Protein AF-A0A7X9TNQ5-F1 (afdb_monomer)

Nearest PDB structures (foldseek):
  6oyf-assembly1_A  TM=8.952E-01  e=0.000E+00  Eleftheria terrae
  8jbr-assembly1_A  TM=7.563E-01  e=2.853E-89  Microcystis aeruginosa PCC 7806
  7kw2-assembly2_B  TM=8.364E-01  e=2.623E-39  Thermobifida fusca YX
  8rz6-assembly1_A  TM=9.042E-01  e=2.900E-35  Streptomyces regensis
  8rz6-assembly1_B  TM=8.912E-01  e=1.792E-35  Streptomyces regensis

Structure (mmCIF, N/CA/C/O backbone):
data_AF-A0A7X9TNQ5-F1
#
_entry.id   AF-A0A7X9TNQ5-F1
#
loop_
_atom_site.group_PDB
_atom_site.id
_atom_site.type_symbol
_atom_site.label_atom_id
_atom_site.label_alt_id
_atom_site.label_comp_id
_atom_site.label_asym_id
_atom_site.label_entity_id
_atom_site.label_seq_id
_atom_site.pdbx_PDB_ins_code
_atom_site.Cartn_x
_atom_site.Cartn_y
_atom_site.Cartn_z
_atom_site.occupancy
_atom_site.B_iso_or_equiv
_atom_site.auth_seq_id
_atom_site.auth_comp_id
_atom_site.auth_asym_id
_atom_site.auth_atom_id
_atom_site.pdbx_PDB_model_num
ATOM 1 N N . MET A 1 1 ? -53.207 -3.540 32.607 1.00 63.31 1 MET A N 1
ATOM 2 C CA . MET A 1 1 ? -52.602 -4.318 33.709 1.00 63.31 1 MET A CA 1
ATOM 3 C C . MET A 1 1 ? -52.050 -3.318 34.712 1.00 63.31 1 MET A C 1
ATOM 5 O O . MET A 1 1 ? -51.418 -2.367 34.265 1.00 63.31 1 MET A O 1
ATOM 9 N N . ASN A 1 2 ? -52.374 -3.425 36.004 1.00 77.31 2 ASN A N 1
ATOM 10 C CA . ASN A 1 2 ? -51.786 -2.531 37.012 1.00 77.31 2 ASN A CA 1
ATOM 11 C C . ASN A 1 2 ? -50.327 -2.966 37.303 1.00 77.31 2 ASN A C 1
ATOM 13 O O . ASN A 1 2 ? -49.933 -4.077 36.949 1.00 77.31 2 ASN A O 1
ATOM 17 N N . ALA A 1 3 ? -49.517 -2.095 37.913 1.00 73.12 3 ALA A N 1
ATOM 18 C CA . ALA A 1 3 ? -48.092 -2.369 38.146 1.00 73.12 3 ALA A CA 1
ATOM 19 C C . ALA A 1 3 ? -47.848 -3.607 39.034 1.00 73.12 3 ALA A C 1
ATOM 21 O O . ALA A 1 3 ? -46.865 -4.326 38.853 1.00 73.12 3 ALA A O 1
ATOM 22 N N . GLU A 1 4 ? -48.764 -3.883 39.963 1.00 78.62 4 GLU A N 1
ATOM 23 C CA . GLU A 1 4 ? -48.658 -4.993 40.910 1.00 78.62 4 GLU A CA 1
ATOM 24 C C . GLU A 1 4 ? -48.891 -6.358 40.237 1.00 78.62 4 GLU A C 1
ATOM 26 O O . GLU A 1 4 ? -48.162 -7.319 40.494 1.00 78.62 4 GLU A O 1
ATOM 31 N N . ASP A 1 5 ? -49.860 -6.438 39.324 1.00 82.19 5 ASP A N 1
ATOM 32 C CA . ASP A 1 5 ? -50.153 -7.630 38.528 1.00 82.19 5 ASP A CA 1
ATOM 33 C C . ASP A 1 5 ? -49.030 -7.905 37.518 1.00 82.19 5 ASP A C 1
ATOM 35 O O . ASP A 1 5 ? -48.600 -9.053 37.372 1.00 82.19 5 ASP A O 1
ATOM 39 N N . SER A 1 6 ? -48.482 -6.856 36.889 1.00 84.19 6 SER A N 1
ATOM 40 C CA . SER A 1 6 ? -47.315 -6.972 36.004 1.00 84.19 6 SER A CA 1
ATOM 41 C C . SER A 1 6 ? -46.085 -7.503 36.750 1.00 84.19 6 SER A C 1
ATOM 43 O O . SER A 1 6 ? -45.391 -8.382 36.241 1.00 84.19 6 SER A O 1
ATOM 45 N N . LEU A 1 7 ? -45.835 -7.045 37.983 1.00 85.56 7 LEU A N 1
ATOM 46 C CA . LEU A 1 7 ? -44.722 -7.530 38.808 1.00 85.56 7 LEU A CA 1
ATOM 47 C C . LEU A 1 7 ? -44.906 -8.993 39.245 1.00 85.56 7 LEU A C 1
ATOM 49 O O . LEU A 1 7 ? -43.947 -9.769 39.227 1.00 85.56 7 LEU A O 1
ATOM 53 N N . LYS A 1 8 ? -46.132 -9.406 39.597 1.00 85.69 8 LYS A N 1
ATOM 54 C CA . LYS A 1 8 ? -46.452 -10.815 39.912 1.00 85.69 8 LYS A CA 1
ATOM 55 C C . LYS A 1 8 ? -46.191 -11.725 38.711 1.00 85.69 8 LYS A C 1
ATOM 57 O O . LYS A 1 8 ? -45.606 -12.800 38.863 1.00 85.69 8 LYS A O 1
ATOM 62 N N . LEU A 1 9 ? -46.585 -11.287 37.518 1.00 87.81 9 LEU A N 1
ATOM 63 C CA . LEU A 1 9 ? -46.339 -12.009 36.272 1.00 87.81 9 LEU A CA 1
ATOM 64 C C . LEU A 1 9 ? -44.850 -12.048 35.904 1.00 87.81 9 LEU A C 1
ATOM 66 O O . LEU A 1 9 ? -44.368 -13.112 35.524 1.00 87.81 9 LEU A O 1
ATOM 70 N N . ALA A 1 10 ? -44.108 -10.953 36.093 1.00 87.75 10 ALA A N 1
ATOM 71 C CA . ALA A 1 10 ? -42.660 -10.910 35.878 1.00 87.75 10 ALA A CA 1
ATOM 72 C C . ALA A 1 10 ? -41.911 -11.876 36.814 1.00 87.75 10 ALA A C 1
ATOM 74 O O . ALA A 1 10 ? -41.099 -12.678 36.354 1.00 87.75 10 ALA A O 1
ATOM 75 N N . ARG A 1 11 ? -42.246 -11.886 38.115 1.00 88.81 11 ARG A N 1
ATOM 76 C CA . ARG A 1 11 ? -41.699 -12.858 39.083 1.00 88.81 11 ARG A CA 1
ATOM 77 C C . ARG A 1 11 ? -41.975 -14.298 38.665 1.00 88.81 11 ARG A C 1
ATOM 79 O O . ARG A 1 11 ? -41.076 -15.137 38.698 1.00 88.81 11 ARG A O 1
ATOM 86 N N . ARG A 1 12 ? -43.210 -14.584 38.241 1.00 88.19 12 ARG A N 1
ATOM 87 C CA . ARG A 1 12 ? -43.589 -15.914 37.755 1.00 88.19 12 ARG A CA 1
ATOM 88 C C . ARG A 1 12 ? -42.801 -16.293 36.505 1.00 88.19 12 ARG A C 1
ATOM 90 O O . ARG A 1 12 ? -42.314 -17.414 36.452 1.00 88.19 12 ARG A O 1
ATOM 97 N N . PHE A 1 13 ? -42.665 -15.384 35.539 1.00 89.81 13 PHE A N 1
ATOM 98 C CA . PHE A 1 13 ? -41.909 -15.607 34.307 1.00 89.81 13 PHE A CA 1
ATOM 99 C C . PHE A 1 13 ? -40.465 -16.013 34.595 1.00 89.81 13 PHE A C 1
ATOM 101 O O . PHE A 1 13 ? -40.005 -17.014 34.049 1.00 89.81 13 PHE A O 1
ATOM 108 N N . ILE A 1 14 ? -39.783 -15.288 35.490 1.00 89.12 14 ILE A N 1
ATOM 109 C CA . ILE A 1 14 ? -38.410 -15.620 35.874 1.00 89.12 14 ILE A CA 1
ATOM 110 C C . ILE A 1 14 ? -38.352 -17.054 36.389 1.00 89.12 14 ILE A C 1
ATOM 112 O O . ILE A 1 14 ? -37.539 -17.811 35.883 1.00 89.12 14 ILE A O 1
ATOM 116 N N . GLY A 1 15 ? -39.239 -17.487 37.286 1.00 85.00 15 GLY A N 1
ATOM 117 C CA . GLY A 1 15 ? -39.228 -18.852 37.834 1.00 85.00 15 GLY A CA 1
ATOM 118 C C . GLY A 1 15 ? -39.598 -19.997 36.870 1.00 85.00 15 GLY A C 1
ATOM 119 O O . GLY A 1 15 ? -39.554 -21.156 37.281 1.00 85.00 15 GLY A O 1
ATOM 120 N N . LEU A 1 16 ? -39.990 -19.728 35.617 1.00 88.62 16 LEU A N 1
ATOM 121 C CA . LEU A 1 16 ? -40.408 -20.771 34.671 1.00 88.62 16 LEU A CA 1
ATOM 122 C C . LEU A 1 16 ? -39.218 -21.439 33.940 1.00 88.62 16 LEU A C 1
ATOM 124 O O . LEU A 1 16 ? -38.272 -20.761 33.529 1.00 88.62 16 LEU A O 1
ATOM 128 N N . PRO A 1 17 ? -39.299 -22.757 33.657 1.00 86.94 17 PRO A N 1
ATOM 129 C CA . PRO A 1 17 ? -38.430 -23.421 32.682 1.00 86.94 17 PRO A CA 1
ATOM 130 C C . PRO A 1 17 ? -38.523 -22.774 31.292 1.00 86.94 17 PRO A C 1
ATOM 132 O O . PRO A 1 17 ? -39.561 -22.206 30.943 1.00 86.94 17 PRO A O 1
ATOM 135 N N . LEU A 1 18 ? -37.469 -22.905 30.479 1.00 86.25 18 LEU A N 1
ATOM 136 C CA . LEU A 1 18 ? -37.334 -22.232 29.178 1.00 86.25 18 LEU A CA 1
ATOM 137 C C . LEU A 1 18 ? -38.539 -22.438 28.240 1.00 86.25 18 LEU A C 1
ATOM 139 O O . LEU A 1 18 ? -39.109 -21.465 27.753 1.00 86.25 18 LEU A O 1
ATOM 143 N N . GLU A 1 19 ? -38.984 -23.681 28.050 1.00 86.69 19 GLU A N 1
ATOM 144 C CA . GLU A 1 19 ? -40.134 -24.012 27.188 1.00 86.69 19 GLU A CA 1
ATOM 145 C C . GLU A 1 19 ? -41.420 -23.293 27.634 1.00 86.69 19 GLU A C 1
ATOM 147 O O . GLU A 1 19 ? -42.199 -22.789 26.824 1.00 86.69 19 GLU A O 1
ATOM 152 N N . LYS A 1 20 ? -41.632 -23.179 28.953 1.00 89.81 20 LYS A N 1
ATOM 153 C CA . LYS A 1 20 ? -42.789 -22.473 29.518 1.00 89.81 20 LYS A CA 1
ATOM 154 C C . LYS A 1 20 ? -42.641 -20.956 29.420 1.00 89.81 20 LYS A C 1
ATOM 156 O O . LYS A 1 20 ? -43.655 -20.281 29.260 1.00 89.81 20 LYS A O 1
ATOM 161 N N . ARG A 1 21 ? -41.416 -20.418 29.491 1.00 91.25 21 ARG A N 1
ATOM 162 C CA . ARG A 1 21 ? -41.136 -18.991 29.246 1.00 91.25 21 ARG A CA 1
ATOM 163 C C . ARG A 1 21 ? -41.504 -18.598 27.815 1.00 91.25 21 ARG A C 1
ATOM 165 O O . ARG A 1 21 ? -42.192 -17.600 27.628 1.00 91.25 21 ARG A O 1
ATOM 172 N N . GLN A 1 22 ? -41.128 -19.412 26.830 1.00 88.88 22 GLN A N 1
ATOM 173 C CA . GLN A 1 22 ? -41.470 -19.183 25.421 1.00 88.88 22 GLN A CA 1
ATOM 174 C C . GLN A 1 22 ? -42.989 -19.160 25.201 1.00 88.88 22 GLN A C 1
ATOM 176 O O . GLN A 1 22 ? -43.519 -18.207 24.631 1.00 88.88 22 GLN A O 1
ATOM 181 N N . LEU A 1 23 ? -43.710 -20.160 25.722 1.00 88.88 23 LEU A N 1
ATOM 182 C CA . LEU A 1 23 ? -45.177 -20.202 25.648 1.00 88.88 23 LEU A CA 1
ATOM 183 C C . LEU A 1 23 ? -45.832 -19.000 26.345 1.00 88.88 23 LEU A C 1
ATOM 185 O O . LEU A 1 23 ? -46.828 -18.468 25.855 1.00 88.88 23 LEU A O 1
ATOM 189 N N . PHE A 1 24 ? -45.270 -18.555 27.472 1.00 89.00 24 PHE A N 1
ATOM 190 C CA . PHE A 1 24 ? -45.748 -17.385 28.204 1.00 89.00 24 PHE A CA 1
ATOM 191 C C . PHE A 1 24 ? -45.604 -16.093 27.383 1.00 89.00 24 PHE A C 1
ATOM 193 O O . PHE A 1 24 ? -46.570 -15.339 27.272 1.00 89.00 24 PHE A O 1
ATOM 200 N N . LEU A 1 25 ? -44.446 -15.859 26.753 1.00 87.75 25 LEU A N 1
ATOM 201 C CA . LEU A 1 25 ? -44.244 -14.692 25.884 1.00 87.75 25 LEU A CA 1
ATOM 202 C C . LEU A 1 25 ? -45.137 -14.739 24.639 1.00 87.75 25 LEU A C 1
ATOM 204 O O . LEU A 1 25 ? -45.729 -13.724 24.279 1.00 87.75 25 LEU A O 1
ATOM 208 N N . GLN A 1 26 ? -45.313 -15.914 24.027 1.00 85.31 26 GLN A N 1
ATOM 209 C CA . GLN A 1 26 ? -46.231 -16.089 22.895 1.00 85.31 26 GLN A CA 1
ATOM 210 C C . GLN A 1 26 ? -47.687 -15.775 23.270 1.00 85.31 26 GLN A C 1
ATOM 212 O O . GLN A 1 26 ? -48.423 -15.210 22.460 1.00 85.31 26 GLN A O 1
ATOM 217 N N . ALA A 1 27 ? -48.119 -16.133 24.484 1.00 87.19 27 ALA A N 1
ATOM 218 C CA . ALA A 1 27 ? -49.454 -15.803 24.976 1.00 87.19 27 ALA A CA 1
ATOM 219 C C . ALA A 1 27 ? -49.630 -14.287 25.166 1.00 87.19 27 ALA A C 1
ATOM 221 O O . ALA A 1 27 ? -50.601 -13.728 24.663 1.00 87.19 27 ALA A O 1
ATOM 222 N N . LEU A 1 28 ? -48.662 -13.609 25.797 1.00 86.81 28 LEU A N 1
ATOM 223 C CA . LEU A 1 28 ? -48.686 -12.148 25.954 1.00 86.81 28 LEU A CA 1
ATOM 224 C C . LEU A 1 28 ? -48.698 -11.421 24.604 1.00 86.81 28 LEU A C 1
ATOM 226 O O . LEU A 1 28 ? -49.470 -10.483 24.414 1.00 86.81 28 LEU A O 1
ATOM 230 N N . GLN A 1 29 ? -47.903 -11.889 23.640 1.00 83.81 29 GLN A N 1
ATOM 231 C CA . GLN A 1 29 ? -47.853 -11.299 22.305 1.00 83.81 29 GLN A CA 1
ATOM 232 C C . GLN A 1 29 ? -49.195 -11.430 21.566 1.00 83.81 29 GLN A C 1
ATOM 234 O O . GLN A 1 29 ? -49.624 -10.477 20.915 1.00 83.81 29 GLN A O 1
ATOM 239 N N . LYS A 1 30 ? -49.900 -12.565 21.705 1.00 86.19 30 LYS A N 1
ATOM 240 C CA . LYS A 1 30 ? -51.263 -12.746 21.163 1.00 86.19 30 LYS A CA 1
ATOM 241 C C . LYS A 1 30 ? -52.279 -11.783 21.779 1.00 86.19 30 LYS A C 1
ATOM 243 O O . LYS A 1 30 ? -53.240 -11.415 21.112 1.00 86.19 30 LYS A O 1
ATOM 248 N N . GLU A 1 31 ? -52.059 -11.368 23.022 1.00 87.44 31 GLU A N 1
ATOM 249 C CA . GLU A 1 31 ? -52.882 -10.379 23.726 1.00 87.44 31 GLU A CA 1
ATOM 250 C C . GLU A 1 31 ? -52.425 -8.925 23.484 1.00 87.44 31 GLU A C 1
ATOM 252 O O . GLU A 1 31 ? -53.012 -7.996 24.036 1.00 87.44 31 GLU A O 1
ATOM 257 N N . GLY A 1 32 ? -51.397 -8.700 22.655 1.00 82.44 32 GLY A N 1
ATOM 258 C CA . GLY A 1 32 ? -50.849 -7.367 22.379 1.00 82.44 32 GLY A CA 1
ATOM 259 C C . GLY A 1 32 ? -50.075 -6.759 23.555 1.00 82.44 32 GLY A C 1
ATOM 260 O O . GLY A 1 32 ? -49.919 -5.540 23.629 1.00 82.44 32 GLY A O 1
ATOM 261 N N . VAL A 1 33 ? -49.610 -7.592 24.489 1.00 85.56 33 VAL A N 1
ATOM 262 C CA . VAL A 1 33 ? -48.883 -7.174 25.689 1.00 85.56 33 VAL A CA 1
ATOM 263 C C . VAL A 1 33 ? -47.377 -7.327 25.472 1.00 85.56 33 VAL A C 1
ATOM 265 O O . VAL A 1 33 ? -46.870 -8.421 25.235 1.00 85.56 33 VAL A O 1
ATOM 268 N N . ASP A 1 34 ? -46.652 -6.217 25.590 1.00 82.25 34 ASP A N 1
ATOM 269 C CA . ASP A 1 34 ? -45.200 -6.158 25.427 1.00 82.25 34 ASP A CA 1
ATOM 270 C C . ASP A 1 34 ? -44.482 -6.462 26.753 1.00 82.25 34 ASP A C 1
ATOM 272 O O . ASP A 1 34 ? -44.472 -5.640 27.676 1.00 82.25 34 ASP A O 1
ATOM 276 N N . PHE A 1 35 ? -43.875 -7.650 26.847 1.00 85.62 35 PHE A N 1
ATOM 277 C CA . PHE A 1 35 ? -43.129 -8.072 28.037 1.00 85.62 35 PHE A CA 1
ATOM 278 C C . PHE A 1 35 ? -41.921 -7.173 28.324 1.00 85.62 35 PHE A C 1
ATOM 280 O O . PHE A 1 35 ? -41.533 -7.031 29.482 1.00 85.62 35 PHE A O 1
ATOM 287 N N . SER A 1 36 ? -41.368 -6.489 27.315 1.00 80.00 36 SER A N 1
ATOM 288 C CA . SER A 1 36 ? -40.284 -5.535 27.545 1.00 80.00 36 SER A CA 1
ATOM 289 C C . SER A 1 36 ? -40.728 -4.367 28.434 1.00 80.00 36 SER A C 1
ATOM 291 O O . SER A 1 36 ? -39.890 -3.689 29.001 1.00 80.00 36 SER A O 1
ATOM 293 N N . ARG A 1 37 ? -42.023 -4.133 28.662 1.00 83.00 37 ARG A N 1
ATOM 294 C CA . ARG A 1 37 ? -42.498 -3.080 29.578 1.00 83.00 37 ARG A CA 1
ATOM 295 C C . ARG A 1 37 ? -42.742 -3.568 31.005 1.00 83.00 37 ARG A C 1
ATOM 297 O O . ARG A 1 37 ? -43.192 -2.791 31.843 1.00 83.00 37 ARG A O 1
ATOM 304 N N . PHE A 1 38 ? -42.500 -4.848 31.284 1.00 88.19 38 PHE A N 1
ATOM 305 C CA . PHE A 1 38 ? -42.693 -5.412 32.616 1.00 88.19 38 PHE A CA 1
ATOM 306 C C . PHE A 1 38 ? -41.537 -4.997 33.536 1.00 88.19 38 PHE A C 1
ATOM 308 O O . PHE A 1 38 ? -40.407 -4.856 33.060 1.00 88.19 38 PHE A O 1
ATOM 315 N N . PRO A 1 39 ? -41.804 -4.811 34.842 1.00 88.81 39 PRO A N 1
ATOM 316 C CA . PRO A 1 39 ? -40.772 -4.430 35.796 1.00 88.81 39 PRO A CA 1
ATOM 317 C C . PRO A 1 39 ? -39.794 -5.580 36.057 1.00 88.81 39 PRO A C 1
ATOM 319 O O . PRO A 1 39 ? -40.164 -6.758 35.984 1.00 88.81 39 PRO A O 1
ATOM 322 N N . ILE A 1 40 ? -38.557 -5.238 36.415 1.00 91.19 40 ILE A N 1
ATOM 323 C CA . ILE A 1 40 ? -37.531 -6.225 36.782 1.00 91.19 40 ILE A CA 1
ATOM 324 C C . ILE A 1 40 ? -37.828 -6.742 38.202 1.00 91.19 40 ILE A C 1
ATOM 326 O O . ILE A 1 40 ? -37.895 -5.949 39.142 1.00 91.19 40 ILE A O 1
ATOM 330 N N . PRO A 1 41 ? -38.026 -8.057 38.406 1.00 90.50 41 PRO A N 1
ATOM 331 C CA . PRO A 1 41 ? -38.331 -8.586 39.729 1.00 90.50 41 PRO A CA 1
ATOM 332 C C . PRO A 1 41 ? -37.075 -8.726 40.601 1.00 90.50 41 PRO A C 1
ATOM 334 O O . PRO A 1 41 ? -36.159 -9.467 40.262 1.00 90.50 41 PRO A O 1
ATOM 337 N N . ALA A 1 42 ? -37.076 -8.085 41.771 1.00 88.19 42 ALA A N 1
ATOM 338 C CA . ALA A 1 42 ? -36.002 -8.220 42.756 1.00 88.19 42 ALA A CA 1
ATOM 339 C C . ALA A 1 42 ? -36.054 -9.542 43.543 1.00 88.19 42 ALA A C 1
ATOM 341 O O . ALA A 1 42 ? -37.151 -10.030 43.852 1.00 88.19 42 ALA A O 1
ATOM 342 N N . GLY A 1 43 ? -34.878 -10.053 43.937 1.00 79.81 43 GLY A N 1
ATOM 343 C CA . GLY A 1 43 ? -34.732 -11.069 44.990 1.00 79.81 43 GLY A CA 1
ATOM 344 C C . GLY A 1 43 ? -35.338 -12.431 44.655 1.00 79.81 43 GLY A C 1
ATOM 345 O O . GLY A 1 43 ? -35.874 -13.110 45.529 1.00 79.81 43 GLY A O 1
ATOM 346 N N . VAL A 1 44 ? -35.330 -12.818 43.378 1.00 82.69 44 VAL A N 1
ATOM 347 C CA . VAL A 1 44 ? -35.795 -14.146 42.966 1.00 82.69 44 VAL A CA 1
ATOM 348 C C . VAL A 1 44 ? -34.689 -15.164 43.252 1.00 82.69 44 VAL A C 1
ATOM 350 O O . VAL A 1 44 ? -33.674 -15.188 42.562 1.00 82.69 44 VAL A O 1
ATOM 353 N N . GLU A 1 45 ? -34.891 -16.001 44.271 1.00 76.06 45 GLU A N 1
ATOM 354 C CA . GLU A 1 45 ? -33.953 -17.056 44.684 1.00 76.06 45 GLU A CA 1
ATOM 355 C C . GLU A 1 45 ? -33.943 -18.213 43.674 1.00 76.06 45 GLU A C 1
ATOM 357 O O . GLU A 1 45 ? -34.756 -19.138 43.731 1.00 76.06 45 GLU A O 1
ATOM 362 N N . VAL A 1 46 ? -33.033 -18.137 42.704 1.00 78.31 46 VAL A N 1
ATOM 363 C CA . VAL A 1 46 ? -32.772 -19.169 41.693 1.00 78.31 46 VAL A CA 1
ATOM 364 C C . VAL A 1 46 ? -31.266 -19.337 41.525 1.00 78.31 46 VAL A C 1
ATOM 366 O O . VAL A 1 46 ? -30.526 -18.363 41.635 1.00 78.31 46 VAL A O 1
ATOM 369 N N . GLU A 1 47 ? -30.822 -20.561 41.226 1.00 71.50 47 GLU A N 1
ATOM 370 C CA . GLU A 1 47 ? -29.394 -20.923 41.145 1.00 71.50 47 GLU A CA 1
ATOM 371 C C . GLU A 1 47 ? -28.593 -19.993 40.209 1.00 71.50 47 GLU A C 1
ATOM 373 O O . GLU A 1 47 ? -27.471 -19.607 40.521 1.00 71.50 47 GLU A O 1
ATOM 378 N N . ASP A 1 48 ? -29.209 -19.526 39.117 1.00 77.81 48 ASP A N 1
ATOM 379 C CA . ASP A 1 48 ? -28.560 -18.668 38.116 1.00 77.81 48 ASP A CA 1
ATOM 380 C C . ASP A 1 48 ? -28.508 -17.168 38.478 1.00 77.81 48 ASP A C 1
ATOM 382 O O . ASP A 1 48 ? -28.020 -16.382 37.667 1.00 77.81 48 ASP A O 1
ATOM 386 N N . ARG A 1 49 ? -29.016 -16.717 39.642 1.00 85.31 49 ARG A N 1
ATOM 387 C CA . ARG A 1 49 ? -29.005 -15.276 40.010 1.00 85.31 49 ARG A CA 1
ATOM 388 C C . ARG A 1 49 ? -27.586 -14.701 40.048 1.00 85.31 49 ARG A C 1
ATOM 390 O O . ARG A 1 49 ? -27.381 -13.528 39.756 1.00 85.31 49 ARG A O 1
ATOM 397 N N . GLN A 1 50 ? -26.612 -15.532 40.400 1.00 88.56 50 GLN A N 1
ATOM 398 C CA . GLN A 1 50 ? -25.201 -15.156 40.453 1.00 88.56 50 GLN A CA 1
ATOM 399 C C . GLN A 1 50 ? -24.529 -15.166 39.074 1.00 88.56 50 GLN A C 1
ATOM 401 O O . GLN A 1 50 ? -23.375 -14.770 38.962 1.00 88.56 50 GLN A O 1
ATOM 406 N N . ALA A 1 51 ? -25.199 -15.589 38.003 1.00 90.69 51 ALA A N 1
ATOM 407 C CA . ALA A 1 51 ? -24.570 -15.608 36.694 1.00 90.69 51 ALA A CA 1
ATOM 408 C C . ALA A 1 51 ? -24.300 -14.165 36.197 1.00 90.69 51 ALA A C 1
ATOM 410 O O . ALA A 1 51 ? -25.157 -13.289 36.348 1.00 90.69 51 ALA A O 1
ATOM 411 N N . PRO A 1 52 ? -23.129 -13.877 35.602 1.00 92.25 52 PRO A N 1
ATOM 412 C CA . PRO A 1 52 ? -22.836 -12.569 35.019 1.00 92.25 52 PRO A CA 1
ATOM 413 C C . PRO A 1 52 ? -23.778 -12.248 33.857 1.00 92.25 52 PRO A C 1
ATOM 415 O O . PRO A 1 52 ? -24.256 -13.150 33.153 1.00 92.25 52 PRO A O 1
ATOM 418 N N . SER A 1 53 ? -24.019 -10.954 33.632 1.00 91.38 53 SER A N 1
ATOM 419 C CA . SER A 1 53 ? -24.657 -10.492 32.397 1.00 91.38 53 SER A CA 1
ATOM 420 C C . SER A 1 53 ? -23.765 -10.822 31.193 1.00 91.38 53 SER A C 1
ATOM 422 O O . SER A 1 53 ? -22.550 -10.985 31.332 1.00 91.38 53 SER A O 1
ATOM 424 N N . TYR A 1 54 ? -24.330 -10.890 29.986 1.00 88.25 54 TYR A N 1
ATOM 425 C CA . TYR A 1 54 ? -23.528 -11.147 28.779 1.00 88.25 54 TYR A CA 1
ATOM 426 C C . TYR A 1 54 ? -22.456 -10.067 28.546 1.00 88.25 54 TYR A C 1
ATOM 428 O O . TYR A 1 54 ? -21.375 -10.353 28.035 1.00 88.25 54 TYR A O 1
ATOM 436 N N . ALA A 1 55 ? -22.730 -8.826 28.958 1.00 85.94 55 ALA A N 1
ATOM 437 C CA . ALA A 1 55 ? -21.772 -7.730 28.878 1.00 85.94 55 ALA A CA 1
ATOM 438 C C . ALA A 1 55 ? -20.597 -7.938 29.855 1.00 85.94 55 ALA A C 1
ATOM 440 O O . ALA A 1 55 ? -19.437 -7.779 29.473 1.00 85.94 55 ALA A O 1
ATOM 441 N N . GLN A 1 56 ? -20.872 -8.376 31.089 1.00 91.69 56 GLN A N 1
ATOM 442 C CA . GLN A 1 56 ? -19.824 -8.724 32.052 1.00 91.69 56 GLN A CA 1
ATOM 443 C C . GLN A 1 56 ? -19.005 -9.945 31.615 1.00 91.69 56 GLN A C 1
ATOM 445 O O . GLN A 1 56 ? -17.789 -9.937 31.777 1.00 91.69 56 GLN A O 1
ATOM 450 N N . GLN A 1 57 ? -19.636 -10.959 31.007 1.00 88.25 57 GLN A N 1
ATOM 451 C CA . GLN A 1 57 ? -18.924 -12.112 30.437 1.00 88.25 57 GLN A CA 1
ATOM 452 C C . GLN A 1 57 ? -17.895 -11.680 29.387 1.00 88.25 57 GLN A C 1
ATOM 454 O O . GLN A 1 57 ? -16.767 -12.161 29.398 1.00 88.25 57 GLN A O 1
ATOM 459 N N . ARG A 1 58 ? -18.246 -10.722 28.521 1.00 83.75 58 ARG A N 1
ATOM 460 C CA . ARG A 1 58 ? -17.302 -10.153 27.551 1.00 83.75 58 ARG A CA 1
ATOM 461 C C . ARG A 1 58 ? -16.126 -9.451 28.231 1.00 83.75 58 ARG A C 1
ATOM 463 O O . ARG A 1 58 ? -14.985 -9.668 27.837 1.00 83.75 58 ARG A O 1
ATOM 470 N N . MET A 1 59 ? -16.388 -8.613 29.236 1.00 88.50 59 MET A N 1
ATOM 471 C CA . MET A 1 59 ? -15.319 -7.928 29.980 1.00 88.50 59 MET A CA 1
ATOM 472 C C . MET A 1 59 ? -14.386 -8.921 30.678 1.00 88.50 59 MET A C 1
ATOM 474 O O . MET A 1 59 ? -13.178 -8.714 30.689 1.00 88.50 59 MET A O 1
ATOM 478 N N . TRP A 1 60 ? -14.935 -10.017 31.203 1.00 88.88 60 TRP A N 1
ATOM 479 C CA . TRP A 1 60 ? -14.152 -11.109 31.769 1.00 88.88 60 TRP A CA 1
ATOM 480 C C . TRP A 1 60 ? -13.241 -11.771 30.727 1.00 88.88 60 TRP A C 1
ATOM 482 O O . TRP A 1 60 ? -12.049 -11.919 30.974 1.00 88.88 60 TRP A O 1
ATOM 492 N N . VAL A 1 61 ? -13.761 -12.099 29.539 1.00 81.38 61 VAL A N 1
ATOM 493 C CA . VAL A 1 61 ? -12.951 -12.670 28.445 1.00 81.38 61 VAL A CA 1
ATOM 494 C C . VAL A 1 61 ? -11.834 -11.712 28.020 1.00 81.38 61 VAL A C 1
ATOM 496 O O . VAL A 1 61 ? -10.700 -12.139 27.835 1.00 81.38 61 VAL A O 1
ATOM 499 N N . LEU A 1 62 ? -12.126 -10.414 27.896 1.00 79.19 62 LEU A N 1
ATOM 500 C CA . LEU A 1 62 ? -11.120 -9.403 27.549 1.00 79.19 62 LEU A CA 1
ATOM 501 C C . LEU A 1 62 ? -10.038 -9.270 28.623 1.00 79.19 62 LEU A C 1
ATOM 503 O O . LEU A 1 62 ? -8.866 -9.139 28.283 1.00 79.19 62 LEU A O 1
ATOM 507 N N . TRP A 1 63 ? -10.415 -9.357 29.899 1.00 87.19 63 TRP A N 1
ATOM 508 C CA . TRP A 1 63 ? -9.461 -9.397 31.004 1.00 87.19 63 TRP A CA 1
ATOM 509 C C . TRP A 1 63 ? -8.607 -10.671 30.981 1.00 87.19 63 TRP A C 1
ATOM 511 O O . TRP A 1 63 ? -7.404 -10.580 31.168 1.00 87.19 63 TRP A O 1
ATOM 521 N N . GLN A 1 64 ? -9.169 -11.845 30.670 1.00 81.25 64 GLN A N 1
ATOM 522 C CA . GLN A 1 64 ? -8.390 -13.088 30.555 1.00 81.25 64 GLN A CA 1
ATOM 523 C C . GLN A 1 64 ? -7.357 -13.057 29.417 1.00 81.25 64 GLN A C 1
ATOM 525 O O . GLN A 1 64 ? -6.326 -13.720 29.514 1.00 81.25 64 GLN A O 1
ATOM 530 N N . LEU A 1 65 ? -7.625 -12.307 28.341 1.00 73.38 65 LEU A N 1
ATOM 531 C CA . LEU A 1 65 ? -6.682 -12.142 27.230 1.00 73.38 65 LEU A CA 1
ATOM 532 C C . LEU A 1 65 ? -5.452 -11.311 27.623 1.00 73.38 65 LEU A C 1
ATOM 534 O O . LEU A 1 65 ? -4.363 -11.584 27.123 1.00 73.38 65 LEU A O 1
ATOM 538 N N . ASP A 1 66 ? -5.622 -10.319 28.501 1.00 76.56 66 ASP A N 1
ATOM 539 C CA . ASP A 1 66 ? -4.532 -9.495 29.032 1.00 76.56 66 ASP A CA 1
ATOM 540 C C . ASP A 1 66 ? -4.854 -8.977 30.453 1.00 76.56 66 ASP A C 1
ATOM 542 O O . ASP A 1 66 ? -5.307 -7.836 30.618 1.00 76.56 66 ASP A O 1
ATOM 546 N N . PRO A 1 67 ? -4.609 -9.789 31.505 1.00 84.19 67 PRO A N 1
ATOM 547 C CA . PRO A 1 67 ? -4.929 -9.415 32.887 1.00 84.19 67 PRO A CA 1
ATOM 548 C C . PRO A 1 67 ? -4.112 -8.229 33.412 1.00 84.19 67 PRO A C 1
ATOM 550 O O . PRO A 1 67 ? -4.468 -7.625 34.424 1.00 84.19 67 PRO A O 1
ATOM 553 N N . ALA A 1 68 ? -3.001 -7.898 32.746 1.00 82.94 68 ALA A N 1
ATOM 554 C CA . ALA A 1 68 ? -2.139 -6.778 33.101 1.00 82.94 68 ALA A CA 1
ATOM 555 C C . ALA A 1 68 ? -2.606 -5.447 32.480 1.00 82.94 68 ALA A C 1
ATOM 557 O O . ALA A 1 68 ? -2.033 -4.396 32.779 1.00 82.94 68 ALA A O 1
ATOM 558 N N . SER A 1 69 ? -3.645 -5.471 31.640 1.00 82.56 69 SER A N 1
ATOM 559 C CA . SER A 1 69 ? -4.137 -4.296 30.930 1.00 82.56 69 SER A CA 1
ATOM 560 C C . SER A 1 69 ? -4.910 -3.328 31.827 1.00 82.56 69 SER A C 1
ATOM 562 O O . SER A 1 69 ? -5.849 -3.699 32.529 1.00 82.56 69 SER A O 1
ATOM 564 N N . GLY A 1 70 ? -4.589 -2.037 31.717 1.00 83.62 70 GLY A N 1
ATOM 565 C CA . GLY A 1 70 ? -5.406 -0.944 32.253 1.00 83.62 70 GLY A CA 1
ATOM 566 C C . GLY A 1 70 ? -6.478 -0.431 31.280 1.00 83.62 70 GLY A C 1
ATOM 567 O O . GLY A 1 70 ? -7.131 0.571 31.570 1.00 83.62 70 GLY A O 1
ATOM 568 N N . ALA A 1 71 ? -6.656 -1.060 30.109 1.00 82.25 71 ALA A N 1
ATOM 569 C CA . ALA A 1 71 ? -7.488 -0.527 29.024 1.00 82.25 71 ALA A CA 1
ATOM 570 C C . ALA A 1 71 ? -8.977 -0.377 29.387 1.00 82.25 71 ALA A C 1
ATOM 572 O O . ALA A 1 71 ? -9.652 0.489 28.833 1.00 82.25 71 ALA A O 1
ATOM 573 N N . TYR A 1 72 ? -9.481 -1.184 30.325 1.00 87.56 72 TYR A N 1
ATOM 574 C CA . TYR A 1 72 ? -10.873 -1.159 30.795 1.00 87.56 72 TYR A CA 1
ATOM 575 C C . TYR A 1 72 ? -11.011 -0.581 32.210 1.00 87.56 72 TYR A C 1
ATOM 577 O O . TYR A 1 72 ? -11.986 -0.845 32.915 1.00 87.56 72 TYR A O 1
ATOM 585 N N . ASN A 1 73 ? -10.053 0.240 32.632 1.00 90.62 73 ASN A N 1
ATOM 586 C CA . ASN A 1 73 ? -10.191 1.040 33.839 1.00 90.62 73 ASN A CA 1
ATOM 587 C C . ASN A 1 73 ? -10.975 2.323 33.531 1.00 90.62 73 ASN A C 1
ATOM 589 O O . ASN A 1 73 ? -10.750 2.979 32.516 1.00 90.62 73 ASN A O 1
ATOM 593 N N . LEU A 1 74 ? -11.869 2.699 34.443 1.00 88.62 74 LEU A N 1
ATOM 594 C CA . LEU A 1 74 ? -12.638 3.941 34.442 1.00 88.62 74 LEU A CA 1
ATOM 595 C C . LEU A 1 74 ? -12.068 4.885 35.512 1.00 88.62 74 LEU A C 1
ATOM 597 O O . LEU A 1 74 ? -12.534 4.862 36.656 1.00 88.62 74 LEU A O 1
ATOM 601 N N . PRO A 1 75 ? -11.025 5.667 35.187 1.00 88.06 75 PRO A N 1
ATOM 602 C CA . PRO A 1 75 ? -10.461 6.657 36.093 1.00 88.06 75 PRO A CA 1
ATOM 603 C C . PRO A 1 75 ? -11.322 7.926 36.153 1.00 88.06 75 PRO A C 1
ATOM 605 O O . PRO A 1 75 ? -11.845 8.407 35.148 1.00 88.06 75 PRO A O 1
ATOM 608 N N . GLY A 1 76 ? -11.397 8.515 37.338 1.00 86.00 76 GLY A N 1
ATOM 609 C CA . GLY A 1 76 ? -11.985 9.811 37.631 1.00 86.00 76 GLY A CA 1
ATOM 610 C C . GLY A 1 76 ? -11.132 10.548 38.659 1.00 86.00 76 GLY A C 1
ATOM 611 O O . GLY A 1 76 ? -10.532 9.939 39.543 1.00 86.00 76 GLY A O 1
ATOM 612 N N . ALA A 1 77 ? -11.063 11.869 38.540 1.00 87.75 77 ALA A N 1
ATOM 613 C CA . ALA A 1 77 ? -10.310 12.713 39.456 1.00 87.75 77 ALA A CA 1
ATOM 614 C C . ALA A 1 77 ? -11.142 13.940 39.834 1.00 87.75 77 ALA A C 1
ATOM 616 O O . ALA A 1 77 ? -11.663 14.643 38.966 1.00 87.75 77 ALA A O 1
ATOM 617 N N . VAL A 1 78 ? -11.267 14.197 41.135 1.00 88.62 78 VAL A N 1
ATOM 618 C CA . VAL A 1 78 ? -12.060 15.302 41.682 1.00 88.62 78 VAL A CA 1
ATOM 619 C C . VAL A 1 78 ? -11.192 16.118 42.628 1.00 88.62 78 VAL A C 1
ATOM 621 O O . VAL A 1 78 ? -10.658 15.600 43.604 1.00 88.62 78 VAL A O 1
ATOM 624 N N . ARG A 1 79 ? -11.039 17.410 42.353 1.00 90.81 79 ARG A N 1
ATOM 625 C CA . ARG A 1 79 ? -10.374 18.359 43.241 1.00 90.81 79 ARG A CA 1
ATOM 626 C C . ARG A 1 79 ? -11.358 18.823 44.303 1.00 90.81 79 ARG A C 1
ATOM 628 O O . ARG A 1 79 ? -12.459 19.256 43.978 1.00 90.81 79 ARG A O 1
ATOM 635 N N . LEU A 1 80 ? -10.932 18.742 45.556 1.00 92.19 80 LEU A N 1
ATOM 636 C CA . LEU A 1 80 ? -11.695 19.111 46.740 1.00 92.19 80 LEU A CA 1
ATOM 637 C C . LEU A 1 80 ? -11.077 20.372 47.350 1.00 92.19 80 LEU A C 1
ATOM 639 O O . LEU A 1 80 ? -9.901 20.355 47.732 1.00 92.19 80 LEU A O 1
ATOM 643 N N . LYS A 1 81 ? -11.849 21.456 47.453 1.00 92.06 81 LYS A N 1
ATOM 644 C CA . LYS A 1 81 ? -11.427 22.719 48.079 1.00 92.06 81 LYS A CA 1
ATOM 645 C C . LYS A 1 81 ? -12.310 23.043 49.279 1.00 92.06 81 LYS A C 1
ATOM 647 O O . LYS A 1 81 ? -13.524 23.122 49.150 1.00 92.06 81 LYS A O 1
ATOM 652 N N . GLY A 1 82 ? -11.700 23.231 50.445 1.00 91.38 82 GLY A N 1
ATOM 653 C CA . GLY A 1 82 ? -12.392 23.496 51.708 1.00 91.38 82 GLY A CA 1
ATOM 654 C C . GLY A 1 82 ? -11.944 22.570 52.840 1.00 91.38 82 GLY A C 1
ATOM 655 O O . GLY A 1 82 ? -10.964 21.830 52.722 1.00 91.38 82 GLY A O 1
ATOM 656 N N . ARG A 1 83 ? -12.647 22.631 53.976 1.00 90.69 83 ARG A N 1
ATOM 657 C CA . ARG A 1 83 ? -12.380 21.759 55.128 1.00 90.69 83 ARG A CA 1
ATOM 658 C C . ARG A 1 83 ? -12.917 20.355 54.835 1.00 90.69 83 ARG A C 1
ATOM 660 O O . ARG A 1 83 ? -14.124 20.164 54.776 1.00 90.69 83 ARG A O 1
ATOM 667 N N . LEU A 1 84 ? -12.012 19.393 54.680 1.00 92.81 84 LEU A N 1
ATOM 668 C CA . LEU A 1 84 ? -12.346 17.987 54.455 1.00 92.81 84 LEU A CA 1
ATOM 669 C C . LEU A 1 84 ? -12.395 17.222 55.786 1.00 92.81 84 LEU A C 1
ATOM 671 O O . LEU A 1 84 ? -11.429 17.264 56.551 1.00 92.81 84 LEU A O 1
ATOM 675 N N . ASP A 1 85 ? -13.490 16.510 56.044 1.00 93.12 85 ASP A N 1
ATOM 676 C CA . ASP A 1 85 ? -13.594 15.521 57.118 1.00 93.12 85 ASP A CA 1
ATOM 677 C C . ASP A 1 85 ? -13.262 14.129 56.558 1.00 93.12 85 ASP A C 1
ATOM 679 O O . ASP A 1 85 ? -13.994 13.571 55.738 1.00 93.12 85 ASP A O 1
ATOM 683 N N . LEU A 1 86 ? -12.120 13.576 56.974 1.00 91.94 86 LEU A N 1
ATOM 684 C CA . LEU A 1 86 ? -11.656 12.273 56.491 1.00 91.94 86 LEU A CA 1
ATOM 685 C C . LEU A 1 86 ? -12.558 11.125 56.959 1.00 91.94 86 LEU A C 1
ATOM 687 O O . LEU A 1 86 ? -12.799 10.202 56.186 1.00 91.94 86 LEU A O 1
ATOM 691 N N . GLY A 1 87 ? -13.093 11.202 58.181 1.00 92.56 87 GLY A N 1
ATOM 692 C CA . GLY A 1 87 ? -13.984 10.173 58.712 1.00 92.56 87 GLY A CA 1
ATOM 693 C C . GLY A 1 87 ? -15.304 10.134 57.946 1.00 92.56 87 GLY A C 1
ATOM 694 O O . GLY A 1 87 ? -15.776 9.057 57.588 1.00 92.56 87 GLY A O 1
ATOM 695 N N . ALA A 1 88 ? -15.856 11.305 57.612 1.00 93.06 88 ALA A N 1
ATOM 696 C CA . ALA A 1 88 ? -17.046 11.398 56.768 1.00 93.06 88 ALA A CA 1
ATOM 697 C C . ALA A 1 88 ? -16.793 10.869 55.345 1.00 93.06 88 ALA A C 1
ATOM 699 O O . ALA A 1 88 ? -17.650 10.185 54.788 1.00 93.06 88 ALA A O 1
ATOM 700 N N . LEU A 1 89 ? -15.614 11.133 54.765 1.00 93.75 89 LEU A N 1
ATOM 701 C CA . LEU A 1 89 ? -15.225 10.618 53.446 1.00 93.75 89 LEU A CA 1
ATOM 702 C C . LEU A 1 89 ? -15.129 9.086 53.426 1.00 93.75 89 LEU A C 1
ATOM 704 O O . LEU A 1 89 ? -15.694 8.450 52.535 1.00 93.75 89 LEU A O 1
ATOM 708 N N . GLU A 1 90 ? -14.458 8.485 54.409 1.00 93.69 90 GLU A N 1
ATOM 709 C CA . GLU A 1 90 ? -14.339 7.025 54.526 1.00 93.69 90 GLU A CA 1
ATOM 710 C C . GLU A 1 90 ? -15.709 6.363 54.749 1.00 93.69 90 GLU A C 1
ATOM 712 O O . GLU A 1 90 ? -16.052 5.390 54.072 1.00 93.69 90 GLU A O 1
ATOM 717 N N . GLN A 1 91 ? -16.539 6.923 55.637 1.00 93.31 91 GLN A N 1
ATOM 718 C CA . GLN A 1 91 ? -17.892 6.418 55.900 1.00 93.31 91 GLN A CA 1
ATOM 719 C C . GLN A 1 91 ? -18.833 6.589 54.701 1.00 93.31 91 GLN A C 1
ATOM 721 O O . GLN A 1 91 ? -19.703 5.739 54.471 1.00 93.31 91 GLN A O 1
ATOM 726 N N . ALA A 1 92 ? -18.652 7.643 53.898 1.00 94.12 92 ALA A N 1
ATOM 727 C CA . ALA A 1 92 ? -19.407 7.835 52.667 1.00 94.12 92 ALA A CA 1
ATOM 728 C C . ALA A 1 92 ? -19.132 6.709 51.665 1.00 94.12 92 ALA A C 1
ATOM 730 O O . ALA A 1 92 ? -20.075 6.091 51.169 1.00 94.12 92 ALA A O 1
ATOM 731 N N . PHE A 1 93 ? -17.863 6.360 51.435 1.00 94.50 93 PHE A N 1
ATOM 732 C CA . PHE A 1 93 ? -17.525 5.214 50.590 1.00 94.50 93 PHE A CA 1
ATOM 733 C C . PHE A 1 93 ? -18.001 3.882 51.171 1.00 94.50 93 PHE A C 1
ATOM 735 O O . PHE A 1 93 ? -18.539 3.062 50.428 1.00 94.50 93 PHE A O 1
ATOM 742 N N . ALA A 1 94 ? -17.876 3.674 52.485 1.00 92.69 94 ALA A N 1
ATOM 743 C CA . ALA A 1 94 ? -18.404 2.475 53.135 1.00 92.69 94 ALA A CA 1
ATOM 744 C C . ALA A 1 94 ? -19.922 2.326 52.911 1.00 92.69 94 ALA A C 1
ATOM 746 O O . ALA A 1 94 ? -20.406 1.231 52.626 1.00 92.69 94 ALA A O 1
ATOM 747 N N . SER A 1 95 ? -20.663 3.439 52.951 1.00 93.44 95 SER A N 1
ATOM 748 C CA . SER A 1 95 ? -22.107 3.467 52.677 1.00 93.44 95 SER A CA 1
ATOM 749 C C . SER A 1 95 ? -22.427 3.107 51.225 1.00 93.44 95 SER A C 1
ATOM 751 O O . SER A 1 95 ? -23.356 2.341 50.976 1.00 93.44 95 SER A O 1
ATOM 753 N N . LEU A 1 96 ? -21.640 3.606 50.266 1.00 93.94 96 LEU A N 1
ATOM 754 C CA . LEU A 1 96 ? -21.798 3.279 48.845 1.00 93.94 96 LEU A CA 1
ATOM 755 C C . LEU A 1 96 ? -21.522 1.799 48.559 1.00 93.94 96 LEU A C 1
ATOM 757 O O . LEU A 1 96 ? -22.317 1.151 47.879 1.00 93.94 96 LEU A O 1
ATOM 761 N N . VAL A 1 97 ? -20.432 1.252 49.107 1.00 93.75 97 VAL A N 1
ATOM 762 C CA . VAL A 1 97 ? -20.058 -0.163 48.939 1.00 93.75 97 VAL A CA 1
ATOM 763 C C . VAL A 1 97 ? -21.087 -1.091 49.593 1.00 93.75 97 VAL A C 1
ATOM 765 O O . VAL A 1 97 ? -21.390 -2.151 49.049 1.00 93.75 97 VAL A O 1
ATOM 768 N N . ALA A 1 98 ? -21.671 -0.695 50.728 1.00 91.69 98 ALA A N 1
ATOM 769 C CA . ALA A 1 98 ? -22.758 -1.444 51.358 1.00 91.69 98 ALA A CA 1
ATOM 770 C C . ALA A 1 98 ? -24.060 -1.399 50.536 1.00 91.69 98 ALA A C 1
ATOM 772 O O . ALA A 1 98 ? -24.776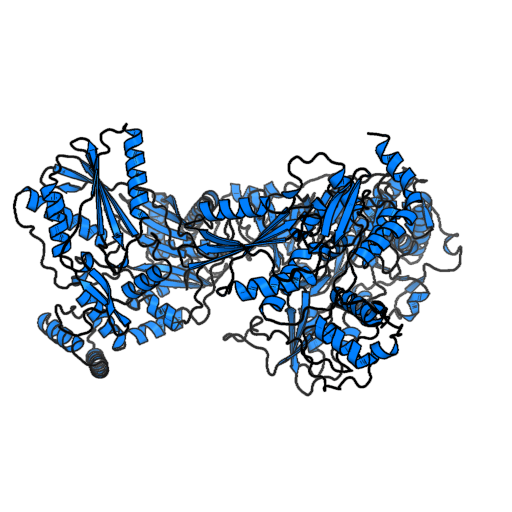 -2.397 50.453 1.00 91.69 98 ALA A O 1
ATOM 773 N N . ARG A 1 99 ? -24.362 -0.251 49.918 1.00 92.81 99 ARG A N 1
ATOM 774 C CA . ARG A 1 99 ? -25.596 -0.005 49.159 1.00 92.81 99 ARG A CA 1
ATOM 775 C C . ARG A 1 99 ? -25.623 -0.694 47.790 1.00 92.81 99 ARG A C 1
ATOM 777 O O . ARG A 1 99 ? -26.661 -1.247 47.419 1.00 92.81 99 ARG A O 1
ATOM 784 N N . HIS A 1 100 ? -24.518 -0.658 47.044 1.00 93.88 100 HIS A N 1
ATOM 785 C CA . HIS A 1 100 ? -24.424 -1.213 45.687 1.00 93.88 100 HIS A CA 1
ATOM 786 C C . HIS A 1 100 ? -23.642 -2.525 45.684 1.00 93.88 100 HIS A C 1
ATOM 788 O O . HIS A 1 100 ? -22.418 -2.520 45.813 1.00 93.88 100 HIS A O 1
ATOM 794 N N . GLU A 1 101 ? -24.326 -3.653 45.460 1.00 93.19 101 GLU A N 1
ATOM 795 C CA . GLU A 1 101 ? -23.689 -4.983 45.458 1.00 93.19 101 GLU A CA 1
ATOM 796 C C . GLU A 1 101 ? -22.526 -5.084 44.456 1.00 93.19 101 GLU A C 1
ATOM 798 O O . GLU A 1 101 ? -21.515 -5.728 44.741 1.00 93.19 101 GLU A O 1
ATOM 803 N N . THR A 1 102 ? -22.624 -4.399 43.310 1.00 94.12 102 THR A N 1
ATOM 804 C CA . THR A 1 102 ? -21.597 -4.426 42.253 1.00 94.12 102 THR A CA 1
ATOM 805 C C . THR A 1 102 ? -20.225 -3.935 42.734 1.00 94.12 102 THR A C 1
ATOM 807 O O . THR A 1 102 ? -19.202 -4.463 42.309 1.00 94.12 102 THR A O 1
ATOM 810 N N . LEU A 1 103 ? -20.169 -2.978 43.672 1.00 94.25 103 LEU A N 1
ATOM 811 C CA . LEU A 1 103 ? -18.904 -2.395 44.148 1.00 94.25 103 LEU A CA 1
ATOM 812 C C . LEU A 1 103 ? -18.091 -3.362 45.021 1.00 94.25 103 LEU A C 1
ATOM 814 O O . LEU A 1 103 ? -16.891 -3.168 45.205 1.00 94.25 103 LEU A O 1
ATOM 818 N N . ARG A 1 104 ? -18.741 -4.411 45.534 1.00 92.88 104 ARG A N 1
ATOM 819 C CA . ARG A 1 104 ? -18.139 -5.503 46.314 1.00 92.88 104 ARG A CA 1
ATOM 820 C C . ARG A 1 104 ? -18.213 -6.852 45.591 1.00 92.88 104 ARG A C 1
ATOM 822 O O . ARG A 1 104 ? -18.029 -7.889 46.220 1.00 92.88 104 ARG A O 1
ATOM 829 N N . THR A 1 105 ? -18.522 -6.852 44.294 1.00 94.38 105 THR A N 1
ATOM 830 C CA . THR A 1 105 ? -18.640 -8.072 43.487 1.00 94.38 105 THR A CA 1
ATOM 831 C C . THR A 1 105 ? -17.303 -8.441 42.850 1.00 94.38 105 THR A C 1
ATOM 833 O O . THR A 1 105 ? -16.629 -7.588 42.277 1.00 94.38 105 THR A O 1
ATOM 836 N N . VAL A 1 106 ? -16.949 -9.723 42.925 1.00 94.94 106 VAL A N 1
ATOM 837 C CA . VAL A 1 106 ? -15.843 -10.358 42.189 1.00 94.94 106 VAL A CA 1
ATOM 838 C C . VAL A 1 106 ? -16.378 -11.480 41.296 1.00 94.94 106 VAL A C 1
ATOM 840 O O . VAL A 1 106 ? -17.522 -11.911 41.454 1.00 94.94 106 VAL A O 1
ATOM 843 N N . PHE A 1 107 ? -15.564 -11.962 40.362 1.00 94.25 107 PHE A N 1
ATOM 844 C CA . PHE A 1 107 ? -15.949 -12.947 39.353 1.00 94.25 107 PHE A CA 1
ATOM 845 C C . PHE A 1 107 ? -15.113 -14.210 39.535 1.00 94.25 107 PHE A C 1
ATOM 847 O O . PHE A 1 107 ? -13.898 -14.155 39.416 1.00 94.25 107 PHE A O 1
ATOM 854 N N . ARG A 1 108 ? -15.742 -15.341 39.874 1.00 91.00 108 ARG A N 1
ATOM 855 C CA . ARG A 1 108 ? -15.036 -16.598 40.185 1.00 91.00 108 ARG A CA 1
ATOM 856 C C . ARG A 1 108 ? -15.653 -17.779 39.456 1.00 91.00 108 ARG A C 1
ATOM 858 O O . ARG A 1 108 ? -16.874 -17.844 39.311 1.00 91.00 108 ARG A O 1
ATOM 865 N N . HIS A 1 109 ? -14.818 -18.732 39.055 1.00 85.00 109 HIS A N 1
ATOM 866 C CA . HIS A 1 109 ? -15.283 -20.029 38.576 1.00 85.00 109 HIS A CA 1
ATOM 867 C C . HIS A 1 109 ? -15.764 -20.905 39.743 1.00 85.00 109 HIS A C 1
ATOM 869 O O . HIS A 1 109 ? -15.165 -20.922 40.822 1.00 85.00 109 HIS A O 1
ATOM 875 N N . GLN A 1 110 ? -16.856 -21.637 39.534 1.00 76.62 110 GLN A N 1
ATOM 876 C CA . GLN A 1 110 ? -17.249 -22.752 40.393 1.00 76.62 110 GLN A CA 1
ATOM 877 C C . GLN A 1 110 ? -16.471 -24.026 40.037 1.00 76.62 110 GLN A C 1
ATOM 879 O O . GLN A 1 110 ? -15.778 -24.090 39.026 1.00 76.62 110 GLN A O 1
ATOM 884 N N . ALA A 1 111 ? -16.619 -25.072 40.858 1.00 73.12 111 ALA A N 1
ATOM 885 C CA . ALA A 1 111 ? -16.001 -26.380 40.615 1.00 73.12 111 ALA A CA 1
ATOM 886 C C . ALA A 1 111 ? -16.430 -27.035 39.284 1.00 73.12 111 ALA A C 1
ATOM 888 O O . ALA A 1 111 ? -15.776 -27.965 38.825 1.00 73.12 111 ALA A O 1
ATOM 889 N N . ASP A 1 112 ? -17.528 -26.572 38.684 1.00 72.75 112 ASP A N 1
ATOM 890 C CA . ASP A 1 112 ? -18.042 -27.004 37.382 1.00 72.75 112 ASP A CA 1
ATOM 891 C C . ASP A 1 112 ? -17.684 -26.036 36.235 1.00 72.75 112 ASP A C 1
ATOM 893 O O . ASP A 1 112 ? -18.318 -26.070 35.181 1.00 72.75 112 ASP A O 1
ATOM 897 N N . GLU A 1 113 ? -16.686 -25.171 36.446 1.00 73.69 113 GLU A N 1
ATOM 898 C CA . GLU A 1 113 ? -16.186 -24.161 35.503 1.00 73.69 113 GLU A CA 1
ATOM 899 C C . GLU A 1 113 ? -17.169 -23.013 35.186 1.00 73.69 113 GLU A C 1
ATOM 901 O O . GLU A 1 113 ? -16.834 -22.116 34.407 1.00 73.69 113 GLU A O 1
ATOM 906 N N . ARG A 1 114 ? -18.361 -22.945 35.804 1.00 80.19 114 ARG A N 1
ATOM 907 C CA . ARG A 1 114 ? -19.281 -21.808 35.601 1.00 80.19 114 ARG A CA 1
ATOM 908 C C . ARG A 1 114 ? -18.752 -20.533 36.262 1.00 80.19 114 ARG A C 1
ATOM 910 O O . ARG A 1 114 ? -18.466 -20.522 37.456 1.00 80.19 114 ARG A O 1
ATOM 917 N N . LEU A 1 115 ? -18.695 -19.436 35.502 1.00 88.88 115 LEU A N 1
ATOM 918 C CA . LEU A 1 115 ? -18.362 -18.105 36.018 1.00 88.88 115 LEU A CA 1
ATOM 919 C C . LEU A 1 115 ? -19.542 -17.498 36.792 1.00 88.88 115 LEU A C 1
ATOM 921 O O . LEU A 1 115 ? -20.642 -17.389 36.246 1.00 88.88 115 LEU A O 1
ATOM 925 N N . MET A 1 116 ? -19.293 -17.048 38.022 1.00 90.56 116 MET A N 1
ATOM 926 C CA . MET A 1 116 ? -20.291 -16.470 38.926 1.00 90.56 116 MET A CA 1
ATOM 927 C C . MET A 1 116 ? -19.836 -15.126 39.501 1.00 90.56 116 MET A C 1
ATOM 929 O O . MET A 1 116 ? -18.664 -14.926 39.814 1.00 90.56 116 MET A O 1
ATOM 933 N N . GLN A 1 117 ? -20.797 -14.224 39.682 1.00 92.38 117 GLN A N 1
ATOM 934 C CA . GLN A 1 117 ? -20.692 -12.993 40.455 1.00 92.38 117 GLN A CA 1
ATOM 935 C C . GLN A 1 117 ? -20.824 -13.324 41.944 1.00 92.38 117 GLN A C 1
ATOM 937 O O . GLN A 1 117 ? -21.846 -13.854 42.387 1.00 92.38 117 GLN A O 1
ATOM 942 N N . VAL A 1 118 ? -19.801 -12.990 42.724 1.00 91.25 118 VAL A N 1
ATOM 943 C CA . VAL A 1 118 ? -19.750 -13.238 44.165 1.00 91.25 118 VAL A CA 1
ATOM 944 C C . VAL A 1 118 ? -19.600 -11.907 44.886 1.00 91.25 118 VAL A C 1
ATOM 946 O O . VAL A 1 118 ? -18.572 -11.245 44.775 1.00 91.25 118 VAL A O 1
ATOM 949 N N . ALA A 1 119 ? -20.626 -11.509 45.635 1.00 89.81 119 ALA A N 1
ATOM 950 C CA . ALA A 1 119 ? -20.577 -10.306 46.455 1.00 89.81 119 ALA A CA 1
ATOM 951 C C . ALA A 1 119 ? -19.855 -10.606 47.781 1.00 89.81 119 ALA A C 1
ATOM 953 O O . ALA A 1 119 ? -20.325 -11.422 48.575 1.00 89.81 119 ALA A O 1
ATOM 954 N N . LEU A 1 120 ? -18.715 -9.959 48.014 1.00 89.25 120 LEU A N 1
ATOM 955 C CA . LEU A 1 120 ? -17.908 -10.091 49.229 1.00 89.25 120 LEU A CA 1
ATOM 956 C C . LEU A 1 120 ? -18.437 -9.193 50.358 1.00 89.25 120 LEU A C 1
ATOM 958 O O . LEU A 1 120 ? -19.308 -8.345 50.139 1.00 89.25 120 LEU A O 1
ATOM 962 N N . GLU A 1 121 ? -17.904 -9.367 51.569 1.00 84.88 121 GLU A N 1
ATOM 963 C CA . GLU A 1 121 ? -18.149 -8.442 52.681 1.00 84.88 121 GLU A CA 1
ATOM 964 C C . GLU A 1 121 ? -17.638 -7.027 52.333 1.00 84.88 121 GLU A C 1
ATOM 966 O O . GLU A 1 121 ? -16.547 -6.901 51.762 1.00 84.88 121 GLU A O 1
ATOM 971 N N . PRO A 1 122 ? -18.390 -5.955 52.654 1.00 77.38 122 PRO A N 1
ATOM 972 C CA . PRO A 1 122 ? -17.986 -4.586 52.344 1.00 77.38 122 PRO A CA 1
ATOM 973 C C . PRO A 1 122 ? -16.626 -4.230 52.961 1.00 77.38 122 PRO A C 1
ATOM 975 O O . PRO A 1 122 ? -16.485 -4.132 54.178 1.00 77.38 122 PRO A O 1
ATOM 978 N N . SER A 1 123 ? -15.622 -3.995 52.116 1.00 78.12 123 SER A N 1
ATOM 979 C CA . SER A 1 123 ? -14.323 -3.465 52.533 1.00 78.12 123 SER A CA 1
ATOM 980 C C . SER A 1 123 ? -13.742 -2.581 51.432 1.00 78.12 123 SER A C 1
ATOM 982 O O . SER A 1 123 ? -13.711 -2.959 50.262 1.00 78.12 123 SER A O 1
ATOM 984 N N . LEU A 1 124 ? -13.316 -1.373 51.800 1.00 84.44 124 LEU A N 1
ATOM 985 C CA . LEU A 1 124 ? -12.624 -0.451 50.906 1.00 84.44 124 LEU A CA 1
ATOM 986 C C . LEU A 1 124 ? -11.634 0.382 51.718 1.00 84.44 124 LEU A C 1
ATOM 988 O O . LEU A 1 124 ? -12.023 1.041 52.678 1.00 84.44 124 LEU A O 1
ATOM 992 N N . GLY A 1 125 ? -10.363 0.351 51.325 1.00 86.25 125 GLY A N 1
ATOM 993 C CA . GLY A 1 125 ? -9.344 1.242 51.873 1.00 86.25 125 GLY A CA 1
ATOM 994 C C . GLY A 1 125 ? -9.228 2.516 51.040 1.00 86.25 125 GLY A C 1
ATOM 995 O O . GLY A 1 125 ? -9.219 2.447 49.810 1.00 86.25 125 GLY A O 1
ATOM 996 N N . VAL A 1 126 ? -9.105 3.664 51.708 1.00 92.56 126 VAL A N 1
ATOM 997 C CA . VAL A 1 126 ? -8.719 4.931 51.076 1.00 92.56 126 VAL A CA 1
ATOM 998 C C . VAL A 1 126 ? -7.209 5.098 51.243 1.00 92.56 126 VAL A C 1
ATOM 1000 O O . VAL A 1 126 ? -6.697 5.139 52.359 1.00 92.56 126 VAL A O 1
ATOM 1003 N N . GLU A 1 127 ? -6.464 5.150 50.139 1.00 93.81 127 GLU A N 1
ATOM 1004 C CA . GLU A 1 127 ? -5.020 5.406 50.181 1.00 93.81 127 GLU A CA 1
ATOM 1005 C C . GLU A 1 127 ? -4.769 6.911 50.342 1.00 93.81 127 GLU A C 1
ATOM 1007 O O . GLU A 1 127 ? -5.308 7.709 49.580 1.00 93.81 127 GLU A O 1
ATOM 1012 N N . HIS A 1 128 ? -3.926 7.322 51.290 1.00 94.12 128 HIS A N 1
ATOM 1013 C CA . HIS A 1 128 ? -3.600 8.734 51.510 1.00 94.12 128 HIS A CA 1
ATOM 1014 C C . HIS A 1 128 ? -2.166 9.033 51.077 1.00 94.12 128 HIS A C 1
ATOM 1016 O O . HIS A 1 128 ? -1.231 8.368 51.521 1.00 94.12 128 HIS A O 1
ATOM 1022 N N . LEU A 1 129 ? -1.981 10.074 50.263 1.00 94.50 129 LEU A N 1
ATOM 1023 C CA . LEU A 1 129 ? -0.662 10.560 49.862 1.00 94.50 129 LEU A CA 1
ATOM 1024 C C . LEU A 1 129 ? -0.548 12.063 50.128 1.00 94.50 129 LEU A C 1
ATOM 1026 O O . LEU A 1 129 ? -1.307 12.860 49.578 1.00 94.50 129 LEU A O 1
ATOM 1030 N N . ASP A 1 130 ? 0.406 12.463 50.971 1.00 94.44 130 ASP A N 1
ATOM 1031 C CA . ASP A 1 130 ? 0.659 13.879 51.259 1.00 94.44 130 ASP A CA 1
ATOM 1032 C C . ASP A 1 130 ? 1.694 14.452 50.277 1.00 94.44 130 ASP A C 1
ATOM 1034 O O . ASP A 1 130 ? 2.868 14.087 50.306 1.00 94.44 130 ASP A O 1
ATOM 1038 N N . LEU A 1 131 ? 1.247 15.354 49.401 1.00 94.56 131 LEU A N 1
ATOM 1039 C CA . LEU A 1 131 ? 2.063 16.067 48.415 1.00 94.56 131 LEU A CA 1
ATOM 1040 C C . LEU A 1 131 ? 2.314 17.527 48.831 1.00 94.56 131 LEU A C 1
ATOM 1042 O O . LEU A 1 131 ? 2.924 18.288 48.081 1.00 94.56 131 LEU A O 1
ATOM 1046 N N . SER A 1 132 ? 1.858 17.949 50.017 1.00 92.88 132 SER A N 1
ATOM 1047 C CA . SER A 1 132 ? 1.899 19.355 50.442 1.00 92.88 132 SER A CA 1
ATOM 1048 C C . SER A 1 132 ? 3.318 19.900 50.649 1.00 92.88 132 SER A C 1
ATOM 1050 O O . SER A 1 132 ? 3.514 21.115 50.611 1.00 92.88 132 SER A O 1
ATOM 1052 N N . ALA A 1 133 ? 4.313 19.019 50.802 1.00 92.00 133 ALA A N 1
ATOM 1053 C CA . ALA A 1 133 ? 5.726 19.380 50.915 1.00 92.00 133 ALA A CA 1
ATOM 1054 C C . ALA A 1 133 ? 6.387 19.738 49.566 1.00 92.00 133 ALA A C 1
ATOM 1056 O O . ALA A 1 133 ? 7.468 20.325 49.565 1.00 92.00 133 ALA A O 1
ATOM 1057 N N . LEU A 1 134 ? 5.763 19.404 48.428 1.00 92.56 134 LEU A N 1
ATOM 1058 C CA . LEU A 1 134 ? 6.312 19.671 47.094 1.00 92.56 134 LEU A CA 1
ATOM 1059 C C . LEU A 1 134 ? 6.079 21.128 46.652 1.00 92.56 134 LEU A C 1
ATOM 1061 O O . LEU A 1 134 ? 5.117 21.790 47.070 1.00 92.56 134 LEU A O 1
ATOM 1065 N N . ALA A 1 135 ? 6.916 21.644 45.745 1.00 89.56 135 ALA A N 1
ATOM 1066 C CA . ALA A 1 135 ? 6.660 22.944 45.125 1.00 89.56 135 ALA A CA 1
ATOM 1067 C C . ALA A 1 135 ? 5.369 22.903 44.282 1.00 89.56 135 ALA A C 1
ATOM 1069 O O . ALA A 1 135 ? 4.973 21.856 43.781 1.00 89.56 135 ALA A O 1
ATOM 1070 N N . ALA A 1 136 ? 4.693 24.042 44.087 1.00 82.69 136 ALA A N 1
ATOM 1071 C CA . ALA A 1 136 ? 3.377 24.072 43.428 1.00 82.69 136 ALA A CA 1
ATOM 1072 C C . ALA A 1 136 ? 3.370 23.441 42.017 1.00 82.69 136 ALA A C 1
ATOM 1074 O O . ALA A 1 136 ? 2.447 22.710 41.672 1.00 82.69 136 ALA A O 1
ATOM 1075 N N . ARG A 1 137 ? 4.423 23.671 41.219 1.00 81.94 137 ARG A N 1
ATOM 1076 C CA . ARG A 1 137 ? 4.566 23.066 39.882 1.00 81.94 137 ARG A CA 1
ATOM 1077 C C . ARG A 1 137 ? 4.791 21.551 39.948 1.00 81.94 137 ARG A C 1
ATOM 1079 O O . ARG A 1 137 ? 4.250 20.821 39.126 1.00 81.94 137 ARG A O 1
ATOM 1086 N N . GLU A 1 138 ? 5.564 21.096 40.930 1.00 89.19 138 GLU A N 1
ATOM 1087 C CA . GLU A 1 138 ? 5.840 19.675 41.166 1.00 89.19 138 GLU A CA 1
ATOM 1088 C C . GLU A 1 138 ? 4.599 18.950 41.703 1.00 89.19 138 GLU A C 1
ATOM 1090 O O . GLU A 1 138 ? 4.377 17.796 41.355 1.00 89.19 138 GLU A O 1
ATOM 1095 N N . ARG A 1 139 ? 3.740 19.631 42.480 1.00 90.06 139 ARG A N 1
ATOM 1096 C CA . ARG A 1 139 ? 2.459 19.088 42.963 1.00 90.06 139 ARG A CA 1
ATOM 1097 C C . ARG A 1 139 ? 1.519 18.721 41.826 1.00 90.06 139 ARG A C 1
ATOM 1099 O O . ARG A 1 139 ? 1.019 17.604 41.801 1.00 90.06 139 ARG A O 1
ATOM 1106 N N . GLU A 1 140 ? 1.285 19.635 40.887 1.00 88.31 140 GLU A N 1
ATOM 1107 C CA . GLU A 1 140 ? 0.387 19.370 39.752 1.00 88.31 140 GLU A CA 1
ATOM 1108 C C . GLU A 1 140 ? 0.923 18.251 38.849 1.00 88.31 140 GLU A C 1
ATOM 1110 O O . GLU A 1 140 ? 0.165 17.397 38.384 1.00 88.31 140 GLU A O 1
ATOM 1115 N N . GLN A 1 141 ? 2.244 18.200 38.656 1.00 87.81 141 GLN A N 1
ATOM 1116 C CA . GLN A 1 141 ? 2.882 17.092 37.952 1.00 87.81 141 GLN A CA 1
ATOM 1117 C C . GLN A 1 141 ? 2.688 15.762 38.699 1.00 87.81 141 GLN A C 1
ATOM 1119 O O . GLN A 1 141 ? 2.248 14.789 38.089 1.00 87.81 141 GLN A O 1
ATOM 1124 N N . ALA A 1 142 ? 2.922 15.733 40.013 1.00 90.56 142 ALA A N 1
ATOM 1125 C CA . ALA A 1 142 ? 2.727 14.547 40.843 1.00 90.56 142 ALA A CA 1
ATOM 1126 C C . ALA A 1 142 ? 1.260 14.073 40.868 1.00 90.56 142 ALA A C 1
ATOM 1128 O O . ALA A 1 142 ? 1.009 12.870 40.864 1.00 90.56 142 ALA A O 1
ATOM 1129 N N . VAL A 1 143 ? 0.281 14.988 40.832 1.00 90.69 143 VAL A N 1
ATOM 1130 C CA . VAL A 1 143 ? -1.147 14.647 40.680 1.00 90.69 143 VAL A CA 1
ATOM 1131 C C . VAL A 1 143 ? -1.397 13.934 39.350 1.00 90.69 143 VAL A C 1
ATOM 1133 O O . VAL A 1 143 ? -2.046 12.890 39.329 1.00 90.69 143 VAL A O 1
ATOM 1136 N N . SER A 1 144 ? -0.861 14.464 38.248 1.00 87.44 144 SER A N 1
ATOM 1137 C CA . SER A 1 144 ? -1.001 13.863 36.915 1.00 87.44 144 SER A CA 1
ATOM 1138 C C . SER A 1 144 ? -0.325 12.488 36.821 1.00 87.44 144 SER A C 1
ATOM 1140 O O . SER A 1 144 ? -0.889 11.545 36.260 1.00 87.44 144 SER A O 1
ATOM 1142 N N . GLU A 1 145 ? 0.860 12.340 37.417 1.00 88.75 145 GLU A N 1
ATOM 1143 C CA . GLU A 1 145 ? 1.587 11.070 37.503 1.00 88.75 145 GLU A CA 1
ATOM 1144 C C . GLU A 1 145 ? 0.828 10.041 38.351 1.00 88.75 145 GLU A C 1
ATOM 1146 O O . GLU A 1 145 ? 0.680 8.892 37.931 1.00 88.75 145 GLU A O 1
ATOM 1151 N N . ALA A 1 146 ? 0.277 10.450 39.499 1.00 91.25 146 ALA A N 1
ATOM 1152 C CA . ALA A 1 146 ? -0.540 9.592 40.352 1.00 91.25 146 ALA A CA 1
ATOM 1153 C C . ALA A 1 146 ? -1.829 9.140 39.647 1.00 91.25 146 ALA A C 1
ATOM 1155 O O . ALA A 1 146 ? -2.124 7.945 39.648 1.00 91.25 146 ALA A O 1
ATOM 1156 N N . ALA A 1 147 ? -2.546 10.057 38.986 1.00 88.88 147 ALA A N 1
ATOM 1157 C CA . ALA A 1 147 ? -3.740 9.743 38.201 1.00 88.88 147 ALA A CA 1
ATOM 1158 C C . ALA A 1 147 ? -3.424 8.771 37.055 1.00 88.88 147 ALA A C 1
ATOM 1160 O O . ALA A 1 147 ? -4.099 7.755 36.888 1.00 88.88 147 ALA A O 1
ATOM 1161 N N . THR A 1 148 ? -2.340 9.025 36.315 1.00 87.19 148 THR A N 1
ATOM 1162 C CA . THR A 1 148 ? -1.896 8.154 35.217 1.00 87.19 148 THR A CA 1
ATOM 1163 C C . THR A 1 148 ? -1.529 6.763 35.735 1.00 87.19 148 THR A C 1
ATOM 1165 O O . THR A 1 148 ? -2.017 5.764 35.208 1.00 87.19 148 THR A O 1
ATOM 1168 N N . ARG A 1 149 ? -0.735 6.677 36.808 1.00 88.62 149 ARG A N 1
ATOM 1169 C CA . ARG A 1 149 ? -0.364 5.407 37.448 1.00 88.62 149 ARG A CA 1
ATOM 1170 C C . ARG A 1 149 ? -1.596 4.633 37.911 1.00 88.62 149 ARG A C 1
ATOM 1172 O O . ARG A 1 149 ? -1.700 3.444 37.628 1.00 88.62 149 ARG A O 1
ATOM 1179 N N . GLN A 1 150 ? -2.536 5.292 38.591 1.00 89.06 150 GLN A N 1
ATOM 1180 C CA . GLN A 1 150 ? -3.747 4.633 39.080 1.00 89.06 150 GLN A CA 1
ATOM 1181 C C . GLN A 1 150 ? -4.627 4.135 37.922 1.00 89.06 150 GLN A C 1
ATOM 1183 O O . GLN A 1 150 ? -5.139 3.017 38.008 1.00 89.06 150 GLN A O 1
ATOM 1188 N N . SER A 1 151 ? -4.731 4.910 36.833 1.00 87.38 151 SER A N 1
ATOM 1189 C CA . SER A 1 151 ? -5.505 4.548 35.637 1.00 87.38 151 SER A CA 1
ATOM 1190 C C . SER A 1 151 ? -4.959 3.327 34.893 1.00 87.38 151 SER A C 1
ATOM 1192 O O . SER A 1 151 ? -5.738 2.586 34.304 1.00 87.38 151 SER A O 1
ATOM 1194 N N . LEU A 1 152 ? -3.644 3.089 34.941 1.00 87.44 152 LEU A N 1
ATOM 1195 C CA . LEU A 1 152 ? -2.986 1.988 34.228 1.00 87.44 152 LEU A CA 1
ATOM 1196 C C . LEU A 1 152 ? -2.781 0.739 35.087 1.00 87.44 152 LEU A C 1
ATOM 1198 O O . LEU A 1 152 ? -2.597 -0.342 34.539 1.00 87.44 152 LEU A O 1
ATOM 1202 N N . LEU A 1 153 ? -2.792 0.873 36.416 1.00 90.25 153 LEU A N 1
ATOM 1203 C CA . LEU A 1 153 ? -2.626 -0.265 37.318 1.00 90.25 153 LEU A CA 1
ATOM 1204 C C . LEU A 1 153 ? -3.783 -1.267 37.093 1.00 90.25 153 LEU A C 1
ATOM 1206 O O . LEU A 1 153 ? -4.940 -0.842 37.144 1.00 90.25 153 LEU A O 1
ATOM 1210 N N . PRO A 1 154 ? -3.516 -2.558 36.832 1.00 91.88 154 PRO A N 1
ATOM 1211 C CA . PRO A 1 154 ? -4.558 -3.539 36.532 1.00 91.88 154 PRO A CA 1
ATOM 1212 C C . PRO A 1 154 ? -5.423 -3.871 37.754 1.00 91.88 154 PRO A C 1
ATOM 1214 O O . PRO A 1 154 ? -5.016 -3.669 38.901 1.00 91.88 154 PRO A O 1
ATOM 1217 N N . PHE A 1 155 ? -6.628 -4.383 37.503 1.00 94.12 155 PHE A N 1
ATOM 1218 C CA . PHE A 1 155 ? -7.479 -4.994 38.525 1.00 94.12 155 PHE A CA 1
ATOM 1219 C C . PHE A 1 155 ? -7.411 -6.517 38.443 1.00 94.12 155 PHE A C 1
ATOM 1221 O O . PHE A 1 155 ? -7.362 -7.085 37.356 1.00 94.12 155 PHE A O 1
ATOM 1228 N N . ASP A 1 156 ? -7.490 -7.166 39.600 1.00 93.12 156 ASP A N 1
ATOM 1229 C CA . ASP A 1 156 ? -7.756 -8.597 39.714 1.00 93.12 156 ASP A CA 1
ATOM 1230 C C . ASP A 1 156 ? -9.272 -8.804 39.857 1.00 93.12 156 ASP A C 1
ATOM 1232 O O . ASP A 1 156 ? -9.861 -8.437 40.880 1.00 93.12 156 ASP A O 1
ATOM 1236 N N . LEU A 1 157 ? -9.909 -9.361 38.819 1.00 94.81 157 LEU A N 1
ATOM 1237 C CA . LEU A 1 157 ? -11.360 -9.566 38.787 1.00 94.81 157 LEU A CA 1
ATOM 1238 C C . LEU A 1 157 ? -11.845 -10.693 39.709 1.00 94.81 157 LEU A C 1
ATOM 1240 O O . LEU A 1 157 ? -13.030 -10.717 40.047 1.00 94.81 157 LEU A O 1
ATOM 1244 N N . GLU A 1 158 ? -10.959 -11.585 40.150 1.00 93.19 158 GLU A N 1
ATOM 1245 C CA . GLU A 1 158 ? -11.284 -12.734 41.003 1.00 93.19 158 GLU A CA 1
ATOM 1246 C C . GLU A 1 158 ? -11.259 -12.389 42.490 1.00 93.19 158 GLU A C 1
ATOM 1248 O O . GLU A 1 158 ? -12.031 -12.942 43.290 1.00 93.19 158 GLU A O 1
ATOM 1253 N N . ASN A 1 159 ? -10.368 -11.471 42.865 1.00 90.75 159 ASN A N 1
ATOM 1254 C CA . ASN A 1 159 ? -10.091 -11.147 44.261 1.00 90.75 159 ASN A CA 1
ATOM 1255 C C . ASN A 1 159 ? -10.531 -9.738 44.663 1.00 90.75 159 ASN A C 1
ATOM 1257 O O . ASN A 1 159 ? -10.875 -9.531 45.828 1.00 90.75 159 ASN A O 1
ATOM 1261 N N . GLY A 1 160 ? -10.608 -8.796 43.718 1.00 89.56 160 GLY A N 1
ATOM 1262 C CA . GLY A 1 160 ? -10.989 -7.414 43.997 1.00 89.56 160 GLY A CA 1
ATOM 1263 C C . GLY A 1 160 ? -10.036 -6.697 44.974 1.00 89.56 160 GLY A C 1
ATOM 1264 O O . GLY A 1 160 ? -8.929 -7.172 45.231 1.00 89.56 160 GLY A O 1
ATOM 1265 N N . PRO A 1 161 ? -10.445 -5.538 45.530 1.00 92.06 161 PRO A N 1
ATOM 1266 C CA . PRO A 1 161 ? -11.661 -4.787 45.205 1.00 92.06 161 PRO A CA 1
ATOM 1267 C C . PRO A 1 161 ? -11.608 -4.178 43.795 1.00 92.06 161 PRO A C 1
ATOM 1269 O O . PRO A 1 161 ? -10.543 -3.819 43.299 1.00 92.06 161 PRO A O 1
ATOM 1272 N N . LEU A 1 162 ? -12.773 -4.014 43.156 1.00 94.38 162 LEU A N 1
ATOM 1273 C CA . LEU A 1 162 ? -12.902 -3.457 41.793 1.00 94.38 162 LEU A CA 1
ATOM 1274 C C . LEU A 1 162 ? -13.157 -1.940 41.763 1.00 94.38 162 LEU A C 1
ATOM 1276 O O . LEU A 1 162 ? -13.533 -1.376 40.734 1.00 94.38 162 LEU A O 1
ATOM 1280 N N . LEU A 1 163 ? -12.914 -1.293 42.904 1.00 94.38 163 LEU A N 1
ATOM 1281 C CA . LEU A 1 163 ? -12.889 0.146 43.131 1.00 94.38 163 LEU A CA 1
ATOM 1282 C C . LEU A 1 163 ? -11.604 0.473 43.902 1.00 94.38 163 LEU A C 1
ATOM 1284 O O . LEU A 1 163 ? -11.304 -0.154 44.916 1.00 94.38 163 LEU A O 1
ATOM 1288 N N . ARG A 1 164 ? -10.860 1.474 43.434 1.00 94.00 164 ARG A N 1
ATOM 1289 C CA . ARG A 1 164 ? -9.695 2.048 44.113 1.00 94.00 164 ARG A CA 1
ATOM 1290 C C . ARG A 1 164 ? -9.932 3.526 44.378 1.00 94.00 164 ARG A C 1
ATOM 1292 O O . ARG A 1 164 ? -10.345 4.257 43.478 1.00 94.00 164 ARG A O 1
ATOM 1299 N N . VAL A 1 165 ? -9.636 3.949 45.603 1.00 94.81 165 VAL A N 1
ATOM 1300 C CA . VAL A 1 165 ? -9.793 5.332 46.062 1.00 94.81 165 VAL A CA 1
ATOM 1301 C C . VAL A 1 165 ? -8.469 5.812 46.640 1.00 94.81 165 VAL A C 1
ATOM 1303 O O . VAL A 1 165 ? -7.912 5.175 47.532 1.00 94.81 165 VAL A O 1
ATOM 1306 N N . GLN A 1 166 ? -7.965 6.935 46.134 1.00 95.50 166 GLN A N 1
ATOM 1307 C CA . GLN A 1 166 ? -6.750 7.573 46.632 1.00 95.50 166 GLN A CA 1
ATOM 1308 C C . GLN A 1 166 ? -6.990 9.066 46.865 1.00 95.50 166 GLN A C 1
ATOM 1310 O O . GLN A 1 166 ? -7.447 9.773 45.973 1.00 95.50 166 GLN A O 1
ATOM 1315 N N . LEU A 1 167 ? -6.653 9.558 48.053 1.00 96.38 167 LEU A N 1
ATOM 1316 C CA . LEU A 1 167 ? -6.721 10.963 48.423 1.00 96.38 167 LEU A CA 1
ATOM 1317 C C . LEU A 1 167 ? -5.317 11.578 48.435 1.00 96.38 167 LEU A C 1
ATOM 1319 O O . LEU A 1 167 ? -4.470 11.239 49.262 1.00 96.38 167 LEU A O 1
ATOM 1323 N N . LEU A 1 168 ? -5.092 12.532 47.539 1.00 96.19 168 LEU A N 1
ATOM 1324 C CA . LEU A 1 168 ? -3.876 13.331 47.455 1.00 96.19 168 LEU A CA 1
ATOM 1325 C C . LEU A 1 168 ? -4.075 14.639 48.222 1.00 96.19 168 LEU A C 1
ATOM 1327 O O . LEU A 1 168 ? -4.938 15.439 47.865 1.00 96.19 168 LEU A O 1
ATOM 1331 N N . LYS A 1 169 ? -3.275 14.903 49.252 1.00 96.06 169 LYS A N 1
ATOM 1332 C CA . LYS A 1 169 ? -3.311 16.173 49.989 1.00 96.06 169 LYS A CA 1
ATOM 1333 C C . LYS A 1 169 ? -2.323 17.163 49.377 1.00 96.06 169 LYS A C 1
ATOM 1335 O O . LYS A 1 169 ? -1.120 16.925 49.400 1.00 96.06 169 LYS A O 1
ATOM 1340 N N . LEU A 1 170 ? -2.822 18.281 48.844 1.00 94.44 170 LEU A N 1
ATOM 1341 C CA . LEU A 1 170 ? -2.005 19.329 48.211 1.00 94.44 170 LEU A CA 1
ATOM 1342 C C . LEU A 1 170 ? -1.716 20.499 49.158 1.00 94.44 170 LEU A C 1
ATOM 1344 O O . LEU A 1 170 ? -0.666 21.135 49.054 1.00 94.44 170 LEU A O 1
ATOM 1348 N N . ALA A 1 171 ? -2.651 20.789 50.063 1.00 92.81 171 ALA A N 1
ATOM 1349 C CA . ALA A 1 171 ? -2.554 21.785 51.127 1.00 92.81 171 ALA A CA 1
ATOM 1350 C C . ALA A 1 171 ? -3.555 21.452 52.252 1.00 92.81 171 ALA A C 1
ATOM 1352 O O . ALA A 1 171 ? -4.292 20.476 52.170 1.00 92.81 171 ALA A O 1
ATOM 1353 N N . ALA A 1 172 ? -3.621 22.274 53.306 1.00 90.69 172 ALA A N 1
ATOM 1354 C CA . ALA A 1 172 ? -4.532 22.045 54.437 1.00 90.69 172 ALA A CA 1
ATOM 1355 C C . ALA A 1 172 ? -6.029 22.013 54.052 1.00 90.69 172 ALA A C 1
ATOM 1357 O O . ALA A 1 172 ? -6.812 21.347 54.720 1.00 90.69 172 ALA A O 1
ATOM 1358 N N . GLN A 1 173 ? -6.421 22.730 52.994 1.00 93.06 173 GLN A N 1
ATOM 1359 C CA . GLN A 1 173 ? -7.802 22.802 52.490 1.00 93.06 173 GLN A CA 1
ATOM 1360 C C . GLN A 1 173 ? -7.894 22.476 50.993 1.00 93.06 173 GLN A C 1
ATOM 1362 O O . GLN A 1 173 ? -8.846 22.873 50.328 1.00 93.06 173 GLN A O 1
ATOM 1367 N N . GLU A 1 174 ? -6.891 21.795 50.437 1.00 94.12 174 GLU A N 1
ATOM 1368 C CA . GLU A 1 174 ? -6.881 21.431 49.020 1.00 94.12 174 GLU A CA 1
ATOM 1369 C C . GLU A 1 174 ? -6.417 19.988 48.856 1.00 94.12 174 GLU A C 1
ATOM 1371 O O . GLU A 1 174 ? -5.316 19.622 49.280 1.00 94.12 174 GLU A O 1
ATOM 1376 N N . HIS A 1 175 ? -7.272 19.177 48.239 1.00 95.00 175 HIS A N 1
ATOM 1377 C CA . HIS A 1 175 ? -7.044 17.756 48.015 1.00 95.00 175 HIS A CA 1
ATOM 1378 C C . HIS A 1 175 ? -7.471 17.360 46.597 1.00 95.00 175 HIS A C 1
ATOM 1380 O O . HIS A 1 175 ? -8.250 18.061 45.952 1.00 95.00 175 HIS A O 1
ATOM 1386 N N . VAL A 1 176 ? -6.988 16.220 46.113 1.00 94.38 176 VAL A N 1
ATOM 1387 C CA . VAL A 1 176 ? -7.472 15.571 44.891 1.00 94.38 176 VAL A CA 1
ATOM 1388 C C . VAL A 1 176 ? -7.834 14.131 45.222 1.00 94.38 176 VAL A C 1
ATOM 1390 O O . VAL A 1 176 ? -7.005 13.377 45.717 1.00 94.38 176 VAL A O 1
ATOM 1393 N N . LEU A 1 177 ? -9.079 13.761 44.957 1.00 93.62 177 LEU A N 1
ATOM 1394 C CA . LEU A 1 177 ? -9.604 12.415 45.107 1.00 93.62 177 LEU A CA 1
ATOM 1395 C C . LEU A 1 177 ? -9.536 11.703 43.755 1.00 93.62 177 LEU A C 1
ATOM 1397 O O . LEU A 1 177 ? -10.203 12.110 42.804 1.00 93.62 177 LEU A O 1
ATOM 1401 N N . LEU A 1 178 ? -8.724 10.656 43.675 1.00 93.38 178 LEU A N 1
ATOM 1402 C CA . LEU A 1 178 ? -8.634 9.771 42.523 1.00 93.38 178 LEU A CA 1
ATOM 1403 C C . LEU A 1 178 ? -9.505 8.533 42.759 1.00 93.38 178 LEU A C 1
ATOM 1405 O O . LEU A 1 178 ? -9.373 7.849 43.778 1.00 93.38 178 LEU A O 1
ATOM 1409 N N . LEU A 1 179 ? -10.396 8.260 41.811 1.00 92.25 179 LEU A N 1
ATOM 1410 C CA . LEU A 1 179 ? -11.379 7.182 41.832 1.00 92.25 179 LEU A CA 1
ATOM 1411 C C . LEU A 1 179 ? -11.189 6.350 40.575 1.00 92.25 179 LEU A C 1
ATOM 1413 O O . LEU A 1 179 ? -11.353 6.864 39.478 1.00 92.25 179 LEU A O 1
ATOM 1417 N N . THR A 1 180 ? -10.855 5.073 40.706 1.00 92.69 180 THR A N 1
ATOM 1418 C CA . THR A 1 180 ? -10.732 4.188 39.541 1.00 92.69 180 THR A CA 1
ATOM 1419 C C . THR A 1 180 ? -11.572 2.941 39.765 1.00 92.69 180 THR A C 1
ATOM 1421 O O . THR A 1 180 ? -11.438 2.297 40.803 1.00 92.69 180 THR A O 1
ATOM 1424 N N . LEU A 1 181 ? -12.432 2.597 38.806 1.00 94.38 181 LEU A N 1
ATOM 1425 C CA . LEU A 1 181 ? -13.235 1.369 38.812 1.00 94.38 181 LEU A CA 1
ATOM 1426 C C . LEU A 1 181 ? -12.888 0.509 37.597 1.00 94.38 181 LEU A C 1
ATOM 1428 O O . LEU A 1 181 ? -12.475 1.045 36.572 1.00 94.38 181 LEU A O 1
ATOM 1432 N N . HIS A 1 182 ? -13.091 -0.805 37.669 1.00 94.19 182 HIS A N 1
ATOM 1433 C CA . HIS A 1 182 ? -13.065 -1.631 36.459 1.00 94.19 182 HIS A CA 1
ATOM 1434 C C . HIS A 1 182 ? -14.401 -1.522 35.702 1.00 94.19 182 HIS A C 1
ATOM 1436 O O . HIS A 1 182 ? -15.472 -1.534 36.315 1.00 94.19 182 HIS A O 1
ATOM 1442 N N . HIS A 1 183 ? -14.367 -1.478 34.367 1.00 92.50 183 HIS A N 1
ATOM 1443 C CA . HIS A 1 183 ? -15.566 -1.314 33.533 1.00 92.50 183 HIS A CA 1
ATOM 1444 C C . HIS A 1 183 ? -16.576 -2.473 33.676 1.00 92.50 183 HIS A C 1
ATOM 1446 O O . HIS A 1 183 ? -17.746 -2.321 33.354 1.00 92.50 183 HIS A O 1
ATOM 1452 N N . ILE A 1 184 ? -16.170 -3.628 34.215 1.00 94.50 184 ILE A N 1
ATOM 1453 C CA . ILE A 1 184 ? -17.073 -4.767 34.473 1.00 94.50 184 ILE A CA 1
ATOM 1454 C C . ILE A 1 184 ? -18.106 -4.504 35.590 1.00 94.50 184 ILE A C 1
ATOM 1456 O O . ILE A 1 184 ? -19.162 -5.139 35.609 1.00 94.50 184 ILE A O 1
ATOM 1460 N N . VAL A 1 185 ? -17.829 -3.572 36.512 1.00 94.56 185 VAL A N 1
ATOM 1461 C CA . VAL A 1 185 ? -18.720 -3.234 37.644 1.00 94.56 185 VAL A CA 1
ATOM 1462 C C . VAL A 1 185 ? -19.334 -1.839 37.542 1.00 94.56 185 VAL A C 1
ATOM 1464 O O . VAL A 1 185 ? -20.151 -1.480 38.388 1.00 94.56 185 VAL A O 1
ATOM 1467 N N . SER A 1 186 ? -18.952 -1.050 36.535 1.00 93.00 186 SER A N 1
ATOM 1468 C CA . SER A 1 186 ? -19.345 0.354 36.388 1.00 93.00 186 SER A CA 1
ATOM 1469 C C . SER A 1 186 ? -19.318 0.795 34.922 1.00 93.00 186 SER A C 1
ATOM 1471 O O . SER A 1 186 ? -18.716 0.152 34.068 1.00 93.00 186 SER A O 1
ATOM 1473 N N . ASP A 1 187 ? -19.954 1.918 34.618 1.00 88.44 187 ASP A N 1
ATOM 1474 C CA . ASP A 1 187 ? -19.946 2.571 33.312 1.00 88.44 187 ASP A CA 1
ATOM 1475 C C . ASP A 1 187 ? -19.939 4.102 33.457 1.00 88.44 187 ASP A C 1
ATOM 1477 O O . ASP A 1 187 ? -19.988 4.641 34.564 1.00 88.44 187 ASP A O 1
ATOM 1481 N N . GLY A 1 188 ? -19.876 4.830 32.337 1.00 79.94 188 GLY A N 1
ATOM 1482 C CA . GLY A 1 188 ? -19.858 6.298 32.359 1.00 79.94 188 GLY A CA 1
ATOM 1483 C C . GLY A 1 188 ? -21.077 6.922 33.054 1.00 79.94 188 GLY A C 1
ATOM 1484 O O . GLY A 1 188 ? -20.943 7.945 33.717 1.00 79.94 188 GLY A O 1
ATOM 1485 N N . TRP A 1 189 ? -22.255 6.289 32.973 1.00 84.00 189 TRP A N 1
ATOM 1486 C CA . TRP A 1 189 ? -23.451 6.745 33.692 1.00 84.00 189 TRP A CA 1
ATOM 1487 C C . TRP A 1 189 ? -23.329 6.502 35.200 1.00 84.00 189 TRP A C 1
ATOM 1489 O O . TRP A 1 189 ? -23.653 7.378 36.002 1.00 84.00 189 TRP A O 1
ATOM 1499 N N . SER A 1 190 ? -22.816 5.333 35.591 1.00 88.69 190 SER A N 1
ATOM 1500 C CA . SER A 1 190 ? -22.576 4.960 36.988 1.00 88.69 190 SER A CA 1
ATOM 1501 C C . SER A 1 190 ? -21.651 5.938 37.702 1.00 88.69 190 SER A C 1
ATOM 1503 O O . SER A 1 190 ? -21.830 6.165 38.894 1.00 88.69 190 SER A O 1
ATOM 1505 N N . MET A 1 191 ? -20.700 6.557 36.995 1.00 82.94 191 MET A N 1
ATOM 1506 C CA . MET A 1 191 ? -19.826 7.579 37.580 1.00 82.94 191 MET A CA 1
ATOM 1507 C C . MET A 1 191 ? -20.607 8.793 38.094 1.00 82.94 191 MET A C 1
ATOM 1509 O O . MET A 1 191 ? -20.305 9.296 39.173 1.00 82.94 191 MET A O 1
ATOM 1513 N N . ASN A 1 192 ? -21.647 9.227 37.377 1.00 81.19 192 ASN A N 1
ATOM 1514 C CA . ASN A 1 192 ? -22.493 10.338 37.821 1.00 81.19 192 ASN A CA 1
ATOM 1515 C C . ASN A 1 192 ? -23.315 9.956 39.061 1.00 81.19 192 ASN A C 1
ATOM 1517 O O . ASN A 1 192 ? -23.414 10.748 39.996 1.00 81.19 192 ASN A O 1
ATOM 1521 N N . VAL A 1 193 ? -23.853 8.730 39.091 1.00 88.31 193 VAL A N 1
ATOM 1522 C CA . VAL A 1 193 ? -24.582 8.189 40.253 1.00 88.31 193 VAL A CA 1
ATOM 1523 C C . VAL A 1 193 ? -23.663 8.096 41.471 1.00 88.31 193 VAL A C 1
ATOM 1525 O O . VAL A 1 193 ? -24.031 8.534 42.557 1.00 88.31 193 VAL A O 1
ATOM 1528 N N . LEU A 1 194 ? -22.447 7.578 41.281 1.00 89.25 194 LEU A N 1
ATOM 1529 C CA . LEU A 1 194 ? -21.445 7.442 42.335 1.00 89.25 194 LEU A CA 1
ATOM 1530 C C . LEU A 1 194 ? -21.086 8.801 42.941 1.00 89.25 194 LEU A C 1
ATOM 1532 O O . LEU A 1 194 ? -21.008 8.908 44.161 1.00 89.25 194 LEU A O 1
ATOM 1536 N N . ILE A 1 195 ? -20.899 9.836 42.116 1.00 84.44 195 ILE A N 1
ATOM 1537 C CA . ILE A 1 195 ? -20.574 11.189 42.591 1.00 84.44 195 ILE A CA 1
ATOM 1538 C C . ILE A 1 195 ? -21.755 11.818 43.351 1.00 84.44 195 ILE A C 1
ATOM 1540 O O . ILE A 1 195 ? -21.541 12.349 44.440 1.00 84.44 195 ILE A O 1
ATOM 1544 N N . ASP A 1 196 ? -22.988 11.749 42.829 1.00 85.81 196 ASP A N 1
ATOM 1545 C CA . ASP A 1 196 ? -24.169 12.313 43.514 1.00 85.81 196 ASP A CA 1
ATOM 1546 C C . ASP A 1 196 ? -24.421 11.629 44.865 1.00 85.81 196 ASP A C 1
ATOM 1548 O O . ASP A 1 196 ? -24.574 12.295 45.893 1.00 85.81 196 ASP A O 1
ATOM 1552 N N . GLU A 1 197 ? -24.413 10.294 44.896 1.00 91.75 197 GLU A N 1
ATOM 1553 C CA . GLU A 1 197 ? -24.629 9.559 46.141 1.00 91.75 197 GLU A CA 1
ATOM 1554 C C . GLU A 1 197 ? -23.461 9.742 47.125 1.00 91.75 197 GLU A C 1
ATOM 1556 O O . GLU A 1 197 ? -23.708 9.865 48.326 1.00 91.75 197 GLU A O 1
ATOM 1561 N N . PHE A 1 198 ? -22.211 9.855 46.647 1.00 91.38 198 PHE A N 1
ATOM 1562 C CA . PHE A 1 198 ? -21.057 10.184 47.493 1.00 91.38 198 PHE A CA 1
ATOM 1563 C C . PHE A 1 198 ? -21.260 11.505 48.237 1.00 91.38 198 PHE A C 1
ATOM 1565 O O . PHE A 1 198 ? -21.085 11.548 49.454 1.00 91.38 198 PHE A O 1
ATOM 1572 N N . ILE A 1 199 ? -21.672 12.565 47.534 1.00 89.00 199 ILE A N 1
ATOM 1573 C CA . ILE A 1 199 ? -21.889 13.892 48.129 1.00 89.00 199 ILE A CA 1
ATOM 1574 C C . ILE A 1 199 ? -22.955 13.822 49.226 1.00 89.00 199 ILE A C 1
ATOM 1576 O O . ILE A 1 199 ? -22.753 14.343 50.322 1.00 89.00 199 ILE A O 1
ATOM 1580 N N . ARG A 1 200 ? -24.071 13.131 48.967 1.00 90.62 200 ARG A N 1
ATOM 1581 C CA . ARG A 1 200 ? -25.166 12.976 49.939 1.00 90.62 200 ARG A CA 1
ATOM 1582 C C . ARG A 1 200 ? -24.748 12.169 51.164 1.00 90.62 200 ARG A C 1
ATOM 1584 O O . ARG A 1 200 ? -25.129 12.515 52.282 1.00 90.62 200 ARG A O 1
ATOM 1591 N N . CYS A 1 201 ? -23.979 11.101 50.963 1.00 92.94 201 CYS A N 1
ATOM 1592 C CA . CYS A 1 201 ? -23.441 10.301 52.057 1.00 92.94 201 CYS A CA 1
ATOM 1593 C C . CYS A 1 201 ? -22.429 11.095 52.890 1.00 92.94 201 CYS A C 1
ATOM 1595 O O . CYS A 1 201 ? -22.513 11.067 54.115 1.00 92.94 201 CYS A O 1
ATOM 1597 N N . TYR A 1 202 ? -21.525 11.836 52.246 1.00 92.75 202 TYR A N 1
ATOM 1598 C CA . TYR A 1 202 ? -20.550 12.690 52.922 1.00 92.75 202 TYR A CA 1
ATOM 1599 C C . TYR A 1 202 ? -21.244 13.742 53.799 1.00 92.75 202 TYR A C 1
ATOM 1601 O O . TYR A 1 202 ? -20.966 13.833 54.991 1.00 92.75 202 TYR A O 1
ATOM 1609 N N . ASP A 1 203 ? -22.225 14.456 53.240 1.00 91.25 203 ASP A N 1
ATOM 1610 C CA . ASP A 1 203 ? -23.029 15.458 53.948 1.00 91.25 203 ASP A CA 1
ATOM 1611 C C . ASP A 1 203 ? -23.743 14.896 55.188 1.00 91.25 203 ASP A C 1
ATOM 1613 O O . ASP A 1 203 ? -23.924 15.591 56.191 1.00 91.25 203 ASP A O 1
ATOM 1617 N N . ALA A 1 204 ? -24.236 13.660 55.109 1.00 91.81 204 ALA A N 1
ATOM 1618 C CA . ALA A 1 204 ? -24.920 13.017 56.222 1.00 91.81 204 ALA A CA 1
ATOM 1619 C C . ALA A 1 204 ? -23.932 12.648 57.337 1.00 91.81 204 ALA A C 1
ATOM 1621 O O . ALA A 1 204 ? -24.148 13.033 58.488 1.00 91.81 204 ALA A O 1
ATOM 1622 N N . HIS A 1 205 ? -22.821 11.997 56.987 1.00 93.44 205 HIS A N 1
ATOM 1623 C CA . HIS A 1 205 ? -21.812 11.551 57.952 1.00 93.44 205 HIS A CA 1
ATOM 1624 C C . HIS A 1 205 ? -21.073 12.706 58.619 1.00 93.44 205 HIS A C 1
ATOM 1626 O O . HIS A 1 205 ? -20.845 12.663 59.824 1.00 93.44 205 HIS A O 1
ATOM 1632 N N . GLU A 1 206 ? -20.799 13.794 57.898 1.00 92.50 206 GLU A N 1
ATOM 1633 C CA . GLU A 1 206 ? -20.227 15.004 58.498 1.00 92.50 206 GLU A CA 1
ATOM 1634 C C . GLU A 1 206 ? -21.147 15.601 59.580 1.00 92.50 206 GLU A C 1
ATOM 1636 O O . GLU A 1 206 ? -20.695 16.126 60.599 1.00 92.50 206 GLU A O 1
ATOM 1641 N N . ARG A 1 207 ? -22.468 15.473 59.401 1.00 90.88 207 ARG A N 1
ATOM 1642 C CA . ARG A 1 207 ? -23.475 15.888 60.391 1.00 90.88 207 ARG A CA 1
ATOM 1643 C C . ARG A 1 207 ? -23.789 14.803 61.427 1.00 90.88 207 ARG A C 1
ATOM 1645 O O . ARG A 1 207 ? -24.683 15.012 62.245 1.00 90.88 207 ARG A O 1
ATOM 1652 N N . ASN A 1 208 ? -23.071 13.677 61.420 1.00 88.69 208 ASN A N 1
ATOM 1653 C CA . ASN A 1 208 ? -23.350 12.489 62.233 1.00 88.69 208 ASN A CA 1
ATOM 1654 C C . ASN A 1 208 ? -24.804 11.987 62.086 1.00 88.69 208 ASN A C 1
ATOM 1656 O O . ASN A 1 208 ? -25.455 11.637 63.071 1.00 88.69 208 ASN A O 1
ATOM 1660 N N . ALA A 1 209 ? -25.329 11.993 60.859 1.00 91.00 209 ALA A N 1
ATOM 1661 C CA . ALA A 1 209 ? -26.667 11.529 60.503 1.00 91.00 209 ALA A CA 1
ATOM 1662 C C . ALA A 1 209 ? -26.605 10.370 59.494 1.00 91.00 209 ALA A C 1
ATOM 1664 O O . ALA A 1 209 ? -25.632 10.223 58.759 1.00 91.00 209 ALA A O 1
ATOM 1665 N N . GLU A 1 210 ? -27.668 9.566 59.413 1.00 86.75 210 GLU A N 1
ATOM 1666 C CA . GLU A 1 210 ? -27.764 8.513 58.396 1.00 86.75 210 GLU A CA 1
ATOM 1667 C C . GLU A 1 210 ? -28.076 9.095 57.001 1.00 86.75 210 GLU A C 1
ATOM 1669 O O . GLU A 1 210 ? -28.980 9.936 56.879 1.00 86.75 210 GLU A O 1
ATOM 1674 N N . PRO A 1 211 ? -27.386 8.642 55.932 1.00 89.19 211 PRO A N 1
ATOM 1675 C CA . PRO A 1 211 ? -27.674 9.061 54.562 1.00 89.19 211 PRO A CA 1
ATOM 1676 C C . PRO A 1 211 ? -29.121 8.771 54.142 1.00 89.19 211 PRO A C 1
ATOM 1678 O O . PRO A 1 211 ? -29.588 7.636 54.197 1.00 89.19 211 PRO A O 1
ATOM 1681 N N . GLN A 1 212 ? -29.825 9.794 53.653 1.00 88.25 212 GLN A N 1
ATOM 1682 C CA . GLN A 1 212 ? -31.189 9.669 53.129 1.00 88.25 212 GLN A CA 1
ATOM 1683 C C . GLN A 1 212 ? -31.148 9.510 51.603 1.00 88.25 212 GLN A C 1
ATOM 1685 O O . GLN A 1 212 ? -31.140 10.494 50.861 1.00 88.25 212 GLN A O 1
ATOM 1690 N N . LEU A 1 213 ? -31.103 8.262 51.132 1.00 88.62 213 LEU A N 1
ATOM 1691 C CA . LEU A 1 213 ? -31.121 7.909 49.708 1.00 88.62 213 LEU A CA 1
ATOM 1692 C C . LEU A 1 213 ? -32.388 7.106 49.367 1.00 88.62 213 LEU A C 1
ATOM 1694 O O . LEU A 1 213 ? -32.825 6.300 50.191 1.00 88.62 213 LEU A O 1
ATOM 1698 N N . PRO A 1 214 ? -32.971 7.259 48.160 1.00 87.62 214 PRO A N 1
ATOM 1699 C CA . PRO A 1 214 ? -34.077 6.410 47.718 1.00 87.62 214 PRO A CA 1
ATOM 1700 C C . PRO A 1 214 ? -33.714 4.922 47.800 1.00 87.62 214 PRO A C 1
ATOM 1702 O O . PRO A 1 214 ? -32.579 4.535 47.514 1.00 87.62 214 PRO A O 1
ATOM 1705 N N . THR A 1 215 ? -34.659 4.062 48.177 1.00 87.44 215 THR A N 1
ATOM 1706 C CA . THR A 1 215 ? -34.430 2.609 48.177 1.00 87.44 215 THR A CA 1
ATOM 1707 C C . THR A 1 215 ? -34.184 2.118 46.749 1.00 87.44 215 THR A C 1
ATOM 1709 O O . THR A 1 215 ? -34.950 2.453 45.847 1.00 87.44 215 THR A O 1
ATOM 1712 N N . LEU A 1 216 ? -33.133 1.317 46.542 1.00 91.12 216 LEU A N 1
ATOM 1713 C CA . LEU A 1 216 ? -32.888 0.679 45.248 1.00 91.12 216 LEU A CA 1
ATOM 1714 C C . LEU A 1 216 ? -33.944 -0.413 45.013 1.00 91.12 216 LEU A C 1
ATOM 1716 O O . LEU A 1 216 ? -34.080 -1.302 45.858 1.00 91.12 216 LEU A O 1
ATOM 1720 N N . PRO A 1 217 ? -34.703 -0.369 43.903 1.00 90.31 217 PRO A N 1
ATOM 1721 C CA . PRO A 1 217 ? -35.755 -1.349 43.647 1.00 90.31 217 PRO A CA 1
ATOM 1722 C C . PRO A 1 217 ? -35.203 -2.728 43.266 1.00 90.31 217 PRO A C 1
ATOM 1724 O O . PRO A 1 217 ? -35.910 -3.716 43.444 1.00 90.31 217 PRO A O 1
ATOM 1727 N N . ILE A 1 218 ? -33.969 -2.793 42.752 1.00 93.81 218 ILE A N 1
ATOM 1728 C CA . ILE A 1 218 ? -33.256 -4.000 42.308 1.00 93.81 218 ILE A CA 1
ATOM 1729 C C . ILE A 1 218 ? -31.745 -3.853 42.549 1.00 93.81 218 ILE A C 1
ATOM 1731 O O . ILE A 1 218 ? -31.250 -2.739 42.723 1.00 93.81 218 ILE A O 1
ATOM 1735 N N . GLN A 1 219 ? -31.014 -4.968 42.498 1.00 93.75 219 GLN A N 1
ATOM 1736 C CA . GLN A 1 219 ? -29.549 -5.005 42.402 1.00 93.75 219 GLN A CA 1
ATOM 1737 C C . GLN A 1 219 ? -29.101 -5.493 41.013 1.00 93.75 219 GLN A C 1
ATOM 1739 O O . GLN A 1 219 ? -29.892 -6.054 40.250 1.00 93.75 219 GLN A O 1
ATOM 1744 N N . TYR A 1 220 ? -27.820 -5.311 40.663 1.00 93.69 220 TYR A N 1
ATOM 1745 C CA . TYR A 1 220 ? -27.317 -5.664 39.323 1.00 93.69 220 TYR A CA 1
ATOM 1746 C C . TYR A 1 220 ? -27.483 -7.159 38.990 1.00 93.69 220 TYR A C 1
ATOM 1748 O O . TYR A 1 220 ? -27.807 -7.506 37.854 1.00 93.69 220 TYR A O 1
ATOM 1756 N N . GLY A 1 221 ? -27.350 -8.051 39.980 1.00 92.25 221 GLY A N 1
ATOM 1757 C CA . GLY A 1 221 ? -27.615 -9.484 39.797 1.00 92.25 221 GLY A CA 1
ATOM 1758 C C . GLY A 1 221 ? -29.059 -9.787 39.372 1.00 92.25 221 GLY A C 1
ATOM 1759 O O . GLY A 1 221 ? -29.292 -10.675 38.554 1.00 92.25 221 GLY A O 1
ATOM 1760 N N . ASP A 1 222 ? -30.034 -9.001 39.844 1.00 93.31 222 ASP A N 1
ATOM 1761 C CA . ASP A 1 222 ? -31.438 -9.158 39.443 1.00 93.31 222 ASP A CA 1
ATOM 1762 C C . ASP A 1 222 ? -31.644 -8.741 37.975 1.00 93.31 222 ASP A C 1
ATOM 1764 O O . ASP A 1 222 ? -32.359 -9.413 37.226 1.00 93.31 222 ASP A O 1
ATOM 1768 N N . TYR A 1 223 ? -30.964 -7.673 37.536 1.00 92.75 223 TYR A N 1
ATOM 1769 C CA . TYR A 1 223 ? -30.939 -7.252 36.133 1.00 92.75 223 TYR A CA 1
ATOM 1770 C C . TYR A 1 223 ? -30.295 -8.313 35.230 1.00 92.75 223 TYR A C 1
ATOM 1772 O O . TYR A 1 223 ? -30.882 -8.678 34.210 1.00 92.75 223 TYR A O 1
ATOM 1780 N N . ALA A 1 224 ? -29.129 -8.847 35.613 1.00 91.88 224 ALA A N 1
ATOM 1781 C CA . ALA A 1 224 ? -28.425 -9.874 34.844 1.00 91.88 224 ALA A CA 1
ATOM 1782 C C . ALA A 1 224 ? -29.292 -11.131 34.652 1.00 91.88 224 ALA A C 1
ATOM 1784 O O . ALA A 1 224 ? -29.416 -11.645 33.536 1.00 91.88 224 ALA A O 1
ATOM 1785 N N . LEU A 1 225 ? -29.960 -11.581 35.718 1.00 92.56 225 LEU A N 1
ATOM 1786 C CA . LEU A 1 225 ? -30.887 -12.709 35.678 1.00 92.56 225 LEU A CA 1
ATOM 1787 C C . LEU A 1 225 ? -32.081 -12.444 34.750 1.00 92.56 225 LEU A C 1
ATOM 1789 O O . LEU A 1 225 ? -32.422 -13.290 33.916 1.00 92.56 225 LEU A O 1
ATOM 1793 N N . TRP A 1 226 ? -32.723 -11.280 34.891 1.00 92.12 226 TRP A N 1
ATOM 1794 C CA . TRP A 1 226 ? -33.859 -10.893 34.056 1.00 92.12 226 TRP A CA 1
ATOM 1795 C C . TRP A 1 226 ? -33.477 -10.824 32.575 1.00 92.12 226 TRP A C 1
ATOM 1797 O O . TRP A 1 226 ? -34.157 -11.436 31.748 1.00 92.12 226 TRP A O 1
ATOM 1807 N N . GLN A 1 227 ? -32.364 -10.157 32.254 1.00 90.56 227 GLN A N 1
ATOM 1808 C CA . GLN A 1 227 ? -31.884 -9.986 30.886 1.00 90.56 227 GLN A CA 1
ATOM 1809 C C . GLN A 1 227 ? -31.660 -11.346 30.218 1.00 90.56 227 GLN A C 1
ATOM 1811 O O . GLN A 1 227 ? -32.193 -11.601 29.138 1.00 90.56 227 GLN A O 1
ATOM 1816 N N . ARG A 1 228 ? -30.927 -12.252 30.880 1.00 89.81 228 ARG A N 1
ATOM 1817 C CA . ARG A 1 228 ? -30.654 -13.594 30.346 1.00 89.81 228 ARG A CA 1
ATOM 1818 C C . ARG A 1 228 ? -31.939 -14.366 30.102 1.00 89.81 228 ARG A C 1
ATOM 1820 O O . ARG A 1 228 ? -32.156 -14.881 29.007 1.00 89.81 228 ARG A O 1
ATOM 1827 N N . ARG A 1 229 ? -32.836 -14.396 31.092 1.00 91.25 229 ARG A N 1
ATOM 1828 C CA . ARG A 1 229 ? -34.056 -15.198 30.976 1.00 91.25 229 ARG A CA 1
ATOM 1829 C C . ARG A 1 229 ? -35.029 -14.670 29.932 1.00 91.25 229 ARG A C 1
ATOM 1831 O O . ARG A 1 229 ? -35.744 -15.475 29.332 1.00 91.25 229 ARG A O 1
ATOM 1838 N N . TRP A 1 230 ? -35.061 -13.359 29.718 1.00 90.25 230 TRP A N 1
ATOM 1839 C CA . TRP A 1 230 ? -35.851 -12.745 28.659 1.00 90.25 230 TRP A CA 1
ATOM 1840 C C . TRP A 1 230 ? -35.260 -13.023 27.269 1.00 90.25 230 TRP A C 1
ATOM 1842 O O . TRP A 1 230 ? -35.989 -13.476 26.385 1.00 90.25 230 TRP A O 1
ATOM 1852 N N . LEU A 1 231 ? -33.944 -12.853 27.101 1.00 90.06 231 LEU A N 1
ATOM 1853 C CA . LEU A 1 231 ? -33.242 -13.113 25.840 1.00 90.06 231 LEU A CA 1
ATOM 1854 C C . LEU A 1 231 ? -33.358 -14.581 25.399 1.00 90.06 231 LEU A C 1
ATOM 1856 O O . LEU A 1 231 ? -33.758 -14.851 24.265 1.00 90.06 231 LEU A O 1
ATOM 1860 N N . GLU A 1 232 ? -33.102 -15.532 26.301 1.00 89.50 232 GLU A N 1
ATOM 1861 C CA . GLU A 1 232 ? -33.227 -16.976 26.038 1.00 89.50 232 GLU A CA 1
ATOM 1862 C C . GLU A 1 232 ? -34.643 -17.385 25.603 1.00 89.50 232 GLU A C 1
ATOM 1864 O O . GLU A 1 232 ? -34.819 -18.319 24.821 1.00 89.50 232 GLU A O 1
ATOM 1869 N N . ALA A 1 233 ? -35.670 -16.686 26.094 1.00 89.25 233 ALA A N 1
ATOM 1870 C CA . ALA A 1 233 ? -37.070 -17.013 25.839 1.00 89.25 233 ALA A CA 1
ATOM 1871 C C . ALA A 1 233 ? -37.566 -16.614 24.433 1.00 89.25 233 ALA A C 1
ATOM 1873 O O . ALA A 1 233 ? -38.757 -16.749 24.154 1.00 89.25 233 ALA A O 1
ATOM 1874 N N . GLY A 1 234 ? -36.674 -16.162 23.546 1.00 85.88 234 GLY A N 1
ATOM 1875 C CA . GLY A 1 234 ? -36.946 -15.938 22.122 1.00 85.88 234 GLY A CA 1
ATOM 1876 C C . GLY A 1 234 ? -36.512 -14.567 21.607 1.00 85.88 234 GLY A C 1
ATOM 1877 O O . GLY A 1 234 ? -36.280 -14.419 20.408 1.00 85.88 234 GLY A O 1
ATOM 1878 N N . GLU A 1 235 ? -36.334 -13.582 22.492 1.00 88.94 235 GLU A N 1
ATOM 1879 C CA . GLU A 1 235 ? -35.954 -12.224 22.084 1.00 88.94 235 GLU A CA 1
ATOM 1880 C C . GLU A 1 235 ? -34.546 -12.177 21.471 1.00 88.94 235 GLU A C 1
ATOM 1882 O O . GLU A 1 235 ? -34.321 -11.449 20.506 1.00 88.94 235 GLU A O 1
ATOM 1887 N N . GLN A 1 236 ? -33.621 -13.021 21.946 1.00 90.31 236 GLN A N 1
ATOM 1888 C CA . GLN A 1 236 ? -32.291 -13.147 21.348 1.00 90.31 236 GLN A CA 1
ATOM 1889 C C . GLN A 1 236 ? -32.367 -13.548 19.872 1.00 90.31 236 GLN A C 1
ATOM 1891 O O . GLN A 1 236 ? -31.688 -12.940 19.053 1.00 90.31 236 GLN A O 1
ATOM 1896 N N . ALA A 1 237 ? -33.181 -14.553 19.531 1.00 90.06 237 ALA A N 1
ATOM 1897 C CA . ALA A 1 237 ? -33.303 -15.036 18.156 1.00 90.06 237 ALA A CA 1
ATOM 1898 C C . ALA A 1 237 ? -33.877 -13.946 17.240 1.00 90.06 237 ALA A C 1
ATOM 1900 O O . ALA A 1 237 ? -33.284 -13.636 16.214 1.00 90.06 237 ALA A O 1
ATOM 1901 N N . ARG A 1 238 ? -34.954 -13.275 17.676 1.00 91.94 238 ARG A N 1
ATOM 1902 C CA . ARG A 1 238 ? -35.589 -12.182 16.923 1.00 91.94 238 ARG A CA 1
ATOM 1903 C C . ARG A 1 238 ? -34.610 -11.055 16.589 1.00 91.94 238 ARG A C 1
ATOM 1905 O O . ARG A 1 238 ? -34.609 -10.549 15.469 1.00 91.94 238 ARG A O 1
ATOM 1912 N N . GLN A 1 239 ? -33.809 -10.625 17.566 1.00 93.81 239 GLN A N 1
ATOM 1913 C CA . GLN A 1 239 ? -32.834 -9.559 17.334 1.00 93.81 239 GLN A CA 1
ATOM 1914 C C . GLN A 1 239 ? -31.630 -10.044 16.532 1.00 93.81 239 GLN A C 1
ATOM 1916 O O . GLN A 1 239 ? -31.100 -9.286 15.723 1.00 93.81 239 GLN A O 1
ATOM 1921 N N . LEU A 1 240 ? -31.219 -11.299 16.711 1.00 92.69 240 LEU A N 1
ATOM 1922 C CA . LEU A 1 240 ? -30.124 -11.876 15.949 1.00 92.69 240 LEU A CA 1
ATOM 1923 C C . LEU A 1 240 ? -30.460 -11.987 14.457 1.00 92.69 240 LEU A C 1
ATOM 1925 O O . LEU A 1 240 ? -29.634 -11.583 13.644 1.00 92.69 240 LEU A O 1
ATOM 1929 N N . ASP A 1 241 ? -31.675 -12.421 14.111 1.00 93.62 241 ASP A N 1
ATOM 1930 C CA . ASP A 1 241 ? -32.151 -12.485 12.723 1.00 93.62 241 ASP A CA 1
ATOM 1931 C C . ASP A 1 241 ? -32.049 -11.112 12.035 1.00 93.62 241 ASP A C 1
ATOM 1933 O O . ASP A 1 241 ? -31.569 -11.002 10.905 1.00 93.62 241 ASP A O 1
ATOM 1937 N N . TYR A 1 242 ? -32.439 -10.040 12.740 1.00 94.88 242 TYR A N 1
ATOM 1938 C CA . TYR A 1 242 ? -32.289 -8.669 12.248 1.00 94.88 242 TYR A CA 1
ATOM 1939 C C . TYR A 1 242 ? -30.818 -8.306 12.010 1.00 94.88 242 TYR A C 1
ATOM 1941 O O . TYR A 1 242 ? -30.470 -7.827 10.931 1.00 94.88 242 TYR A O 1
ATOM 1949 N N . TRP A 1 243 ? -29.947 -8.522 13.000 1.00 94.81 243 TRP A N 1
ATOM 1950 C CA . TRP A 1 243 ? -28.545 -8.120 12.900 1.00 94.81 243 TRP A CA 1
ATOM 1951 C C . TRP A 1 243 ? -27.766 -8.927 11.856 1.00 94.81 243 TRP A C 1
ATOM 1953 O O . TRP A 1 243 ? -26.949 -8.344 11.145 1.00 94.81 243 TRP A O 1
ATOM 1963 N N . GLN A 1 244 ? -28.048 -10.224 11.709 1.00 91.56 244 GLN A N 1
ATOM 1964 C CA . GLN A 1 244 ? -27.464 -11.067 10.662 1.00 91.56 244 GLN A CA 1
ATOM 1965 C C . GLN A 1 244 ? -27.901 -10.600 9.272 1.00 91.56 244 GLN A C 1
ATOM 1967 O O . GLN A 1 244 ? -27.054 -10.359 8.415 1.00 91.56 244 GLN A O 1
ATOM 1972 N N . ALA A 1 245 ? -29.201 -10.358 9.067 1.00 91.88 245 ALA A N 1
ATOM 1973 C CA . ALA A 1 245 ? -29.697 -9.811 7.805 1.00 91.88 245 ALA A CA 1
ATOM 1974 C C . ALA A 1 245 ? -29.099 -8.428 7.490 1.00 91.88 245 ALA A C 1
ATOM 1976 O O . ALA A 1 245 ? -28.839 -8.099 6.334 1.00 91.88 245 ALA A O 1
ATOM 1977 N N . ARG A 1 246 ? -28.868 -7.606 8.520 1.00 92.38 246 ARG A N 1
ATOM 1978 C CA . ARG A 1 246 ? -28.371 -6.236 8.379 1.00 92.38 246 ARG A CA 1
ATOM 1979 C C . ARG A 1 246 ? -26.870 -6.156 8.084 1.00 92.38 246 ARG A C 1
ATOM 1981 O O . ARG A 1 246 ? -26.451 -5.331 7.266 1.00 92.38 246 ARG A O 1
ATOM 1988 N N . LEU A 1 247 ? -26.063 -6.955 8.779 1.00 90.56 247 LEU A N 1
ATOM 1989 C CA . LEU A 1 247 ? -24.601 -6.942 8.661 1.00 90.56 247 LEU A CA 1
ATOM 1990 C C . LEU A 1 247 ? -24.084 -7.850 7.541 1.00 90.56 247 LEU A C 1
ATOM 1992 O O . LEU A 1 247 ? -22.977 -7.612 7.060 1.00 90.56 247 LEU A O 1
ATOM 1996 N N . GLY A 1 248 ? -24.893 -8.816 7.098 1.00 87.00 248 GLY A N 1
ATOM 1997 C CA . GLY A 1 248 ? -24.514 -9.787 6.076 1.00 87.00 248 GLY A CA 1
ATOM 1998 C C . GLY A 1 248 ? -23.433 -10.756 6.555 1.00 87.00 248 GLY A C 1
ATOM 1999 O O . GLY A 1 248 ? -23.064 -10.761 7.728 1.00 87.00 248 GLY A O 1
ATOM 2000 N N . ASP A 1 249 ? -22.924 -11.560 5.622 1.00 79.38 249 ASP A N 1
ATOM 2001 C CA . ASP A 1 249 ? -21.929 -12.607 5.902 1.00 79.38 249 ASP A CA 1
ATOM 2002 C C . ASP A 1 249 ? -20.475 -12.105 5.818 1.00 79.38 249 ASP A C 1
ATOM 2004 O O . ASP A 1 249 ? -19.552 -12.745 6.320 1.00 79.38 249 ASP A O 1
ATOM 2008 N N . GLU A 1 250 ? -20.244 -10.965 5.157 1.00 75.25 250 GLU A N 1
ATOM 2009 C CA . GLU A 1 250 ? -18.909 -10.386 4.996 1.00 75.25 250 GLU A CA 1
ATOM 2010 C C . GLU A 1 250 ? -18.641 -9.329 6.069 1.00 75.25 250 GLU A C 1
ATOM 2012 O O . GLU A 1 250 ? -19.471 -8.454 6.331 1.00 75.25 250 GLU A O 1
ATOM 2017 N N . HIS A 1 251 ? -17.446 -9.361 6.665 1.00 78.75 251 HIS A N 1
ATOM 2018 C CA . HIS A 1 251 ? -17.025 -8.395 7.680 1.00 78.75 251 HIS A CA 1
ATOM 2019 C C . HIS A 1 251 ? -15.644 -7.804 7.387 1.00 78.75 251 HIS A C 1
ATOM 2021 O O . HIS A 1 251 ? -14.675 -8.158 8.056 1.00 78.75 251 HIS A O 1
ATOM 2027 N N . PRO A 1 252 ? -15.537 -6.917 6.374 1.00 74.69 252 PRO A N 1
ATOM 2028 C CA . PRO A 1 252 ? -14.263 -6.319 6.011 1.00 74.69 252 PRO A CA 1
ATOM 2029 C C . PRO A 1 252 ? -13.729 -5.432 7.139 1.00 74.69 252 PRO A C 1
ATOM 2031 O O . PRO A 1 252 ? -14.480 -4.722 7.808 1.00 74.69 252 PRO A O 1
ATOM 2034 N N . VAL A 1 253 ? -12.410 -5.465 7.311 1.00 77.38 253 VAL A N 1
ATOM 2035 C CA . VAL A 1 253 ? -11.679 -4.536 8.176 1.00 77.38 253 VAL A CA 1
ATOM 2036 C C . VAL A 1 253 ? -11.583 -3.187 7.463 1.00 77.38 253 VAL A C 1
ATOM 2038 O O . VAL A 1 253 ? -11.338 -3.127 6.255 1.00 77.38 253 VAL A O 1
ATOM 2041 N N . LEU A 1 254 ? -11.783 -2.102 8.206 1.00 83.94 254 LEU A N 1
ATOM 2042 C CA . LEU A 1 254 ? -11.590 -0.746 7.714 1.00 83.94 254 LEU A CA 1
ATOM 2043 C C . LEU A 1 254 ? -10.085 -0.453 7.576 1.00 83.94 254 LEU A C 1
ATOM 2045 O O . LEU A 1 254 ? -9.355 -0.403 8.567 1.00 83.94 254 LEU A O 1
ATOM 2049 N N . GLU A 1 255 ? -9.619 -0.248 6.347 1.00 81.69 255 GLU A N 1
ATOM 2050 C CA . GLU A 1 255 ? -8.214 -0.000 6.004 1.00 81.69 255 GLU A CA 1
ATOM 2051 C C . GLU A 1 255 ? -7.868 1.487 6.169 1.00 81.69 255 GLU A C 1
ATOM 2053 O O . GLU A 1 255 ? -7.651 2.211 5.195 1.00 81.69 255 GLU A O 1
ATOM 2058 N N . LEU A 1 256 ? -7.842 1.970 7.416 1.00 84.50 256 LEU A N 1
ATOM 2059 C CA . LEU A 1 256 ? -7.418 3.343 7.701 1.00 84.50 256 LEU A CA 1
ATOM 2060 C C . LEU A 1 256 ? -5.961 3.572 7.254 1.00 84.50 256 LEU A C 1
ATOM 2062 O O . LEU A 1 256 ? -5.106 2.723 7.515 1.00 84.50 256 LEU A O 1
ATOM 2066 N N . PRO A 1 257 ? -5.644 4.727 6.643 1.00 85.06 257 PRO A N 1
ATOM 2067 C CA . PRO A 1 257 ? -4.268 5.084 6.331 1.00 85.06 257 PRO A CA 1
ATOM 2068 C C . PRO A 1 257 ? -3.535 5.449 7.624 1.00 85.06 257 PRO A C 1
ATOM 2070 O O . PRO A 1 257 ? -3.741 6.526 8.186 1.00 85.06 257 PRO A O 1
ATOM 2073 N N . THR A 1 258 ? -2.707 4.528 8.109 1.00 82.38 258 THR A N 1
ATOM 2074 C CA . THR A 1 258 ? -1.904 4.695 9.322 1.00 82.38 258 THR A CA 1
ATOM 2075 C C . THR A 1 258 ? -0.518 5.255 8.996 1.00 82.38 258 THR A C 1
ATOM 2077 O O . THR A 1 258 ? 0.042 5.007 7.923 1.00 82.38 258 THR A O 1
ATOM 2080 N N . ASP A 1 259 ? 0.050 6.004 9.941 1.00 82.00 259 ASP A N 1
ATOM 2081 C CA . ASP A 1 259 ? 1.412 6.551 9.852 1.00 82.00 259 ASP A CA 1
ATOM 2082 C C . ASP A 1 259 ? 2.470 5.488 10.202 1.00 82.00 259 ASP A C 1
ATOM 2084 O O . ASP A 1 259 ? 3.637 5.606 9.833 1.00 82.00 259 ASP A O 1
ATOM 2088 N N . ARG A 1 260 ? 2.051 4.426 10.902 1.00 76.31 260 ARG A N 1
ATOM 2089 C CA . ARG A 1 260 ? 2.878 3.292 11.334 1.00 76.31 260 ARG A CA 1
ATOM 2090 C C . ARG A 1 260 ? 2.216 1.955 10.995 1.00 76.31 260 ARG A C 1
ATOM 2092 O O . ARG A 1 260 ? 0.984 1.896 10.899 1.00 76.31 260 ARG A O 1
ATOM 2099 N N . PRO A 1 261 ? 2.993 0.871 10.833 1.00 66.00 261 PRO A N 1
ATOM 2100 C CA . PRO A 1 261 ? 2.432 -0.462 10.661 1.00 66.00 261 PRO A CA 1
ATOM 2101 C C . PRO A 1 261 ? 1.652 -0.883 11.911 1.00 66.00 261 PRO A C 1
ATOM 2103 O O . PRO A 1 261 ? 2.065 -0.625 13.042 1.00 66.00 261 PRO A O 1
ATOM 2106 N N . ARG A 1 262 ? 0.518 -1.559 11.706 1.00 75.75 262 ARG A N 1
ATOM 2107 C CA . ARG A 1 262 ? -0.298 -2.081 12.807 1.00 75.75 262 ARG A CA 1
ATOM 2108 C C . ARG A 1 262 ? 0.471 -3.170 13.571 1.00 75.75 262 ARG A C 1
ATOM 2110 O O . ARG A 1 262 ? 0.901 -4.138 12.941 1.00 75.75 262 ARG A O 1
ATOM 2117 N N . PRO A 1 263 ? 0.598 -3.076 14.907 1.00 63.22 263 PRO A N 1
ATOM 2118 C CA . PRO A 1 263 ? 1.216 -4.130 15.702 1.00 63.22 263 PRO A CA 1
ATOM 2119 C C . PRO A 1 263 ? 0.317 -5.374 15.780 1.00 63.22 263 PRO A C 1
ATOM 2121 O O . PRO A 1 263 ? -0.908 -5.281 15.729 1.00 63.22 263 PRO A O 1
ATOM 2124 N N . ALA A 1 264 ? 0.923 -6.553 15.955 1.00 61.09 264 ALA A N 1
ATOM 2125 C CA . ALA A 1 264 ? 0.179 -7.809 16.108 1.00 61.09 264 ALA A CA 1
ATOM 2126 C C . ALA A 1 264 ? -0.698 -7.837 17.377 1.00 61.09 264 ALA A C 1
ATOM 2128 O O . ALA A 1 264 ? -1.746 -8.480 17.384 1.00 61.09 264 ALA A O 1
ATOM 2129 N N . VAL A 1 265 ? -0.274 -7.123 18.425 1.00 64.06 265 VAL A N 1
ATOM 2130 C CA . VAL A 1 265 ? -1.017 -6.920 19.675 1.00 64.06 265 VAL A CA 1
ATOM 2131 C C . VAL A 1 265 ? -1.015 -5.419 19.991 1.00 64.06 265 VAL A C 1
ATOM 2133 O O . VAL A 1 265 ? 0.066 -4.828 20.046 1.00 64.06 265 VAL A O 1
ATOM 2136 N N . PRO A 1 266 ? -2.183 -4.775 20.164 1.00 71.19 266 PRO A N 1
ATOM 2137 C CA . PRO A 1 266 ? -2.268 -3.348 20.452 1.00 71.19 266 PRO A CA 1
ATOM 2138 C C . PRO A 1 266 ? -1.772 -3.045 21.869 1.00 71.19 266 PRO A C 1
ATOM 2140 O O . PRO A 1 266 ? -2.087 -3.767 22.810 1.00 71.19 266 PRO A O 1
ATOM 2143 N N . SER A 1 267 ? -1.055 -1.932 22.051 1.00 78.31 267 SER A N 1
ATOM 2144 C CA . SER A 1 267 ? -0.646 -1.485 23.393 1.00 78.31 267 SER A CA 1
ATOM 2145 C C . SER A 1 267 ? -1.770 -0.798 24.179 1.00 78.31 267 SER A C 1
ATOM 2147 O O . SER A 1 267 ? -1.584 -0.438 25.342 1.00 78.31 267 SER A O 1
ATOM 2149 N N . TYR A 1 268 ? -2.907 -0.538 23.521 1.00 81.88 268 TYR A N 1
ATOM 2150 C CA . TYR A 1 268 ? -4.009 0.310 23.991 1.00 81.88 268 TYR A CA 1
ATOM 2151 C C . TYR A 1 268 ? -3.599 1.740 24.352 1.00 81.88 268 TYR A C 1
ATOM 2153 O O . TYR A 1 268 ? -4.386 2.472 24.950 1.00 81.88 268 TYR A O 1
ATOM 2161 N N . ARG A 1 269 ? -2.386 2.177 23.992 1.00 84.94 269 ARG A N 1
ATOM 2162 C CA . ARG A 1 269 ? -1.938 3.550 24.217 1.00 84.94 269 ARG A CA 1
ATOM 2163 C C . ARG A 1 269 ? -2.651 4.479 23.252 1.00 84.94 269 ARG A C 1
ATOM 2165 O O . ARG A 1 269 ? -2.626 4.293 22.035 1.00 84.94 269 ARG A O 1
ATOM 2172 N N . GLY A 1 270 ? -3.271 5.499 23.820 1.00 88.62 270 GLY A N 1
ATOM 2173 C CA . GLY A 1 270 ? -4.037 6.480 23.081 1.00 88.62 270 GLY A CA 1
ATOM 2174 C C . GLY A 1 270 ? -3.703 7.898 23.492 1.00 88.62 270 GLY A C 1
ATOM 2175 O O . GLY A 1 270 ? -3.117 8.157 24.544 1.00 88.62 270 GLY A O 1
ATOM 2176 N N . THR A 1 271 ? -4.095 8.831 22.645 1.00 90.06 271 THR A N 1
ATOM 2177 C CA . THR A 1 271 ? -4.138 10.250 22.981 1.00 90.06 271 THR A CA 1
ATOM 2178 C C . THR A 1 271 ? -5.341 10.888 22.299 1.00 90.06 271 THR A C 1
ATOM 2180 O O . THR A 1 271 ? -6.018 10.254 21.488 1.00 90.06 271 THR A O 1
ATOM 2183 N N . ARG A 1 272 ? -5.645 12.133 22.659 1.00 90.31 272 ARG A N 1
ATOM 2184 C CA . ARG A 1 272 ? -6.889 12.807 22.287 1.00 90.31 272 ARG A CA 1
ATOM 2185 C C . ARG A 1 272 ? -6.619 14.185 21.704 1.00 90.31 272 ARG A C 1
ATOM 2187 O O . ARG A 1 272 ? -5.942 15.009 22.316 1.00 90.31 272 ARG A O 1
ATOM 2194 N N . HIS A 1 273 ? -7.198 14.453 20.538 1.00 94.44 273 HIS A N 1
ATOM 2195 C CA . HIS A 1 273 ? -7.212 15.768 19.910 1.00 94.44 273 HIS A CA 1
ATOM 2196 C C . HIS A 1 273 ? -8.599 16.400 20.062 1.00 94.44 273 HIS A C 1
ATOM 2198 O O . HIS A 1 273 ? -9.559 15.917 19.470 1.00 94.44 273 HIS A O 1
ATOM 2204 N N . ASN A 1 274 ? -8.706 17.462 20.867 1.00 92.62 274 ASN A N 1
ATOM 2205 C CA . ASN A 1 274 ? -9.958 18.194 21.089 1.00 92.62 274 ASN A CA 1
ATOM 2206 C C . ASN A 1 274 ? -10.036 19.425 20.181 1.00 92.62 274 ASN A C 1
ATOM 2208 O O . ASN A 1 274 ? -9.047 20.143 20.031 1.00 92.62 274 ASN A O 1
ATOM 2212 N N . PHE A 1 275 ? -11.224 19.705 19.650 1.00 93.94 275 PHE A N 1
ATOM 2213 C CA . PHE A 1 275 ? -11.505 20.889 18.845 1.00 93.94 275 PHE A CA 1
ATOM 2214 C C . PHE A 1 275 ? -12.962 21.338 19.033 1.00 93.94 275 PHE A C 1
ATOM 2216 O O . PHE A 1 275 ? -13.853 20.550 19.352 1.00 93.94 275 PHE A O 1
ATOM 2223 N N . ALA A 1 276 ? -13.208 22.640 18.902 1.00 91.12 276 ALA A N 1
ATOM 2224 C CA . ALA A 1 276 ? -14.550 23.205 19.008 1.00 91.12 276 ALA A CA 1
ATOM 2225 C C . ALA A 1 276 ? -15.194 23.307 17.623 1.00 91.12 276 ALA A C 1
ATOM 2227 O O . ALA A 1 276 ? -14.506 23.572 16.635 1.00 91.12 276 ALA A O 1
ATOM 2228 N N . ILE A 1 277 ? -16.513 23.130 17.562 1.00 95.06 277 ILE A N 1
ATOM 2229 C CA . ILE A 1 277 ? -17.295 23.441 16.368 1.00 95.06 277 ILE A CA 1
ATOM 2230 C C . ILE A 1 277 ? -17.773 24.882 16.505 1.00 95.06 277 ILE A C 1
ATOM 2232 O O . ILE A 1 277 ? -18.338 25.260 17.533 1.00 95.06 277 ILE A O 1
ATOM 2236 N N . ASP A 1 278 ? -17.529 25.686 15.471 1.00 94.25 278 ASP A N 1
ATOM 2237 C CA . ASP A 1 278 ? -17.942 27.085 15.452 1.00 94.25 278 ASP A CA 1
ATOM 2238 C C . ASP A 1 278 ? -19.454 27.221 15.764 1.00 94.25 278 ASP A C 1
ATOM 2240 O O . ASP A 1 278 ? -20.261 26.461 15.211 1.00 94.25 278 ASP A O 1
ATOM 2244 N N . PRO A 1 279 ? -19.876 28.157 16.639 1.00 94.00 279 PRO A N 1
ATOM 2245 C CA . PRO A 1 279 ? -21.279 28.290 17.030 1.00 94.00 279 PRO A CA 1
ATOM 2246 C C . PRO A 1 279 ? -22.242 28.540 15.862 1.00 94.00 279 PRO A C 1
ATOM 2248 O O . PRO A 1 279 ? -23.380 28.058 15.895 1.00 94.00 279 PRO A O 1
ATOM 2251 N N . GLN A 1 280 ? -21.806 29.262 14.823 1.00 95.25 280 GLN A N 1
ATOM 2252 C CA . GLN A 1 280 ? -22.608 29.492 13.624 1.00 95.25 280 GLN A CA 1
ATOM 2253 C C . GLN A 1 280 ? -22.788 28.184 12.853 1.00 95.25 280 GLN A C 1
ATOM 2255 O O . GLN A 1 280 ? -23.920 27.837 12.505 1.00 95.25 280 GLN A O 1
ATOM 2260 N N . LEU A 1 281 ? -21.709 27.422 12.657 1.00 95.69 281 LEU A N 1
ATOM 2261 C CA . LEU A 1 281 ? -21.784 26.098 12.038 1.00 95.69 281 LEU A CA 1
ATOM 2262 C C . LEU A 1 281 ? -22.683 25.154 12.854 1.00 95.69 281 LEU A C 1
ATOM 2264 O O . LEU A 1 281 ? -23.554 24.501 12.288 1.00 95.69 281 LEU A O 1
ATOM 2268 N N . ALA A 1 282 ? -22.560 25.123 14.183 1.00 95.19 282 ALA A N 1
ATOM 2269 C CA . ALA A 1 282 ? -23.405 24.293 15.045 1.00 95.19 282 ALA A CA 1
ATOM 2270 C C . ALA A 1 282 ? -24.905 24.625 14.901 1.00 95.19 282 ALA A C 1
ATOM 2272 O O . ALA A 1 282 ? -25.743 23.722 14.822 1.00 95.19 282 ALA A O 1
ATOM 2273 N N . ALA A 1 283 ? -25.268 25.909 14.815 1.00 94.94 283 ALA A N 1
ATOM 2274 C CA . ALA A 1 283 ? -26.649 26.328 14.563 1.00 94.94 283 ALA A CA 1
ATOM 2275 C C . ALA A 1 283 ? -27.150 25.885 13.175 1.00 94.94 283 ALA A C 1
ATOM 2277 O O . ALA A 1 283 ? -28.286 25.412 13.037 1.00 94.94 283 ALA A O 1
ATOM 2278 N N . GLN A 1 284 ? -26.298 25.984 12.154 1.00 96.31 284 GLN A N 1
ATOM 2279 C CA . GLN A 1 284 ? -26.626 25.532 10.806 1.00 96.31 284 GLN A CA 1
ATOM 2280 C C . GLN A 1 284 ? -26.771 24.007 10.728 1.00 96.31 284 GLN A C 1
ATOM 2282 O O . GLN A 1 284 ? -27.701 23.523 10.088 1.00 96.31 284 GLN A O 1
ATOM 2287 N N . LEU A 1 285 ? -25.930 23.247 11.434 1.00 95.88 285 LEU A N 1
ATOM 2288 C CA . LEU A 1 285 ? -26.026 21.788 11.532 1.00 95.88 285 LEU A CA 1
ATOM 2289 C C . LEU A 1 285 ? -27.352 21.355 12.164 1.00 95.88 285 LEU A C 1
ATOM 2291 O O . LEU A 1 285 ? -28.027 20.478 11.629 1.00 95.88 285 LEU A O 1
ATOM 2295 N N . ARG A 1 286 ? -27.783 22.010 13.251 1.00 94.69 286 ARG A N 1
ATOM 2296 C CA . ARG A 1 286 ? -29.100 21.753 13.865 1.00 94.69 286 ARG A CA 1
ATOM 2297 C C . ARG A 1 286 ? -30.247 22.056 12.897 1.00 94.69 286 ARG A C 1
ATOM 2299 O O . ARG A 1 286 ? -31.180 21.264 12.786 1.00 94.69 286 ARG A O 1
ATOM 2306 N N . THR A 1 287 ? -30.153 23.163 12.162 1.00 95.00 287 THR A N 1
ATOM 2307 C CA . THR A 1 287 ? -31.144 23.542 11.139 1.00 95.00 287 THR A CA 1
ATOM 2308 C C . THR A 1 287 ? -31.180 22.527 9.991 1.00 95.00 287 THR A C 1
ATOM 2310 O O . THR A 1 287 ? -32.255 22.126 9.548 1.00 95.00 287 THR A O 1
ATOM 2313 N N . CYS A 1 288 ? -30.016 22.064 9.533 1.00 94.81 288 CYS A N 1
ATOM 2314 C CA . CYS A 1 288 ? -29.891 21.053 8.488 1.00 94.81 288 CYS A CA 1
ATOM 2315 C C . CYS A 1 288 ? -30.490 19.711 8.937 1.00 94.81 288 CYS A C 1
ATOM 2317 O O . CYS A 1 288 ? -31.320 19.138 8.230 1.00 94.81 288 CYS A O 1
ATOM 2319 N N . ALA A 1 289 ? -30.166 19.259 10.152 1.00 94.62 289 ALA A N 1
ATOM 2320 C CA . ALA A 1 289 ? -30.734 18.044 10.729 1.00 94.62 289 ALA A CA 1
ATOM 2321 C C . ALA A 1 289 ? -32.274 18.105 10.773 1.00 94.62 289 ALA A C 1
ATOM 2323 O O . ALA A 1 289 ? -32.949 17.183 10.314 1.00 94.62 289 ALA A O 1
ATOM 2324 N N . GLN A 1 290 ? -32.837 19.238 11.212 1.00 94.88 290 GLN A N 1
ATOM 2325 C CA . GLN A 1 290 ? -34.286 19.474 11.196 1.00 94.88 290 GLN A CA 1
ATOM 2326 C C . GLN A 1 290 ? -34.870 19.439 9.777 1.00 94.88 290 GLN A C 1
ATOM 2328 O O . GLN A 1 290 ? -35.868 18.756 9.550 1.00 94.88 290 GLN A O 1
ATOM 2333 N N . LYS A 1 291 ? -34.240 20.124 8.811 1.00 93.81 291 LYS A N 1
ATOM 2334 C CA . LYS A 1 291 ? -34.678 20.168 7.404 1.00 93.81 291 LYS A CA 1
ATOM 2335 C C . LYS A 1 291 ? -34.767 18.772 6.783 1.00 93.81 291 LYS A C 1
ATOM 2337 O O . LYS A 1 291 ? -35.724 18.487 6.068 1.00 93.81 291 LYS A O 1
ATOM 2342 N N . HIS A 1 292 ? -33.801 17.902 7.071 1.00 93.12 292 HIS A N 1
ATOM 2343 C CA . HIS A 1 292 ? -33.763 16.528 6.560 1.00 93.12 292 HIS A CA 1
ATOM 2344 C C . HIS A 1 292 ? -34.486 15.515 7.468 1.00 93.12 292 HIS A C 1
ATOM 2346 O O . HIS A 1 292 ? -34.477 14.317 7.182 1.00 93.12 292 HIS A O 1
ATOM 2352 N N . ASN A 1 293 ? -35.158 15.974 8.533 1.00 95.62 293 ASN A N 1
ATOM 2353 C CA . ASN A 1 293 ? -35.877 15.137 9.497 1.00 95.62 293 ASN A CA 1
ATOM 2354 C C . ASN A 1 293 ? -34.990 14.028 10.105 1.00 95.62 293 ASN A C 1
ATOM 2356 O O . ASN A 1 293 ? -35.405 12.869 10.212 1.00 95.62 293 ASN A O 1
ATOM 2360 N N . VAL A 1 294 ? -33.761 14.389 10.475 1.00 96.62 294 VAL A N 1
ATOM 2361 C CA . VAL A 1 294 ? -32.774 13.536 11.154 1.00 96.62 294 VAL A CA 1
ATOM 2362 C C . VAL A 1 294 ? -32.314 14.192 12.458 1.00 96.62 294 VAL A C 1
ATOM 2364 O O . VAL A 1 294 ? -32.526 15.384 12.681 1.00 96.62 294 VAL A O 1
ATOM 2367 N N . THR A 1 295 ? -31.689 13.428 13.353 1.00 95.94 295 THR A N 1
ATOM 2368 C CA . THR A 1 295 ? -31.082 13.997 14.566 1.00 95.94 295 THR A CA 1
ATOM 2369 C C . THR A 1 295 ? -29.696 14.571 14.264 1.00 95.94 295 THR A C 1
ATOM 2371 O O . THR A 1 295 ? -29.067 14.213 13.267 1.00 95.94 295 THR A O 1
ATOM 2374 N N . LEU A 1 296 ? -29.184 15.438 15.147 1.00 95.69 296 LEU A N 1
ATOM 2375 C CA . LEU A 1 296 ? -27.811 15.943 15.034 1.00 95.69 296 LEU A CA 1
ATOM 2376 C C . LEU A 1 296 ? -26.789 14.790 15.025 1.00 95.69 296 LEU A C 1
ATOM 2378 O O . LEU A 1 296 ? -25.894 14.785 14.189 1.00 95.69 296 LEU A O 1
ATOM 2382 N N . PHE A 1 297 ? -26.987 13.776 15.876 1.00 95.94 297 PHE A N 1
ATOM 2383 C CA . PHE A 1 297 ? -26.209 12.530 15.880 1.00 95.94 297 PHE A CA 1
ATOM 2384 C C . PHE A 1 297 ? -26.126 11.878 14.488 1.00 95.94 297 PHE A C 1
ATOM 2386 O O . PHE A 1 297 ? -25.035 11.557 14.026 1.00 95.94 297 PHE A O 1
ATOM 2393 N N . MET A 1 298 ? -27.262 11.715 13.798 1.00 97.31 298 MET A N 1
ATOM 2394 C CA . MET A 1 298 ? -27.306 11.080 12.472 1.00 97.31 298 MET A CA 1
ATOM 2395 C C . MET A 1 298 ? -26.536 11.893 11.425 1.00 97.31 298 MET A C 1
ATOM 2397 O O . MET A 1 298 ? -25.838 11.318 10.594 1.00 97.31 298 MET A O 1
ATOM 2401 N N . LEU A 1 299 ? -26.635 13.226 11.477 1.00 97.06 299 LEU A N 1
ATOM 2402 C CA . LEU A 1 299 ? -25.914 14.112 10.562 1.00 97.06 299 LEU A CA 1
ATOM 2403 C C . LEU A 1 299 ? -24.399 14.034 10.784 1.00 97.06 299 LEU A C 1
ATOM 2405 O O . LEU A 1 299 ? -23.649 13.835 9.829 1.00 97.06 299 LEU A O 1
ATOM 2409 N N . LEU A 1 300 ? -23.953 14.142 12.038 1.00 97.94 300 LEU A N 1
ATOM 2410 C CA . LEU A 1 300 ? -22.536 14.071 12.405 1.00 97.94 300 LEU A CA 1
ATOM 2411 C C . LEU A 1 300 ? -21.922 12.703 12.056 1.00 97.94 300 LEU A C 1
ATOM 2413 O O . LEU A 1 300 ? -20.823 12.652 11.501 1.00 97.94 300 LEU A O 1
ATOM 2417 N N . LEU A 1 301 ? -22.655 11.608 12.300 1.00 98.06 301 LEU A N 1
ATOM 2418 C CA . LEU A 1 301 ? -22.271 10.262 11.864 1.00 98.06 301 LEU A CA 1
ATOM 2419 C C . LEU A 1 301 ? -22.174 10.166 10.336 1.00 98.06 301 LEU A C 1
ATOM 2421 O O . LEU A 1 301 ? -21.243 9.556 9.821 1.00 98.06 301 LEU A O 1
ATOM 2425 N N . GLY A 1 302 ? -23.096 10.794 9.600 1.00 97.69 302 GLY A N 1
ATOM 2426 C CA . GLY A 1 302 ? -23.048 10.838 8.138 1.00 97.69 302 GLY A CA 1
ATOM 2427 C C . GLY A 1 302 ? -21.784 11.498 7.610 1.00 97.69 302 GLY A C 1
ATOM 2428 O O . GLY A 1 302 ? -21.094 10.907 6.782 1.00 97.69 302 GLY A O 1
ATOM 2429 N N . ALA A 1 303 ? -21.422 12.662 8.149 1.00 98.06 303 ALA A N 1
ATOM 2430 C CA . ALA A 1 303 ? -20.167 13.326 7.802 1.00 98.06 303 ALA A CA 1
ATOM 2431 C C . ALA A 1 303 ? -18.938 12.471 8.159 1.00 98.06 303 ALA A C 1
ATOM 2433 O O . ALA A 1 303 ? -17.974 12.423 7.396 1.00 98.06 303 ALA A O 1
ATOM 2434 N N . PHE A 1 304 ? -18.976 11.758 9.291 1.00 98.56 304 PHE A N 1
ATOM 2435 C CA . PHE A 1 304 ? -17.898 10.846 9.677 1.00 98.56 304 PHE A CA 1
ATOM 2436 C C . PHE A 1 304 ? -17.777 9.662 8.707 1.00 98.56 304 PHE A C 1
ATOM 2438 O O . PHE A 1 304 ? -16.680 9.363 8.250 1.00 98.56 304 PHE A O 1
ATOM 2445 N N . ASN A 1 305 ? -18.889 9.055 8.286 1.00 98.25 305 ASN A N 1
ATOM 2446 C CA . ASN A 1 305 ? -18.878 7.981 7.288 1.00 98.25 305 ASN A CA 1
ATOM 2447 C C . ASN A 1 305 ? -18.339 8.453 5.930 1.00 98.25 305 ASN A C 1
ATOM 2449 O O . ASN A 1 305 ? -17.595 7.714 5.286 1.00 98.25 305 ASN A O 1
ATOM 2453 N N . VAL A 1 306 ? -18.656 9.686 5.510 1.00 97.75 306 VAL A N 1
ATOM 2454 C CA . VAL A 1 306 ? -18.075 10.286 4.296 1.00 97.75 306 VAL A CA 1
ATOM 2455 C C . VAL A 1 306 ? -16.567 10.470 4.452 1.00 97.75 306 VAL A C 1
ATOM 2457 O O . VAL A 1 306 ? -15.826 10.099 3.548 1.00 97.75 306 VAL A O 1
ATOM 2460 N N . LEU A 1 307 ? -16.089 10.973 5.594 1.00 97.88 307 LEU A N 1
ATOM 2461 C CA . LEU A 1 307 ? -14.652 11.090 5.861 1.00 97.88 307 LEU A CA 1
ATOM 2462 C C . LEU A 1 307 ? -13.952 9.729 5.735 1.00 97.88 307 LEU A C 1
ATOM 2464 O O . LEU A 1 307 ? -12.975 9.607 4.998 1.00 97.88 307 LEU A O 1
ATOM 2468 N N . LEU A 1 308 ? -14.472 8.698 6.408 1.00 96.94 308 LEU A N 1
ATOM 2469 C CA . LEU A 1 308 ? -13.905 7.347 6.374 1.00 96.94 308 LEU A CA 1
ATOM 2470 C C . LEU A 1 308 ? -13.900 6.780 4.950 1.00 96.94 308 LEU A C 1
ATOM 2472 O O . LEU A 1 308 ? -12.898 6.211 4.523 1.00 96.94 308 LEU A O 1
ATOM 2476 N N . HIS A 1 309 ? -14.968 6.997 4.183 1.00 95.25 309 HIS A N 1
ATOM 2477 C CA . HIS A 1 309 ? -15.023 6.628 2.771 1.00 95.25 309 HIS A CA 1
ATOM 2478 C C . HIS A 1 309 ? -13.929 7.308 1.943 1.00 95.25 309 HIS A C 1
ATOM 2480 O O . HIS A 1 309 ? -13.216 6.635 1.203 1.00 95.25 309 HIS A O 1
ATOM 2486 N N . ARG A 1 310 ? -13.754 8.628 2.085 1.00 94.50 310 ARG A N 1
ATOM 2487 C CA . ARG A 1 310 ? -12.749 9.391 1.324 1.00 94.50 310 ARG A CA 1
ATOM 2488 C C . ARG A 1 310 ? -11.313 9.019 1.706 1.00 94.50 310 ARG A C 1
ATOM 2490 O O . ARG A 1 310 ? -10.426 9.109 0.866 1.00 94.50 310 ARG A O 1
ATOM 2497 N N . TYR A 1 311 ? -11.090 8.581 2.943 1.00 93.62 311 TYR A N 1
ATOM 2498 C CA . TYR A 1 311 ? -9.774 8.168 3.440 1.00 93.62 311 TYR A CA 1
ATOM 2499 C C . TYR A 1 311 ? -9.410 6.709 3.140 1.00 93.62 311 TYR A C 1
ATOM 2501 O O . TYR A 1 311 ? -8.229 6.385 3.065 1.00 93.62 311 TYR A O 1
ATOM 2509 N N . THR A 1 312 ? -10.395 5.824 2.996 1.00 88.38 312 THR A N 1
ATOM 2510 C CA . THR A 1 312 ? -10.155 4.382 2.789 1.00 88.38 312 THR A CA 1
ATOM 2511 C C . THR A 1 312 ? -10.464 3.917 1.369 1.00 88.38 312 THR A C 1
ATOM 2513 O O . THR A 1 312 ? -9.988 2.871 0.938 1.00 88.38 312 THR A O 1
ATOM 2516 N N . GLY A 1 313 ? -11.297 4.661 0.636 1.00 87.75 313 GLY A N 1
ATOM 2517 C CA . GLY A 1 313 ? -11.892 4.222 -0.626 1.00 87.75 313 GLY A CA 1
ATOM 2518 C C . GLY A 1 313 ? -12.950 3.119 -0.467 1.00 87.75 313 GLY A C 1
ATOM 2519 O O . GLY A 1 313 ? -13.498 2.661 -1.470 1.00 87.75 313 GLY A O 1
ATOM 2520 N N . GLN A 1 314 ? -13.263 2.682 0.760 1.00 86.88 314 GLN A N 1
ATOM 2521 C CA . GLN A 1 314 ? -14.225 1.609 1.026 1.00 86.88 314 GLN A CA 1
ATOM 2522 C C . GLN A 1 314 ? -15.664 2.143 1.039 1.00 86.88 314 GLN A C 1
ATOM 2524 O O . GLN A 1 314 ? -15.930 3.238 1.532 1.00 86.88 314 GLN A O 1
ATOM 2529 N N . GLY A 1 315 ? -16.603 1.374 0.476 1.00 90.88 315 GLY A N 1
ATOM 2530 C CA . GLY A 1 315 ? -18.026 1.738 0.404 1.00 90.88 315 GLY A CA 1
ATOM 2531 C C . GLY A 1 315 ? -18.911 1.125 1.496 1.00 90.88 315 GLY A C 1
ATOM 2532 O O . GLY A 1 315 ? -19.999 1.639 1.722 1.00 90.88 315 GLY A O 1
ATOM 2533 N N . ASP A 1 316 ? -18.467 0.057 2.169 1.00 92.25 316 ASP A N 1
ATOM 2534 C CA . ASP A 1 316 ? -19.147 -0.556 3.326 1.00 92.25 316 ASP A CA 1
ATOM 2535 C C . ASP A 1 316 ? -18.445 -0.085 4.605 1.00 92.25 316 ASP A C 1
ATOM 2537 O O . ASP A 1 316 ? -17.371 -0.575 4.955 1.00 92.25 316 ASP A O 1
ATOM 2541 N N . ILE A 1 317 ? -19.027 0.922 5.260 1.00 94.94 317 ILE A N 1
ATOM 2542 C CA . ILE A 1 317 ? -18.476 1.550 6.461 1.00 94.94 317 ILE A CA 1
ATOM 2543 C C . ILE A 1 317 ? -19.245 1.068 7.686 1.00 94.94 317 ILE A C 1
ATOM 2545 O O . ILE A 1 317 ? -20.474 1.154 7.742 1.00 94.94 317 ILE A O 1
ATOM 2549 N N . ARG A 1 318 ? -18.514 0.595 8.699 1.00 94.75 318 ARG A N 1
ATOM 2550 C CA . ARG A 1 318 ? -19.075 0.081 9.954 1.00 94.75 318 ARG A CA 1
ATOM 2551 C C . ARG A 1 318 ? -18.495 0.844 11.124 1.00 94.75 318 ARG A C 1
ATOM 2553 O O . ARG A 1 318 ? -17.284 0.843 11.332 1.00 94.75 318 ARG A O 1
ATOM 2560 N N . VAL A 1 319 ? -19.378 1.483 11.881 1.00 97.44 319 VAL A N 1
ATOM 2561 C CA . VAL A 1 319 ? -19.011 2.302 13.036 1.00 97.44 319 VAL A CA 1
ATOM 2562 C C . VAL A 1 319 ? -19.666 1.727 14.282 1.00 97.44 319 VAL A C 1
ATOM 2564 O O . VAL A 1 319 ? -20.875 1.482 14.302 1.00 97.44 319 VAL A O 1
ATOM 2567 N N . GLY A 1 320 ? -18.864 1.509 15.321 1.00 96.25 320 GLY A N 1
ATOM 2568 C CA . GLY A 1 320 ? -19.372 1.173 16.644 1.00 96.25 320 GLY A CA 1
ATOM 2569 C C . GLY A 1 320 ? -20.050 2.382 17.277 1.00 96.25 320 GLY A C 1
ATOM 2570 O O . GLY A 1 320 ? -19.505 3.482 17.246 1.00 96.25 320 GLY A O 1
ATOM 2571 N N . VAL A 1 321 ? -21.225 2.192 17.867 1.00 95.62 321 VAL A N 1
ATOM 2572 C CA . VAL A 1 321 ? -21.947 3.242 18.595 1.00 95.62 321 VAL A CA 1
ATOM 2573 C C . VAL A 1 321 ? -22.327 2.712 19.976 1.00 95.62 321 VAL A C 1
ATOM 2575 O O . VAL A 1 321 ? -23.123 1.769 20.064 1.00 95.62 321 VAL A O 1
ATOM 2578 N N . PRO A 1 322 ? -21.756 3.259 21.064 1.00 91.25 322 PRO A N 1
ATOM 2579 C CA . PRO A 1 322 ? -22.126 2.856 22.407 1.00 91.25 322 PRO A CA 1
ATOM 2580 C C . PRO A 1 322 ? -23.511 3.405 22.762 1.00 91.25 322 PRO A C 1
ATOM 2582 O O . PRO A 1 322 ? -23.858 4.541 22.440 1.00 91.25 322 PRO A O 1
ATOM 2585 N N . ILE A 1 323 ? -24.290 2.601 23.475 1.00 89.12 323 ILE A N 1
ATOM 2586 C CA . ILE A 1 323 ? -25.571 2.992 24.061 1.00 89.12 323 ILE A CA 1
ATOM 2587 C C . ILE A 1 323 ? -25.529 2.745 25.567 1.00 89.12 323 ILE A C 1
ATOM 2589 O O . ILE A 1 323 ? -24.977 1.747 26.026 1.00 89.12 323 ILE A O 1
ATOM 2593 N N . ALA A 1 324 ? -26.136 3.640 26.348 1.00 84.50 324 ALA A N 1
ATOM 2594 C CA . ALA A 1 324 ? -26.160 3.515 27.807 1.00 84.50 324 ALA A CA 1
ATOM 2595 C C . ALA A 1 324 ? -26.976 2.303 28.291 1.00 84.50 324 ALA A C 1
ATOM 2597 O O . ALA A 1 324 ? -26.737 1.812 29.387 1.00 84.50 324 ALA A O 1
ATOM 2598 N N . ASN A 1 325 ? -27.945 1.850 27.484 1.00 85.75 325 ASN A N 1
ATOM 2599 C CA . ASN A 1 325 ? -28.870 0.759 27.800 1.00 85.75 325 ASN A CA 1
ATOM 2600 C C . ASN A 1 325 ? -29.616 0.934 29.145 1.00 85.75 325 ASN A C 1
ATOM 2602 O O . ASN A 1 325 ? -29.889 -0.025 29.863 1.00 85.75 325 ASN A O 1
ATOM 2606 N N . ARG A 1 326 ? -29.939 2.187 29.495 1.00 86.06 326 ARG A N 1
ATOM 2607 C CA . ARG A 1 326 ? -30.692 2.576 30.701 1.00 86.06 326 ARG A CA 1
ATOM 2608 C C . ARG A 1 326 ? -32.043 3.166 30.315 1.00 86.06 326 ARG A C 1
ATOM 2610 O O . ARG A 1 326 ? -32.308 4.346 30.499 1.00 86.06 326 ARG A O 1
ATOM 2617 N N . ASN A 1 327 ? -32.881 2.334 29.709 1.00 81.12 327 ASN A N 1
ATOM 2618 C CA . ASN A 1 327 ? -34.218 2.696 29.228 1.00 81.12 327 ASN A CA 1
ATOM 2619 C C . ASN A 1 327 ? -35.330 2.447 30.270 1.00 81.12 327 ASN A C 1
ATOM 2621 O O . ASN A 1 327 ? -36.511 2.473 29.922 1.00 81.12 327 ASN A O 1
ATOM 2625 N N . ARG A 1 328 ? -34.961 2.185 31.532 1.00 85.75 328 ARG A N 1
ATOM 2626 C CA . ARG A 1 328 ? -35.867 1.819 32.628 1.00 85.75 328 ARG A CA 1
ATOM 2627 C C . ARG A 1 328 ? -35.509 2.558 33.908 1.00 85.75 328 ARG A C 1
ATOM 2629 O O . ARG A 1 328 ? -34.340 2.606 34.286 1.00 85.75 328 ARG A O 1
ATOM 2636 N N . THR A 1 329 ? -36.525 3.013 34.631 1.00 85.88 329 THR A N 1
ATOM 2637 C CA . THR A 1 329 ? -36.357 3.731 35.900 1.00 85.88 329 THR A CA 1
ATOM 2638 C C . THR A 1 329 ? -35.666 2.875 36.965 1.00 85.88 329 THR A C 1
ATOM 2640 O O . THR A 1 329 ? -34.901 3.392 37.772 1.00 85.88 329 THR A O 1
ATOM 2643 N N . GLU A 1 330 ? -35.864 1.554 36.946 1.00 90.25 330 GLU A N 1
ATOM 2644 C CA . GLU A 1 330 ? -35.259 0.631 37.913 1.00 90.25 330 GLU A CA 1
ATOM 2645 C C . GLU A 1 330 ? -33.726 0.569 37.832 1.00 90.25 330 GLU A C 1
ATOM 2647 O O . GLU A 1 330 ? -33.087 0.244 38.832 1.00 90.25 330 GLU A O 1
ATOM 2652 N N . VAL A 1 331 ? -33.133 0.882 36.671 1.00 90.44 331 VAL A N 1
ATOM 2653 C CA . VAL A 1 331 ? -31.672 0.840 36.462 1.00 90.44 331 VAL A CA 1
ATOM 2654 C C . VAL A 1 331 ? -31.020 2.225 36.466 1.00 90.44 331 VAL A C 1
ATOM 2656 O O . VAL A 1 331 ? -29.798 2.312 36.513 1.00 90.44 331 VAL A O 1
ATOM 2659 N N . GLU A 1 332 ? -31.786 3.321 36.434 1.00 88.00 332 GLU A N 1
ATOM 2660 C CA . GLU A 1 332 ? -31.246 4.692 36.361 1.00 88.00 332 GLU A CA 1
ATOM 2661 C C . GLU A 1 332 ? -30.338 5.039 37.550 1.00 88.00 332 GLU A C 1
ATOM 2663 O O . GLU A 1 332 ? -29.267 5.613 37.351 1.00 88.00 332 GLU A O 1
ATOM 2668 N N . GLY A 1 333 ? -30.745 4.650 38.764 1.00 88.44 333 GLY A N 1
ATOM 2669 C CA . GLY A 1 333 ? -30.010 4.898 40.011 1.00 88.44 333 GLY A CA 1
ATOM 2670 C C . GLY A 1 333 ? -29.032 3.792 40.421 1.00 88.44 333 GLY A C 1
ATOM 2671 O O . GLY A 1 333 ? -28.499 3.841 41.525 1.00 88.44 333 GLY A O 1
ATOM 2672 N N . LEU A 1 334 ? -28.818 2.773 39.581 1.00 93.06 334 LEU A N 1
ATOM 2673 C CA . LEU A 1 334 ? -27.985 1.616 39.915 1.00 93.06 334 LEU A CA 1
ATOM 2674 C C . LEU A 1 334 ? -26.557 1.780 39.370 1.00 93.06 334 LEU A C 1
ATOM 2676 O O . LEU A 1 334 ? -26.366 2.161 38.213 1.00 93.06 334 LEU A O 1
ATOM 2680 N N . ILE A 1 335 ? -25.543 1.453 40.171 1.00 93.38 335 ILE A N 1
ATOM 2681 C CA . ILE A 1 335 ? -24.163 1.315 39.679 1.00 93.38 335 ILE A CA 1
ATOM 2682 C C . ILE A 1 335 ? -24.024 -0.072 39.037 1.00 93.38 335 ILE A C 1
ATOM 2684 O O . ILE A 1 335 ? -24.488 -1.069 39.592 1.00 93.38 335 ILE A O 1
ATOM 2688 N N . GLY A 1 336 ? -23.412 -0.145 37.855 1.00 92.38 336 GLY A N 1
ATOM 2689 C CA . GLY A 1 336 ? -23.207 -1.401 37.134 1.00 92.38 336 GLY A CA 1
ATOM 2690 C C . GLY A 1 336 ? -22.774 -1.196 35.685 1.00 92.38 336 GLY A C 1
ATOM 2691 O O . GLY A 1 336 ? -22.749 -0.072 35.191 1.00 92.38 336 GLY A O 1
ATOM 2692 N N . PHE A 1 337 ? -22.448 -2.285 34.988 1.00 92.12 337 PHE A N 1
ATOM 2693 C CA . PHE A 1 337 ? -22.067 -2.235 33.574 1.00 92.12 337 PHE A CA 1
ATOM 2694 C C . PHE A 1 337 ? -23.279 -2.460 32.661 1.00 92.12 337 PHE A C 1
ATOM 2696 O O . PHE A 1 337 ? -23.673 -3.603 32.424 1.00 92.12 337 PHE A O 1
ATOM 2703 N N . PHE A 1 338 ? -23.899 -1.387 32.164 1.00 90.88 338 PHE A N 1
ATOM 2704 C CA . PHE A 1 338 ? -25.076 -1.485 31.285 1.00 90.88 338 PHE A CA 1
ATOM 2705 C C . PHE A 1 338 ? -24.755 -1.236 29.813 1.00 90.88 338 PHE A C 1
ATOM 2707 O O . PHE A 1 338 ? -25.515 -1.675 28.952 1.00 90.88 338 PHE A O 1
ATOM 2714 N N . VAL A 1 339 ? -23.628 -0.579 29.519 1.00 87.88 339 VAL A N 1
ATOM 2715 C CA . VAL A 1 339 ? -23.252 -0.179 28.158 1.00 87.88 339 VAL A CA 1
ATOM 2716 C C . VAL A 1 339 ? -23.293 -1.363 27.195 1.00 87.88 339 VAL A C 1
ATOM 2718 O O . VAL A 1 339 ? -22.663 -2.397 27.413 1.00 87.88 339 VAL A O 1
ATOM 2721 N N . ASN A 1 340 ? -24.003 -1.169 26.088 1.00 89.38 340 ASN A N 1
ATOM 2722 C CA . ASN A 1 340 ? -23.974 -2.067 24.943 1.00 89.38 340 ASN A CA 1
ATOM 2723 C C . ASN A 1 340 ? -23.425 -1.316 23.723 1.00 89.38 340 ASN A C 1
ATOM 2725 O O . ASN A 1 340 ? -23.387 -0.084 23.704 1.00 89.38 340 ASN A O 1
ATOM 2729 N N . THR A 1 341 ? -22.985 -2.041 22.699 1.00 90.44 341 THR A N 1
ATOM 2730 C CA . THR A 1 341 ? -22.429 -1.440 21.480 1.00 90.44 341 THR A CA 1
ATOM 2731 C C . THR A 1 341 ? -23.195 -1.922 20.261 1.00 90.44 341 THR A C 1
ATOM 2733 O O . THR A 1 341 ? -23.313 -3.123 20.030 1.00 90.44 341 THR A O 1
ATOM 2736 N N . GLN A 1 342 ? -23.691 -0.977 19.469 1.00 94.00 342 GLN A N 1
ATOM 2737 C CA . GLN A 1 342 ? -24.347 -1.232 18.191 1.00 94.00 342 GLN A CA 1
ATOM 2738 C C . GLN A 1 342 ? -23.352 -1.071 17.042 1.00 94.00 342 GLN A C 1
ATOM 2740 O O . GLN A 1 342 ? -22.445 -0.245 17.120 1.00 94.00 342 GLN A O 1
ATOM 2745 N N . VAL A 1 343 ? -23.538 -1.829 15.960 1.00 94.94 343 VAL A N 1
ATOM 2746 C CA . VAL A 1 343 ? -22.734 -1.698 14.735 1.00 94.94 343 VAL A CA 1
ATOM 2747 C C . VAL A 1 343 ? -23.582 -1.029 13.663 1.00 94.94 343 VAL A C 1
ATOM 2749 O O . VAL A 1 343 ? -24.471 -1.654 13.084 1.00 94.94 343 VAL A O 1
ATOM 2752 N N . LEU A 1 344 ? -23.328 0.250 13.389 1.00 96.00 344 LEU A N 1
ATOM 2753 C CA . LEU A 1 344 ? -24.037 0.973 12.339 1.00 96.00 344 LEU A CA 1
ATOM 2754 C C . LEU A 1 344 ? -23.290 0.827 11.013 1.00 96.00 344 LEU A C 1
ATOM 2756 O O . LEU A 1 344 ? -22.246 1.439 10.792 1.00 96.00 344 LEU A O 1
ATOM 2760 N N . ARG A 1 345 ? -23.851 -0.012 10.137 1.00 94.94 345 ARG A N 1
ATOM 2761 C CA . ARG A 1 345 ? -23.379 -0.255 8.770 1.00 94.94 345 ARG A CA 1
ATOM 2762 C C . ARG A 1 345 ? -24.006 0.732 7.791 1.00 94.94 345 ARG A C 1
ATOM 2764 O O . ARG A 1 345 ? -25.236 0.830 7.726 1.00 94.94 345 ARG A O 1
ATOM 2771 N N . THR A 1 346 ? -23.169 1.396 7.003 1.00 95.00 346 THR A N 1
ATOM 2772 C CA . THR A 1 346 ? -23.569 2.327 5.944 1.00 95.00 346 THR A CA 1
ATOM 2773 C C . THR A 1 346 ? -22.893 1.945 4.637 1.00 95.00 346 THR A C 1
ATOM 2775 O O . THR A 1 346 ? -21.670 1.874 4.570 1.00 95.00 346 THR A O 1
ATOM 2778 N N . GLU A 1 347 ? -23.699 1.728 3.602 1.00 93.25 347 GLU A N 1
ATOM 2779 C CA . GLU A 1 347 ? -23.230 1.498 2.237 1.00 93.25 347 GLU A CA 1
ATOM 2780 C C . GLU A 1 347 ? -23.368 2.791 1.437 1.00 93.25 347 GLU A C 1
ATOM 2782 O O . GLU A 1 347 ? -24.447 3.385 1.391 1.00 93.25 347 GLU A O 1
ATOM 2787 N N . LEU A 1 348 ? -22.277 3.252 0.833 1.00 94.31 348 LEU A N 1
ATOM 2788 C CA . LEU A 1 348 ? -22.241 4.517 0.105 1.00 94.31 348 LEU A CA 1
ATOM 2789 C C . LEU A 1 348 ? -21.223 4.478 -1.040 1.00 94.31 348 LEU A C 1
ATOM 2791 O O . LEU A 1 348 ? -20.265 3.705 -1.040 1.00 94.31 348 LEU A O 1
ATOM 2795 N N . THR A 1 349 ? -21.438 5.340 -2.031 1.00 95.06 349 THR A N 1
ATOM 2796 C CA . THR A 1 349 ? -20.514 5.572 -3.150 1.00 95.06 349 THR A CA 1
ATOM 2797 C C . THR A 1 349 ? -20.344 7.071 -3.356 1.00 95.06 349 THR A C 1
ATOM 2799 O O . THR A 1 349 ? -21.198 7.846 -2.933 1.00 95.06 349 THR A O 1
ATOM 2802 N N . GLY A 1 350 ? -19.331 7.500 -4.112 1.00 91.69 350 GLY A N 1
ATOM 2803 C CA . GLY A 1 350 ? -19.177 8.915 -4.472 1.00 91.69 350 GLY A CA 1
ATOM 2804 C C . GLY A 1 350 ? -20.399 9.541 -5.172 1.00 91.69 350 GLY A C 1
ATOM 2805 O O . GLY A 1 350 ? -20.517 10.762 -5.197 1.00 91.69 350 GLY A O 1
ATOM 2806 N N . GLN A 1 351 ? -21.319 8.730 -5.715 1.00 95.12 351 GLN A N 1
ATOM 2807 C CA . GLN A 1 351 ? -22.553 9.187 -6.366 1.00 95.12 351 GLN A CA 1
ATOM 2808 C C . GLN A 1 351 ? -23.746 9.348 -5.412 1.00 95.12 351 GLN A C 1
ATOM 2810 O O . GLN A 1 351 ? -24.745 9.945 -5.809 1.00 95.12 351 GLN A O 1
ATOM 2815 N N . THR A 1 352 ? -23.658 8.829 -4.184 1.00 96.19 352 THR A N 1
ATOM 2816 C CA . THR A 1 352 ? -24.706 8.954 -3.164 1.00 96.19 352 THR A CA 1
ATOM 2817 C C . THR A 1 352 ? -24.921 10.426 -2.824 1.00 96.19 352 THR A C 1
ATOM 2819 O O . THR A 1 352 ? -23.952 11.162 -2.616 1.00 96.19 352 THR A O 1
ATOM 2822 N N . ARG A 1 353 ? -26.176 10.877 -2.767 1.00 96.38 353 ARG A N 1
ATOM 2823 C CA . ARG A 1 353 ? -26.499 12.249 -2.345 1.00 96.38 353 ARG A CA 1
ATOM 2824 C C . ARG A 1 353 ? -26.506 12.376 -0.825 1.00 96.38 353 ARG A C 1
ATOM 2826 O O . ARG A 1 353 ? -26.764 11.409 -0.109 1.00 96.38 353 ARG A O 1
ATOM 2833 N N . VAL A 1 354 ? -26.256 13.583 -0.319 1.00 96.38 354 VAL A N 1
ATOM 2834 C CA . VAL A 1 354 ? -26.277 13.857 1.128 1.00 96.38 354 VAL A CA 1
ATOM 2835 C C . VAL A 1 354 ? -27.630 13.491 1.751 1.00 96.38 354 VAL A C 1
ATOM 2837 O O . VAL A 1 354 ? -27.667 12.818 2.780 1.00 96.38 354 VAL A O 1
ATOM 2840 N N . ASN A 1 355 ? -28.748 13.857 1.125 1.00 95.50 355 ASN A N 1
ATOM 2841 C CA . ASN A 1 355 ? -30.079 13.502 1.618 1.00 95.50 355 ASN A CA 1
ATOM 2842 C C . ASN A 1 355 ? -30.325 11.977 1.678 1.00 95.50 355 ASN A C 1
ATOM 2844 O O . ASN A 1 355 ? -30.849 11.497 2.683 1.00 95.50 355 ASN A O 1
ATOM 2848 N N . GLU A 1 356 ? -29.913 11.221 0.657 1.00 95.75 356 GLU A N 1
ATOM 2849 C CA . GLU A 1 356 ? -30.001 9.756 0.586 1.00 95.75 356 GLU A CA 1
ATOM 2850 C C . GLU A 1 356 ? -29.182 9.104 1.705 1.00 95.75 356 GLU A C 1
ATOM 2852 O O . GLU A 1 356 ? -29.684 8.230 2.415 1.00 95.75 356 GLU A O 1
ATOM 2857 N N . LEU A 1 357 ? -27.951 9.581 1.921 1.00 96.94 357 LEU A N 1
ATOM 2858 C CA . LEU A 1 357 ? -27.091 9.137 3.018 1.00 96.94 357 LEU A CA 1
ATOM 2859 C C . LEU A 1 357 ? -27.766 9.354 4.379 1.00 96.94 357 LEU A C 1
ATOM 2861 O O . LEU A 1 357 ? -27.798 8.447 5.209 1.00 96.94 357 LEU A O 1
ATOM 2865 N N . LEU A 1 358 ? -28.320 10.546 4.615 1.00 96.88 358 LEU A N 1
ATOM 2866 C CA . LEU A 1 358 ? -28.955 10.884 5.888 1.00 96.88 358 LEU A CA 1
ATOM 2867 C C . LEU A 1 358 ? -30.223 10.058 6.151 1.00 96.88 358 LEU A C 1
ATOM 2869 O O . LEU A 1 358 ? -30.437 9.635 7.290 1.00 96.88 358 LEU A O 1
ATOM 2873 N N . GLN A 1 359 ? -31.042 9.784 5.128 1.00 96.06 359 GLN A N 1
ATOM 2874 C CA . GLN A 1 359 ? -32.204 8.897 5.289 1.00 96.06 359 GLN A CA 1
ATOM 2875 C C . GLN A 1 359 ? -31.780 7.453 5.570 1.00 96.06 359 GLN A C 1
ATOM 2877 O O . GLN A 1 359 ? -32.310 6.837 6.491 1.00 96.06 359 GLN A O 1
ATOM 2882 N N . SER A 1 360 ? -30.773 6.951 4.856 1.00 95.56 360 SER A N 1
ATOM 2883 C CA . SER A 1 360 ? -30.195 5.623 5.087 1.00 95.56 360 SER A CA 1
ATOM 2884 C C . SER A 1 360 ? -29.689 5.472 6.531 1.00 95.56 360 SER A C 1
ATOM 2886 O O . SER A 1 360 ? -30.064 4.543 7.247 1.00 95.56 360 SER A O 1
ATOM 2888 N N . ILE A 1 361 ? -28.937 6.456 7.037 1.00 96.62 361 ILE A N 1
ATOM 2889 C CA . ILE A 1 361 ? -28.470 6.467 8.434 1.00 96.62 361 ILE A CA 1
ATOM 2890 C C . ILE A 1 361 ? -29.635 6.496 9.423 1.00 96.62 361 ILE A C 1
ATOM 2892 O O . ILE A 1 361 ? -29.596 5.788 10.430 1.00 96.62 361 ILE A O 1
ATOM 2896 N N . LYS A 1 362 ? -30.676 7.289 9.152 1.00 96.94 362 LYS A N 1
ATOM 2897 C CA . LYS A 1 362 ? -31.873 7.342 9.994 1.00 96.94 362 LYS A CA 1
ATOM 2898 C C . LYS A 1 362 ? -32.559 5.982 10.081 1.00 96.94 362 LYS A C 1
ATOM 2900 O O . LYS A 1 362 ? -32.864 5.538 11.187 1.00 96.94 362 LYS A O 1
ATOM 2905 N N . GLU A 1 363 ? -32.789 5.326 8.948 1.00 95.38 363 GLU A N 1
ATOM 2906 C CA . GLU A 1 363 ? -33.392 3.992 8.897 1.00 95.38 363 GLU A CA 1
ATOM 2907 C C . GLU A 1 363 ? -32.569 2.985 9.709 1.00 95.38 363 GLU A C 1
ATOM 2909 O O . GLU A 1 363 ? -33.119 2.258 10.539 1.00 95.38 363 GLU A O 1
ATOM 2914 N N . HIS A 1 364 ? -31.243 2.995 9.549 1.00 93.31 364 HIS A N 1
ATOM 2915 C CA . HIS A 1 364 ? -30.357 2.068 10.254 1.00 93.31 364 HIS A CA 1
ATOM 2916 C C . HIS A 1 364 ? -30.285 2.341 11.755 1.00 93.31 364 HIS A C 1
ATOM 2918 O O . HIS A 1 364 ? -30.304 1.399 12.544 1.00 93.31 364 HIS A O 1
ATOM 2924 N N . ALA A 1 365 ? -30.231 3.608 12.165 1.00 94.44 365 ALA A N 1
ATOM 2925 C CA . ALA A 1 365 ? -30.194 3.988 13.572 1.00 94.44 365 ALA A CA 1
ATOM 2926 C C . ALA A 1 365 ? -31.511 3.642 14.291 1.00 94.44 365 ALA A C 1
ATOM 2928 O O . ALA A 1 365 ? -31.479 3.110 15.399 1.00 94.44 365 ALA A O 1
ATOM 2929 N N . LEU A 1 366 ? -32.669 3.864 13.655 1.00 94.94 366 LEU A N 1
ATOM 2930 C CA . LEU A 1 366 ? -33.971 3.465 14.208 1.00 94.94 366 LEU A CA 1
ATOM 2931 C C . LEU A 1 366 ? -34.114 1.939 14.281 1.00 94.94 366 LEU A C 1
ATOM 2933 O O . LEU A 1 366 ? -34.585 1.408 15.288 1.00 94.94 366 LEU A O 1
ATOM 2937 N N . GLY A 1 367 ? -33.670 1.229 13.240 1.00 94.75 367 GLY A N 1
ATOM 2938 C CA . GLY A 1 367 ? -33.632 -0.231 13.235 1.00 94.75 367 GLY A CA 1
ATOM 2939 C C . GLY A 1 367 ? -32.729 -0.785 14.339 1.00 94.75 367 GLY A C 1
ATOM 2940 O O . GLY A 1 367 ? -33.141 -1.679 15.074 1.00 94.75 367 GLY A O 1
ATOM 2941 N N . ALA A 1 368 ? -31.536 -0.215 14.522 1.00 93.75 368 ALA A N 1
ATOM 2942 C CA . ALA A 1 368 ? -30.620 -0.578 15.600 1.00 93.75 368 ALA A CA 1
ATOM 2943 C C . ALA A 1 368 ? -31.229 -0.316 16.988 1.00 93.75 368 ALA A C 1
ATOM 2945 O O . ALA A 1 368 ? -31.161 -1.179 17.861 1.00 93.75 368 ALA A O 1
ATOM 2946 N N . GLN A 1 369 ? -31.900 0.823 17.185 1.00 91.00 369 GLN A N 1
ATOM 2947 C CA . GLN A 1 369 ? -32.589 1.154 18.436 1.00 91.00 369 GLN A CA 1
ATOM 2948 C C . GLN A 1 369 ? -33.694 0.141 18.791 1.00 91.00 369 GLN A C 1
ATOM 2950 O O . GLN A 1 369 ? -33.853 -0.216 19.958 1.00 91.00 369 GLN A O 1
ATOM 2955 N N . ALA A 1 370 ? -34.430 -0.371 17.799 1.00 90.94 370 ALA A N 1
ATOM 2956 C CA . ALA A 1 370 ? -35.451 -1.407 17.997 1.00 90.94 370 ALA A CA 1
ATOM 2957 C C . ALA A 1 370 ? -34.877 -2.805 18.334 1.00 90.94 370 ALA A C 1
ATOM 2959 O O . ALA A 1 370 ? -35.625 -3.702 18.736 1.00 90.94 370 ALA A O 1
ATOM 2960 N N . HIS A 1 371 ? -33.561 -2.991 18.180 1.00 93.00 371 HIS A N 1
ATOM 2961 C CA . HIS A 1 371 ? -32.835 -4.244 18.419 1.00 93.00 371 HIS A CA 1
ATOM 2962 C C . HIS A 1 371 ? -31.596 -4.011 19.303 1.00 93.00 371 HIS A C 1
ATOM 2964 O O . HIS A 1 371 ? -30.540 -4.613 19.105 1.00 93.00 371 HIS A O 1
ATOM 2970 N N . GLN A 1 372 ? -31.719 -3.088 20.259 1.00 90.38 372 GLN A N 1
ATOM 2971 C CA . GLN A 1 372 ? -30.609 -2.615 21.088 1.00 90.38 372 GLN A CA 1
ATOM 2972 C C . GLN A 1 372 ? -30.272 -3.521 22.282 1.00 90.38 372 GLN A C 1
ATOM 2974 O O . GLN A 1 372 ? -29.235 -3.340 22.917 1.00 90.38 372 GLN A O 1
ATOM 2979 N N . GLU A 1 373 ? -31.146 -4.479 22.590 1.00 89.56 373 GLU A N 1
ATOM 2980 C CA . GLU A 1 373 ? -31.042 -5.331 23.782 1.00 89.56 373 GLU A CA 1
ATOM 2981 C C . GLU A 1 373 ? -30.129 -6.543 23.545 1.00 89.56 373 GLU A C 1
ATOM 2983 O O . GLU A 1 373 ? -29.671 -7.156 24.509 1.00 89.56 373 GLU A O 1
ATOM 2988 N N . LEU A 1 374 ? -29.853 -6.896 22.280 1.00 91.00 374 LEU A N 1
ATOM 2989 C CA . LEU A 1 374 ? -28.918 -7.961 21.930 1.00 91.00 374 LEU A CA 1
ATOM 2990 C C . LEU A 1 374 ? -27.495 -7.550 22.343 1.00 91.00 374 LEU A C 1
ATOM 2992 O O . LEU A 1 374 ? -26.959 -6.581 21.797 1.00 91.00 374 LEU A O 1
ATOM 2996 N N . PRO A 1 375 ? -26.842 -8.283 23.260 1.00 89.88 375 PRO A N 1
ATOM 2997 C CA . PRO A 1 375 ? -25.477 -7.973 23.664 1.00 89.88 375 PRO A CA 1
ATOM 2998 C C . PRO A 1 375 ? -24.501 -8.138 22.496 1.00 89.88 375 PRO A C 1
ATOM 3000 O O . PRO A 1 375 ? -24.562 -9.138 21.779 1.00 89.88 375 PRO A O 1
ATOM 3003 N N . PHE A 1 376 ? -23.551 -7.211 22.353 1.00 88.06 376 PHE A N 1
ATOM 3004 C CA . PHE A 1 376 ? -22.552 -7.247 21.276 1.00 88.06 376 PHE A CA 1
ATOM 3005 C C . PHE A 1 376 ? -21.823 -8.600 21.145 1.00 88.06 376 PHE A C 1
ATOM 3007 O O . PHE A 1 376 ? -21.637 -9.093 20.038 1.00 88.06 376 PHE A O 1
ATOM 3014 N N . GLU A 1 377 ? -21.463 -9.251 22.256 1.00 79.69 377 GLU A N 1
ATOM 3015 C CA . GLU A 1 377 ? -20.758 -10.545 22.208 1.00 79.69 377 GLU A CA 1
ATOM 3016 C C . GLU A 1 377 ? -21.621 -11.659 21.600 1.00 79.69 377 GLU A C 1
ATOM 3018 O O . GLU A 1 377 ? -21.137 -12.464 20.809 1.00 79.69 377 GLU A O 1
ATOM 3023 N N . ARG A 1 378 ? -22.934 -11.657 21.881 1.00 86.38 378 ARG A N 1
ATOM 3024 C CA . ARG A 1 378 ? -23.874 -12.612 21.273 1.00 86.38 378 ARG A CA 1
ATOM 3025 C C . ARG A 1 378 ? -23.926 -12.455 19.758 1.00 86.38 378 ARG A C 1
ATOM 3027 O O . ARG A 1 378 ? -24.091 -13.451 19.056 1.00 86.38 378 ARG A O 1
ATOM 3034 N N . LEU A 1 379 ? -23.796 -11.219 19.276 1.00 88.62 379 LEU A N 1
ATOM 3035 C CA . LEU A 1 379 ? -23.741 -10.908 17.854 1.00 88.62 379 LEU A CA 1
ATOM 3036 C C . LEU A 1 379 ? -22.427 -11.394 17.224 1.00 88.62 379 LEU A C 1
ATOM 3038 O O . LEU A 1 379 ? -22.467 -12.063 16.195 1.00 88.62 379 LEU A O 1
ATOM 3042 N N . VAL A 1 380 ? -21.281 -11.126 17.858 1.00 82.50 380 VAL A N 1
ATOM 3043 C CA . VAL A 1 380 ? -19.963 -11.592 17.386 1.00 82.50 380 VAL A CA 1
ATOM 3044 C C . VAL A 1 380 ? -19.901 -13.119 17.310 1.00 82.50 380 VAL A C 1
ATOM 3046 O O . VAL A 1 380 ? -19.486 -13.664 16.287 1.00 82.50 380 VAL A O 1
ATOM 3049 N N . GLU A 1 381 ? -20.355 -13.816 18.355 1.00 80.00 381 GLU A N 1
ATOM 3050 C CA . GLU A 1 381 ? -20.394 -15.283 18.382 1.00 80.00 381 GLU A CA 1
ATOM 3051 C C . GLU A 1 381 ? -21.264 -15.865 17.261 1.00 80.00 381 GLU A C 1
ATOM 3053 O O . GLU A 1 381 ? -20.893 -16.849 16.621 1.00 80.00 381 GLU A O 1
ATOM 3058 N N . ALA A 1 382 ? -22.426 -15.260 17.011 1.00 83.88 382 ALA A N 1
ATOM 3059 C CA . ALA A 1 382 ? -23.364 -15.740 16.006 1.00 83.88 382 ALA A CA 1
ATOM 3060 C C . ALA A 1 382 ? -22.903 -15.483 14.565 1.00 83.88 382 ALA A C 1
ATOM 3062 O O . ALA A 1 382 ? -23.191 -16.296 13.687 1.00 83.88 382 ALA A O 1
ATOM 3063 N N . LEU A 1 383 ? -22.185 -14.383 14.326 1.00 79.44 383 LEU A N 1
ATOM 3064 C CA . LEU A 1 383 ? -21.586 -14.061 13.028 1.00 79.44 383 LEU A CA 1
ATOM 3065 C C . LEU A 1 383 ? -20.301 -14.852 12.749 1.00 79.44 383 LEU A C 1
ATOM 3067 O O . LEU A 1 383 ? -19.801 -14.818 11.630 1.00 79.44 383 LEU A O 1
ATOM 3071 N N . LYS A 1 384 ? -19.773 -15.589 13.741 1.00 70.50 384 LYS A N 1
ATOM 3072 C CA . LYS A 1 384 ? -18.556 -16.416 13.615 1.00 70.50 384 LYS A CA 1
ATOM 3073 C C . LYS A 1 384 ? -17.373 -15.644 13.018 1.00 70.50 384 LYS A C 1
ATOM 3075 O O . LYS A 1 384 ? -16.602 -16.188 12.230 1.00 70.50 384 LYS A O 1
ATOM 3080 N N . VAL A 1 385 ? -17.244 -14.374 13.396 1.00 64.12 385 VAL A N 1
ATOM 3081 C CA . VAL A 1 385 ? -16.173 -13.499 12.912 1.00 64.12 385 VAL A CA 1
ATOM 3082 C C . VAL A 1 385 ? -14.821 -14.078 13.330 1.00 64.12 385 VAL A C 1
ATOM 3084 O O . VAL A 1 385 ? -14.652 -14.503 14.476 1.00 64.12 385 VAL A O 1
ATOM 3087 N N . GLU A 1 386 ? -13.855 -14.090 12.410 1.00 50.47 386 GLU A N 1
ATOM 3088 C CA . GLU A 1 386 ? -12.484 -14.501 12.707 1.00 50.47 386 GLU A CA 1
ATOM 3089 C C . GLU A 1 386 ? -11.905 -13.618 13.823 1.00 50.47 386 GLU A C 1
ATOM 3091 O O . GLU A 1 386 ? -11.927 -12.388 13.748 1.00 50.47 386 GLU A O 1
ATOM 3096 N N . ARG A 1 387 ? -11.420 -14.244 14.900 1.00 54.78 387 ARG A N 1
ATOM 3097 C CA . ARG A 1 387 ? -10.841 -13.520 16.035 1.00 54.78 387 ARG A CA 1
ATOM 3098 C C . ARG A 1 387 ? -9.401 -13.144 15.711 1.00 54.78 387 ARG A C 1
ATOM 3100 O O . ARG A 1 387 ? -8.573 -14.019 15.477 1.00 54.78 387 ARG A O 1
ATOM 3107 N N . ASN A 1 388 ? -9.099 -11.851 15.759 1.00 55.38 388 ASN A N 1
ATOM 3108 C CA . ASN A 1 388 ? -7.760 -11.318 15.553 1.00 55.38 388 ASN A CA 1
ATOM 3109 C C . ASN A 1 388 ? -7.343 -10.487 16.773 1.00 55.38 388 ASN A C 1
ATOM 3111 O O . ASN A 1 388 ? -8.113 -9.659 17.248 1.00 55.38 388 ASN A O 1
ATOM 3115 N N . LEU A 1 389 ? -6.129 -10.703 17.285 1.00 60.56 389 LEU A N 1
ATOM 3116 C CA . LEU A 1 389 ? -5.615 -9.966 18.446 1.00 60.56 389 LEU A CA 1
ATOM 3117 C C . LEU A 1 389 ? -5.238 -8.511 18.113 1.00 60.56 389 LEU A C 1
ATOM 3119 O O . LEU A 1 389 ? -5.115 -7.701 19.023 1.00 60.56 389 LEU A O 1
ATOM 3123 N N . SER A 1 390 ? -5.081 -8.166 16.830 1.00 58.44 390 SER A N 1
ATOM 3124 C CA . SER A 1 390 ? -4.613 -6.843 16.386 1.00 58.44 390 SER A CA 1
ATOM 3125 C C . SER A 1 390 ? -5.712 -5.783 16.233 1.00 58.44 390 SER A C 1
ATOM 3127 O O . SER A 1 390 ? -5.401 -4.597 16.094 1.00 58.44 390 SER A O 1
ATOM 3129 N N . HIS A 1 391 ? -6.989 -6.181 16.191 1.00 69.25 391 HIS A N 1
ATOM 3130 C CA . HIS A 1 391 ? -8.114 -5.264 15.986 1.00 69.25 391 HIS A CA 1
ATOM 3131 C C . HIS A 1 391 ? -9.440 -5.840 16.493 1.00 69.25 391 HIS A C 1
ATOM 3133 O O . HIS A 1 391 ? -9.626 -7.050 16.599 1.00 69.25 391 HIS A O 1
ATOM 3139 N N . THR A 1 392 ? -10.396 -4.954 16.773 1.00 70.44 392 THR A N 1
ATOM 3140 C CA . THR A 1 392 ? -11.737 -5.324 17.232 1.00 70.44 392 THR A CA 1
ATOM 3141 C C . THR A 1 392 ? -12.584 -5.941 16.111 1.00 70.44 392 THR A C 1
ATOM 3143 O O . THR A 1 392 ? -12.473 -5.517 14.955 1.00 70.44 392 THR A O 1
ATOM 3146 N N . PRO A 1 393 ? -13.459 -6.920 16.421 1.00 72.12 393 PRO A N 1
ATOM 3147 C CA . PRO A 1 393 ? -14.348 -7.522 15.432 1.00 72.12 393 PRO A CA 1
ATOM 3148 C C . PRO A 1 393 ? -15.431 -6.530 14.974 1.00 72.12 393 PRO A C 1
ATOM 3150 O O . PRO A 1 393 ? -15.880 -5.686 15.748 1.00 72.12 393 PRO A O 1
ATOM 3153 N N . LEU A 1 394 ? -15.897 -6.681 13.729 1.00 84.62 394 LEU A N 1
ATOM 3154 C CA . LEU A 1 394 ? -16.993 -5.935 13.076 1.00 84.62 394 LEU A CA 1
ATOM 3155 C C . LEU A 1 394 ? -16.753 -4.449 12.758 1.00 84.62 394 LEU A C 1
ATOM 3157 O O . LEU A 1 394 ? -17.322 -3.968 11.778 1.00 84.62 394 LEU A O 1
ATOM 3161 N N . PHE A 1 395 ? -15.956 -3.727 13.546 1.00 90.94 395 PHE A N 1
ATOM 3162 C CA . PHE A 1 395 ? -15.604 -2.325 13.300 1.00 90.94 395 PHE A CA 1
ATOM 3163 C C . PHE A 1 395 ? -14.281 -1.955 13.978 1.00 90.94 395 PHE A C 1
ATOM 3165 O O . PHE A 1 395 ? -13.908 -2.555 14.984 1.00 90.94 395 PHE A O 1
ATOM 3172 N N . GLN A 1 396 ? -13.594 -0.941 13.446 1.00 89.75 396 GLN A N 1
ATOM 3173 C CA . GLN A 1 396 ? -12.315 -0.426 13.967 1.00 89.75 396 GLN A CA 1
ATOM 3174 C C . GLN A 1 396 ? -12.429 0.996 14.528 1.00 89.75 396 GLN A C 1
ATOM 3176 O O . GLN A 1 396 ? -11.535 1.465 15.233 1.00 89.75 396 GLN A O 1
ATOM 3181 N N . VAL A 1 397 ? -13.539 1.674 14.226 1.00 96.38 397 VAL A N 1
ATOM 3182 C CA . VAL A 1 397 ? -13.800 3.052 14.636 1.00 96.38 397 VAL A CA 1
ATOM 3183 C C . VAL A 1 397 ? -15.095 3.157 15.423 1.00 96.38 397 VAL A C 1
ATOM 3185 O O . VAL A 1 397 ? -16.072 2.462 15.130 1.00 96.38 397 VAL A O 1
ATOM 3188 N N . MET A 1 398 ? -15.105 4.045 16.411 1.00 96.69 398 MET A N 1
ATOM 3189 C CA . MET A 1 398 ? -16.262 4.284 17.270 1.00 96.69 398 MET A CA 1
ATOM 3190 C C . MET A 1 398 ? -16.741 5.734 17.155 1.00 96.69 398 MET A C 1
ATOM 3192 O O . MET A 1 398 ? -15.939 6.653 16.999 1.00 96.69 398 MET A O 1
ATOM 3196 N N . TYR A 1 399 ? -18.054 5.944 17.238 1.00 97.69 399 TYR A N 1
ATOM 3197 C CA . TYR A 1 399 ? -18.665 7.267 17.315 1.00 97.69 399 TYR A CA 1
ATOM 3198 C C . TYR A 1 399 ? -19.559 7.375 18.549 1.00 97.69 399 TYR A C 1
ATOM 3200 O O . TYR A 1 399 ? -20.491 6.592 18.721 1.00 97.69 399 TYR A O 1
ATOM 3208 N N . ASN A 1 400 ? -19.284 8.366 19.393 1.00 93.44 400 ASN A N 1
ATOM 3209 C CA . ASN A 1 400 ? -20.011 8.642 20.623 1.00 93.44 400 ASN A CA 1
ATOM 3210 C C . ASN A 1 400 ? -20.553 10.080 20.613 1.00 93.44 400 ASN A C 1
ATOM 3212 O O . ASN A 1 400 ? -19.841 11.033 20.284 1.00 93.44 400 ASN A O 1
ATOM 3216 N N . HIS A 1 401 ? -21.819 10.252 20.993 1.00 92.19 401 HIS A N 1
ATOM 3217 C CA . HIS A 1 401 ? -22.474 11.557 21.036 1.00 92.19 401 HIS A CA 1
ATOM 3218 C C . HIS A 1 401 ? -23.172 11.780 22.374 1.00 92.19 401 HIS A C 1
ATOM 3220 O O . HIS A 1 401 ? -24.068 11.024 22.746 1.00 92.19 401 HIS A O 1
ATOM 3226 N N . GLN A 1 402 ? -22.792 12.850 23.069 1.00 85.12 402 GLN A N 1
ATOM 3227 C CA . GLN A 1 402 ? -23.370 13.246 24.350 1.00 85.12 402 GLN A CA 1
ATOM 3228 C C . GLN A 1 402 ? -24.113 14.580 24.183 1.00 85.12 402 GLN A C 1
ATOM 3230 O O . GLN A 1 402 ? -23.475 15.631 24.123 1.00 85.12 402 GLN A O 1
ATOM 3235 N N . PRO A 1 403 ? -25.456 14.574 24.100 1.00 73.31 403 PRO A N 1
ATOM 3236 C CA . PRO A 1 403 ? -26.221 15.781 23.787 1.00 73.31 403 PRO A CA 1
ATOM 3237 C C . PRO A 1 403 ? -26.110 16.864 24.865 1.00 73.31 403 PRO A C 1
ATOM 3239 O O . PRO A 1 403 ? -26.258 18.036 24.549 1.00 73.31 403 PRO A O 1
ATOM 3242 N N . VAL A 1 404 ? -25.842 16.488 26.119 1.00 69.38 404 VAL A N 1
ATOM 3243 C CA . VAL A 1 404 ? -25.534 17.413 27.215 1.00 69.38 404 VAL A CA 1
ATOM 3244 C C . VAL A 1 404 ? -24.511 16.748 28.126 1.00 69.38 404 VAL A C 1
ATOM 3246 O O . VAL A 1 404 ? -24.761 15.656 28.636 1.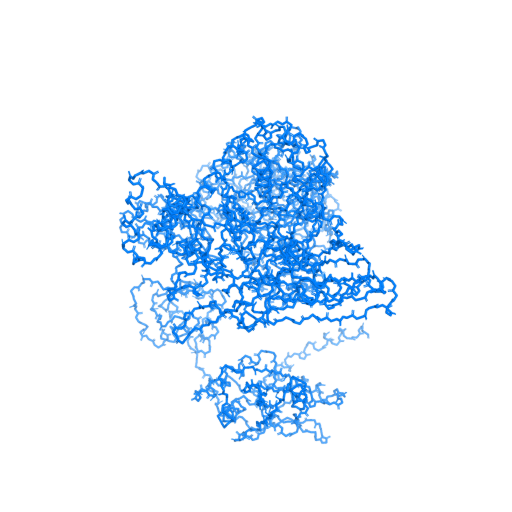00 69.38 404 VAL A O 1
ATOM 3249 N N . VAL A 1 405 ? -23.383 17.413 28.361 1.00 63.53 405 VAL A N 1
ATOM 3250 C CA . VAL A 1 405 ? -22.471 17.080 29.459 1.00 63.53 405 VAL A CA 1
ATOM 3251 C C . VAL A 1 405 ? -22.787 18.025 30.611 1.00 63.53 405 VAL A C 1
ATOM 3253 O O . VAL A 1 405 ? -22.859 19.237 30.411 1.00 63.53 405 VAL A O 1
ATOM 3256 N N . ALA A 1 406 ? -23.022 17.486 31.809 1.00 54.47 406 ALA A N 1
ATOM 3257 C CA . ALA A 1 406 ? -23.265 18.316 32.983 1.00 54.47 406 ALA A CA 1
ATOM 3258 C C . ALA A 1 406 ? -22.055 19.235 33.230 1.00 54.47 406 ALA A C 1
ATOM 3260 O O . ALA A 1 406 ? -20.924 18.756 33.332 1.00 54.47 406 ALA A O 1
ATOM 3261 N N . ASP A 1 407 ? -22.294 20.545 33.357 1.00 51.72 407 ASP A N 1
ATOM 3262 C CA . ASP A 1 407 ? -21.298 21.498 33.853 1.00 51.72 407 ASP A CA 1
ATOM 3263 C C . ASP A 1 407 ? -21.106 21.244 35.356 1.00 51.72 407 ASP A C 1
ATOM 3265 O O . ASP A 1 407 ? -21.613 21.965 36.213 1.00 51.72 407 ASP A O 1
ATOM 3269 N N . ILE A 1 408 ? -20.363 20.189 35.699 1.00 52.59 408 ILE A N 1
ATOM 3270 C CA . ILE A 1 408 ? -19.868 19.922 37.059 1.00 52.59 408 ILE A CA 1
ATOM 3271 C C . ILE A 1 408 ? -18.693 20.891 37.319 1.00 52.59 408 ILE A C 1
ATOM 3273 O O . ILE A 1 408 ? -17.575 20.493 37.642 1.00 52.59 408 ILE A O 1
ATOM 3277 N N . ALA A 1 409 ? -18.914 22.186 37.070 1.00 48.06 409 ALA A N 1
ATOM 3278 C CA . ALA A 1 409 ? -17.909 23.235 37.217 1.00 48.06 409 ALA A CA 1
ATOM 3279 C C . ALA A 1 409 ? -17.569 23.457 38.700 1.00 48.06 409 ALA A C 1
ATOM 3281 O O . ALA A 1 409 ? -16.416 23.725 39.035 1.00 48.06 409 ALA A O 1
ATOM 3282 N N . SER A 1 410 ? -18.550 23.261 39.582 1.00 57.28 410 SER A N 1
ATOM 3283 C CA . SER A 1 410 ? -18.356 23.014 41.007 1.00 57.28 410 SER A CA 1
ATOM 3284 C C . SER A 1 410 ? -19.661 22.514 41.631 1.00 57.28 410 SER A C 1
ATOM 3286 O O . SER A 1 410 ? -20.718 23.113 41.439 1.00 57.28 410 SER A O 1
ATOM 3288 N N . VAL A 1 411 ? -19.611 21.412 42.379 1.00 69.50 411 VAL A N 1
ATOM 3289 C CA . VAL A 1 411 ? -20.706 21.014 43.280 1.00 69.50 411 VAL A CA 1
ATOM 3290 C C . VAL A 1 411 ? -20.222 21.250 44.700 1.00 69.50 411 VAL A C 1
ATOM 3292 O O . VAL A 1 411 ? -19.124 20.826 45.049 1.00 69.50 411 VAL A O 1
ATOM 3295 N N . SER A 1 412 ? -21.009 21.953 45.509 1.00 76.31 412 SER A N 1
ATOM 3296 C CA . SER A 1 412 ? -20.675 22.195 46.912 1.00 76.31 412 SER A CA 1
ATOM 3297 C C . SER A 1 412 ? -21.467 21.256 47.810 1.00 76.31 412 SER A C 1
ATOM 3299 O O . SER A 1 412 ? -22.677 21.100 47.639 1.00 76.31 412 SER A O 1
ATOM 3301 N N . THR A 1 413 ? -20.793 20.667 48.792 1.00 80.19 413 THR A N 1
ATOM 3302 C CA . THR A 1 413 ? -21.456 20.038 49.938 1.00 80.19 413 THR A CA 1
ATOM 3303 C C . THR A 1 413 ? -22.182 21.111 50.752 1.00 80.19 413 THR A C 1
ATOM 3305 O O . THR A 1 413 ? -21.860 22.303 50.676 1.00 80.19 413 THR A O 1
ATOM 3308 N N . ALA A 1 414 ? -23.139 20.722 51.592 1.00 75.75 414 ALA A N 1
ATOM 3309 C CA . ALA A 1 414 ? -23.813 21.687 52.463 1.00 75.75 414 ALA A CA 1
ATOM 3310 C C . ALA A 1 414 ? -22.873 22.332 53.499 1.00 75.75 414 ALA A C 1
ATOM 3312 O O . ALA A 1 414 ? -23.195 23.373 54.069 1.00 75.75 414 ALA A O 1
ATOM 3313 N N . SER A 1 415 ? -21.731 21.699 53.765 1.00 72.38 415 SER A N 1
ATOM 3314 C CA . SER A 1 415 ? -20.656 22.193 54.627 1.00 72.38 415 SER A CA 1
ATOM 3315 C C . SER A 1 415 ? -19.675 23.146 53.945 1.00 72.38 415 SER A C 1
ATOM 3317 O O . SER A 1 415 ? -18.802 23.701 54.614 1.00 72.38 415 SER A O 1
ATOM 3319 N N . GLY A 1 416 ? -19.824 23.377 52.637 1.00 80.94 416 GLY A N 1
ATOM 3320 C CA . GLY A 1 416 ? -18.982 24.296 51.872 1.00 80.94 416 GLY A CA 1
ATOM 3321 C C . GLY A 1 416 ? -17.694 23.682 51.315 1.00 80.94 416 GLY A C 1
ATOM 3322 O O . GLY A 1 416 ? -16.788 24.431 50.958 1.00 80.94 416 GLY A O 1
ATOM 3323 N N . LEU A 1 417 ? -17.587 22.350 51.229 1.00 87.12 417 LEU A N 1
ATOM 3324 C CA . LEU A 1 417 ? -16.537 21.675 50.460 1.00 87.12 417 LEU A CA 1
ATOM 3325 C C . LEU A 1 417 ? -16.902 21.742 48.971 1.00 87.12 417 LEU A C 1
ATOM 3327 O O . LEU A 1 417 ? -17.948 21.244 48.563 1.00 87.12 417 LEU A O 1
ATOM 3331 N N . GLU A 1 418 ? -16.050 22.356 48.158 1.00 88.25 418 GLU A N 1
ATOM 3332 C CA . GLU A 1 418 ? -16.227 22.462 46.709 1.00 88.25 418 GLU A CA 1
ATOM 3333 C C . GLU A 1 418 ? -15.567 21.278 45.995 1.00 88.25 418 GLU A C 1
ATOM 3335 O O . GLU A 1 418 ? -14.387 20.992 46.208 1.00 88.25 418 GLU A O 1
ATOM 3340 N N . LEU A 1 419 ? -16.319 20.618 45.115 1.00 86.62 419 LEU A N 1
ATOM 3341 C CA . LEU A 1 419 ? -15.867 19.525 44.262 1.00 86.62 419 LEU A CA 1
ATOM 3342 C C . LEU A 1 419 ? -15.803 20.010 42.814 1.00 86.62 419 LEU A C 1
ATOM 3344 O O . LEU A 1 419 ? -16.822 20.415 42.260 1.00 86.62 419 LEU A O 1
ATOM 3348 N N . ALA A 1 420 ? -14.632 19.924 42.189 1.00 82.94 420 ALA A N 1
ATOM 3349 C CA . ALA A 1 420 ? -14.432 20.243 40.777 1.00 82.94 420 ALA A CA 1
ATOM 3350 C C . ALA A 1 420 ? -13.747 19.076 40.059 1.00 82.94 420 ALA A C 1
ATOM 3352 O O . ALA A 1 420 ? -12.747 18.550 40.548 1.00 82.94 420 ALA A O 1
ATOM 3353 N N . LEU A 1 421 ? -14.251 18.670 38.893 1.00 78.31 421 LEU A N 1
ATOM 3354 C CA . LEU A 1 421 ? -13.589 17.645 38.081 1.00 78.31 421 LEU A CA 1
ATOM 3355 C C . LEU A 1 421 ? -12.193 18.112 37.654 1.00 78.31 421 LEU A C 1
ATOM 3357 O O . LEU A 1 421 ? -12.005 19.247 37.216 1.00 78.31 421 LEU A O 1
ATOM 3361 N N . VAL A 1 422 ? -11.211 17.220 37.762 1.00 76.69 422 VAL A N 1
ATOM 3362 C CA . VAL A 1 422 ? -9.866 17.450 37.232 1.00 76.69 422 VAL A CA 1
ATOM 3363 C C . VAL A 1 422 ? -9.820 16.895 35.817 1.00 76.69 422 VAL A C 1
ATOM 3365 O O . VAL A 1 422 ? -9.884 15.684 35.615 1.00 76.69 422 VAL A O 1
ATOM 3368 N N . GLU A 1 423 ? -9.694 17.782 34.831 1.00 68.44 423 GLU A N 1
ATOM 3369 C CA . GLU A 1 423 ? -9.418 17.368 33.457 1.00 68.44 423 GLU A CA 1
ATOM 3370 C C . GLU A 1 423 ? -7.970 16.859 33.366 1.00 68.44 423 GLU A C 1
ATOM 3372 O O . GLU A 1 423 ? -7.012 17.572 33.665 1.00 68.44 423 GLU A O 1
ATOM 3377 N N . TRP A 1 424 ? -7.809 15.606 32.948 1.00 68.88 424 TRP A N 1
ATOM 3378 C CA . TRP A 1 424 ? -6.520 14.973 32.675 1.00 68.88 424 TRP A CA 1
ATOM 3379 C C . TRP A 1 424 ? -6.610 14.233 31.338 1.00 68.88 424 TRP A C 1
ATOM 3381 O O . TRP A 1 424 ? -7.659 13.703 30.968 1.00 68.88 424 TRP A O 1
ATOM 3391 N N . GLN A 1 425 ? -5.513 14.223 30.581 1.00 63.78 425 GLN A N 1
ATOM 3392 C CA . GLN A 1 425 ? -5.454 13.512 29.308 1.00 63.78 425 GLN A CA 1
ATOM 3393 C C . GLN A 1 425 ? -5.274 12.015 29.561 1.00 63.78 425 GLN A C 1
ATOM 3395 O O . GLN A 1 425 ? -4.158 11.551 29.806 1.00 63.78 425 GLN A O 1
ATOM 3400 N N . ALA A 1 426 ? -6.375 11.268 29.467 1.00 63.81 426 ALA A N 1
ATOM 3401 C CA . ALA A 1 426 ? -6.333 9.814 29.438 1.00 63.81 426 ALA A CA 1
ATOM 3402 C C . ALA A 1 426 ? -5.398 9.329 28.319 1.00 63.81 426 ALA A C 1
ATOM 3404 O O . ALA A 1 426 ? -5.446 9.829 27.194 1.00 63.81 426 ALA A O 1
ATOM 3405 N N . ARG A 1 427 ? -4.523 8.372 28.650 1.00 71.94 427 ARG A N 1
ATOM 3406 C CA . ARG A 1 427 ? -3.491 7.836 27.744 1.00 71.94 427 ARG A CA 1
ATOM 3407 C C . ARG A 1 427 ? -3.850 6.475 27.146 1.00 71.94 427 ARG A C 1
ATOM 3409 O O . ARG A 1 427 ? -2.962 5.758 26.686 1.00 71.94 427 ARG A O 1
ATOM 3416 N N . THR A 1 428 ? -5.126 6.099 27.179 1.00 76.50 428 THR A N 1
ATOM 3417 C CA . THR A 1 428 ? -5.610 4.799 26.701 1.00 76.50 428 THR A CA 1
ATOM 3418 C C . THR A 1 428 ? -6.692 4.949 25.631 1.00 76.50 428 THR A C 1
ATOM 3420 O O . THR A 1 428 ? -7.416 5.943 25.598 1.00 76.50 428 THR A O 1
ATOM 3423 N N . THR A 1 429 ? -6.787 3.969 24.735 1.00 85.38 429 THR A N 1
ATOM 3424 C CA . THR A 1 429 ? -7.852 3.823 23.731 1.00 85.38 429 THR A CA 1
ATOM 3425 C C . THR A 1 429 ? -8.069 2.346 23.420 1.00 85.38 429 THR A C 1
ATOM 3427 O O . THR A 1 429 ? -7.110 1.581 23.351 1.00 85.38 429 THR A O 1
ATOM 3430 N N . GLN A 1 430 ? -9.325 1.938 23.229 1.00 83.62 430 GLN A N 1
ATOM 3431 C CA . GLN A 1 430 ? -9.697 0.557 22.891 1.00 83.62 430 GLN A CA 1
ATOM 3432 C C . GLN A 1 430 ? -9.850 0.332 21.378 1.00 83.62 430 GLN A C 1
ATOM 3434 O O . GLN A 1 430 ? -9.928 -0.810 20.933 1.00 83.62 430 GLN A O 1
ATOM 3439 N N . PHE A 1 431 ? -9.897 1.414 20.598 1.00 89.06 431 PHE A N 1
ATOM 3440 C CA . PHE A 1 431 ? -10.126 1.403 19.153 1.00 89.06 431 PHE A CA 1
ATOM 3441 C C . PHE A 1 431 ? -9.046 2.206 18.430 1.00 89.06 431 PHE A C 1
ATOM 3443 O O . PHE A 1 431 ? -8.368 3.040 19.041 1.00 89.06 431 PHE A O 1
ATOM 3450 N N . ASP A 1 432 ? -8.933 1.997 17.119 1.00 92.12 432 ASP A N 1
ATOM 3451 C CA . ASP A 1 432 ? -7.974 2.724 16.286 1.00 92.12 432 ASP A CA 1
ATOM 3452 C C . ASP A 1 432 ? -8.261 4.228 16.313 1.00 92.12 432 ASP A C 1
ATOM 3454 O O . ASP A 1 432 ? -7.348 5.040 16.485 1.00 92.12 432 ASP A O 1
ATOM 3458 N N . LEU A 1 433 ? -9.545 4.582 16.177 1.00 95.75 433 LEU A N 1
ATOM 3459 C CA . LEU A 1 433 ? -10.040 5.953 16.179 1.00 95.75 433 LEU A CA 1
ATOM 3460 C C . LEU A 1 433 ? -11.449 6.024 16.785 1.00 95.75 433 LEU A C 1
ATOM 3462 O O . LEU A 1 433 ? -12.355 5.299 16.378 1.00 95.75 433 LEU A O 1
ATOM 3466 N N . THR A 1 434 ? -11.654 6.936 17.729 1.00 96.62 434 THR A N 1
ATOM 3467 C CA . THR A 1 434 ? -12.963 7.254 18.309 1.00 96.62 434 THR A CA 1
ATOM 3468 C C . THR A 1 434 ? -13.266 8.730 18.111 1.00 96.62 434 THR A C 1
ATOM 3470 O O . THR A 1 434 ? -12.476 9.578 18.523 1.00 96.62 434 THR A O 1
ATOM 3473 N N . LEU A 1 435 ? -14.413 9.034 17.503 1.00 97.88 435 LEU A N 1
ATOM 3474 C CA . LEU A 1 435 ? -14.966 10.383 17.438 1.00 97.88 435 LEU A CA 1
ATOM 3475 C C . LEU A 1 435 ? -15.961 10.575 18.587 1.00 97.88 435 LEU A C 1
ATOM 3477 O O . LEU A 1 435 ? -17.015 9.945 18.617 1.00 97.88 435 LEU A O 1
ATOM 3481 N N . ASP A 1 436 ? -15.649 11.479 19.508 1.00 95.12 436 ASP A N 1
ATOM 3482 C CA . ASP A 1 436 ? -16.568 11.950 20.540 1.00 95.12 436 ASP A CA 1
ATOM 3483 C C . ASP A 1 436 ? -17.128 13.315 20.136 1.00 95.12 436 ASP A C 1
ATOM 3485 O O . ASP A 1 436 ? -16.379 14.210 19.755 1.00 95.12 436 ASP A O 1
ATOM 3489 N N . THR A 1 437 ? -18.437 13.512 20.268 1.00 95.50 437 THR A N 1
ATOM 3490 C CA . THR A 1 437 ? -19.085 14.824 20.103 1.00 95.50 437 THR A CA 1
ATOM 3491 C C . THR A 1 437 ? -19.952 15.122 21.312 1.00 95.50 437 THR A C 1
ATOM 3493 O O . THR A 1 437 ? -20.651 14.236 21.801 1.00 95.50 437 THR A O 1
ATOM 3496 N N . TYR A 1 438 ? -19.899 16.346 21.828 1.00 90.75 438 TYR A N 1
ATOM 3497 C CA . TYR A 1 438 ? -20.599 16.689 23.062 1.00 90.75 438 TYR A CA 1
ATOM 3498 C C . TYR A 1 438 ? -20.935 18.173 23.165 1.00 90.75 438 TYR A C 1
ATOM 3500 O O . TYR A 1 438 ? -20.207 19.010 22.636 1.00 90.75 438 TYR A O 1
ATOM 3508 N N . GLU A 1 439 ? -22.019 18.513 23.864 1.00 86.62 439 GLU A N 1
ATOM 3509 C CA . GLU A 1 439 ? -22.339 19.909 24.185 1.00 86.62 439 GLU A CA 1
ATOM 3510 C C . GLU A 1 439 ? -21.901 20.260 25.613 1.00 86.62 439 GLU A C 1
ATOM 3512 O O . GLU A 1 439 ? -22.270 19.576 26.571 1.00 86.62 439 GLU A O 1
ATOM 3517 N N . LYS A 1 440 ? -21.120 21.340 25.753 1.00 80.12 440 LYS A N 1
ATOM 3518 C CA . LYS A 1 440 ? -20.658 21.904 27.034 1.00 80.12 440 LYS A CA 1
ATOM 3519 C C . LYS A 1 440 ? -20.915 23.410 27.030 1.00 80.12 440 LYS A C 1
ATOM 3521 O O . LYS A 1 440 ? -20.576 24.089 26.062 1.00 80.12 440 LYS A O 1
ATOM 3526 N N . SER A 1 441 ? -21.573 23.924 28.071 1.00 78.31 441 SER A N 1
ATOM 3527 C CA . SER A 1 441 ? -21.938 25.347 28.202 1.00 78.31 441 SER A CA 1
ATOM 3528 C C . SER A 1 441 ? -22.586 25.958 26.936 1.00 78.31 441 SER A C 1
ATOM 3530 O O . SER A 1 441 ? -22.293 27.088 26.548 1.00 78.31 441 SER A O 1
ATOM 3532 N N . GLY A 1 442 ? -23.443 25.194 26.243 1.00 76.44 442 GLY A N 1
ATOM 3533 C CA . GLY A 1 442 ? -24.137 25.621 25.016 1.00 76.44 442 GLY A CA 1
ATOM 3534 C C . GLY A 1 442 ? -23.305 25.597 23.724 1.00 76.44 442 GLY A C 1
ATOM 3535 O O . GLY A 1 442 ? -23.825 25.950 22.664 1.00 76.44 442 GLY A O 1
ATOM 3536 N N . THR A 1 443 ? -22.043 25.162 23.784 1.00 85.62 443 THR A N 1
ATOM 3537 C CA . THR A 1 443 ? -21.148 25.022 22.625 1.00 85.62 443 THR A CA 1
ATOM 3538 C C . THR A 1 443 ? -20.975 23.549 22.258 1.00 85.62 443 THR A C 1
ATOM 3540 O O . THR A 1 443 ? -20.844 22.696 23.136 1.00 85.62 443 THR A O 1
ATOM 3543 N N . LEU A 1 444 ? -20.983 23.241 20.958 1.00 92.44 444 LEU A N 1
ATOM 3544 C CA . LEU A 1 444 ? -20.754 21.891 20.444 1.00 92.44 444 LEU A CA 1
ATOM 3545 C C . LEU A 1 444 ? -19.247 21.655 20.264 1.00 92.44 444 LEU A C 1
ATOM 3547 O O . LEU A 1 444 ? -18.557 22.409 19.578 1.00 92.44 444 LEU A O 1
ATOM 3551 N N . HIS A 1 445 ? -18.741 20.592 20.870 1.00 93.31 445 HIS A N 1
ATOM 3552 C CA . HIS A 1 445 ? -17.342 20.185 20.834 1.00 93.31 445 HIS A CA 1
ATOM 3553 C C . HIS A 1 445 ? -17.192 18.813 20.184 1.00 93.31 445 HIS A C 1
ATOM 3555 O O . HIS A 1 445 ? -18.124 18.003 20.178 1.00 93.31 445 HIS A O 1
ATOM 3561 N N . ALA A 1 446 ? -15.994 18.549 19.672 1.00 96.06 446 ALA A N 1
ATOM 3562 C CA . ALA A 1 446 ? -15.611 17.256 19.140 1.00 96.06 446 ALA A CA 1
ATOM 3563 C C . ALA A 1 446 ? -14.198 16.871 19.594 1.00 96.06 446 ALA A C 1
ATOM 3565 O O . ALA A 1 446 ? -13.359 17.719 19.911 1.00 96.06 446 ALA A O 1
ATOM 3566 N N . ALA A 1 447 ? -13.933 15.572 19.639 1.00 94.81 447 ALA A N 1
ATOM 3567 C CA . ALA A 1 447 ? -12.613 15.049 19.918 1.00 94.81 447 ALA A CA 1
ATOM 3568 C C . ALA A 1 447 ? -12.350 13.758 19.149 1.00 94.81 447 ALA A C 1
ATOM 3570 O O . ALA A 1 447 ? -13.232 12.913 19.035 1.00 94.81 447 ALA A O 1
ATOM 3571 N N . LEU A 1 448 ? -11.120 13.602 18.667 1.00 96.56 448 LEU A N 1
ATOM 3572 C CA . LEU A 1 448 ? -10.623 12.351 18.105 1.00 96.56 448 LEU A CA 1
ATOM 3573 C C . LEU A 1 448 ? -9.648 11.720 19.096 1.00 96.56 448 LEU A C 1
ATOM 3575 O O . LEU A 1 448 ? -8.564 12.260 19.335 1.00 96.56 448 LEU A O 1
ATOM 3579 N N . THR A 1 449 ? -10.040 10.592 19.678 1.00 94.94 449 THR A N 1
ATOM 3580 C CA . THR A 1 449 ? -9.163 9.737 20.486 1.00 94.94 449 THR A CA 1
ATOM 3581 C C . THR A 1 449 ? -8.594 8.650 19.580 1.00 94.94 449 THR A C 1
ATOM 3583 O O . THR A 1 449 ? -9.357 7.986 18.885 1.00 94.94 449 THR A O 1
ATOM 3586 N N . TYR A 1 450 ? -7.275 8.482 19.540 1.00 95.00 450 TYR A N 1
ATOM 3587 C CA . TYR A 1 450 ? -6.612 7.625 18.553 1.00 95.00 450 TYR A CA 1
ATOM 3588 C C . TYR A 1 450 ? -5.464 6.818 19.146 1.00 95.00 450 TYR A C 1
ATOM 3590 O O . TYR A 1 450 ? -4.827 7.249 20.112 1.00 95.00 450 TYR A O 1
ATOM 3598 N N . ALA A 1 451 ? -5.187 5.662 18.541 1.00 92.25 451 ALA A N 1
ATOM 3599 C CA . ALA A 1 451 ? -4.081 4.793 18.927 1.00 92.25 451 ALA A CA 1
ATOM 3600 C C . ALA A 1 451 ? -2.738 5.378 18.468 1.00 92.25 451 ALA A C 1
ATOM 3602 O O . ALA A 1 451 ? -2.502 5.562 17.272 1.00 92.25 451 ALA A O 1
ATOM 3603 N N . THR A 1 452 ? -1.828 5.639 19.411 1.00 92.38 452 THR A N 1
ATOM 3604 C CA . THR A 1 452 ? -0.499 6.204 19.097 1.00 92.38 452 THR A CA 1
ATOM 3605 C C . THR A 1 452 ? 0.409 5.214 18.371 1.00 92.38 452 THR A C 1
ATOM 3607 O O . THR A 1 452 ? 1.366 5.619 17.715 1.00 92.38 452 THR A O 1
ATOM 3610 N N . ASP A 1 453 ? 0.085 3.922 18.456 1.00 85.06 453 ASP A N 1
ATOM 3611 C CA . ASP A 1 453 ? 0.761 2.866 17.699 1.00 85.06 453 ASP A CA 1
ATOM 3612 C C . ASP A 1 453 ? 0.507 2.990 16.189 1.00 85.06 453 ASP A C 1
ATOM 3614 O O . ASP A 1 453 ? 1.285 2.463 15.403 1.00 85.06 453 ASP A O 1
ATOM 3618 N N . LEU A 1 454 ? -0.562 3.689 15.782 1.00 84.31 454 LEU A N 1
ATOM 3619 C CA . LEU A 1 454 ? -1.009 3.785 14.391 1.00 84.31 454 LEU A CA 1
ATOM 3620 C C . LEU A 1 454 ? -0.871 5.192 13.810 1.00 84.31 454 LEU A C 1
ATOM 3622 O O . LEU A 1 454 ? -0.500 5.324 12.645 1.00 84.31 454 LEU A O 1
ATOM 3626 N N . PHE A 1 455 ? -1.177 6.229 14.594 1.00 92.56 455 PHE A N 1
ATOM 3627 C CA . PHE A 1 455 ? -1.320 7.592 14.080 1.00 92.56 455 PHE A CA 1
ATOM 3628 C C . PHE A 1 455 ? -0.423 8.606 14.782 1.00 92.56 455 PHE A C 1
ATOM 3630 O O . PHE A 1 455 ? -0.193 8.552 15.992 1.00 92.56 455 PHE A O 1
ATOM 3637 N N . ASP A 1 456 ? -0.001 9.594 14.006 1.00 92.00 456 ASP A N 1
ATOM 3638 C CA . ASP A 1 456 ? 0.602 10.835 14.452 1.00 92.00 456 ASP A CA 1
ATOM 3639 C C . ASP A 1 456 ? -0.440 11.928 14.669 1.00 92.00 456 ASP A C 1
ATOM 3641 O O . ASP A 1 456 ? -1.453 12.031 13.972 1.00 92.00 456 ASP A O 1
ATOM 3645 N N . ALA A 1 457 ? -0.139 12.831 15.605 1.00 93.94 457 ALA A N 1
ATOM 3646 C CA . ALA A 1 457 ? -1.011 13.954 15.937 1.00 93.94 457 ALA A CA 1
ATOM 3647 C C . ALA A 1 457 ? -1.349 14.826 14.720 1.00 93.94 457 ALA A C 1
ATOM 3649 O O . ALA A 1 457 ? -2.487 15.270 14.584 1.00 93.94 457 ALA A O 1
ATOM 3650 N N . ALA A 1 458 ? -0.385 15.034 13.819 1.00 93.12 458 ALA A N 1
ATOM 3651 C CA . ALA A 1 458 ? -0.589 15.823 12.610 1.00 93.12 458 ALA A CA 1
ATOM 3652 C C . ALA A 1 458 ? -1.615 15.178 11.660 1.00 93.12 458 ALA A C 1
ATOM 3654 O O . ALA A 1 458 ? -2.422 15.885 11.061 1.00 93.12 458 ALA A O 1
ATOM 3655 N N . SER A 1 459 ? -1.615 13.848 11.533 1.00 92.81 459 SER A N 1
ATOM 3656 C CA . SER A 1 459 ? -2.561 13.119 10.677 1.00 92.81 459 SER A CA 1
ATOM 3657 C C . SER A 1 459 ? -3.989 13.217 11.211 1.00 92.81 459 SER A C 1
ATOM 3659 O O . SER A 1 459 ? -4.917 13.497 10.452 1.00 92.81 459 SER A O 1
ATOM 3661 N N . ILE A 1 460 ? -4.157 13.126 12.531 1.00 96.00 460 ILE A N 1
ATOM 3662 C CA . ILE A 1 460 ? -5.458 13.284 13.194 1.00 96.00 460 ILE A CA 1
ATOM 3663 C C . ILE A 1 460 ? -5.968 14.729 13.139 1.00 96.00 460 ILE A C 1
ATOM 3665 O O . ILE A 1 460 ? -7.158 14.953 12.925 1.00 96.00 460 ILE A O 1
ATOM 3669 N N . GLN A 1 461 ? -5.083 15.718 13.273 1.00 95.44 461 GLN A N 1
ATOM 3670 C CA . GLN A 1 461 ? -5.433 17.132 13.092 1.00 95.44 461 GLN A CA 1
ATOM 3671 C C . GLN A 1 461 ? -5.948 17.414 11.674 1.00 95.44 461 GLN A C 1
ATOM 3673 O O . GLN A 1 461 ? -6.958 18.103 11.521 1.00 95.44 461 GLN A O 1
ATOM 3678 N N . ARG A 1 462 ? -5.311 16.838 10.642 1.00 94.31 462 ARG A N 1
ATOM 3679 C CA . ARG A 1 462 ? -5.805 16.929 9.256 1.00 94.31 462 ARG A CA 1
ATOM 3680 C C . ARG A 1 462 ? -7.182 16.281 9.106 1.00 94.31 462 ARG A C 1
ATOM 3682 O O . ARG A 1 462 ? -8.090 16.918 8.584 1.00 94.31 462 ARG A O 1
ATOM 3689 N N . MET A 1 463 ? -7.376 15.066 9.634 1.00 96.50 463 MET A N 1
ATOM 3690 C CA . MET A 1 463 ? -8.687 14.395 9.617 1.00 96.50 463 MET A CA 1
ATOM 3691 C C . MET A 1 463 ? -9.786 15.238 10.284 1.00 96.50 463 MET A C 1
ATOM 3693 O O . MET A 1 463 ? -10.891 15.329 9.751 1.00 96.50 463 MET A O 1
ATOM 3697 N N . ALA A 1 464 ? -9.489 15.888 11.416 1.00 97.38 464 ALA A N 1
ATOM 3698 C CA . ALA A 1 464 ? -10.425 16.790 12.089 1.00 97.38 464 ALA A CA 1
ATOM 3699 C C . ALA A 1 464 ? -10.801 17.994 11.209 1.00 97.38 464 ALA A C 1
ATOM 3701 O O . ALA A 1 464 ? -11.983 18.317 11.087 1.00 97.38 464 ALA A O 1
ATOM 3702 N N . GLY A 1 465 ? -9.817 18.620 10.553 1.00 96.50 465 GLY A N 1
ATOM 3703 C CA . GLY A 1 465 ? -10.049 19.706 9.597 1.00 96.50 465 GLY A CA 1
ATOM 3704 C C . GLY A 1 465 ? -10.940 19.275 8.430 1.00 96.50 465 GLY A C 1
ATOM 3705 O O . GLY A 1 465 ? -11.939 19.928 8.144 1.00 96.50 465 GLY A O 1
ATOM 3706 N N . HIS A 1 466 ? -10.648 18.122 7.828 1.00 97.50 466 HIS A N 1
ATOM 3707 C CA . HIS A 1 466 ? -11.427 17.569 6.715 1.00 97.50 466 HIS A CA 1
ATOM 3708 C C . HIS A 1 466 ? -12.861 17.227 7.111 1.00 97.50 466 HIS A C 1
ATOM 3710 O O . HIS A 1 466 ? -13.794 17.478 6.350 1.00 97.50 466 HIS A O 1
ATOM 3716 N N . TRP A 1 467 ? -13.065 16.702 8.320 1.00 98.00 467 TRP A N 1
ATOM 3717 C CA . TRP A 1 467 ? -14.405 16.454 8.841 1.00 98.00 467 TRP A CA 1
ATOM 3718 C C . TRP A 1 467 ? -15.203 17.754 9.012 1.00 98.00 467 TRP A C 1
ATOM 3720 O O . TRP A 1 467 ? -16.371 17.808 8.629 1.00 98.00 467 TRP A O 1
ATOM 3730 N N . LEU A 1 468 ? -14.574 18.825 9.512 1.00 97.31 468 LEU A N 1
ATOM 3731 C CA . LEU A 1 468 ? -15.205 20.147 9.601 1.00 97.31 468 LEU A CA 1
ATOM 3732 C C . LEU A 1 468 ? -15.558 20.712 8.216 1.00 97.31 468 LEU A C 1
ATOM 3734 O O . LEU A 1 468 ? -16.661 21.233 8.044 1.00 97.31 468 LEU A O 1
ATOM 3738 N N . SER A 1 469 ? -14.677 20.573 7.222 1.00 96.62 469 SER A N 1
ATOM 3739 C CA . SER A 1 469 ? -14.952 20.986 5.837 1.00 96.62 469 SER A CA 1
ATOM 3740 C C . SER A 1 469 ? -16.131 20.221 5.231 1.00 96.62 469 SER A C 1
ATOM 3742 O O . SER A 1 469 ? -17.016 20.831 4.630 1.00 96.62 469 SER A O 1
ATOM 3744 N N . LEU A 1 470 ? -16.220 18.908 5.468 1.00 97.38 470 LEU A N 1
ATOM 3745 C CA . LEU A 1 470 ? -17.360 18.096 5.034 1.00 97.38 470 LEU A CA 1
ATOM 3746 C C . LEU A 1 470 ? -18.668 18.530 5.709 1.00 97.38 470 LEU A C 1
ATOM 3748 O O . LEU A 1 470 ? -19.692 18.634 5.037 1.00 97.38 470 LEU A O 1
ATOM 3752 N N . LEU A 1 471 ? -18.648 18.841 7.009 1.00 97.12 471 LEU A N 1
ATOM 3753 C CA . LEU A 1 471 ? -19.819 19.373 7.715 1.00 97.12 471 LEU A CA 1
ATOM 3754 C C . LEU A 1 471 ? -20.301 20.697 7.106 1.00 97.12 471 LEU A C 1
ATOM 3756 O O . LEU A 1 471 ? -21.501 20.876 6.899 1.00 97.12 471 LEU A O 1
ATOM 3760 N N . GLN A 1 472 ? -19.377 21.609 6.793 1.00 96.31 472 GLN A N 1
ATOM 3761 C CA . GLN A 1 472 ? -19.693 22.877 6.129 1.00 96.31 472 GLN A CA 1
ATOM 3762 C C . GLN A 1 472 ? -20.296 22.644 4.738 1.00 96.31 472 GLN A C 1
ATOM 3764 O O . GLN A 1 472 ? -21.310 23.255 4.397 1.00 96.31 472 GLN A O 1
ATOM 3769 N N . ALA A 1 473 ? -19.721 21.725 3.960 1.00 95.56 473 ALA A N 1
ATOM 3770 C CA . ALA A 1 473 ? -20.196 21.384 2.624 1.00 95.56 473 ALA A CA 1
ATOM 3771 C C . ALA A 1 473 ? -21.609 20.771 2.641 1.00 95.56 473 ALA A C 1
ATOM 3773 O O . ALA A 1 473 ? -22.481 21.210 1.893 1.00 95.56 473 ALA A O 1
ATOM 3774 N N . MET A 1 474 ? -21.873 19.821 3.546 1.00 95.44 474 MET A N 1
ATOM 3775 C CA . MET A 1 474 ? -23.193 19.187 3.695 1.00 95.44 474 MET A CA 1
ATOM 3776 C C . MET A 1 474 ? -24.287 20.180 4.114 1.00 95.44 474 MET A C 1
ATOM 3778 O O . MET A 1 474 ? -25.453 20.006 3.766 1.00 95.44 474 MET A O 1
ATOM 3782 N N . VAL A 1 475 ? -23.931 21.215 4.879 1.00 95.12 475 VAL A N 1
ATOM 3783 C CA . VAL A 1 475 ? -24.850 22.297 5.263 1.00 95.12 475 VAL A CA 1
ATOM 3784 C C . VAL A 1 475 ? -25.129 23.245 4.094 1.00 95.12 475 VAL A C 1
ATOM 3786 O O . VAL A 1 475 ? -26.253 23.738 3.976 1.00 95.12 475 VAL A O 1
ATOM 3789 N N . ALA A 1 476 ? -24.127 23.514 3.255 1.00 93.12 476 ALA A N 1
ATOM 3790 C CA . ALA A 1 476 ? -24.248 24.426 2.122 1.00 93.12 476 ALA A CA 1
ATOM 3791 C C . ALA A 1 476 ? -25.187 23.879 1.034 1.00 93.12 476 ALA A C 1
ATOM 3793 O O . ALA A 1 476 ? -26.048 24.620 0.554 1.00 93.12 476 ALA A O 1
ATOM 3794 N N . ASP A 1 477 ? -25.070 22.591 0.691 1.00 88.56 477 ASP A N 1
ATOM 3795 C CA . ASP A 1 477 ? -25.959 21.915 -0.258 1.00 88.56 477 ASP A CA 1
ATOM 3796 C C . ASP A 1 477 ? -26.237 20.453 0.144 1.00 88.56 477 ASP A C 1
ATOM 3798 O O . ASP A 1 477 ? -25.473 19.530 -0.140 1.00 88.56 477 ASP A O 1
ATOM 3802 N N . GLY A 1 478 ? -27.393 20.234 0.778 1.00 82.38 478 GLY A N 1
ATOM 3803 C CA . GLY A 1 478 ? -27.856 18.910 1.210 1.00 82.38 478 GLY A CA 1
ATOM 3804 C C . GLY A 1 478 ? -28.312 17.972 0.081 1.00 82.38 478 GLY A C 1
ATOM 3805 O O . GLY A 1 478 ? -28.726 16.848 0.367 1.00 82.38 478 GLY A O 1
ATOM 3806 N N . GLU A 1 479 ? -28.261 18.403 -1.182 1.00 87.75 479 GLU A N 1
ATOM 3807 C CA . GLU A 1 479 ? -28.600 17.586 -2.356 1.00 87.75 479 GLU A CA 1
ATOM 3808 C C . GLU A 1 479 ? -27.363 17.182 -3.173 1.00 87.75 479 GLU A C 1
ATOM 3810 O O . GLU A 1 479 ? -27.476 16.361 -4.093 1.00 87.75 479 GLU A O 1
ATOM 3815 N N . GLN A 1 480 ? -26.185 17.720 -2.842 1.00 94.25 480 GLN A N 1
ATOM 3816 C CA . GLN A 1 480 ? -24.933 17.424 -3.532 1.00 94.25 480 GLN A CA 1
ATOM 3817 C C . GLN A 1 480 ? -24.511 15.957 -3.333 1.00 94.25 480 GLN A C 1
ATOM 3819 O O . GLN A 1 480 ? -24.860 15.299 -2.346 1.00 94.25 480 GLN A O 1
ATOM 3824 N N . ARG A 1 481 ? -23.757 15.421 -4.297 1.00 96.25 481 ARG A N 1
ATOM 3825 C CA . ARG A 1 481 ? -23.153 14.088 -4.200 1.00 96.25 481 ARG A CA 1
ATOM 3826 C C . ARG A 1 481 ? -21.961 14.108 -3.256 1.00 96.25 481 ARG A C 1
ATOM 3828 O O . ARG A 1 481 ? -21.132 15.012 -3.327 1.00 96.25 481 ARG A O 1
ATOM 3835 N N . ILE A 1 482 ? -21.816 13.076 -2.430 1.00 95.38 482 ILE A N 1
ATOM 3836 C CA . ILE A 1 482 ? -20.758 13.035 -1.410 1.00 95.38 482 ILE A CA 1
ATOM 3837 C C . ILE A 1 482 ? -19.339 13.040 -1.998 1.00 95.38 482 ILE A C 1
ATOM 3839 O O . ILE A 1 482 ? -18.413 13.531 -1.354 1.00 95.38 482 ILE A O 1
ATOM 3843 N N . GLY A 1 483 ? -19.159 12.532 -3.222 1.00 93.19 483 GLY A N 1
ATOM 3844 C CA . GLY A 1 483 ? -17.878 12.567 -3.931 1.00 93.19 483 GLY A CA 1
ATOM 3845 C C . GLY A 1 483 ? -17.500 13.951 -4.465 1.00 93.19 483 GLY A C 1
ATOM 3846 O O . GLY A 1 483 ? -16.335 14.177 -4.762 1.00 93.19 483 GLY A O 1
ATOM 3847 N N . GLU A 1 484 ? -18.453 14.879 -4.567 1.00 93.62 484 GLU A N 1
ATOM 3848 C CA . GLU A 1 484 ? -18.237 16.255 -5.041 1.00 93.62 484 GLU A CA 1
ATOM 3849 C C . GLU A 1 484 ? -18.067 17.248 -3.878 1.00 93.62 484 GLU A C 1
ATOM 3851 O O . GLU A 1 484 ? -17.748 18.416 -4.102 1.00 93.62 484 GLU A O 1
ATOM 3856 N N . LEU A 1 485 ? -18.281 16.803 -2.631 1.00 94.69 485 LEU A N 1
ATOM 3857 C CA . LEU A 1 485 ? -18.135 17.661 -1.460 1.00 94.69 485 LEU A CA 1
ATOM 3858 C C . LEU A 1 485 ? -16.663 18.074 -1.286 1.00 94.69 485 LEU A C 1
ATOM 3860 O O . LEU A 1 485 ? -15.785 17.196 -1.227 1.00 94.69 485 LEU A O 1
ATOM 3864 N N . PRO A 1 486 ? -16.376 19.385 -1.158 1.00 93.50 486 PRO A N 1
ATOM 3865 C CA . PRO A 1 486 ? -15.037 19.853 -0.845 1.00 93.50 486 PRO A CA 1
ATOM 3866 C C . PRO A 1 486 ? -14.632 19.365 0.549 1.00 93.50 486 PRO A C 1
ATOM 3868 O O . PRO A 1 486 ? -15.312 19.619 1.542 1.00 93.50 486 PRO A O 1
ATOM 3871 N N . MET A 1 487 ? -13.515 18.643 0.599 1.00 95.56 487 MET A N 1
ATOM 3872 C CA . MET A 1 487 ? -12.944 18.098 1.833 1.00 95.56 487 MET A CA 1
ATOM 3873 C C . MET A 1 487 ? -11.600 18.745 2.172 1.00 95.56 487 MET A C 1
ATOM 3875 O O . MET A 1 487 ? -11.325 18.997 3.340 1.00 95.56 487 MET A O 1
ATOM 3879 N N . LEU A 1 488 ? -10.776 18.999 1.154 1.00 95.06 488 LEU A N 1
ATOM 3880 C CA . LEU A 1 488 ? -9.452 19.587 1.317 1.00 95.06 488 LEU A CA 1
ATOM 3881 C C . LEU A 1 488 ? -9.553 21.105 1.422 1.00 95.06 488 LEU A C 1
ATOM 3883 O O . LEU A 1 488 ? -10.361 21.735 0.732 1.00 95.06 488 LEU A O 1
ATOM 3887 N N . ALA A 1 489 ? -8.691 21.694 2.243 1.00 89.75 489 ALA A N 1
ATOM 3888 C CA . ALA A 1 489 ? -8.545 23.139 2.277 1.00 89.75 489 ALA A CA 1
ATOM 3889 C C . ALA A 1 489 ? -7.866 23.649 0.981 1.00 89.75 489 ALA A C 1
ATOM 3891 O O . ALA A 1 489 ? -7.078 22.921 0.367 1.00 89.75 489 ALA A O 1
ATOM 3892 N N . PRO A 1 490 ? -8.140 24.891 0.532 1.00 89.81 490 PRO A N 1
ATOM 3893 C CA . PRO A 1 490 ? -7.579 25.414 -0.718 1.00 89.81 490 PRO A CA 1
ATOM 3894 C C . PRO A 1 490 ? -6.044 25.427 -0.772 1.00 89.81 490 PRO A C 1
ATOM 3896 O O . PRO A 1 490 ? -5.458 25.219 -1.832 1.00 89.81 490 PRO A O 1
ATOM 3899 N N . ASP A 1 491 ? -5.385 25.668 0.360 1.00 91.56 491 ASP A N 1
ATOM 3900 C CA . ASP A 1 491 ? -3.928 25.644 0.502 1.00 91.56 491 ASP A CA 1
ATOM 3901 C C . ASP A 1 491 ? -3.358 24.225 0.390 1.00 91.56 491 ASP A C 1
ATOM 3903 O O . ASP A 1 491 ? -2.358 24.021 -0.300 1.00 91.56 491 ASP A O 1
ATOM 3907 N N . GLU A 1 492 ? -4.019 23.229 0.982 1.00 92.88 492 GLU A N 1
ATOM 3908 C CA . GLU A 1 492 ? -3.640 21.823 0.817 1.00 92.88 492 GLU A CA 1
ATOM 3909 C C . GLU A 1 492 ? -3.815 21.374 -0.639 1.00 92.88 492 GLU A C 1
ATOM 3911 O O . GLU A 1 492 ? -2.893 20.813 -1.233 1.00 92.88 492 GLU A O 1
ATOM 3916 N N . GLN A 1 493 ? -4.950 21.699 -1.265 1.00 93.31 493 GLN A N 1
ATOM 3917 C CA . GLN A 1 493 ? -5.185 21.398 -2.678 1.00 93.31 493 GLN A CA 1
ATOM 3918 C C . GLN A 1 493 ? -4.126 22.053 -3.581 1.00 93.31 493 GLN A C 1
ATOM 3920 O O . GLN A 1 493 ? -3.638 21.419 -4.521 1.00 93.31 493 GLN A O 1
ATOM 3925 N N . GLN A 1 494 ? -3.715 23.290 -3.277 1.00 94.06 494 GLN A N 1
ATOM 3926 C CA . GLN A 1 494 ? -2.642 23.981 -3.994 1.00 94.06 494 GLN A CA 1
ATOM 3927 C C . GLN A 1 494 ? -1.310 23.221 -3.905 1.00 94.06 494 GLN A C 1
ATOM 3929 O O . GLN A 1 494 ? -0.568 23.159 -4.890 1.00 94.06 494 GLN A O 1
ATOM 3934 N N . VAL A 1 495 ? -0.997 22.624 -2.754 1.00 94.69 495 VAL A N 1
ATOM 3935 C CA . VAL A 1 495 ? 0.220 21.822 -2.584 1.00 94.69 495 VAL A CA 1
ATOM 3936 C C . VAL A 1 495 ? 0.153 20.532 -3.403 1.00 94.69 495 VAL A C 1
ATOM 3938 O O . VAL A 1 495 ? 1.051 20.286 -4.213 1.00 94.69 495 VAL A O 1
ATOM 3941 N N . LEU A 1 496 ? -0.925 19.759 -3.231 1.00 94.06 496 LEU A N 1
ATOM 3942 C CA . LEU A 1 496 ? -1.107 18.438 -3.844 1.00 94.06 496 LEU A CA 1
ATOM 3943 C C . LEU A 1 496 ? -1.160 18.503 -5.376 1.00 94.06 496 LEU A C 1
ATOM 3945 O O . LEU A 1 496 ? -0.577 17.667 -6.063 1.00 94.06 496 LEU A O 1
ATOM 3949 N N . VAL A 1 497 ? -1.858 19.502 -5.924 1.00 94.00 497 VAL A N 1
ATOM 3950 C CA . VAL A 1 497 ? -2.091 19.614 -7.371 1.00 94.00 497 VAL A CA 1
ATOM 3951 C C . VAL A 1 497 ? -0.986 20.411 -8.060 1.00 94.00 497 VAL A C 1
ATOM 3953 O O . VAL A 1 497 ? -0.566 20.038 -9.159 1.00 94.00 497 VAL A O 1
ATOM 3956 N N . HIS A 1 498 ? -0.496 21.491 -7.441 1.00 93.62 498 HIS A N 1
ATOM 3957 C CA . HIS A 1 498 ? 0.404 22.436 -8.105 1.00 93.62 498 HIS A CA 1
ATOM 3958 C C . HIS A 1 498 ? 1.824 22.422 -7.543 1.00 93.62 498 HIS A C 1
ATOM 3960 O O . HIS A 1 498 ? 2.754 22.249 -8.325 1.00 93.62 498 HIS A O 1
ATOM 3966 N N . ALA A 1 499 ? 2.024 22.606 -6.232 1.00 94.75 499 ALA A N 1
ATOM 3967 C CA . ALA A 1 499 ? 3.366 22.810 -5.672 1.00 94.75 499 ALA A CA 1
ATOM 3968 C C . ALA A 1 499 ? 4.297 21.610 -5.909 1.00 94.75 499 ALA A C 1
ATOM 3970 O O . ALA A 1 499 ? 5.428 21.790 -6.357 1.00 94.75 499 ALA A O 1
ATOM 3971 N N . TRP A 1 500 ? 3.815 20.384 -5.687 1.00 94.06 500 TRP A N 1
ATOM 3972 C CA . TRP A 1 500 ? 4.597 19.169 -5.959 1.00 94.06 500 TRP A CA 1
ATOM 3973 C C . TRP A 1 500 ? 4.805 18.884 -7.450 1.00 94.06 500 TRP A C 1
ATOM 3975 O O . TRP A 1 500 ? 5.732 18.163 -7.811 1.00 94.06 500 TRP A O 1
ATOM 3985 N N . ASN A 1 501 ? 4.006 19.508 -8.316 1.00 94.81 501 ASN A N 1
ATOM 3986 C CA . ASN A 1 501 ? 4.077 19.381 -9.770 1.00 94.81 501 ASN A CA 1
ATOM 3987 C C . ASN A 1 501 ? 4.778 20.577 -10.446 1.00 94.81 501 ASN A C 1
ATOM 3989 O O . ASN A 1 501 ? 4.655 20.769 -11.656 1.00 94.81 501 ASN A O 1
ATOM 3993 N N . GLN A 1 502 ? 5.550 21.382 -9.702 1.00 94.88 502 GLN A N 1
ATOM 3994 C CA . GLN A 1 502 ? 6.379 22.469 -10.249 1.00 94.88 502 GLN A CA 1
ATOM 3995 C C . GLN A 1 502 ? 7.650 21.940 -10.937 1.00 94.88 502 GLN A C 1
ATOM 3997 O O . GLN A 1 502 ? 8.780 22.250 -10.560 1.00 94.88 502 GLN A O 1
ATOM 4002 N N . THR A 1 503 ? 7.471 21.134 -11.979 1.00 96.06 503 THR A N 1
ATOM 4003 C CA . THR A 1 503 ? 8.550 20.409 -12.667 1.00 96.06 503 THR A CA 1
ATOM 4004 C C . THR A 1 503 ? 8.984 21.061 -13.981 1.00 96.06 503 THR A C 1
ATOM 4006 O O . THR A 1 503 ? 9.776 20.482 -14.724 1.00 96.06 503 THR A O 1
ATOM 4009 N N . ALA A 1 504 ? 8.489 22.262 -14.292 1.00 95.94 504 ALA A N 1
ATOM 4010 C CA . ALA A 1 504 ? 8.766 22.940 -15.554 1.00 95.94 504 ALA A CA 1
ATOM 4011 C C . ALA A 1 504 ? 10.277 23.162 -15.780 1.00 95.94 504 ALA A C 1
ATOM 4013 O O . ALA A 1 504 ? 10.990 23.726 -14.936 1.00 95.94 504 ALA A O 1
ATOM 4014 N N . ARG A 1 505 ? 10.769 22.722 -16.942 1.00 96.94 505 ARG A N 1
ATOM 4015 C CA . ARG A 1 505 ? 12.153 22.879 -17.409 1.00 96.94 505 ARG A CA 1
ATOM 4016 C C . ARG A 1 505 ? 12.185 23.108 -18.914 1.00 96.94 505 ARG A C 1
ATOM 4018 O O . ARG A 1 505 ? 11.440 22.487 -19.666 1.00 96.94 505 ARG A O 1
ATOM 4025 N N . THR A 1 506 ? 13.097 23.960 -19.362 1.00 97.00 506 THR A N 1
ATOM 4026 C CA . THR A 1 506 ? 13.300 24.214 -20.790 1.00 97.00 506 THR A CA 1
ATOM 4027 C C . THR A 1 506 ? 14.303 23.216 -21.359 1.00 97.00 506 THR A C 1
ATOM 4029 O O . THR A 1 506 ? 15.457 23.194 -20.940 1.00 97.00 506 THR A O 1
ATOM 4032 N N . TYR A 1 507 ? 13.869 22.432 -22.342 1.00 97.25 507 TYR A N 1
ATOM 4033 C CA . TYR A 1 507 ? 14.694 21.494 -23.108 1.00 97.25 507 TYR A CA 1
ATOM 4034 C C . TYR A 1 507 ? 14.441 21.691 -24.613 1.00 97.25 507 TYR A C 1
ATOM 4036 O O . TYR A 1 507 ? 13.378 22.207 -24.974 1.00 97.25 507 TYR A O 1
ATOM 4044 N N . PRO A 1 508 ? 15.358 21.268 -25.509 1.00 95.94 508 PRO A N 1
ATOM 4045 C CA . PRO A 1 508 ? 15.222 21.413 -26.965 1.00 95.94 508 PRO A CA 1
ATOM 4046 C C . PRO A 1 508 ? 14.219 20.408 -27.565 1.00 95.94 508 PRO A C 1
ATOM 4048 O O . PRO A 1 508 ? 14.511 19.697 -28.521 1.00 95.94 508 PRO A O 1
ATOM 4051 N N . THR A 1 509 ? 13.019 20.340 -26.992 1.00 94.94 509 THR A N 1
ATOM 4052 C CA . THR A 1 509 ? 12.000 19.324 -27.299 1.00 94.94 509 THR A CA 1
ATOM 4053 C C . THR A 1 509 ? 11.329 19.503 -28.660 1.00 94.94 509 THR A C 1
ATOM 4055 O O . THR A 1 509 ? 10.593 18.617 -29.081 1.00 94.94 509 THR A O 1
ATOM 4058 N N . GLU A 1 510 ? 11.622 20.600 -29.365 1.00 94.31 510 GLU A N 1
ATOM 4059 C CA . GLU A 1 510 ? 11.208 20.813 -30.756 1.00 94.31 510 GLU A CA 1
ATOM 4060 C C . GLU A 1 510 ? 12.043 20.003 -31.764 1.00 94.31 510 GLU A C 1
ATOM 4062 O O . GLU A 1 510 ? 11.643 19.843 -32.914 1.00 94.31 510 GLU A O 1
ATOM 4067 N N . ARG A 1 511 ? 13.203 19.473 -31.347 1.00 92.94 511 ARG A N 1
ATOM 4068 C CA . ARG A 1 511 ? 14.086 18.656 -32.193 1.00 92.94 511 ARG A CA 1
ATOM 4069 C C . ARG A 1 511 ? 13.830 17.166 -31.974 1.00 92.94 511 ARG A C 1
ATOM 4071 O O . ARG A 1 511 ? 13.479 16.736 -30.880 1.00 92.94 511 ARG A O 1
ATOM 4078 N N . GLY A 1 512 ? 14.063 16.364 -33.011 1.00 94.56 512 GLY A N 1
ATOM 4079 C CA . GLY A 1 512 ? 14.158 14.904 -32.894 1.00 94.56 512 GLY A CA 1
ATOM 4080 C C . GLY A 1 512 ? 15.447 14.447 -32.197 1.00 94.56 512 GLY A C 1
ATOM 4081 O O . GLY A 1 512 ? 16.459 15.140 -32.243 1.00 94.56 512 GLY A O 1
ATOM 4082 N N . ILE A 1 513 ? 15.430 13.258 -31.587 1.00 96.00 513 ILE A N 1
ATOM 4083 C CA . ILE A 1 513 ? 16.586 12.715 -30.846 1.00 96.00 513 ILE A CA 1
ATOM 4084 C C . ILE A 1 513 ? 17.822 12.498 -31.733 1.00 96.00 513 ILE A C 1
ATOM 4086 O O . ILE A 1 513 ? 18.938 12.737 -31.285 1.00 96.00 513 ILE A O 1
ATOM 4090 N N . HIS A 1 514 ? 17.637 12.120 -33.002 1.00 96.19 514 HIS A N 1
ATOM 4091 C CA . HIS A 1 514 ? 18.743 11.946 -33.951 1.00 96.19 514 HIS A CA 1
ATOM 4092 C C . HIS A 1 514 ? 19.527 13.246 -34.163 1.00 96.19 514 HIS A C 1
ATOM 4094 O O . HIS A 1 514 ? 20.741 13.180 -34.282 1.00 96.19 514 HIS A O 1
ATOM 4100 N N . HIS A 1 515 ? 18.883 14.416 -34.103 1.00 96.00 515 HIS A N 1
ATOM 4101 C CA . HIS A 1 515 ? 19.581 15.697 -34.213 1.00 96.00 515 HIS A CA 1
ATOM 4102 C C . HIS A 1 515 ? 20.524 15.964 -33.030 1.00 96.00 515 HIS A C 1
ATOM 4104 O O . HIS A 1 515 ? 21.571 16.576 -33.207 1.00 96.00 515 HIS A O 1
ATOM 4110 N N . LEU A 1 516 ? 20.175 15.513 -31.817 1.00 96.88 516 LEU A N 1
ATOM 4111 C CA . LEU A 1 516 ? 21.069 15.639 -30.656 1.00 96.88 516 LEU A CA 1
ATOM 4112 C C . LEU A 1 516 ? 22.273 14.696 -30.776 1.00 96.88 516 LEU A C 1
ATOM 4114 O O . LEU A 1 516 ? 23.367 15.025 -30.331 1.00 96.88 516 LEU A O 1
ATOM 4118 N N . ILE A 1 517 ? 22.075 13.538 -31.407 1.00 98.00 517 ILE A N 1
ATOM 4119 C CA . ILE A 1 517 ? 23.154 12.596 -31.717 1.00 98.00 517 ILE A CA 1
ATOM 4120 C C . ILE A 1 517 ? 24.056 13.170 -32.818 1.00 98.00 517 ILE A C 1
ATOM 4122 O O . ILE A 1 517 ? 25.271 13.086 -32.706 1.00 98.00 517 ILE A O 1
ATOM 4126 N N . GLU A 1 518 ? 23.498 13.813 -33.845 1.00 97.50 518 GLU A N 1
ATOM 4127 C CA . GLU A 1 518 ? 24.265 14.492 -34.901 1.00 97.50 518 GLU A CA 1
ATOM 4128 C C . GLU A 1 518 ? 25.139 15.625 -34.350 1.00 97.50 518 GLU A C 1
ATOM 4130 O O . GLU A 1 518 ? 26.319 15.711 -34.694 1.00 97.50 518 GLU A O 1
ATOM 4135 N N . ASP A 1 519 ? 24.608 16.447 -33.437 1.00 97.25 519 ASP A N 1
ATOM 4136 C CA . ASP A 1 519 ? 25.401 17.470 -32.744 1.00 97.25 519 ASP A CA 1
ATOM 4137 C C . ASP A 1 519 ? 26.616 16.839 -32.034 1.00 97.25 519 ASP A C 1
ATOM 4139 O O . ASP A 1 519 ? 27.733 17.358 -32.116 1.00 97.25 519 ASP A O 1
ATOM 4143 N N . GLN A 1 520 ? 26.423 15.684 -31.385 1.00 97.94 520 GLN A N 1
ATOM 4144 C CA . GLN A 1 520 ? 27.499 14.943 -30.726 1.00 97.94 520 GLN A CA 1
ATOM 4145 C C . GLN A 1 520 ? 28.496 14.334 -31.724 1.00 97.94 520 GLN A C 1
ATOM 4147 O O . GLN A 1 520 ? 29.705 14.364 -31.479 1.00 97.94 520 GLN A O 1
ATOM 4152 N N . VAL A 1 521 ? 28.023 13.823 -32.867 1.00 98.06 521 VAL A N 1
ATOM 4153 C CA . VAL A 1 521 ? 28.878 13.318 -33.955 1.00 98.06 521 VAL A CA 1
ATOM 4154 C C . VAL A 1 521 ? 29.801 14.421 -34.466 1.00 98.06 521 VAL A C 1
ATOM 4156 O O . VAL A 1 521 ? 30.990 14.175 -34.671 1.00 98.06 521 VAL A O 1
ATOM 4159 N N . HIS A 1 522 ? 29.290 15.644 -34.622 1.00 97.69 522 HIS A N 1
ATOM 4160 C CA . HIS A 1 522 ? 30.101 16.798 -35.005 1.00 97.69 522 HIS A CA 1
ATOM 4161 C C . HIS A 1 522 ? 31.088 17.225 -33.911 1.00 97.69 522 HIS A C 1
ATOM 4163 O O . HIS A 1 522 ? 32.194 17.661 -34.231 1.00 97.69 522 HIS A O 1
ATOM 4169 N N . ALA A 1 523 ? 30.715 17.092 -32.636 1.00 97.75 523 ALA A N 1
ATOM 4170 C CA . ALA A 1 523 ? 31.572 17.462 -31.514 1.00 97.75 523 ALA A CA 1
ATOM 4171 C C . ALA A 1 523 ? 32.751 16.493 -31.311 1.00 97.75 523 ALA A C 1
ATOM 4173 O O . ALA A 1 523 ? 33.868 16.937 -31.039 1.00 97.75 523 ALA A O 1
ATOM 4174 N N . THR A 1 524 ? 32.525 15.179 -31.435 1.00 96.69 524 THR A N 1
ATOM 4175 C CA . THR A 1 524 ? 33.536 14.140 -31.151 1.00 96.69 524 THR A CA 1
ATOM 4176 C C . THR A 1 524 ? 33.523 12.999 -32.184 1.00 96.69 524 THR A C 1
ATOM 4178 O O . THR A 1 524 ? 33.244 11.850 -31.828 1.00 96.69 524 THR A O 1
ATOM 4181 N N . PRO A 1 525 ? 33.847 13.265 -33.463 1.00 97.69 525 PRO A N 1
ATOM 4182 C CA . PRO A 1 525 ? 33.667 12.304 -34.559 1.00 97.69 525 PRO A CA 1
ATOM 4183 C C . PRO A 1 525 ? 34.505 11.024 -34.420 1.00 97.69 525 PRO A C 1
ATOM 4185 O O . PRO A 1 525 ? 34.054 9.940 -34.801 1.00 97.69 525 PRO A O 1
ATOM 4188 N N . ASP A 1 526 ? 35.709 11.141 -33.854 1.00 98.00 526 ASP A N 1
ATOM 4189 C CA . ASP A 1 526 ? 36.677 10.043 -33.731 1.00 98.00 526 ASP A CA 1
ATOM 4190 C C . ASP A 1 526 ? 36.541 9.253 -32.417 1.00 98.00 526 ASP A C 1
ATOM 4192 O O . ASP A 1 526 ? 37.215 8.239 -32.228 1.00 98.00 526 ASP A O 1
ATOM 4196 N N . ALA A 1 527 ? 35.670 9.690 -31.499 1.00 97.62 527 ALA A N 1
ATOM 4197 C CA . ALA A 1 527 ? 35.442 8.991 -30.238 1.00 97.62 527 ALA A CA 1
ATOM 4198 C C . ALA A 1 527 ? 34.686 7.664 -30.465 1.00 97.62 527 ALA A C 1
ATOM 4200 O O . ALA A 1 527 ? 33.861 7.574 -31.381 1.00 97.62 527 ALA A O 1
ATOM 4201 N N . PRO A 1 528 ? 34.937 6.620 -29.649 1.00 97.94 528 PRO A N 1
ATOM 4202 C CA . PRO A 1 528 ? 34.233 5.346 -29.760 1.00 97.94 528 PRO A CA 1
ATOM 4203 C C . PRO A 1 528 ? 32.764 5.496 -29.340 1.00 97.94 528 PRO A C 1
ATOM 4205 O O . PRO A 1 528 ? 32.480 5.799 -28.185 1.00 97.94 528 PRO A O 1
ATOM 4208 N N . ALA A 1 529 ? 31.838 5.230 -30.261 1.00 98.06 529 ALA A N 1
ATOM 4209 C CA . ALA A 1 529 ? 30.399 5.360 -30.030 1.00 98.06 529 ALA A CA 1
ATOM 4210 C C . ALA A 1 529 ? 29.739 4.024 -29.685 1.00 98.06 529 ALA A C 1
ATOM 4212 O O . ALA A 1 529 ? 28.970 3.944 -28.732 1.00 98.06 529 ALA A O 1
ATOM 4213 N N . LEU A 1 530 ? 30.039 2.973 -30.453 1.00 98.44 530 LEU A N 1
ATOM 4214 C CA . LEU A 1 530 ? 29.354 1.682 -30.372 1.00 98.44 530 LEU A CA 1
ATOM 4215 C C . LEU A 1 530 ? 30.356 0.530 -30.341 1.00 98.44 530 LEU A C 1
ATOM 4217 O O . LEU A 1 530 ? 31.235 0.453 -31.200 1.00 98.44 530 LEU A O 1
ATOM 4221 N N . VAL A 1 531 ? 30.183 -0.388 -29.392 1.00 97.50 531 VAL A N 1
ATOM 4222 C CA . VAL A 1 531 ? 30.979 -1.615 -29.259 1.00 97.50 531 VAL A CA 1
ATOM 4223 C C . VAL A 1 531 ? 30.075 -2.842 -29.279 1.00 97.50 531 VAL A C 1
ATOM 4225 O O . VAL A 1 531 ? 29.087 -2.905 -28.548 1.00 97.50 531 VAL A O 1
ATOM 4228 N N . PHE A 1 532 ? 30.448 -3.834 -30.087 1.00 95.00 532 PHE A N 1
ATOM 4229 C CA . PHE A 1 532 ? 29.836 -5.161 -30.104 1.00 95.00 532 PHE A CA 1
ATOM 4230 C C . PHE A 1 532 ? 30.896 -6.230 -30.400 1.00 95.00 532 PHE A C 1
ATOM 4232 O O . PHE A 1 532 ? 31.498 -6.252 -31.479 1.00 95.00 532 PHE A O 1
ATOM 4239 N N . GLY A 1 533 ? 31.142 -7.119 -29.433 1.00 89.56 533 GLY A N 1
ATOM 4240 C CA . GLY A 1 533 ? 32.234 -8.092 -29.509 1.00 89.56 533 GLY A CA 1
ATOM 4241 C C . GLY A 1 533 ? 33.586 -7.402 -29.730 1.00 89.56 533 GLY A C 1
ATOM 4242 O O . GLY A 1 533 ? 33.966 -6.512 -28.976 1.00 89.56 533 GLY A O 1
ATOM 4243 N N . ALA A 1 534 ? 34.302 -7.791 -30.787 1.00 90.12 534 ALA A N 1
ATOM 4244 C CA . ALA A 1 534 ? 35.576 -7.174 -31.176 1.00 90.12 534 ALA A CA 1
ATOM 4245 C C . ALA A 1 534 ? 35.423 -5.925 -32.072 1.00 90.12 534 ALA A C 1
ATOM 4247 O O . ALA A 1 534 ? 36.423 -5.320 -32.455 1.00 90.12 534 ALA A O 1
ATOM 4248 N N . THR A 1 535 ? 34.194 -5.555 -32.450 1.00 95.00 535 THR A N 1
ATOM 4249 C CA . THR A 1 535 ? 33.936 -4.427 -33.354 1.00 95.00 535 THR A CA 1
ATOM 4250 C C . THR A 1 535 ? 33.675 -3.158 -32.558 1.00 95.00 535 THR A C 1
ATOM 4252 O O . THR A 1 535 ? 32.783 -3.132 -31.711 1.00 95.00 535 THR A O 1
ATOM 4255 N N . THR A 1 536 ? 34.392 -2.089 -32.901 1.00 96.94 536 THR A N 1
ATOM 4256 C CA . THR A 1 536 ? 34.181 -0.740 -32.363 1.00 96.94 536 THR A CA 1
ATOM 4257 C C . THR A 1 536 ? 33.968 0.227 -33.518 1.00 96.94 536 THR A C 1
ATOM 4259 O O . THR A 1 536 ? 34.796 0.280 -34.427 1.00 96.94 536 THR A O 1
ATOM 4262 N N . LEU A 1 537 ? 32.878 0.993 -33.480 1.00 98.31 537 LEU A N 1
ATOM 4263 C CA . LEU A 1 537 ? 32.627 2.098 -34.404 1.00 98.31 537 LEU A CA 1
ATOM 4264 C C . LEU A 1 537 ? 32.821 3.437 -33.702 1.00 98.31 537 LEU A C 1
ATOM 4266 O O . LEU A 1 537 ? 32.372 3.623 -32.567 1.00 98.31 537 LEU A O 1
ATOM 4270 N N . THR A 1 538 ? 33.443 4.385 -34.401 1.00 98.69 538 THR A N 1
ATOM 4271 C CA . THR A 1 538 ? 33.447 5.788 -33.973 1.00 98.69 538 THR A CA 1
ATOM 4272 C C . THR A 1 538 ? 32.094 6.450 -34.235 1.00 98.69 538 THR A C 1
ATOM 4274 O O . THR A 1 538 ? 31.281 5.931 -35.007 1.00 98.69 538 THR A O 1
ATOM 4277 N N . TYR A 1 539 ? 31.857 7.616 -33.632 1.00 98.62 539 TYR A N 1
ATOM 4278 C CA . TYR A 1 539 ? 30.663 8.428 -33.894 1.00 98.62 539 TYR A CA 1
ATOM 4279 C C . TYR A 1 539 ? 30.469 8.714 -35.389 1.00 98.62 539 TYR A C 1
ATOM 4281 O O . TYR A 1 539 ? 29.393 8.455 -35.926 1.00 98.62 539 TYR A O 1
ATOM 4289 N N . ALA A 1 540 ? 31.521 9.148 -36.091 1.00 98.31 540 ALA A N 1
ATOM 4290 C CA . ALA A 1 540 ? 31.454 9.418 -37.528 1.00 98.31 540 ALA A CA 1
ATOM 4291 C C . ALA A 1 540 ? 31.160 8.159 -38.363 1.00 98.31 540 ALA A C 1
ATOM 4293 O O . ALA A 1 540 ? 30.430 8.218 -39.351 1.00 98.31 540 ALA A O 1
ATOM 4294 N N . GLN A 1 541 ? 31.705 7.001 -37.974 1.00 98.19 541 GLN A N 1
ATOM 4295 C CA . GLN A 1 541 ? 31.459 5.740 -38.680 1.00 98.19 541 GLN A CA 1
ATOM 4296 C C . GLN A 1 541 ? 30.031 5.229 -38.477 1.00 98.19 541 GLN A C 1
ATOM 4298 O O . GLN A 1 541 ? 29.424 4.733 -39.430 1.00 98.19 541 GLN A O 1
ATOM 4303 N N . LEU A 1 542 ? 29.506 5.331 -37.253 1.00 98.31 542 LEU A N 1
ATOM 4304 C CA . LEU A 1 542 ? 28.126 4.972 -36.936 1.00 98.31 542 LEU A CA 1
ATOM 4305 C C . LEU A 1 542 ? 27.148 5.865 -37.707 1.00 98.31 542 LEU A C 1
ATOM 4307 O O . LEU A 1 542 ? 26.255 5.350 -38.380 1.00 98.31 542 LEU A O 1
ATOM 4311 N N . ASP A 1 543 ? 27.367 7.181 -37.666 1.00 98.38 543 ASP A N 1
ATOM 4312 C CA . ASP A 1 543 ? 26.528 8.166 -38.346 1.00 98.38 543 ASP A CA 1
ATOM 4313 C C . ASP A 1 543 ? 26.532 7.973 -39.865 1.00 98.38 543 ASP A C 1
ATOM 4315 O O . ASP A 1 543 ? 25.475 7.868 -40.477 1.00 98.38 543 ASP A O 1
ATOM 4319 N N . MET A 1 544 ? 27.709 7.783 -40.472 1.00 97.56 544 MET A N 1
ATOM 4320 C CA . MET A 1 544 ? 27.838 7.498 -41.903 1.00 97.56 544 MET A CA 1
ATOM 4321 C C . MET A 1 544 ? 27.021 6.270 -42.335 1.00 97.56 544 MET A C 1
ATOM 4323 O O . MET A 1 544 ? 26.367 6.300 -43.381 1.00 97.56 544 MET A O 1
ATOM 4327 N N . ARG A 1 545 ? 27.063 5.178 -41.558 1.00 96.50 545 ARG A N 1
ATOM 4328 C CA . ARG A 1 545 ? 26.294 3.959 -41.863 1.00 96.50 545 ARG A CA 1
ATOM 4329 C C . ARG A 1 545 ? 24.792 4.197 -41.715 1.00 96.50 545 ARG A C 1
ATOM 4331 O O . ARG A 1 545 ? 24.034 3.776 -42.586 1.00 96.50 545 ARG A O 1
ATOM 4338 N N . ALA A 1 546 ? 24.379 4.896 -40.658 1.00 97.94 546 ALA A N 1
ATOM 4339 C CA . ALA A 1 546 ? 22.980 5.245 -40.431 1.00 97.94 546 ALA A CA 1
ATOM 4340 C C . ALA A 1 546 ? 22.438 6.191 -41.514 1.00 97.94 546 ALA A C 1
ATOM 4342 O O . ALA A 1 546 ? 21.327 5.983 -41.984 1.00 97.94 546 ALA A O 1
ATOM 4343 N N . ASN A 1 547 ? 23.225 7.173 -41.968 1.00 98.38 547 ASN A N 1
ATOM 4344 C CA . ASN A 1 547 ? 22.843 8.115 -43.024 1.00 98.38 547 ASN A CA 1
ATOM 4345 C C . ASN A 1 547 ? 22.611 7.405 -44.359 1.00 98.38 547 ASN A C 1
ATOM 4347 O O . ASN A 1 547 ? 21.590 7.633 -45.004 1.00 98.38 547 ASN A O 1
ATOM 4351 N N . ARG A 1 548 ? 23.514 6.497 -44.752 1.00 97.31 548 ARG A N 1
ATOM 4352 C CA . ARG A 1 548 ? 23.349 5.712 -45.984 1.00 97.31 548 ARG A CA 1
ATOM 4353 C C . ARG A 1 548 ? 22.072 4.883 -45.963 1.00 97.31 548 ARG A C 1
ATOM 4355 O O . ARG A 1 548 ? 21.307 4.923 -46.922 1.00 97.31 548 ARG A O 1
ATOM 4362 N N . LEU A 1 549 ? 21.830 4.172 -44.860 1.00 97.50 549 LEU A N 1
ATOM 4363 C CA . LEU A 1 549 ? 20.601 3.404 -44.699 1.00 97.50 549 LEU A CA 1
ATOM 4364 C C . LEU A 1 549 ? 19.375 4.328 -44.667 1.00 97.50 549 LEU A C 1
ATOM 4366 O O . LEU A 1 549 ? 18.380 4.014 -45.301 1.00 97.50 549 LEU A O 1
ATOM 4370 N N . ALA A 1 550 ? 19.447 5.492 -44.018 1.00 98.06 550 ALA A N 1
ATOM 4371 C CA . ALA A 1 550 ? 18.343 6.450 -43.981 1.00 98.06 550 ALA A CA 1
ATOM 4372 C C . ALA A 1 550 ? 17.961 6.964 -45.379 1.00 98.06 550 ALA A C 1
ATOM 4374 O O . ALA A 1 550 ? 16.775 7.087 -45.669 1.00 98.06 550 ALA A O 1
ATOM 4375 N N . HIS A 1 551 ? 18.929 7.228 -46.267 1.00 97.88 551 HIS A N 1
ATOM 4376 C CA . HIS A 1 551 ? 18.628 7.590 -47.661 1.00 97.88 551 HIS A CA 1
ATOM 4377 C C . HIS A 1 551 ? 17.952 6.449 -48.421 1.00 97.88 551 HIS A C 1
ATOM 4379 O O . HIS A 1 551 ? 16.970 6.709 -49.108 1.00 97.88 551 HIS A O 1
ATOM 4385 N N . ALA A 1 552 ? 18.404 5.205 -48.238 1.00 96.00 552 ALA A N 1
ATOM 4386 C CA . ALA A 1 552 ? 17.734 4.041 -48.820 1.00 96.00 552 ALA A CA 1
ATOM 4387 C C . ALA A 1 552 ? 16.285 3.916 -48.316 1.00 96.00 552 ALA A C 1
ATOM 4389 O O . ALA A 1 552 ? 15.361 3.801 -49.109 1.00 96.00 552 ALA A O 1
ATOM 4390 N N . LEU A 1 553 ? 16.056 4.058 -47.005 1.00 97.44 553 LEU A N 1
ATOM 4391 C CA . LEU A 1 553 ? 14.707 4.033 -46.427 1.00 97.44 553 LEU A CA 1
ATOM 4392 C C . LEU A 1 553 ? 13.799 5.139 -46.985 1.00 97.44 553 LEU A C 1
ATOM 4394 O O . LEU A 1 553 ? 12.597 4.937 -47.122 1.00 97.44 553 LEU A O 1
ATOM 4398 N N . ARG A 1 554 ? 14.349 6.311 -47.320 1.00 96.19 554 ARG A N 1
ATOM 4399 C CA . ARG A 1 554 ? 13.575 7.394 -47.945 1.00 96.19 554 ARG A CA 1
ATOM 4400 C C . ARG A 1 554 ? 13.162 7.077 -49.377 1.00 96.19 554 ARG A C 1
ATOM 4402 O O . ARG A 1 554 ? 12.089 7.515 -49.785 1.00 96.19 554 ARG A O 1
ATOM 4409 N N . GLU A 1 555 ? 13.983 6.346 -50.129 1.00 94.81 555 GLU A N 1
ATOM 4410 C CA . GLU A 1 555 ? 13.593 5.849 -51.455 1.00 94.81 555 GLU A CA 1
ATOM 4411 C C . GLU A 1 555 ? 12.449 4.829 -51.347 1.00 94.81 555 GLU A C 1
ATOM 4413 O O . GLU A 1 555 ? 11.530 4.880 -52.162 1.00 94.81 555 GLU A O 1
ATOM 4418 N N . GLU A 1 556 ? 12.412 4.048 -50.261 1.00 94.50 556 GLU A N 1
ATOM 4419 C CA . GLU A 1 556 ? 11.288 3.167 -49.889 1.00 94.50 556 GLU A CA 1
ATOM 4420 C C . GLU A 1 556 ? 10.088 3.909 -49.254 1.00 94.50 556 GLU A C 1
ATOM 4422 O O . GLU A 1 556 ? 9.160 3.303 -48.718 1.00 94.50 556 GLU A O 1
ATOM 4427 N N . GLY A 1 557 ? 10.081 5.246 -49.284 1.00 94.94 557 GLY A N 1
ATOM 4428 C CA . GLY A 1 557 ? 8.948 6.064 -48.841 1.00 94.94 557 GLY A CA 1
ATOM 4429 C C . GLY A 1 557 ? 8.864 6.328 -47.333 1.00 94.94 557 GLY A C 1
ATOM 4430 O O . GLY A 1 557 ? 7.847 6.847 -46.865 1.00 94.94 557 GLY A O 1
ATOM 4431 N N . VAL A 1 558 ? 9.909 6.028 -46.556 1.00 97.62 558 VAL A N 1
ATOM 4432 C CA . VAL A 1 558 ? 9.950 6.369 -45.125 1.00 97.62 558 VAL A CA 1
ATOM 4433 C C . VAL A 1 558 ? 10.032 7.888 -44.930 1.00 97.62 558 VAL A C 1
ATOM 4435 O O . VAL A 1 558 ? 10.839 8.579 -45.554 1.00 97.62 558 VAL A O 1
ATOM 4438 N N . GLY A 1 559 ? 9.191 8.404 -44.031 1.00 95.62 559 GLY A N 1
ATOM 4439 C CA . GLY A 1 559 ? 9.080 9.820 -43.677 1.00 95.62 559 GLY A CA 1
ATOM 4440 C C . GLY A 1 559 ? 8.310 10.027 -42.362 1.00 95.62 559 GLY A C 1
ATOM 4441 O O . GLY A 1 559 ? 8.052 9.050 -41.655 1.00 95.62 559 GLY A O 1
ATOM 4442 N N . PRO A 1 560 ? 7.912 11.271 -42.028 1.00 95.38 560 PRO A N 1
ATOM 4443 C CA . PRO A 1 560 ? 7.210 11.593 -40.781 1.00 95.38 560 PRO A CA 1
ATOM 4444 C C . PRO A 1 560 ? 5.994 10.695 -40.503 1.00 95.38 560 PRO A C 1
ATOM 4446 O O . PRO A 1 560 ? 5.108 10.567 -41.345 1.00 95.38 560 PRO A O 1
ATOM 4449 N N . ASP A 1 561 ? 5.939 10.106 -39.301 1.00 94.19 561 ASP A N 1
ATOM 4450 C CA . ASP A 1 561 ? 4.888 9.180 -38.828 1.00 94.19 561 ASP A CA 1
ATOM 4451 C C . ASP A 1 561 ? 4.736 7.855 -39.609 1.00 94.19 561 ASP A C 1
ATOM 4453 O O . ASP A 1 561 ? 3.865 7.047 -39.270 1.00 94.19 561 ASP A O 1
ATOM 4457 N N . VAL A 1 562 ? 5.602 7.575 -40.588 1.00 97.38 562 VAL A N 1
ATOM 4458 C CA . VAL A 1 562 ? 5.676 6.253 -41.224 1.00 97.38 562 VAL A CA 1
ATOM 4459 C C . VAL A 1 562 ? 6.278 5.259 -40.233 1.00 97.38 562 VAL A C 1
ATOM 4461 O O . VAL A 1 562 ? 7.362 5.484 -39.691 1.00 97.38 562 VAL A O 1
ATOM 4464 N N . LEU A 1 563 ? 5.567 4.158 -39.984 1.00 98.31 563 LEU A N 1
ATOM 4465 C CA . LEU A 1 563 ? 6.034 3.090 -39.105 1.00 98.31 563 LEU A CA 1
ATOM 4466 C C . LEU A 1 563 ? 6.897 2.100 -39.888 1.00 98.31 563 LEU A C 1
ATOM 4468 O O . LEU A 1 563 ? 6.455 1.568 -40.906 1.00 98.31 563 LEU A O 1
ATOM 4472 N N . VAL A 1 564 ? 8.092 1.815 -39.376 1.00 98.62 564 VAL A N 1
ATOM 4473 C CA . VAL A 1 564 ? 9.011 0.820 -39.941 1.00 98.62 564 VAL A CA 1
ATOM 4474 C C . VAL A 1 564 ? 9.227 -0.281 -38.912 1.00 98.62 564 VAL A C 1
ATOM 4476 O O . VAL A 1 564 ? 9.669 -0.017 -37.792 1.00 98.62 564 VAL A O 1
ATOM 4479 N N . GLY A 1 565 ? 8.903 -1.522 -39.269 1.00 97.88 565 GLY A N 1
ATOM 4480 C CA . GLY A 1 565 ? 9.210 -2.665 -38.417 1.00 97.88 565 GLY A CA 1
ATOM 4481 C C . GLY A 1 565 ? 10.709 -2.911 -38.366 1.00 97.88 565 GLY A C 1
ATOM 4482 O O . GLY A 1 565 ? 11.407 -2.716 -39.359 1.00 97.88 565 GLY A O 1
ATOM 4483 N N . ILE A 1 566 ? 11.216 -3.391 -37.238 1.00 98.00 566 ILE A N 1
ATOM 4484 C CA . ILE A 1 566 ? 12.598 -3.863 -37.138 1.00 98.00 566 ILE A CA 1
ATOM 4485 C C . ILE A 1 566 ? 12.645 -5.157 -36.323 1.00 98.00 566 ILE A C 1
ATOM 4487 O O . ILE A 1 566 ? 12.271 -5.173 -35.154 1.00 98.00 566 ILE A O 1
ATOM 4491 N N . CYS A 1 567 ? 13.089 -6.241 -36.961 1.00 96.44 567 CYS A N 1
ATOM 4492 C CA . CYS A 1 567 ? 13.196 -7.580 -36.387 1.00 96.44 567 CYS A CA 1
ATOM 4493 C C . CYS A 1 567 ? 14.596 -8.142 -36.639 1.00 96.44 567 CYS A C 1
ATOM 4495 O O . CYS A 1 567 ? 14.861 -8.712 -37.700 1.00 96.44 567 CYS A O 1
ATOM 4497 N N . VAL A 1 568 ? 15.504 -7.950 -35.685 1.00 94.25 568 VAL A N 1
ATOM 4498 C CA . VAL A 1 568 ? 16.932 -8.274 -35.822 1.00 94.25 568 VAL A CA 1
ATOM 4499 C C . VAL A 1 568 ? 17.493 -8.831 -34.519 1.00 94.25 568 VAL A C 1
ATOM 4501 O O . VAL A 1 568 ? 17.010 -8.504 -33.435 1.00 94.25 568 VAL A O 1
ATOM 4504 N N . GLU A 1 569 ? 18.548 -9.636 -34.616 1.00 91.75 569 GLU A N 1
ATOM 4505 C CA . GLU A 1 569 ? 19.348 -10.013 -33.452 1.00 91.75 569 GLU A CA 1
ATOM 4506 C C . GLU A 1 569 ? 20.272 -8.865 -33.008 1.00 91.75 569 GLU A C 1
ATOM 4508 O O . GLU A 1 569 ? 20.602 -7.949 -33.776 1.00 91.75 569 GLU A O 1
ATOM 4513 N N . ARG A 1 570 ? 20.743 -8.933 -31.754 1.00 90.88 570 ARG A N 1
ATOM 4514 C CA . ARG A 1 570 ? 21.687 -7.954 -31.193 1.00 90.88 570 ARG A CA 1
ATOM 4515 C C . ARG A 1 570 ? 22.946 -7.878 -32.043 1.00 90.88 570 ARG A C 1
ATOM 4517 O O . ARG A 1 570 ? 23.667 -8.860 -32.197 1.00 90.88 570 ARG A O 1
ATOM 4524 N N . SER A 1 571 ? 23.194 -6.698 -32.592 1.00 92.94 571 SER A N 1
ATOM 4525 C CA . SER A 1 571 ? 24.254 -6.464 -33.563 1.00 92.94 571 SER A CA 1
ATOM 4526 C C . SER A 1 571 ? 24.508 -4.966 -33.724 1.00 92.94 571 SER A C 1
ATOM 4528 O O . SER A 1 571 ? 23.749 -4.127 -33.232 1.00 92.94 571 SER A O 1
ATOM 4530 N N . VAL A 1 572 ? 25.565 -4.622 -34.460 1.00 94.75 572 VAL A N 1
ATOM 4531 C CA . VAL A 1 572 ? 25.792 -3.246 -34.927 1.00 94.75 572 VAL A CA 1
ATOM 4532 C C . VAL A 1 572 ? 24.627 -2.767 -35.801 1.00 94.75 572 VAL A C 1
ATOM 4534 O O . VAL A 1 572 ? 24.186 -1.625 -35.665 1.00 94.75 572 VAL A O 1
ATOM 4537 N N . ASP A 1 573 ? 24.098 -3.649 -36.651 1.00 93.75 573 ASP A N 1
ATOM 4538 C CA . ASP A 1 573 ? 23.033 -3.326 -37.604 1.00 93.75 573 ASP A CA 1
ATOM 4539 C C . ASP A 1 573 ? 21.718 -2.965 -36.908 1.00 93.75 573 ASP A C 1
ATOM 4541 O O . ASP A 1 573 ? 20.972 -2.131 -37.411 1.00 93.75 573 ASP A O 1
ATOM 4545 N N . MET A 1 574 ? 21.468 -3.505 -35.710 1.00 95.38 574 MET A N 1
ATOM 4546 C CA . MET A 1 574 ? 20.338 -3.101 -34.869 1.00 95.38 574 MET A CA 1
ATOM 4547 C C . MET A 1 574 ? 20.387 -1.604 -34.538 1.00 95.38 574 MET A C 1
ATOM 4549 O O . MET A 1 574 ? 19.412 -0.890 -34.757 1.00 95.38 574 MET A O 1
ATOM 4553 N N . VAL A 1 575 ? 21.529 -1.104 -34.055 1.00 97.56 575 VAL A N 1
ATOM 4554 C CA . VAL A 1 575 ? 21.681 0.315 -33.689 1.00 97.56 575 VAL A CA 1
ATOM 4555 C C . VAL A 1 575 ? 21.652 1.204 -34.934 1.00 97.56 575 VAL A C 1
ATOM 4557 O O . VAL A 1 575 ? 20.997 2.246 -34.932 1.00 97.56 575 VAL A O 1
ATOM 4560 N N . VAL A 1 576 ? 22.310 0.774 -36.017 1.00 97.62 576 VAL A N 1
ATOM 4561 C CA . VAL A 1 576 ? 22.284 1.476 -37.311 1.00 97.62 576 VAL A CA 1
ATOM 4562 C C . VAL A 1 576 ? 20.855 1.575 -37.852 1.00 97.62 576 VAL A C 1
ATOM 4564 O O . VAL A 1 576 ? 20.449 2.657 -38.265 1.00 97.62 576 VAL A O 1
ATOM 4567 N N . GLY A 1 577 ? 20.079 0.489 -37.808 1.00 97.69 577 GLY A N 1
ATOM 4568 C CA . GLY A 1 577 ? 18.688 0.444 -38.259 1.00 97.69 577 GLY A CA 1
ATOM 4569 C C . GLY A 1 577 ? 17.782 1.387 -37.471 1.00 97.69 577 GLY A C 1
ATOM 4570 O O . GLY A 1 577 ? 17.051 2.173 -38.071 1.00 97.69 577 GLY A O 1
ATOM 4571 N N . LEU A 1 578 ? 17.883 1.381 -36.137 1.00 98.31 578 LEU A N 1
ATOM 4572 C CA . LEU A 1 578 ? 17.123 2.299 -35.282 1.00 98.31 578 LEU A CA 1
ATOM 4573 C C . LEU A 1 578 ? 17.433 3.769 -35.606 1.00 98.31 578 LEU A C 1
ATOM 4575 O O . LEU A 1 578 ? 16.514 4.566 -35.785 1.00 98.31 578 LEU A O 1
ATOM 4579 N N . LEU A 1 579 ? 18.714 4.133 -35.726 1.00 98.44 579 LEU A N 1
ATOM 4580 C CA . LEU A 1 579 ? 19.116 5.499 -36.075 1.00 98.44 579 LEU A CA 1
ATOM 4581 C C . LEU A 1 579 ? 18.677 5.886 -37.490 1.00 98.44 579 LEU A C 1
ATOM 4583 O O . LEU A 1 579 ? 18.218 7.007 -37.694 1.00 98.44 579 LEU A O 1
ATOM 4587 N N . ALA A 1 580 ? 18.791 4.971 -38.452 1.00 98.44 580 ALA A N 1
ATOM 4588 C CA . ALA A 1 580 ? 18.418 5.215 -39.838 1.00 98.44 580 ALA A CA 1
ATOM 4589 C C . ALA A 1 580 ? 16.916 5.473 -40.001 1.00 98.44 580 ALA A C 1
ATOM 4591 O O . ALA A 1 580 ? 16.544 6.404 -40.711 1.00 98.44 580 ALA A O 1
ATOM 4592 N N . ILE A 1 581 ? 16.060 4.711 -39.305 1.00 98.56 581 ILE A N 1
ATOM 4593 C CA . ILE A 1 581 ? 14.606 4.938 -39.298 1.00 98.56 581 ILE A CA 1
ATOM 4594 C C . ILE A 1 581 ? 14.297 6.350 -38.788 1.00 98.56 581 ILE A C 1
ATOM 4596 O O . ILE A 1 581 ? 13.574 7.098 -39.446 1.00 98.56 581 ILE A O 1
ATOM 4600 N N . LEU A 1 582 ? 14.896 6.741 -37.656 1.00 98.06 582 LEU A N 1
ATOM 4601 C CA . LEU A 1 582 ? 14.679 8.063 -37.064 1.00 98.06 582 LEU A CA 1
ATOM 4602 C C . LEU A 1 582 ? 15.205 9.198 -37.954 1.00 98.06 582 LEU A C 1
ATOM 4604 O O . LEU A 1 582 ? 14.551 10.231 -38.061 1.00 98.06 582 LEU A O 1
ATOM 4608 N N . LYS A 1 583 ? 16.364 9.013 -38.598 1.00 98.06 583 LYS A N 1
ATOM 4609 C CA . LYS A 1 583 ? 16.955 9.980 -39.541 1.00 98.06 583 LYS A CA 1
ATOM 4610 C C . LYS A 1 583 ? 16.142 10.109 -40.828 1.00 98.06 583 LYS A C 1
ATOM 4612 O O . LYS A 1 583 ? 16.014 11.203 -41.358 1.00 98.06 583 LYS A O 1
ATOM 4617 N N . ALA A 1 584 ? 15.545 9.022 -41.315 1.00 97.88 584 ALA A N 1
ATOM 4618 C CA . ALA A 1 584 ? 14.600 9.068 -42.431 1.00 97.88 584 ALA A CA 1
ATOM 4619 C C . ALA A 1 584 ? 13.275 9.769 -42.056 1.00 97.88 584 ALA A C 1
ATOM 4621 O O . ALA A 1 584 ? 12.492 10.117 -42.936 1.00 97.88 584 ALA A O 1
ATOM 4622 N N . GLY A 1 585 ? 13.034 10.004 -40.760 1.00 96.19 585 GLY A N 1
ATOM 4623 C CA . GLY A 1 585 ? 11.836 10.638 -40.209 1.00 96.19 585 GLY A CA 1
ATOM 4624 C C . GLY A 1 585 ? 10.730 9.673 -39.792 1.00 96.19 585 GLY A C 1
ATOM 4625 O O . GLY A 1 585 ? 9.690 10.121 -39.312 1.00 96.19 585 GLY A O 1
ATOM 4626 N N . GLY A 1 586 ? 10.947 8.368 -39.954 1.00 97.50 586 GLY A N 1
ATOM 4627 C CA . GLY A 1 586 ? 10.011 7.337 -39.526 1.00 97.50 586 GLY A CA 1
ATOM 4628 C C . GLY A 1 586 ? 10.080 7.052 -38.026 1.00 97.50 586 GLY A C 1
ATOM 4629 O O . GLY A 1 586 ? 10.965 7.518 -37.307 1.00 97.50 586 GLY A O 1
ATOM 4630 N N . ALA A 1 587 ? 9.155 6.216 -37.565 1.00 98.19 587 ALA A N 1
ATOM 4631 C CA . ALA A 1 587 ? 9.138 5.674 -36.213 1.00 98.19 587 ALA A CA 1
ATOM 4632 C C . ALA A 1 587 ? 9.295 4.157 -36.255 1.00 98.19 587 ALA A C 1
ATOM 4634 O O . ALA A 1 587 ? 8.650 3.480 -37.057 1.00 98.19 587 ALA A O 1
ATOM 4635 N N . TYR A 1 588 ? 10.131 3.606 -35.380 1.00 98.38 588 TYR A N 1
ATOM 4636 C CA . TYR A 1 588 ? 10.376 2.167 -35.394 1.00 98.38 588 TYR A CA 1
ATOM 4637 C C . TYR A 1 588 ? 9.343 1.396 -34.560 1.00 98.38 588 TYR A C 1
ATOM 4639 O O . TYR A 1 588 ? 8.860 1.869 -33.524 1.00 98.38 588 TYR A O 1
ATOM 4647 N N . VAL A 1 589 ? 9.032 0.181 -35.013 1.00 98.25 589 VAL A N 1
ATOM 4648 C CA . VAL A 1 589 ? 8.241 -0.825 -34.293 1.00 98.25 589 VAL A CA 1
ATOM 4649 C C . VAL A 1 589 ? 9.159 -2.019 -34.016 1.00 98.25 589 VAL A C 1
ATOM 4651 O O . VAL A 1 589 ? 9.455 -2.774 -34.947 1.00 98.25 589 VAL A O 1
ATOM 4654 N N . PRO A 1 590 ? 9.663 -2.192 -32.781 1.00 96.38 590 PRO A N 1
ATOM 4655 C CA . PRO A 1 590 ? 10.561 -3.293 -32.472 1.00 96.38 590 PRO A CA 1
ATOM 4656 C C . PRO A 1 590 ? 9.788 -4.613 -32.400 1.00 96.38 590 PRO A C 1
ATOM 4658 O O . PRO A 1 590 ? 8.791 -4.735 -31.683 1.00 96.38 590 PRO A O 1
ATOM 4661 N N . LEU A 1 591 ? 10.267 -5.603 -33.147 1.00 93.00 591 LEU A N 1
ATOM 4662 C CA . LEU A 1 591 ? 9.753 -6.965 -33.183 1.00 93.00 591 LEU A CA 1
ATOM 4663 C C . LEU A 1 591 ? 10.847 -7.900 -32.661 1.00 93.00 591 LEU A C 1
ATOM 4665 O O . LEU A 1 591 ? 11.948 -7.943 -33.206 1.00 93.00 591 LEU A O 1
ATOM 4669 N N . ASP A 1 592 ? 10.558 -8.623 -31.583 1.00 87.94 592 ASP A N 1
ATOM 4670 C CA . ASP A 1 592 ? 11.513 -9.567 -31.007 1.00 87.94 592 ASP A CA 1
ATOM 4671 C C . ASP A 1 592 ? 11.496 -10.879 -31.811 1.00 87.94 592 ASP A C 1
ATOM 4673 O O . ASP A 1 592 ? 10.433 -11.501 -31.903 1.00 87.94 592 ASP A O 1
ATOM 4677 N N . PRO A 1 593 ? 12.626 -11.321 -32.394 1.00 86.69 593 PRO A N 1
ATOM 4678 C CA . PRO A 1 593 ? 12.671 -12.574 -33.143 1.00 86.69 593 PRO A CA 1
ATOM 4679 C C . PRO A 1 593 ? 12.388 -13.812 -32.277 1.00 86.69 593 PRO A C 1
ATOM 4681 O O . PRO A 1 593 ? 12.060 -14.858 -32.830 1.00 86.69 593 PRO A O 1
ATOM 4684 N N . GLU A 1 594 ? 12.479 -13.715 -30.943 1.00 81.25 594 GLU A N 1
ATOM 4685 C CA . GLU A 1 594 ? 12.106 -14.800 -30.023 1.00 81.25 594 GLU A CA 1
ATOM 4686 C C . GLU A 1 594 ? 10.577 -14.942 -29.842 1.00 81.25 594 GLU A C 1
ATOM 4688 O O . GLU A 1 594 ? 10.116 -15.901 -29.220 1.00 81.25 594 GLU A O 1
ATOM 4693 N N . TYR A 1 595 ? 9.759 -14.012 -30.352 1.00 81.06 595 TYR A N 1
ATOM 4694 C CA . TYR A 1 595 ? 8.302 -14.102 -30.216 1.00 81.06 595 TYR A CA 1
ATOM 4695 C C . TYR A 1 595 ? 7.676 -15.170 -31.127 1.00 81.06 595 TYR A C 1
ATOM 4697 O O . TYR A 1 595 ? 8.133 -15.376 -32.253 1.00 81.06 595 TYR A O 1
ATOM 4705 N N . PRO A 1 596 ? 6.568 -15.812 -30.690 1.00 80.12 596 PRO A N 1
ATOM 4706 C CA . PRO A 1 596 ? 5.825 -16.741 -31.533 1.00 80.12 596 PRO A CA 1
ATOM 4707 C C . PRO A 1 596 ? 5.363 -16.089 -32.837 1.00 80.12 596 PRO A C 1
ATOM 4709 O O . PRO A 1 596 ? 4.959 -14.920 -32.859 1.00 80.12 596 PRO A O 1
ATOM 4712 N N . ARG A 1 597 ? 5.348 -16.878 -33.918 1.00 85.44 597 ARG A N 1
ATOM 4713 C CA . ARG A 1 597 ? 4.966 -16.416 -35.261 1.00 85.44 597 ARG A CA 1
ATOM 4714 C C . ARG A 1 597 ? 3.596 -15.731 -35.275 1.00 85.44 597 ARG A C 1
ATOM 4716 O O . ARG A 1 597 ? 3.466 -14.682 -35.893 1.00 85.44 597 ARG A O 1
ATOM 4723 N N . GLU A 1 598 ? 2.593 -16.262 -34.574 1.00 80.69 598 GLU A N 1
ATOM 4724 C CA . GLU A 1 598 ? 1.254 -15.649 -34.520 1.00 80.69 598 GLU A CA 1
ATOM 4725 C C . GLU A 1 598 ? 1.266 -14.257 -33.874 1.00 80.69 598 GLU A C 1
ATOM 4727 O O . GLU A 1 598 ? 0.594 -13.337 -34.343 1.00 80.69 598 GLU A O 1
ATOM 4732 N N . ARG A 1 599 ? 2.075 -14.069 -32.824 1.00 83.06 599 ARG A N 1
ATOM 4733 C CA . ARG A 1 599 ? 2.213 -12.774 -32.152 1.00 83.06 599 ARG A CA 1
ATOM 4734 C C . ARG A 1 599 ? 2.884 -11.750 -33.060 1.00 83.06 599 ARG A C 1
ATOM 4736 O O . ARG A 1 599 ? 2.419 -10.614 -33.131 1.00 83.06 599 ARG A O 1
ATOM 4743 N N . LEU A 1 600 ? 3.941 -12.157 -33.763 1.00 88.88 600 LEU A N 1
ATOM 4744 C CA . LEU A 1 600 ? 4.607 -11.314 -34.756 1.00 88.88 600 LEU A CA 1
ATOM 4745 C C . LEU A 1 600 ? 3.651 -10.932 -35.890 1.00 88.88 600 LEU A C 1
ATOM 4747 O O . LEU A 1 600 ? 3.575 -9.755 -36.233 1.00 88.88 600 LEU A O 1
ATOM 4751 N N . ALA A 1 601 ? 2.869 -11.887 -36.402 1.00 90.06 601 ALA A N 1
ATOM 4752 C CA . ALA A 1 601 ? 1.868 -11.640 -37.440 1.00 90.06 601 ALA A CA 1
ATOM 4753 C C . ALA A 1 601 ? 0.835 -10.601 -36.983 1.00 90.06 601 ALA A C 1
ATOM 4755 O O . ALA A 1 601 ? 0.588 -9.623 -37.685 1.00 90.06 601 ALA A O 1
ATOM 4756 N N . TYR A 1 602 ? 0.304 -10.753 -35.767 1.00 87.94 602 TYR A N 1
ATOM 4757 C CA . TYR A 1 602 ? -0.628 -9.783 -35.196 1.00 87.94 602 TYR A CA 1
ATOM 4758 C C . TYR A 1 602 ? 0.001 -8.391 -35.026 1.00 87.94 602 TYR A C 1
ATOM 4760 O O . TYR A 1 602 ? -0.632 -7.390 -35.347 1.00 87.94 602 TYR A O 1
ATOM 4768 N N . MET A 1 603 ? 1.238 -8.294 -34.525 1.00 90.50 603 MET A N 1
ATOM 4769 C CA . MET A 1 603 ? 1.916 -7.001 -34.354 1.00 90.50 603 MET A CA 1
ATOM 4770 C C . MET A 1 603 ? 2.158 -6.305 -35.698 1.00 90.50 603 MET A C 1
ATOM 4772 O O . MET A 1 603 ? 1.987 -5.087 -35.796 1.00 90.50 603 MET A O 1
ATOM 4776 N N . ILE A 1 604 ? 2.530 -7.066 -36.730 1.00 93.44 604 ILE A N 1
ATOM 4777 C CA . ILE A 1 604 ? 2.689 -6.584 -38.106 1.00 93.44 604 ILE A CA 1
ATOM 4778 C C . ILE A 1 604 ? 1.349 -6.055 -38.641 1.00 93.44 604 ILE A C 1
ATOM 4780 O O . ILE A 1 604 ? 1.277 -4.910 -39.089 1.00 93.44 604 ILE A O 1
ATOM 4784 N N . GLU A 1 605 ? 0.273 -6.832 -38.504 1.00 92.69 605 GLU A N 1
ATOM 4785 C CA . GLU A 1 605 ? -1.072 -6.453 -38.950 1.00 92.69 605 GLU A CA 1
ATOM 4786 C C . GLU A 1 605 ? -1.600 -5.203 -38.216 1.00 92.69 605 GLU A C 1
ATOM 4788 O O . GLU A 1 605 ? -2.019 -4.227 -38.846 1.00 92.69 605 GLU A O 1
ATOM 4793 N N . ASP A 1 606 ? -1.549 -5.195 -36.879 1.00 92.50 606 ASP A N 1
ATOM 4794 C CA . ASP A 1 606 ? -2.095 -4.116 -36.044 1.00 92.50 606 ASP A CA 1
ATOM 4795 C C . ASP A 1 606 ? -1.302 -2.814 -36.218 1.00 92.50 606 ASP A C 1
ATOM 4797 O O . ASP A 1 606 ? -1.886 -1.727 -36.306 1.00 92.50 606 ASP A O 1
ATOM 4801 N N . SER A 1 607 ? 0.028 -2.909 -36.353 1.00 93.81 607 SER A N 1
ATOM 4802 C CA . SER A 1 607 ? 0.868 -1.738 -36.632 1.00 93.81 607 SER A CA 1
ATOM 4803 C C . SER A 1 607 ? 0.603 -1.195 -38.034 1.00 93.81 607 SER A C 1
ATOM 4805 O O . SER A 1 607 ? 0.598 0.026 -38.226 1.00 93.81 607 SER A O 1
ATOM 4807 N N . GLY A 1 608 ? 0.300 -2.080 -38.986 1.00 93.69 608 GLY A N 1
ATOM 4808 C CA . GLY A 1 608 ? 0.122 -1.745 -40.391 1.00 93.69 608 GLY A CA 1
ATOM 4809 C C . GLY A 1 608 ? 1.410 -1.255 -41.039 1.00 93.69 608 GLY A C 1
ATOM 4810 O O . GLY A 1 608 ? 1.342 -0.372 -41.895 1.00 93.69 608 GLY A O 1
ATOM 4811 N N . ILE A 1 609 ? 2.559 -1.761 -40.583 1.00 95.81 609 ILE A N 1
ATOM 4812 C CA . ILE A 1 609 ? 3.846 -1.495 -41.226 1.00 95.81 609 ILE A CA 1
ATOM 4813 C C . ILE A 1 609 ? 3.846 -2.057 -42.649 1.00 95.81 609 ILE A C 1
ATOM 4815 O O . ILE A 1 609 ? 3.303 -3.129 -42.900 1.00 95.81 609 ILE A O 1
ATOM 4819 N N . GLN A 1 610 ? 4.458 -1.320 -43.573 1.00 95.19 610 GLN A N 1
ATOM 4820 C CA . GLN A 1 610 ? 4.642 -1.754 -44.966 1.00 95.19 610 GLN A CA 1
ATOM 4821 C C . GLN A 1 610 ? 6.086 -2.166 -45.258 1.00 95.19 610 GLN A C 1
ATOM 4823 O O . GLN A 1 610 ? 6.317 -2.937 -46.181 1.00 95.19 610 GLN A O 1
ATOM 4828 N N . LEU A 1 611 ? 7.028 -1.702 -44.430 1.00 97.62 611 LEU A N 1
ATOM 4829 C CA . LEU A 1 611 ? 8.454 -1.985 -44.529 1.00 97.62 611 LEU A CA 1
ATOM 4830 C C . LEU A 1 611 ? 8.964 -2.592 -43.216 1.00 97.62 611 LEU A C 1
ATOM 4832 O O . LEU A 1 611 ? 8.675 -2.080 -42.127 1.00 97.62 611 LEU A O 1
ATOM 4836 N N . LEU A 1 612 ? 9.751 -3.659 -43.327 1.00 97.50 612 LEU A N 1
ATOM 4837 C CA . LEU A 1 612 ? 10.396 -4.362 -42.223 1.00 97.50 612 LEU A CA 1
ATOM 4838 C C . LEU A 1 612 ? 11.906 -4.464 -42.460 1.00 97.50 612 LEU A C 1
ATOM 4840 O O . LEU A 1 612 ? 12.357 -5.004 -43.467 1.00 97.50 612 LEU A O 1
ATOM 4844 N N . LEU A 1 613 ? 12.699 -4.010 -41.493 1.00 97.62 613 LEU A N 1
ATOM 4845 C CA . LEU A 1 613 ? 14.142 -4.236 -41.470 1.00 97.62 613 LEU A CA 1
ATOM 4846 C C . LEU A 1 613 ? 14.433 -5.550 -40.756 1.00 97.62 613 LEU A C 1
ATOM 4848 O O . LEU A 1 613 ? 13.993 -5.753 -39.622 1.00 97.62 613 LEU A O 1
ATOM 4852 N N . SER A 1 614 ? 15.177 -6.445 -41.400 1.00 96.00 614 SER A N 1
ATOM 4853 C CA . SER A 1 614 ? 15.516 -7.739 -40.806 1.00 96.00 614 SER A CA 1
ATOM 4854 C C . SER A 1 614 ? 16.873 -8.269 -41.275 1.00 96.00 614 SER A C 1
ATOM 4856 O O . SER A 1 614 ? 17.666 -7.547 -41.875 1.00 96.00 614 SER A O 1
ATOM 4858 N N . GLN A 1 615 ? 17.162 -9.530 -40.968 1.00 93.19 615 GLN A N 1
ATOM 4859 C CA . GLN A 1 615 ? 18.351 -10.264 -41.389 1.00 93.19 615 GLN A CA 1
ATOM 4860 C C . GLN A 1 615 ? 17.925 -11.482 -42.212 1.00 93.19 615 GLN A C 1
ATOM 4862 O O . GLN A 1 615 ? 16.900 -12.103 -41.925 1.00 93.19 615 GLN A O 1
ATOM 4867 N N . ARG A 1 616 ? 18.722 -11.873 -43.212 1.00 90.25 616 ARG A N 1
ATOM 4868 C CA . ARG A 1 616 ? 18.410 -13.010 -44.101 1.00 90.25 616 ARG A CA 1
ATOM 4869 C C . ARG A 1 616 ? 18.182 -14.318 -43.345 1.00 90.25 616 ARG A C 1
ATOM 4871 O O . ARG A 1 616 ? 17.349 -15.117 -43.762 1.00 90.25 616 ARG A O 1
ATOM 4878 N N . SER A 1 617 ? 18.902 -14.529 -42.243 1.00 90.38 617 SER A N 1
ATOM 4879 C CA . SER A 1 617 ? 18.763 -15.706 -41.375 1.00 90.38 617 SER A CA 1
ATOM 4880 C C . SER A 1 617 ? 17.396 -15.805 -40.694 1.00 90.38 617 SER A C 1
ATOM 4882 O O . SER A 1 617 ? 16.949 -16.914 -40.414 1.00 90.38 617 SER A O 1
ATOM 4884 N N . LEU A 1 618 ? 16.727 -14.674 -40.451 1.00 90.88 618 LEU A N 1
ATOM 4885 C CA . LEU A 1 618 ? 15.448 -14.618 -39.744 1.00 90.88 618 LEU A CA 1
ATOM 4886 C C . LEU A 1 618 ? 14.247 -14.747 -40.685 1.00 90.88 618 LEU A C 1
ATOM 4888 O O . LEU A 1 618 ? 13.202 -15.222 -40.253 1.00 90.88 618 LEU A O 1
ATOM 4892 N N . LEU A 1 619 ? 14.389 -14.397 -41.969 1.00 89.56 619 LEU A N 1
ATOM 4893 C CA . LEU A 1 619 ? 13.280 -14.378 -42.940 1.00 89.56 619 LEU A CA 1
ATOM 4894 C C . LEU A 1 619 ? 12.412 -15.651 -42.956 1.00 89.56 619 LEU A C 1
ATOM 4896 O O . LEU A 1 619 ? 11.192 -15.507 -42.970 1.00 89.56 619 LEU A O 1
ATOM 4900 N N . PRO A 1 620 ? 12.964 -16.885 -42.900 1.00 87.50 620 PRO A N 1
ATOM 4901 C CA . PRO A 1 620 ? 12.137 -18.097 -42.905 1.00 87.50 620 PRO A CA 1
ATOM 4902 C C . PRO A 1 620 ? 11.204 -18.224 -41.688 1.00 87.50 620 PRO A C 1
ATOM 4904 O O . PRO A 1 620 ? 10.206 -18.944 -41.743 1.00 87.50 620 PRO A O 1
ATOM 4907 N N . LEU A 1 621 ? 11.537 -17.554 -40.582 1.00 82.38 621 LEU A N 1
ATOM 4908 C CA . LEU A 1 621 ? 10.812 -17.616 -39.313 1.00 82.38 621 LEU A CA 1
ATOM 4909 C C . LEU A 1 621 ? 9.725 -16.534 -39.205 1.00 82.38 621 LEU A C 1
ATOM 4911 O O . LEU A 1 621 ? 8.828 -16.656 -38.371 1.00 82.38 621 LEU A O 1
ATOM 4915 N N . LEU A 1 622 ? 9.764 -15.508 -40.061 1.00 87.38 622 LEU A N 1
ATOM 4916 C CA . LEU A 1 622 ? 8.896 -14.337 -39.963 1.00 87.38 622 LEU A CA 1
ATOM 4917 C C . LEU A 1 622 ? 7.614 -14.479 -40.810 1.00 87.38 622 LEU A C 1
ATOM 4919 O O . LEU A 1 622 ? 7.649 -15.035 -41.910 1.00 87.38 622 LEU A O 1
ATOM 4923 N N . PRO A 1 623 ? 6.464 -13.976 -40.327 1.00 88.12 623 PRO A N 1
ATOM 4924 C CA . PRO A 1 623 ? 5.210 -13.945 -41.080 1.00 88.12 623 PRO A CA 1
ATOM 4925 C C . PRO A 1 623 ? 5.117 -12.664 -41.928 1.00 88.12 623 PRO A C 1
ATOM 4927 O O . PRO A 1 623 ? 4.460 -11.703 -41.540 1.00 88.12 623 PRO A O 1
ATOM 4930 N N . VAL A 1 624 ? 5.826 -12.628 -43.059 1.00 85.88 624 VAL A N 1
ATOM 4931 C CA . VAL A 1 624 ? 6.069 -11.402 -43.855 1.00 85.88 624 VAL A CA 1
ATOM 4932 C C . VAL A 1 624 ? 5.520 -11.475 -45.283 1.00 85.88 624 VAL A C 1
ATOM 4934 O O . VAL A 1 624 ? 6.033 -10.815 -46.176 1.00 85.88 624 VAL A O 1
ATOM 4937 N N . ASP A 1 625 ? 4.480 -12.279 -45.511 1.00 82.38 625 ASP A N 1
ATOM 4938 C CA . ASP A 1 625 ? 3.954 -12.550 -46.859 1.00 82.38 625 ASP A CA 1
ATOM 4939 C C . ASP A 1 625 ? 3.437 -11.283 -47.587 1.00 82.38 625 ASP A C 1
ATOM 4941 O O . ASP A 1 625 ? 3.535 -11.205 -48.810 1.00 82.38 625 ASP A O 1
ATOM 4945 N N . ASP A 1 626 ? 2.971 -10.272 -46.838 1.00 84.62 626 ASP A N 1
ATOM 4946 C CA . ASP A 1 626 ? 2.402 -9.008 -47.348 1.00 84.62 626 ASP A CA 1
ATOM 4947 C C . ASP A 1 626 ? 3.215 -7.750 -46.951 1.00 84.62 626 ASP A C 1
ATOM 4949 O O . ASP A 1 626 ? 2.698 -6.631 -46.989 1.00 84.62 626 ASP A O 1
ATOM 4953 N N . VAL A 1 627 ? 4.477 -7.908 -46.528 1.00 92.44 627 VAL A N 1
ATOM 4954 C CA . VAL A 1 627 ? 5.334 -6.801 -46.054 1.00 92.44 627 VAL A CA 1
ATOM 4955 C C . VAL A 1 627 ? 6.646 -6.780 -46.823 1.00 92.44 627 VAL A C 1
ATOM 4957 O O . VAL A 1 627 ? 7.294 -7.811 -46.991 1.00 92.44 627 VAL A O 1
ATOM 4960 N N . GLU A 1 628 ? 7.074 -5.598 -47.259 1.00 94.31 628 GLU A N 1
ATOM 4961 C CA . GLU A 1 628 ? 8.374 -5.438 -47.897 1.00 94.31 628 GLU A CA 1
ATOM 4962 C C . GLU A 1 628 ? 9.494 -5.591 -46.865 1.00 94.31 628 GLU A C 1
ATOM 4964 O O . GLU A 1 628 ? 9.475 -4.959 -45.806 1.00 94.31 628 GLU A O 1
ATOM 4969 N N . VAL A 1 629 ? 10.476 -6.449 -47.156 1.00 94.62 629 VAL A N 1
ATOM 4970 C CA . VAL A 1 629 ? 11.568 -6.736 -46.222 1.00 94.62 629 VAL A CA 1
ATOM 4971 C C . VAL A 1 629 ? 12.904 -6.282 -46.784 1.00 94.62 629 VAL A C 1
ATOM 4973 O O . VAL A 1 629 ? 13.390 -6.814 -47.783 1.00 94.62 629 VAL A O 1
ATOM 4976 N N . LEU A 1 630 ? 13.549 -5.363 -46.068 1.00 94.69 630 LEU A N 1
ATOM 4977 C CA . LEU A 1 630 ? 14.907 -4.920 -46.344 1.00 94.69 630 LEU A CA 1
ATOM 4978 C C . LEU A 1 630 ? 15.882 -5.654 -45.416 1.00 94.69 630 LEU A C 1
ATOM 4980 O O . LEU A 1 630 ? 15.947 -5.400 -44.210 1.00 94.69 630 LEU A O 1
ATOM 4984 N N . ALA A 1 631 ? 16.655 -6.584 -45.978 1.00 92.31 631 ALA A N 1
ATOM 4985 C CA . ALA A 1 631 ? 17.686 -7.294 -45.226 1.00 92.31 631 ALA A CA 1
ATOM 4986 C C . ALA A 1 631 ? 18.913 -6.393 -44.994 1.00 92.31 631 ALA A C 1
ATOM 4988 O O . ALA A 1 631 ? 19.496 -5.879 -45.951 1.00 92.31 631 ALA A O 1
ATOM 4989 N N . LEU A 1 632 ? 19.326 -6.223 -43.737 1.00 91.31 632 LEU A N 1
ATOM 4990 C CA . LEU A 1 632 ? 20.459 -5.372 -43.352 1.00 91.31 632 LEU A CA 1
ATOM 4991 C C . LEU A 1 632 ? 21.819 -6.034 -43.634 1.00 91.31 632 LEU A C 1
ATOM 4993 O O . LEU A 1 632 ? 22.790 -5.348 -43.943 1.00 91.31 632 LEU A O 1
ATOM 4997 N N . ASP A 1 633 ? 21.880 -7.367 -43.607 1.00 87.06 633 ASP A N 1
ATOM 4998 C CA . ASP A 1 633 ? 23.091 -8.180 -43.793 1.00 87.06 633 ASP A CA 1
ATOM 4999 C C . ASP A 1 633 ? 23.369 -8.543 -45.271 1.00 87.06 633 ASP A C 1
ATOM 5001 O O . ASP A 1 633 ? 23.935 -9.597 -45.580 1.00 87.06 633 ASP A O 1
ATOM 5005 N N . GLN A 1 634 ? 22.941 -7.692 -46.206 1.00 81.25 634 GLN A N 1
ATOM 5006 C CA . GLN A 1 634 ? 23.178 -7.852 -47.646 1.00 81.25 634 GLN A CA 1
ATOM 5007 C C . GLN A 1 634 ? 24.682 -7.818 -48.020 1.00 81.25 634 GLN A C 1
ATOM 5009 O O . GLN A 1 634 ? 25.505 -7.318 -47.247 1.00 81.25 634 GLN A O 1
ATOM 5014 N N . PRO A 1 635 ? 25.074 -8.349 -49.204 1.00 73.50 635 PRO A N 1
ATOM 5015 C CA . PRO A 1 635 ? 26.469 -8.365 -49.660 1.00 73.50 635 PRO A CA 1
ATOM 5016 C C . PRO A 1 635 ? 27.143 -6.985 -49.599 1.00 73.50 635 PRO A C 1
ATOM 5018 O O . PRO A 1 635 ? 26.498 -5.955 -49.791 1.00 73.50 635 PRO A O 1
ATOM 5021 N N . HIS A 1 636 ? 28.456 -6.967 -49.348 1.00 72.06 636 HIS A N 1
ATOM 5022 C CA . HIS A 1 636 ? 29.210 -5.732 -49.117 1.00 72.06 636 HIS A CA 1
ATOM 5023 C C . HIS A 1 636 ? 29.023 -4.686 -50.228 1.00 72.06 636 HIS A C 1
ATOM 5025 O O . HIS A 1 636 ? 29.178 -4.986 -51.410 1.00 72.06 636 HIS A O 1
ATOM 5031 N N . GLY A 1 637 ? 28.742 -3.449 -49.810 1.00 75.00 637 GLY A N 1
ATOM 5032 C CA . GLY A 1 637 ? 28.734 -2.257 -50.659 1.00 75.00 637 GLY A CA 1
ATOM 5033 C C . GLY A 1 637 ? 27.394 -1.868 -51.285 1.00 75.00 637 GLY A C 1
ATOM 5034 O O . GLY A 1 637 ? 27.337 -0.870 -51.995 1.00 75.00 637 GLY A O 1
ATOM 5035 N N . TRP A 1 638 ? 26.294 -2.574 -50.997 1.00 86.00 638 TRP A N 1
ATOM 5036 C CA . TRP A 1 638 ? 24.969 -2.216 -51.537 1.00 86.00 638 TRP A CA 1
ATOM 5037 C C . TRP A 1 638 ? 24.480 -0.817 -51.105 1.00 86.00 638 TRP A C 1
ATOM 5039 O O . TRP A 1 638 ? 23.704 -0.188 -51.817 1.00 86.00 638 TRP A O 1
ATOM 5049 N N . LEU A 1 639 ? 24.987 -0.304 -49.976 1.00 90.06 639 LEU A N 1
ATOM 5050 C CA . LEU A 1 639 ? 24.723 1.053 -49.486 1.00 90.06 639 LEU A CA 1
ATOM 5051 C C . LEU A 1 639 ? 25.750 2.104 -49.952 1.00 90.06 639 LEU A C 1
ATOM 5053 O O . LEU A 1 639 ? 25.603 3.280 -49.624 1.00 90.06 639 LEU A O 1
ATOM 5057 N N . ASP A 1 640 ? 26.808 1.722 -50.677 1.00 89.69 640 ASP A N 1
ATOM 5058 C CA . ASP A 1 640 ? 27.922 2.632 -50.994 1.00 89.69 640 ASP A CA 1
ATOM 5059 C C . ASP A 1 640 ? 27.546 3.737 -51.990 1.00 89.69 640 ASP A C 1
ATOM 5061 O O . ASP A 1 640 ? 28.204 4.779 -52.011 1.00 89.69 640 ASP A O 1
ATOM 5065 N N . SER A 1 641 ? 26.488 3.537 -52.782 1.00 90.62 641 SER A N 1
ATOM 5066 C CA . SER A 1 641 ? 25.937 4.551 -53.690 1.00 90.62 641 SER A CA 1
ATOM 5067 C C . SER A 1 641 ? 25.139 5.642 -52.975 1.00 90.62 641 SER A C 1
ATOM 5069 O O . SER A 1 641 ? 24.924 6.705 -53.557 1.00 90.62 641 SER A O 1
ATOM 5071 N N . TYR A 1 642 ? 24.701 5.404 -51.736 1.00 94.56 642 TYR A N 1
ATOM 5072 C CA . TYR A 1 642 ? 23.932 6.373 -50.963 1.00 94.56 642 TYR A CA 1
ATOM 5073 C C . TYR A 1 642 ? 24.839 7.394 -50.272 1.00 94.56 642 TYR A C 1
ATOM 5075 O O . TYR A 1 642 ? 25.987 7.121 -49.905 1.00 94.56 642 TYR A O 1
ATOM 5083 N N . SER A 1 643 ? 24.303 8.600 -50.079 1.00 95.62 643 SER A N 1
ATOM 5084 C CA . SER A 1 643 ? 25.024 9.695 -49.434 1.00 95.62 643 SER A CA 1
ATOM 5085 C C . SER A 1 643 ? 25.397 9.354 -47.989 1.00 95.62 643 SER A C 1
ATOM 5087 O O . SER A 1 643 ? 24.631 8.741 -47.249 1.00 95.62 643 SER A O 1
ATOM 5089 N N . THR A 1 644 ? 26.582 9.795 -47.571 1.00 95.50 644 THR A N 1
ATOM 5090 C CA . THR A 1 644 ? 27.044 9.707 -46.180 1.00 95.50 644 THR A CA 1
ATOM 5091 C C . THR A 1 644 ? 26.571 10.881 -45.322 1.00 95.50 644 THR A C 1
ATOM 5093 O O . THR A 1 644 ? 26.805 10.871 -44.118 1.00 95.50 644 THR A O 1
ATOM 5096 N N . GLN A 1 645 ? 25.963 11.905 -45.929 1.00 95.25 645 GLN A N 1
ATOM 5097 C CA . GLN A 1 645 ? 25.420 13.079 -45.237 1.00 95.25 645 GLN A CA 1
ATOM 5098 C C . GLN A 1 645 ? 24.031 12.776 -44.675 1.00 95.25 645 GLN A C 1
ATOM 5100 O O . GLN A 1 645 ? 23.285 12.019 -45.302 1.00 95.25 645 GLN A O 1
ATOM 5105 N N . SER A 1 646 ? 23.658 13.402 -43.557 1.00 93.88 646 SER A N 1
ATOM 5106 C CA . SER A 1 646 ? 22.300 13.286 -43.017 1.00 93.88 646 SER A CA 1
ATOM 5107 C C . SER A 1 646 ? 21.246 13.674 -44.063 1.00 93.88 646 SER A C 1
ATOM 5109 O O . SER A 1 646 ? 21.454 14.622 -44.830 1.00 93.88 646 SER A O 1
ATOM 5111 N N . PRO A 1 647 ? 20.123 12.945 -44.143 1.00 92.94 647 PRO A N 1
ATOM 5112 C CA . PRO A 1 647 ? 19.012 13.337 -44.996 1.00 92.94 647 PRO A CA 1
ATOM 5113 C C . PRO A 1 647 ? 18.353 14.622 -44.474 1.00 92.94 647 PRO A C 1
ATOM 5115 O O . PRO A 1 647 ? 18.156 14.791 -43.276 1.00 92.94 647 PRO A O 1
ATOM 5118 N N . ASP A 1 648 ? 17.979 15.516 -45.388 1.00 89.81 648 ASP A N 1
ATOM 5119 C CA . ASP A 1 648 ? 17.214 16.722 -45.058 1.00 89.81 648 ASP A CA 1
ATOM 5120 C C . ASP A 1 648 ? 15.725 16.360 -44.913 1.00 89.81 648 ASP A C 1
ATOM 5122 O O . ASP A 1 648 ? 15.021 16.158 -45.910 1.00 89.81 648 ASP A O 1
ATOM 5126 N N . VAL A 1 649 ? 15.267 16.186 -43.667 1.00 89.31 649 VAL A N 1
ATOM 5127 C CA . VAL A 1 649 ? 13.890 15.799 -43.324 1.00 89.31 649 VAL A CA 1
ATOM 5128 C C . VAL A 1 649 ? 13.302 16.789 -42.321 1.00 89.31 649 VAL A C 1
ATOM 5130 O O . VAL A 1 649 ? 13.809 16.966 -41.216 1.00 89.31 649 VAL A O 1
ATOM 5133 N N . SER A 1 650 ? 12.177 17.409 -42.680 1.00 88.88 650 SER A N 1
ATOM 5134 C CA . SER A 1 650 ? 11.426 18.267 -41.761 1.00 88.88 650 SER A CA 1
ATOM 5135 C C . SER A 1 650 ? 10.538 17.418 -40.849 1.00 88.88 650 SER A C 1
ATOM 5137 O O . SER A 1 650 ? 9.631 16.733 -41.324 1.00 88.88 650 SER A O 1
ATOM 5139 N N . LEU A 1 651 ? 10.795 17.470 -39.540 1.00 90.25 651 LEU A N 1
ATOM 5140 C CA . LEU A 1 651 ? 10.034 16.752 -38.516 1.00 90.25 651 LEU A CA 1
ATOM 5141 C C . LEU A 1 651 ? 9.387 17.716 -37.531 1.00 90.25 651 LEU A C 1
ATOM 5143 O O . LEU A 1 651 ? 9.994 18.687 -37.087 1.00 90.25 651 LEU A O 1
ATOM 5147 N N . HIS A 1 652 ? 8.160 17.394 -37.141 1.00 94.44 652 HIS A N 1
ATOM 5148 C CA . HIS A 1 652 ? 7.470 18.036 -36.038 1.00 94.44 652 HIS A CA 1
ATOM 5149 C C . HIS A 1 652 ? 7.726 17.254 -34.743 1.00 94.44 652 HIS A C 1
ATOM 5151 O O . HIS A 1 652 ? 7.711 16.024 -34.726 1.00 94.44 652 HIS A O 1
ATOM 5157 N N . ALA A 1 653 ? 7.865 17.949 -33.614 1.00 93.75 653 ALA A N 1
ATOM 5158 C CA . ALA A 1 653 ? 8.147 17.343 -32.308 1.00 93.75 653 ALA A CA 1
ATOM 5159 C C . ALA A 1 653 ? 7.137 16.253 -31.878 1.00 93.75 653 ALA A C 1
ATOM 5161 O O . ALA A 1 653 ? 7.454 15.342 -31.112 1.00 93.75 653 ALA A O 1
ATOM 5162 N N . LEU A 1 654 ? 5.895 16.357 -32.362 1.00 94.75 654 LEU A N 1
ATOM 5163 C CA . LEU A 1 654 ? 4.802 15.410 -32.093 1.00 94.75 654 LEU A CA 1
ATOM 5164 C C . LEU A 1 654 ? 4.771 14.180 -33.011 1.00 94.75 654 LEU A C 1
ATOM 5166 O O . LEU A 1 654 ? 3.945 13.290 -32.773 1.00 94.75 654 LEU A O 1
ATOM 5170 N N . ASN A 1 655 ? 5.622 14.120 -34.038 1.00 96.75 655 ASN A N 1
ATOM 5171 C CA . ASN A 1 655 ? 5.784 12.893 -34.808 1.00 96.75 655 ASN A CA 1
ATOM 5172 C C . ASN A 1 655 ? 6.334 11.786 -33.900 1.00 96.75 655 ASN A C 1
ATOM 5174 O O . ASN A 1 655 ? 7.043 12.050 -32.918 1.00 96.75 655 ASN A O 1
ATOM 5178 N N . LEU A 1 656 ? 5.944 10.548 -34.195 1.00 97.88 656 LEU A N 1
ATOM 5179 C CA . LEU A 1 656 ? 6.379 9.384 -33.434 1.00 97.88 656 LEU A CA 1
ATOM 5180 C C . LEU A 1 656 ? 7.890 9.188 -33.554 1.00 97.88 656 LEU A C 1
ATOM 5182 O O . LEU A 1 656 ? 8.459 9.348 -34.625 1.00 97.88 656 LEU A O 1
ATOM 5186 N N . ALA A 1 657 ? 8.513 8.797 -32.448 1.00 97.69 657 ALA A N 1
ATOM 5187 C CA . ALA A 1 657 ? 9.855 8.229 -32.444 1.00 97.69 657 ALA A CA 1
ATOM 5188 C C . ALA A 1 657 ? 9.782 6.694 -32.468 1.00 97.69 657 ALA A C 1
ATOM 5190 O O . ALA A 1 657 ? 10.571 6.035 -33.140 1.00 97.69 657 ALA A O 1
ATOM 5191 N N . TYR A 1 658 ? 8.821 6.116 -31.741 1.00 98.31 658 TYR A N 1
ATOM 5192 C CA . TYR A 1 658 ? 8.629 4.670 -31.672 1.00 98.31 658 TYR A CA 1
ATOM 5193 C C . TYR A 1 658 ? 7.195 4.290 -31.303 1.00 98.31 658 TYR A C 1
ATOM 5195 O O . TYR A 1 658 ? 6.458 5.068 -30.684 1.00 98.31 658 TYR A O 1
ATOM 5203 N N . VAL A 1 659 ? 6.824 3.055 -31.645 1.00 98.12 659 VAL A N 1
ATOM 5204 C CA . VAL A 1 659 ? 5.607 2.391 -31.162 1.00 98.12 659 VAL A CA 1
ATOM 5205 C C . VAL A 1 659 ? 6.001 1.061 -30.536 1.00 98.12 659 VAL A C 1
ATOM 5207 O O . VAL A 1 659 ? 6.411 0.142 -31.237 1.00 98.12 659 VAL A O 1
ATOM 5210 N N . ILE A 1 660 ? 5.856 0.953 -29.217 1.00 95.38 660 ILE A N 1
ATOM 5211 C CA . ILE A 1 660 ? 6.177 -0.270 -28.471 1.00 95.38 660 ILE A CA 1
ATOM 5212 C C . ILE A 1 660 ? 4.885 -0.955 -28.035 1.00 95.38 660 ILE A C 1
ATOM 5214 O O . ILE A 1 660 ? 3.980 -0.315 -27.496 1.00 95.38 660 ILE A O 1
ATOM 5218 N N . TYR A 1 661 ? 4.790 -2.258 -28.293 1.00 89.44 661 TYR A N 1
ATOM 5219 C CA . TYR A 1 661 ? 3.626 -3.063 -27.941 1.00 89.44 661 TYR A CA 1
ATOM 5220 C C . TYR A 1 661 ? 3.692 -3.558 -26.500 1.00 89.44 661 TYR A C 1
ATOM 5222 O O . TYR A 1 661 ? 4.705 -4.078 -26.048 1.00 89.44 661 TYR A O 1
ATOM 5230 N N . THR A 1 662 ? 2.564 -3.456 -25.802 1.00 80.88 662 THR A N 1
ATOM 5231 C CA . THR A 1 662 ? 2.364 -4.007 -24.456 1.00 80.88 662 THR A CA 1
ATOM 5232 C C . THR A 1 662 ? 1.209 -5.011 -24.458 1.00 80.88 662 THR A C 1
ATOM 5234 O O . THR A 1 662 ? 0.377 -4.995 -25.368 1.00 80.88 662 THR A O 1
ATOM 5237 N N . SER A 1 663 ? 1.152 -5.902 -23.462 1.00 69.00 663 SER A N 1
ATOM 5238 C CA . SER A 1 663 ? 0.016 -6.817 -23.244 1.00 69.00 663 SER A CA 1
ATOM 5239 C C . SER A 1 663 ? -1.295 -6.039 -23.067 1.00 69.00 663 SER A C 1
ATOM 5241 O O . SER A 1 663 ? -1.300 -4.967 -22.450 1.00 69.00 663 SER A O 1
ATOM 5243 N N . GLY A 1 664 ? -2.406 -6.560 -23.587 1.00 60.06 664 GLY A N 1
ATOM 5244 C CA . GLY A 1 664 ? -3.710 -5.888 -23.543 1.00 60.06 664 GLY A CA 1
ATOM 5245 C C . GLY A 1 664 ? -4.729 -6.636 -22.688 1.00 60.06 664 GLY A C 1
ATOM 5246 O O . GLY A 1 664 ? -4.870 -7.846 -22.810 1.00 60.06 664 GLY A O 1
ATOM 5247 N N . SER A 1 665 ? -5.502 -5.916 -21.869 1.00 50.53 665 SER A N 1
ATOM 5248 C CA . SER A 1 665 ? -6.554 -6.493 -21.013 1.00 50.53 665 SER A CA 1
ATOM 5249 C C . SER A 1 665 ? -7.666 -7.217 -21.790 1.00 50.53 665 SER A C 1
ATOM 5251 O O . SER A 1 665 ? -8.353 -8.066 -21.234 1.00 50.53 665 SER A O 1
ATOM 5253 N N . THR A 1 666 ? -7.831 -6.911 -23.081 1.00 56.12 666 THR A N 1
ATOM 5254 C CA . THR A 1 666 ? -8.762 -7.578 -24.012 1.00 56.12 666 THR A CA 1
ATOM 5255 C C . THR A 1 666 ? -8.176 -8.829 -24.675 1.00 56.12 666 THR A C 1
ATOM 5257 O O . THR A 1 666 ? -8.817 -9.433 -25.533 1.00 56.12 666 THR A O 1
ATOM 5260 N N . GLY A 1 667 ? -6.944 -9.194 -24.319 1.00 59.00 667 GLY A N 1
ATOM 5261 C CA . GLY A 1 667 ? -6.220 -10.345 -24.843 1.00 59.00 667 GLY A CA 1
ATOM 5262 C C . GLY A 1 667 ? -5.486 -10.151 -26.159 1.00 59.00 667 GLY A C 1
ATOM 5263 O O . GLY A 1 667 ? -5.035 -11.123 -26.756 1.00 59.00 667 GLY A O 1
ATOM 5264 N N . LYS A 1 668 ? -5.338 -8.906 -26.615 1.00 70.62 668 LYS A N 1
ATOM 5265 C CA . LYS A 1 668 ? -4.542 -8.570 -27.796 1.00 70.62 668 LYS A CA 1
ATOM 5266 C C . LYS A 1 668 ? -3.528 -7.469 -27.467 1.00 70.62 668 LYS A C 1
ATOM 5268 O O . LYS A 1 668 ? -3.931 -6.468 -26.867 1.00 70.62 668 LYS A O 1
ATOM 5273 N N . PRO A 1 669 ? -2.250 -7.599 -27.875 1.00 80.12 669 PRO A N 1
ATOM 5274 C CA . PRO A 1 669 ? -1.249 -6.560 -27.661 1.00 80.12 669 PRO A CA 1
ATOM 5275 C C . PRO A 1 669 ? -1.668 -5.195 -28.228 1.00 80.12 669 PRO A C 1
ATOM 5277 O O . PRO A 1 669 ? -2.376 -5.112 -29.235 1.00 80.12 669 PRO A O 1
ATOM 5280 N N . LYS A 1 670 ? -1.216 -4.113 -27.589 1.00 87.25 670 LYS A N 1
ATOM 5281 C CA . LYS A 1 670 ? -1.528 -2.721 -27.955 1.00 87.25 670 LYS A CA 1
ATOM 5282 C C . LYS A 1 670 ? -0.254 -1.888 -28.098 1.00 87.25 670 LYS A C 1
ATOM 5284 O O . LYS A 1 670 ? 0.572 -1.867 -27.187 1.00 87.25 670 LYS A O 1
ATOM 5289 N N . GLY A 1 671 ? -0.104 -1.183 -29.218 1.00 93.06 671 GLY A N 1
ATOM 5290 C CA . GLY A 1 671 ? 1.044 -0.308 -29.477 1.00 93.06 671 GLY A CA 1
ATOM 5291 C C . GLY A 1 671 ? 0.896 1.066 -28.820 1.00 93.06 671 GLY A C 1
ATOM 5292 O O . GLY A 1 671 ? -0.037 1.799 -29.141 1.00 93.06 671 GLY A O 1
ATOM 5293 N N . ALA A 1 672 ? 1.807 1.447 -27.926 1.00 95.81 672 ALA A N 1
ATOM 5294 C CA . ALA A 1 672 ? 1.879 2.788 -27.346 1.00 95.81 672 ALA A CA 1
ATOM 5295 C C . ALA A 1 672 ? 2.809 3.680 -28.186 1.00 95.81 672 ALA A C 1
ATOM 5297 O O . ALA A 1 672 ? 4.012 3.428 -28.276 1.00 95.81 672 ALA A O 1
ATOM 5298 N N . GLY A 1 673 ? 2.246 4.715 -28.818 1.00 97.44 673 GLY A N 1
ATOM 5299 C CA . GLY A 1 673 ? 2.992 5.614 -29.700 1.00 97.44 673 GLY A CA 1
ATOM 5300 C C . GLY A 1 673 ? 3.586 6.807 -28.955 1.00 97.44 673 GLY A C 1
ATOM 5301 O O . GLY A 1 673 ? 2.847 7.700 -28.533 1.00 97.44 673 GLY A O 1
ATOM 5302 N N . ASN A 1 674 ? 4.912 6.857 -28.840 1.00 97.94 674 ASN A N 1
ATOM 5303 C CA . ASN A 1 674 ? 5.635 7.931 -28.158 1.00 97.94 674 ASN A CA 1
ATOM 5304 C C . ASN A 1 674 ? 6.283 8.887 -29.165 1.00 97.94 674 ASN A C 1
ATOM 5306 O O . ASN A 1 674 ? 6.862 8.459 -30.165 1.00 97.94 674 ASN A O 1
ATOM 5310 N N . SER A 1 675 ? 6.184 10.192 -28.904 1.00 97.62 675 SER A N 1
ATOM 5311 C CA . SER A 1 675 ? 6.717 11.230 -29.789 1.00 97.62 675 SER A CA 1
ATOM 5312 C C . SER A 1 675 ? 8.178 11.566 -29.503 1.00 97.62 675 SER A C 1
ATOM 5314 O O . SER A 1 675 ? 8.690 11.322 -28.405 1.00 97.62 675 SER A O 1
ATOM 5316 N N . HIS A 1 676 ? 8.835 12.210 -30.468 1.00 97.75 676 HIS A N 1
ATOM 5317 C CA . HIS A 1 676 ? 10.158 12.795 -30.259 1.00 97.75 676 HIS A CA 1
ATOM 5318 C C . HIS A 1 676 ? 10.191 13.762 -29.073 1.00 97.75 676 HIS A C 1
ATOM 5320 O O . HIS A 1 676 ? 11.104 13.679 -28.255 1.00 97.75 676 HIS A O 1
ATOM 5326 N N . ARG A 1 677 ? 9.170 14.615 -28.926 1.00 97.44 677 ARG A N 1
ATOM 5327 C CA . ARG A 1 677 ? 9.056 15.577 -27.820 1.00 97.44 677 ARG A CA 1
ATOM 5328 C C . ARG A 1 677 ? 9.126 14.901 -26.450 1.00 97.44 677 ARG A C 1
ATOM 5330 O O . ARG A 1 677 ? 9.858 15.357 -25.573 1.00 97.44 677 ARG A O 1
ATOM 5337 N N . ALA A 1 678 ? 8.367 13.819 -26.275 1.00 97.69 678 ALA A N 1
ATOM 5338 C CA . ALA A 1 678 ? 8.315 13.071 -25.022 1.00 97.69 678 ALA A CA 1
ATOM 5339 C C . ALA A 1 678 ? 9.660 12.387 -24.729 1.00 97.69 678 ALA A C 1
ATOM 5341 O O . ALA A 1 678 ? 10.188 12.502 -23.621 1.00 97.69 678 ALA A O 1
ATOM 5342 N N . LEU A 1 679 ? 10.257 11.756 -25.747 1.00 98.06 679 LEU A N 1
ATOM 5343 C CA . LEU A 1 679 ? 11.556 11.097 -25.632 1.00 98.06 679 LEU A CA 1
ATOM 5344 C C . LEU A 1 679 ? 12.686 12.085 -25.299 1.00 98.06 679 LEU A C 1
ATOM 5346 O O . LEU A 1 679 ? 13.456 11.854 -24.372 1.00 98.06 679 LEU A O 1
ATOM 5350 N N . VAL A 1 680 ? 12.773 13.206 -26.015 1.00 98.31 680 VAL A N 1
ATOM 5351 C CA . VAL A 1 680 ? 13.812 14.223 -25.791 1.00 98.31 680 VAL A CA 1
ATOM 5352 C C . VAL A 1 680 ? 13.684 14.831 -24.399 1.00 98.31 680 VAL A C 1
ATOM 5354 O O . VAL A 1 680 ? 14.689 14.968 -23.708 1.00 98.31 680 VAL A O 1
ATOM 5357 N N . ASN A 1 681 ? 12.461 15.111 -23.934 1.00 98.50 681 ASN A N 1
ATOM 5358 C CA . ASN A 1 681 ? 12.236 15.552 -22.557 1.00 98.50 681 ASN A CA 1
ATOM 5359 C C . ASN A 1 681 ? 12.811 14.553 -21.538 1.00 98.50 681 ASN A C 1
ATOM 5361 O O . ASN A 1 681 ? 13.549 14.943 -20.634 1.00 98.50 681 ASN A O 1
ATOM 5365 N N . ARG A 1 682 ? 12.503 13.261 -21.714 1.00 98.12 682 ARG A N 1
ATOM 5366 C CA . ARG A 1 682 ? 12.950 12.182 -20.826 1.00 98.12 682 ARG A CA 1
ATOM 5367 C C . ARG A 1 682 ? 14.473 12.045 -20.787 1.00 98.12 682 ARG A C 1
ATOM 5369 O O . ARG A 1 682 ? 15.021 11.835 -19.703 1.00 98.12 682 ARG A O 1
ATOM 5376 N N . LEU A 1 683 ? 15.152 12.146 -21.931 1.00 98.38 683 LEU A N 1
ATOM 5377 C CA . LEU A 1 683 ? 16.610 11.990 -22.012 1.00 98.38 683 LEU A CA 1
ATOM 5378 C C . LEU A 1 683 ? 17.365 13.244 -21.559 1.00 98.38 683 LEU A C 1
ATOM 5380 O O . LEU A 1 683 ? 18.351 13.120 -20.838 1.00 98.38 683 LEU A O 1
ATOM 5384 N N . CYS A 1 684 ? 16.878 14.447 -21.879 1.00 98.38 684 CYS A N 1
ATOM 5385 C CA . CYS A 1 684 ? 17.454 15.686 -21.350 1.00 98.38 684 CYS A CA 1
ATOM 5386 C C . CYS A 1 684 ? 17.322 15.770 -19.826 1.00 98.38 684 CYS A C 1
ATOM 5388 O O . CYS A 1 684 ? 18.272 16.170 -19.153 1.00 98.38 684 CYS A O 1
ATOM 5390 N N . TRP A 1 685 ? 16.183 15.342 -19.270 1.00 98.19 685 TRP A N 1
ATOM 5391 C CA . TRP A 1 685 ? 16.036 15.208 -17.823 1.00 98.19 685 TRP A CA 1
ATOM 5392 C C . TRP A 1 685 ? 17.048 14.214 -17.244 1.00 98.19 685 TRP A C 1
ATOM 5394 O O . TRP A 1 685 ? 17.735 14.545 -16.280 1.00 98.19 685 TRP A O 1
ATOM 5404 N N . MET A 1 686 ? 17.183 13.029 -17.852 1.00 97.69 686 MET A N 1
ATOM 5405 C CA . MET A 1 686 ? 18.120 11.998 -17.388 1.00 97.69 686 MET A CA 1
ATOM 5406 C C . MET A 1 686 ? 19.558 12.506 -17.393 1.00 97.69 686 MET A C 1
ATOM 5408 O O . MET A 1 686 ? 20.296 12.298 -16.433 1.00 97.69 686 MET A O 1
ATOM 5412 N N . GLN A 1 687 ? 19.930 13.234 -18.446 1.00 97.88 687 GLN A N 1
ATOM 5413 C CA . GLN A 1 687 ? 21.236 13.859 -18.550 1.00 97.88 687 GLN A CA 1
ATOM 5414 C C . GLN A 1 687 ? 21.448 14.914 -17.466 1.00 97.88 687 GLN A C 1
ATOM 5416 O O . GLN A 1 687 ? 22.503 14.934 -16.843 1.00 97.88 687 GLN A O 1
ATOM 5421 N N . GLN A 1 688 ? 20.457 15.769 -17.206 1.00 97.31 688 GLN A N 1
ATOM 5422 C CA . GLN A 1 688 ? 20.552 16.763 -16.138 1.00 97.31 688 GLN A CA 1
ATOM 5423 C C . GLN A 1 688 ? 20.656 16.113 -14.748 1.00 97.31 688 GLN A C 1
ATOM 5425 O O . GLN A 1 688 ? 21.351 16.643 -13.884 1.00 97.31 688 GLN A O 1
ATOM 5430 N N . ALA A 1 689 ? 19.957 14.999 -14.521 1.00 95.69 689 ALA A N 1
ATOM 5431 C CA . ALA A 1 689 ? 19.912 14.321 -13.230 1.00 95.69 689 ALA A CA 1
ATOM 5432 C C . ALA A 1 689 ? 21.170 13.484 -12.944 1.00 95.69 689 ALA A C 1
ATOM 5434 O O . ALA A 1 689 ? 21.621 13.445 -11.801 1.00 95.69 689 ALA A O 1
ATOM 5435 N N . TYR A 1 690 ? 21.719 12.809 -13.960 1.00 95.56 690 TYR A N 1
ATOM 5436 C CA . TYR A 1 690 ? 22.748 11.775 -13.775 1.00 95.56 690 TYR A CA 1
ATOM 5437 C C . TYR A 1 690 ? 24.082 12.052 -14.470 1.00 95.56 690 TYR A C 1
ATOM 5439 O O . TYR A 1 690 ? 25.070 11.425 -14.098 1.00 95.56 690 TYR A O 1
ATOM 5447 N N . GLY A 1 691 ? 24.112 12.973 -15.439 1.00 94.88 691 GLY A N 1
ATOM 5448 C CA . GLY A 1 691 ? 25.328 13.512 -16.049 1.00 94.88 691 GLY A CA 1
ATOM 5449 C C . GLY A 1 691 ? 26.259 12.479 -16.683 1.00 94.88 691 GLY A C 1
ATOM 5450 O O . GLY A 1 691 ? 27.347 12.278 -16.155 1.00 94.88 691 GLY A O 1
ATOM 5451 N N . LEU A 1 692 ? 25.875 11.865 -17.813 1.00 96.25 692 LEU A N 1
ATOM 5452 C CA . LEU A 1 692 ? 26.837 11.078 -18.599 1.00 96.25 692 LEU A CA 1
ATOM 5453 C C . LEU A 1 692 ? 27.829 11.980 -19.325 1.00 96.25 692 LEU A C 1
ATOM 5455 O O . LEU A 1 692 ? 27.444 13.036 -19.839 1.00 96.25 692 LEU A O 1
ATOM 5459 N N . ASP A 1 693 ? 29.064 11.505 -19.449 1.00 94.94 693 ASP A N 1
ATOM 5460 C CA . ASP A 1 693 ? 30.096 12.117 -20.282 1.00 94.94 693 ASP A CA 1
ATOM 5461 C C . ASP A 1 693 ? 30.895 11.082 -21.101 1.00 94.94 693 ASP A C 1
ATOM 5463 O O . ASP A 1 693 ? 30.599 9.888 -21.114 1.00 94.94 693 ASP A O 1
ATOM 5467 N N . ALA A 1 694 ? 31.920 11.542 -21.822 1.00 94.81 694 ALA A N 1
ATOM 5468 C CA . ALA A 1 694 ? 32.731 10.700 -22.704 1.00 94.81 694 ALA A CA 1
ATOM 5469 C C . ALA A 1 694 ? 33.549 9.605 -21.984 1.00 94.81 694 ALA A C 1
ATOM 5471 O O . ALA A 1 694 ? 34.085 8.711 -22.641 1.00 94.81 694 ALA A O 1
ATOM 5472 N N . SER A 1 695 ? 33.681 9.664 -20.655 1.00 95.25 695 SER A N 1
ATOM 5473 C CA . SER A 1 695 ? 34.332 8.622 -19.854 1.00 95.25 695 SER A CA 1
ATOM 5474 C C . SER A 1 695 ? 33.402 7.450 -19.528 1.00 95.25 695 SER A C 1
ATOM 5476 O O . SER A 1 695 ? 33.876 6.389 -19.108 1.00 95.25 695 SER A O 1
ATOM 5478 N N . ASP A 1 696 ? 32.100 7.612 -19.761 1.00 97.88 696 ASP A N 1
ATOM 5479 C CA . ASP A 1 696 ? 31.093 6.625 -19.420 1.00 97.88 696 ASP A CA 1
ATOM 5480 C C . ASP A 1 696 ? 30.879 5.551 -20.483 1.00 97.88 696 ASP A C 1
ATOM 5482 O O . ASP A 1 696 ? 31.028 5.757 -21.692 1.00 97.88 696 ASP A O 1
ATOM 5486 N N . ALA A 1 697 ? 30.443 4.386 -20.006 1.00 97.88 697 ALA A N 1
ATOM 5487 C CA . ALA A 1 697 ? 29.989 3.289 -20.842 1.00 97.88 697 ALA A CA 1
ATOM 5488 C C . ALA A 1 697 ? 28.645 2.756 -20.334 1.00 97.88 697 ALA A C 1
ATOM 5490 O O . ALA A 1 697 ? 28.517 2.357 -19.171 1.00 97.88 697 ALA A O 1
ATOM 5491 N N . VAL A 1 698 ? 27.656 2.733 -21.226 1.00 98.44 698 VAL A N 1
ATOM 5492 C CA . VAL A 1 698 ? 26.308 2.208 -20.980 1.00 98.44 698 VAL A CA 1
ATOM 5493 C C . VAL A 1 698 ? 26.188 0.839 -21.637 1.00 98.44 698 VAL A C 1
ATOM 5495 O O . VAL A 1 698 ? 26.478 0.690 -22.826 1.00 98.44 698 VAL A O 1
ATOM 5498 N N . LEU A 1 699 ? 25.749 -0.163 -20.873 1.00 96.88 699 LEU A N 1
ATOM 5499 C CA . LEU A 1 699 ? 25.465 -1.488 -21.421 1.00 96.88 699 LEU A CA 1
ATOM 5500 C C . LEU A 1 699 ? 24.021 -1.554 -21.928 1.00 96.88 699 LEU A C 1
ATOM 5502 O O . LEU A 1 699 ? 23.084 -1.504 -21.132 1.00 96.88 699 LEU A O 1
ATOM 5506 N N . GLN A 1 700 ? 23.846 -1.750 -23.232 1.00 95.69 700 GLN A N 1
ATOM 5507 C CA . GLN A 1 700 ? 22.571 -2.151 -23.804 1.00 95.69 700 GLN A CA 1
ATOM 5508 C C . GLN A 1 700 ? 22.376 -3.642 -23.580 1.00 95.69 700 GLN A C 1
ATOM 5510 O O . GLN A 1 700 ? 23.045 -4.487 -24.183 1.00 95.69 700 GLN A O 1
ATOM 5515 N N . LYS A 1 701 ? 21.458 -3.967 -22.674 1.00 88.12 701 LYS A N 1
ATOM 5516 C CA . LYS A 1 701 ? 21.140 -5.354 -22.329 1.00 88.12 701 LYS A CA 1
ATOM 5517 C C . LYS A 1 701 ? 19.651 -5.641 -22.302 1.00 88.12 701 LYS A C 1
ATOM 5519 O O . LYS A 1 701 ? 19.281 -6.815 -22.298 1.00 88.12 701 LYS A O 1
ATOM 5524 N N . THR A 1 702 ? 18.813 -4.617 -22.233 1.00 86.94 702 THR A N 1
ATOM 5525 C CA . THR A 1 702 ? 17.368 -4.784 -22.144 1.00 86.94 702 THR A CA 1
ATOM 5526 C C . THR A 1 702 ? 16.830 -5.120 -23.533 1.00 86.94 702 THR A C 1
ATOM 5528 O O . THR A 1 702 ? 17.256 -4.483 -24.498 1.00 86.94 702 THR A O 1
ATOM 5531 N N . PRO A 1 703 ? 15.958 -6.136 -23.698 1.00 86.38 703 PRO A N 1
ATOM 5532 C CA . PRO A 1 703 ? 15.406 -6.442 -25.013 1.00 86.38 703 PRO A CA 1
ATOM 5533 C C . PRO A 1 703 ? 14.741 -5.198 -25.612 1.00 86.38 703 PRO A C 1
ATOM 5535 O O . PRO A 1 703 ? 14.031 -4.472 -24.921 1.00 86.38 703 PRO A O 1
ATOM 5538 N N . PHE A 1 704 ? 15.006 -4.936 -26.890 1.00 88.56 704 PHE A N 1
ATOM 5539 C CA . PHE A 1 704 ? 14.619 -3.686 -27.551 1.00 88.56 704 PHE A CA 1
ATOM 5540 C C . PHE A 1 704 ? 13.115 -3.532 -27.834 1.00 88.56 704 PHE A C 1
ATOM 5542 O O . PHE A 1 704 ? 12.659 -2.476 -28.266 1.00 88.56 704 PHE A O 1
ATOM 5549 N N . SER A 1 705 ? 12.347 -4.587 -27.559 1.00 85.31 705 SER A N 1
ATOM 5550 C CA . SER A 1 705 ? 10.887 -4.597 -27.495 1.00 85.31 705 SER A CA 1
ATOM 5551 C C . SER A 1 705 ? 10.330 -3.960 -26.210 1.00 85.31 705 SER A C 1
ATOM 5553 O O . SER A 1 705 ? 9.121 -3.771 -26.116 1.00 85.31 705 SER A O 1
ATOM 5555 N N . PHE A 1 706 ? 11.183 -3.587 -25.246 1.00 85.44 706 PHE A N 1
ATOM 5556 C CA . PHE A 1 706 ? 10.815 -2.846 -24.036 1.00 85.44 706 PHE A CA 1
ATOM 5557 C C . PHE A 1 706 ? 11.323 -1.406 -24.091 1.00 85.44 706 PHE A C 1
ATOM 5559 O O . PHE A 1 706 ? 12.451 -1.134 -24.484 1.00 85.44 706 PHE A O 1
ATOM 5566 N N . ASP A 1 707 ? 10.507 -0.472 -23.620 1.00 91.44 707 ASP A N 1
ATOM 5567 C CA . ASP A 1 707 ? 10.788 0.968 -23.626 1.00 91.44 707 ASP A CA 1
ATOM 5568 C C . ASP A 1 707 ? 12.038 1.383 -22.837 1.00 91.44 707 ASP A C 1
ATOM 5570 O O . ASP A 1 707 ? 12.715 2.336 -23.212 1.00 91.44 707 ASP A O 1
ATOM 5574 N N . VAL A 1 708 ? 12.413 0.645 -21.796 1.00 91.31 708 VAL A N 1
ATOM 5575 C CA . VAL A 1 708 ? 13.671 0.855 -21.066 1.00 91.31 708 VAL A CA 1
ATOM 5576 C C . VAL A 1 708 ? 14.894 0.823 -21.990 1.00 91.31 708 VAL A C 1
ATOM 5578 O O . VAL A 1 708 ? 15.814 1.620 -21.807 1.00 91.31 708 VAL A O 1
ATOM 5581 N N . SER A 1 709 ? 14.916 -0.029 -23.022 1.00 93.88 709 SER A N 1
ATOM 5582 C CA . SER A 1 709 ? 16.065 -0.089 -23.935 1.00 93.88 709 SER A CA 1
ATOM 5583 C C . SER A 1 709 ? 16.286 1.226 -24.685 1.00 93.88 709 SER A C 1
ATOM 5585 O O . SER A 1 709 ? 17.384 1.493 -25.160 1.00 93.88 709 SER A O 1
ATOM 5587 N N . VAL A 1 710 ? 15.244 2.048 -24.835 1.00 97.62 710 VAL A N 1
ATOM 5588 C CA . VAL A 1 710 ? 15.281 3.285 -25.621 1.00 97.62 710 VAL A CA 1
ATOM 5589 C C . VAL A 1 710 ? 16.316 4.254 -25.054 1.00 97.62 710 VAL A C 1
ATOM 5591 O O . VAL A 1 710 ? 17.092 4.833 -25.816 1.00 97.62 710 VAL A O 1
ATOM 5594 N N . TRP A 1 711 ? 16.377 4.420 -23.729 1.00 97.31 711 TRP A N 1
ATOM 5595 C CA . TRP A 1 711 ? 17.412 5.266 -23.139 1.00 97.31 711 TRP A CA 1
ATOM 5596 C C . TRP A 1 711 ? 18.782 4.583 -23.159 1.00 97.31 711 TRP A C 1
ATOM 5598 O O . TRP A 1 711 ? 19.772 5.288 -23.338 1.00 97.31 711 TRP A O 1
ATOM 5608 N N . GLU A 1 712 ? 18.857 3.247 -23.061 1.00 97.69 712 GLU A N 1
ATOM 5609 C CA . GLU A 1 712 ? 20.127 2.517 -23.220 1.00 97.69 712 GLU A CA 1
ATOM 5610 C C . GLU A 1 712 ? 20.748 2.804 -24.596 1.00 97.69 712 GLU A C 1
ATOM 5612 O O . GLU A 1 712 ? 21.950 3.033 -24.681 1.00 97.69 712 GLU A O 1
ATOM 5617 N N . PHE A 1 713 ? 19.935 2.861 -25.659 1.00 98.12 713 PHE A N 1
ATOM 5618 C CA . PHE A 1 713 ? 20.399 3.179 -27.011 1.00 98.12 713 PHE A CA 1
ATOM 5619 C C . PHE A 1 713 ? 20.792 4.646 -27.186 1.00 98.12 713 PHE A C 1
ATOM 5621 O O . PHE A 1 713 ? 21.876 4.937 -27.686 1.00 98.12 713 PHE A O 1
ATOM 5628 N N . PHE A 1 714 ? 19.902 5.579 -26.843 1.00 98.38 714 PHE A N 1
ATOM 5629 C CA . PHE A 1 714 ? 20.044 6.958 -27.317 1.00 98.38 714 PHE A CA 1
ATOM 5630 C C . PHE A 1 714 ? 20.722 7.897 -26.325 1.00 98.38 714 PHE A C 1
ATOM 5632 O O . PHE A 1 714 ? 21.368 8.845 -26.763 1.00 98.38 714 PHE A O 1
ATOM 5639 N N . TRP A 1 715 ? 20.615 7.650 -25.014 1.00 98.25 715 TRP A N 1
ATOM 5640 C CA . TRP A 1 715 ? 21.239 8.513 -24.009 1.00 98.25 715 TRP A CA 1
ATOM 5641 C C . TRP A 1 715 ? 22.768 8.599 -24.145 1.00 98.25 715 TRP A C 1
ATOM 5643 O O . TRP A 1 715 ? 23.257 9.725 -24.225 1.00 98.25 715 TRP A O 1
ATOM 5653 N N . PRO A 1 716 ? 23.530 7.485 -24.241 1.00 98.38 716 PRO A N 1
ATOM 5654 C CA . PRO A 1 716 ? 24.982 7.583 -24.402 1.00 98.38 716 PRO A CA 1
ATOM 5655 C C . PRO A 1 716 ? 25.387 8.253 -25.720 1.00 98.38 716 PRO A C 1
ATOM 5657 O O . PRO A 1 716 ? 26.341 9.026 -25.752 1.00 98.38 716 PRO A O 1
ATOM 5660 N N . LEU A 1 717 ? 24.635 8.005 -26.799 1.00 98.25 717 LEU A N 1
ATOM 5661 C CA . LEU A 1 717 ? 24.940 8.534 -28.131 1.00 98.25 717 LEU A CA 1
ATOM 5662 C C . LEU A 1 717 ? 24.685 10.043 -28.263 1.00 98.25 717 LEU A C 1
ATOM 5664 O O . LEU A 1 717 ? 25.265 10.680 -29.134 1.00 98.25 717 LEU A O 1
ATOM 5668 N N . MET A 1 718 ? 23.836 10.633 -27.419 1.00 97.00 718 MET A N 1
ATOM 5669 C CA . MET A 1 718 ? 23.624 12.086 -27.411 1.00 97.00 718 MET A CA 1
ATOM 5670 C C . MET A 1 718 ? 24.584 12.843 -26.475 1.00 97.00 718 MET A C 1
ATOM 5672 O O . MET A 1 718 ? 24.490 14.065 -26.392 1.00 97.00 718 MET A O 1
ATOM 5676 N N . THR A 1 719 ? 25.462 12.147 -25.739 1.00 96.75 719 THR A N 1
ATOM 5677 C CA . THR A 1 719 ? 26.352 12.751 -24.720 1.00 96.75 719 THR A CA 1
ATOM 5678 C C . THR A 1 719 ? 27.839 12.492 -24.947 1.00 96.75 719 THR A C 1
ATOM 5680 O O . THR A 1 719 ? 28.672 13.011 -24.204 1.00 96.75 719 THR A O 1
ATOM 5683 N N . GLY A 1 720 ? 28.198 11.689 -25.951 1.00 96.12 720 GLY A N 1
ATOM 5684 C CA . GLY A 1 720 ? 29.589 11.341 -26.247 1.00 96.12 720 GLY A CA 1
ATOM 5685 C C . GLY A 1 720 ? 30.086 10.107 -25.494 1.00 96.12 720 GLY A C 1
ATOM 5686 O O . GLY A 1 720 ? 31.231 9.705 -25.691 1.00 96.12 720 GLY A O 1
ATOM 5687 N N . ALA A 1 721 ? 29.237 9.486 -24.670 1.00 97.94 721 ALA A N 1
ATOM 5688 C CA . ALA A 1 721 ? 29.538 8.242 -23.969 1.00 97.94 721 ALA A CA 1
ATOM 5689 C C . ALA A 1 721 ? 29.553 7.043 -24.932 1.00 97.94 721 ALA A C 1
ATOM 5691 O O . ALA A 1 721 ? 29.119 7.126 -26.084 1.00 97.94 721 ALA A O 1
ATOM 5692 N N . ARG A 1 722 ? 30.031 5.892 -24.454 1.00 97.62 722 ARG A N 1
ATOM 5693 C CA . ARG A 1 722 ? 30.093 4.663 -25.252 1.00 97.62 722 ARG A CA 1
ATOM 5694 C C . ARG A 1 722 ? 28.883 3.765 -25.011 1.00 97.62 722 ARG A C 1
ATOM 5696 O O . ARG A 1 722 ? 28.598 3.389 -23.876 1.00 97.62 722 ARG A O 1
ATOM 5703 N N . LEU A 1 723 ? 28.228 3.343 -26.088 1.00 98.44 723 LEU A N 1
ATOM 5704 C CA . LEU A 1 723 ? 27.216 2.292 -26.084 1.00 98.44 723 LEU A CA 1
ATOM 5705 C C . LEU A 1 723 ? 27.876 0.923 -26.290 1.00 98.44 723 LEU A C 1
ATOM 5707 O O . LEU A 1 723 ? 28.554 0.694 -27.291 1.00 98.44 723 LEU A O 1
ATOM 5711 N N . VAL A 1 724 ? 27.664 -0.006 -25.363 1.00 97.75 724 VAL A N 1
ATOM 5712 C CA . VAL A 1 724 ? 28.161 -1.385 -25.457 1.00 97.75 724 VAL A CA 1
ATOM 5713 C C . VAL A 1 724 ? 26.968 -2.327 -25.563 1.00 97.75 724 VAL A C 1
ATOM 5715 O O . VAL A 1 724 ? 26.131 -2.351 -24.670 1.00 97.75 724 VAL A O 1
ATOM 5718 N N . VAL A 1 725 ? 26.871 -3.107 -26.637 1.00 95.81 725 VAL A N 1
ATOM 5719 C CA . VAL A 1 725 ? 25.769 -4.062 -26.841 1.00 95.81 725 VAL A CA 1
ATOM 5720 C C . VAL A 1 725 ? 26.164 -5.424 -26.272 1.00 95.81 725 VAL A C 1
ATOM 5722 O O . VAL A 1 725 ? 27.162 -6.004 -26.700 1.00 95.81 725 VAL A O 1
ATOM 5725 N N . ALA A 1 726 ? 25.388 -5.938 -25.313 1.00 90.31 726 ALA A N 1
ATOM 5726 C CA . ALA A 1 726 ? 25.614 -7.265 -24.735 1.00 90.31 726 ALA A CA 1
ATOM 5727 C C . ALA A 1 726 ? 25.323 -8.376 -25.757 1.00 90.31 726 ALA A C 1
ATOM 5729 O O . ALA A 1 726 ? 24.387 -8.255 -26.558 1.00 90.31 726 ALA A O 1
ATOM 5730 N N . ALA A 1 727 ? 26.071 -9.480 -25.701 1.00 84.88 727 ALA A N 1
ATOM 5731 C CA . ALA A 1 727 ? 25.843 -10.597 -26.612 1.00 84.88 727 ALA A CA 1
ATOM 5732 C C . ALA A 1 727 ? 24.492 -11.295 -26.326 1.00 84.88 727 ALA A C 1
ATOM 5734 O O . ALA A 1 727 ? 23.932 -11.168 -25.225 1.00 84.88 727 ALA A O 1
ATOM 5735 N N . PRO A 1 728 ? 23.925 -12.028 -27.304 1.00 75.38 728 PRO A N 1
ATOM 5736 C CA . PRO A 1 728 ? 22.710 -12.811 -27.089 1.00 75.38 728 PRO A CA 1
ATOM 5737 C C . PRO A 1 728 ? 22.831 -13.728 -25.859 1.00 75.38 728 PRO A C 1
ATOM 5739 O O . PRO A 1 728 ? 23.839 -14.403 -25.669 1.00 75.38 728 PRO A O 1
ATOM 5742 N N . GLY A 1 729 ? 21.812 -13.726 -24.996 1.00 65.88 729 GLY A N 1
ATOM 5743 C CA . GLY A 1 729 ? 21.778 -14.525 -23.761 1.00 65.88 729 GLY A CA 1
ATOM 5744 C C . GLY A 1 729 ? 22.507 -13.937 -22.539 1.00 65.88 729 GLY A C 1
ATOM 5745 O O . GLY A 1 729 ? 22.046 -14.163 -21.423 1.00 65.88 729 GLY A O 1
ATOM 5746 N N . GLU A 1 730 ? 23.543 -13.102 -22.704 1.00 72.31 730 GLU A N 1
ATOM 5747 C CA . GLU A 1 730 ? 24.356 -12.582 -21.577 1.00 72.31 730 GLU A CA 1
ATOM 5748 C C . GLU A 1 730 ? 23.541 -11.815 -20.531 1.00 72.31 730 GLU A C 1
ATOM 5750 O O . GLU A 1 730 ? 23.785 -11.911 -19.334 1.00 72.31 730 GLU A O 1
ATOM 5755 N N . HIS A 1 731 ? 22.517 -11.087 -20.976 1.00 64.94 731 HIS A N 1
ATOM 5756 C CA . HIS A 1 731 ? 21.619 -10.317 -20.114 1.00 64.94 731 HIS A CA 1
ATOM 5757 C C . HIS A 1 731 ? 20.858 -11.152 -19.065 1.00 64.94 731 HIS A C 1
ATOM 5759 O O . HIS A 1 731 ? 20.286 -10.560 -18.151 1.00 64.94 731 HIS A O 1
ATOM 5765 N N . ARG A 1 732 ? 20.829 -12.490 -19.193 1.00 63.06 732 ARG A N 1
ATOM 5766 C CA . ARG A 1 732 ? 20.167 -13.426 -18.263 1.00 63.06 732 ARG A CA 1
ATOM 5767 C C . ARG A 1 732 ? 21.151 -14.140 -17.322 1.00 63.06 732 ARG A C 1
ATOM 5769 O O . ARG A 1 732 ? 20.706 -14.851 -16.429 1.00 63.06 732 ARG A O 1
ATOM 5776 N N . GLU A 1 733 ? 22.463 -13.953 -17.496 1.00 74.94 733 GLU A N 1
ATOM 5777 C CA . GLU A 1 733 ? 23.518 -14.671 -16.766 1.00 74.94 733 GLU A CA 1
ATOM 5778 C C . GLU A 1 733 ? 24.370 -13.702 -15.917 1.00 74.94 733 GLU A C 1
ATOM 5780 O O . GLU A 1 733 ? 25.270 -13.047 -16.449 1.00 74.94 733 GLU A O 1
ATOM 5785 N N . PRO A 1 734 ? 24.138 -13.607 -14.591 1.00 74.06 734 PRO A N 1
ATOM 5786 C CA . PRO A 1 734 ? 24.872 -12.701 -13.701 1.00 74.06 734 PRO A CA 1
ATOM 5787 C C . PRO A 1 734 ? 26.401 -12.795 -13.783 1.00 74.06 734 PRO A C 1
ATOM 5789 O O . PRO A 1 734 ? 27.067 -11.763 -13.847 1.00 74.06 734 PRO A O 1
ATOM 5792 N N . ALA A 1 735 ? 26.957 -14.009 -13.848 1.00 79.69 735 ALA A N 1
ATOM 5793 C CA . ALA A 1 735 ? 28.403 -14.219 -13.946 1.00 79.69 735 ALA A CA 1
ATOM 5794 C C . ALA A 1 735 ? 28.996 -13.586 -15.218 1.00 79.69 735 ALA A C 1
ATOM 5796 O O . ALA A 1 735 ? 29.990 -12.864 -15.152 1.00 79.69 735 ALA A O 1
ATOM 5797 N N . ARG A 1 736 ? 28.335 -13.774 -16.369 1.00 82.69 736 ARG A N 1
ATOM 5798 C CA . ARG A 1 736 ? 28.748 -13.150 -17.635 1.00 82.69 736 ARG A CA 1
ATOM 5799 C C . ARG A 1 736 ? 28.601 -11.635 -17.599 1.00 82.69 736 ARG A C 1
ATOM 5801 O O . ARG A 1 736 ? 29.451 -10.932 -18.129 1.00 82.69 736 ARG A O 1
ATOM 5808 N N . LEU A 1 737 ? 27.567 -11.111 -16.937 1.00 84.81 737 LEU A N 1
ATOM 5809 C CA . LEU A 1 737 ? 27.429 -9.665 -16.754 1.00 84.81 737 LEU A CA 1
ATOM 5810 C C . LEU A 1 737 ? 28.600 -9.079 -15.961 1.00 84.81 737 LEU A C 1
ATOM 5812 O O . LEU A 1 737 ? 29.104 -8.032 -16.352 1.00 84.81 737 LEU A O 1
ATOM 5816 N N . ILE A 1 738 ? 29.063 -9.747 -14.899 1.00 89.94 738 ILE A N 1
ATOM 5817 C CA . ILE A 1 738 ? 30.247 -9.316 -14.135 1.00 89.94 738 ILE A CA 1
ATOM 5818 C C . ILE A 1 738 ? 31.488 -9.278 -15.038 1.00 89.94 738 ILE A C 1
ATOM 5820 O O . ILE A 1 738 ? 32.221 -8.286 -15.033 1.00 89.94 738 ILE A O 1
ATOM 5824 N N . GLU A 1 739 ? 31.699 -10.314 -15.855 1.00 89.38 739 GLU A N 1
ATOM 5825 C CA . GLU A 1 739 ? 32.801 -10.362 -16.823 1.00 89.38 739 GLU A CA 1
ATOM 5826 C C . GLU A 1 739 ? 32.719 -9.209 -17.831 1.00 89.38 739 GLU A C 1
ATOM 5828 O O . GLU A 1 739 ? 33.697 -8.480 -18.013 1.00 89.38 739 GLU A O 1
ATOM 5833 N N . THR A 1 740 ? 31.550 -8.983 -18.434 1.00 90.00 740 THR A N 1
ATOM 5834 C CA . THR A 1 740 ? 31.327 -7.901 -19.401 1.00 90.00 740 THR A CA 1
ATOM 5835 C C . THR A 1 740 ? 31.506 -6.524 -18.760 1.00 90.00 740 THR A C 1
ATOM 5837 O O . THR A 1 740 ? 32.146 -5.655 -19.354 1.00 90.00 740 THR A O 1
ATOM 5840 N N . ILE A 1 741 ? 31.008 -6.314 -17.536 1.00 92.56 741 ILE A N 1
ATOM 5841 C CA . ILE A 1 741 ? 31.185 -5.061 -16.785 1.00 92.56 741 ILE A CA 1
ATOM 5842 C C . ILE A 1 741 ? 32.670 -4.770 -16.573 1.00 92.56 741 ILE A C 1
ATOM 5844 O O . ILE A 1 741 ? 33.112 -3.644 -16.812 1.00 92.56 741 ILE A O 1
ATOM 5848 N N . ALA A 1 742 ? 33.447 -5.779 -16.174 1.00 91.75 742 ALA A N 1
ATOM 5849 C CA . ALA A 1 742 ? 34.880 -5.637 -15.957 1.00 91.75 742 ALA A CA 1
ATOM 5850 C C . ALA A 1 742 ? 35.644 -5.394 -17.271 1.00 91.75 742 ALA A C 1
ATOM 5852 O O . ALA A 1 742 ? 36.432 -4.450 -17.360 1.00 91.75 742 ALA A O 1
ATOM 5853 N N . GLN A 1 743 ? 35.388 -6.204 -18.303 1.00 91.12 743 GLN A N 1
ATOM 5854 C CA . GLN A 1 743 ? 36.085 -6.139 -19.593 1.00 91.12 743 GLN A CA 1
ATOM 5855 C C . GLN A 1 743 ? 35.800 -4.834 -20.343 1.00 91.12 743 GLN A C 1
ATOM 5857 O O . GLN A 1 743 ? 36.718 -4.194 -20.853 1.00 91.12 743 GLN A O 1
ATOM 5862 N N . GLN A 1 744 ? 34.532 -4.421 -20.389 1.00 93.00 744 GLN A N 1
ATOM 5863 C CA . GLN A 1 744 ? 34.083 -3.245 -21.138 1.00 93.00 744 GLN A CA 1
ATOM 5864 C C . GLN A 1 744 ? 34.033 -1.973 -20.283 1.00 93.00 744 GLN A C 1
ATOM 5866 O O . GLN A 1 744 ? 33.692 -0.904 -20.798 1.00 93.00 744 GLN A O 1
ATOM 5871 N N . ARG A 1 745 ? 34.414 -2.076 -18.999 1.00 94.56 745 ARG A N 1
ATOM 5872 C CA . ARG A 1 745 ? 34.458 -0.982 -18.014 1.00 94.56 745 ARG A CA 1
ATOM 5873 C C . ARG A 1 745 ? 33.130 -0.224 -17.946 1.00 94.56 745 ARG A C 1
ATOM 5875 O O . ARG A 1 745 ? 33.103 0.998 -18.054 1.00 94.56 745 ARG A O 1
ATOM 5882 N N . ILE A 1 746 ? 32.032 -0.965 -17.826 1.00 97.25 746 ILE A N 1
ATOM 5883 C CA . ILE A 1 746 ? 30.678 -0.401 -17.797 1.00 97.25 746 ILE A CA 1
ATOM 5884 C C . ILE A 1 746 ? 30.508 0.474 -16.550 1.00 97.25 746 ILE A C 1
ATOM 5886 O O . ILE A 1 746 ? 30.822 0.032 -15.445 1.00 97.25 746 ILE A O 1
ATOM 5890 N N . THR A 1 747 ? 29.991 1.693 -16.728 1.00 97.88 747 THR A N 1
ATOM 5891 C CA . THR A 1 747 ? 29.755 2.652 -15.634 1.00 97.88 747 THR A CA 1
ATOM 5892 C C . THR A 1 747 ? 28.280 2.778 -15.276 1.00 97.88 747 THR A C 1
ATOM 5894 O O . THR A 1 747 ? 27.945 3.064 -14.126 1.00 97.88 747 THR A O 1
ATOM 5897 N N . THR A 1 748 ? 27.389 2.553 -16.243 1.00 97.81 748 THR A N 1
ATOM 5898 C CA . THR A 1 748 ? 25.945 2.741 -16.075 1.00 97.81 748 THR A CA 1
ATOM 5899 C C . THR A 1 748 ? 25.180 1.541 -16.606 1.00 97.81 748 THR A C 1
ATOM 5901 O O . THR A 1 748 ? 25.398 1.099 -17.737 1.00 97.81 748 THR A O 1
ATOM 5904 N N . LEU A 1 749 ? 24.270 1.012 -15.788 1.00 94.19 749 LEU A N 1
ATOM 5905 C CA . LEU A 1 749 ? 23.531 -0.200 -16.117 1.00 94.19 749 LEU A CA 1
ATOM 5906 C C . LEU A 1 749 ? 22.108 -0.159 -15.548 1.00 94.19 749 LEU A C 1
ATOM 5908 O O . LEU A 1 749 ? 21.877 0.302 -14.429 1.00 94.19 749 LEU A O 1
ATOM 5912 N N . HIS A 1 750 ? 21.147 -0.640 -16.334 1.00 93.94 750 HIS A N 1
ATOM 5913 C CA . HIS A 1 750 ? 19.765 -0.827 -15.891 1.00 93.94 750 HIS A CA 1
ATOM 5914 C C . HIS A 1 750 ? 19.587 -2.163 -15.172 1.00 93.94 750 HIS A C 1
ATOM 5916 O O . HIS A 1 750 ? 20.165 -3.147 -15.605 1.00 93.94 750 HIS A O 1
ATOM 5922 N N . PHE A 1 751 ? 18.695 -2.287 -14.197 1.00 84.12 751 PHE A N 1
ATOM 5923 C CA . PHE A 1 751 ? 18.159 -3.580 -13.781 1.00 84.12 751 PHE A CA 1
ATOM 5924 C C . PHE A 1 751 ? 16.643 -3.541 -13.600 1.00 84.12 751 PHE A C 1
ATOM 5926 O O . PHE A 1 751 ? 16.060 -2.576 -13.121 1.00 84.12 751 PHE A O 1
ATOM 5933 N N . VAL A 1 752 ? 16.003 -4.664 -13.906 1.00 77.62 752 VAL A N 1
ATOM 5934 C CA . VAL A 1 752 ? 14.735 -5.005 -13.261 1.00 77.62 752 VAL A CA 1
ATOM 5935 C C . VAL A 1 752 ? 15.066 -5.498 -11.842 1.00 77.62 752 VAL A C 1
ATOM 5937 O O . VAL A 1 752 ? 16.017 -6.276 -11.718 1.00 77.62 752 VAL A O 1
ATOM 5940 N N . PRO A 1 753 ? 14.324 -5.117 -10.781 1.00 74.38 753 PRO A N 1
ATOM 5941 C CA . PRO A 1 753 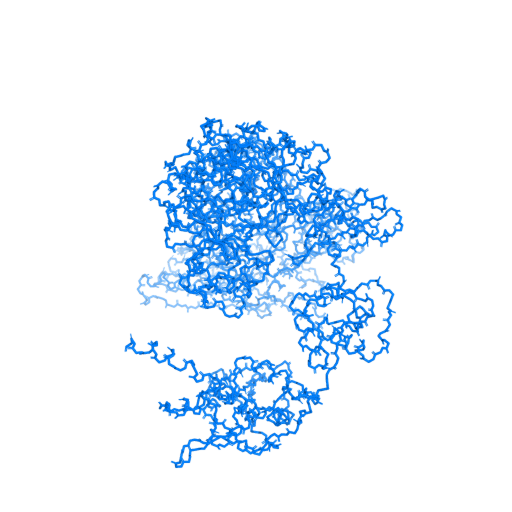? 14.637 -5.504 -9.400 1.00 74.38 753 PRO A CA 1
ATOM 5942 C C . PRO A 1 753 ? 14.896 -7.002 -9.177 1.00 74.38 753 PRO A C 1
ATOM 5944 O O . PRO A 1 753 ? 15.865 -7.357 -8.507 1.00 74.38 753 PRO A O 1
ATOM 5947 N N . SER A 1 754 ? 14.120 -7.894 -9.800 1.00 65.50 754 SER A N 1
ATOM 5948 C CA . SER A 1 754 ? 14.380 -9.343 -9.744 1.00 65.50 754 SER A CA 1
ATOM 5949 C C . SER A 1 754 ? 15.771 -9.736 -10.274 1.00 65.50 754 SER A C 1
ATOM 5951 O O . SER A 1 754 ? 16.452 -10.582 -9.697 1.00 65.50 754 SER A O 1
ATOM 5953 N N . MET A 1 755 ? 16.225 -9.105 -11.362 1.00 69.44 755 MET A N 1
ATOM 5954 C CA . MET A 1 755 ? 17.557 -9.348 -11.926 1.00 69.44 755 MET A CA 1
ATOM 5955 C C . MET A 1 755 ? 18.656 -8.682 -11.091 1.00 69.44 755 MET A C 1
ATOM 5957 O O . MET A 1 755 ? 19.739 -9.246 -10.966 1.00 69.44 755 MET A O 1
ATOM 5961 N N . LEU A 1 756 ? 18.382 -7.523 -10.478 1.00 78.00 756 LEU A N 1
ATOM 5962 C CA . LEU A 1 756 ? 19.303 -6.898 -9.525 1.00 78.00 756 LEU A CA 1
ATOM 5963 C C . LEU A 1 756 ? 19.591 -7.837 -8.353 1.00 78.00 756 LEU A C 1
ATOM 5965 O O . LEU A 1 756 ? 20.745 -7.999 -7.971 1.00 78.00 756 LEU A O 1
ATOM 5969 N N . GLN A 1 757 ? 18.554 -8.479 -7.807 1.00 68.25 757 GLN A N 1
ATOM 5970 C CA . GLN A 1 757 ? 18.721 -9.459 -6.737 1.00 68.25 757 GLN A CA 1
ATOM 5971 C C . GLN A 1 757 ? 19.595 -10.633 -7.179 1.00 68.25 757 GLN A C 1
ATOM 5973 O O . GLN A 1 757 ? 20.507 -11.007 -6.449 1.00 68.25 757 GLN A O 1
ATOM 5978 N N . ALA A 1 758 ? 19.371 -11.190 -8.371 1.00 68.94 758 ALA A N 1
ATOM 5979 C CA . ALA A 1 758 ? 20.230 -12.253 -8.891 1.00 68.94 758 ALA A CA 1
ATOM 5980 C C . ALA A 1 758 ? 21.686 -11.777 -9.052 1.00 68.94 758 ALA A C 1
ATOM 5982 O O . ALA A 1 758 ? 22.613 -12.437 -8.593 1.00 68.94 758 ALA A O 1
ATOM 5983 N N . PHE A 1 759 ? 21.881 -10.593 -9.633 1.00 79.75 759 PHE A N 1
ATOM 5984 C CA . PHE A 1 759 ? 23.195 -9.996 -9.858 1.00 79.75 759 PHE A CA 1
ATOM 5985 C C . PHE A 1 759 ? 23.963 -9.714 -8.564 1.00 79.75 759 PHE A C 1
ATOM 5987 O O . PHE A 1 759 ? 25.138 -10.054 -8.460 1.00 79.75 759 PHE A O 1
ATOM 5994 N N . ILE A 1 760 ? 23.312 -9.134 -7.552 1.00 79.88 760 ILE A N 1
ATOM 5995 C CA . ILE A 1 760 ? 23.982 -8.753 -6.304 1.00 79.88 760 ILE A CA 1
ATOM 5996 C C . ILE A 1 760 ? 24.370 -9.970 -5.454 1.00 79.88 760 ILE A C 1
ATOM 5998 O O . ILE A 1 760 ? 25.258 -9.871 -4.607 1.00 79.88 760 ILE A O 1
ATOM 6002 N N . HIS A 1 761 ? 23.730 -11.125 -5.660 1.00 75.19 761 HIS A N 1
ATOM 6003 C CA . HIS A 1 761 ? 24.066 -12.379 -4.979 1.00 75.19 761 HIS A CA 1
ATOM 6004 C C . HIS A 1 761 ? 25.149 -13.196 -5.692 1.00 75.19 761 HIS A C 1
ATOM 6006 O O . HIS A 1 761 ? 25.706 -14.105 -5.077 1.00 75.19 761 HIS A O 1
ATOM 6012 N N . GLU A 1 762 ? 25.488 -12.855 -6.934 1.00 80.81 762 GLU A N 1
ATOM 6013 C CA . GLU A 1 762 ? 26.501 -13.572 -7.701 1.00 80.81 762 GLU A CA 1
ATOM 6014 C C . GLU A 1 762 ? 27.914 -13.350 -7.112 1.00 80.81 762 GLU A C 1
ATOM 6016 O O . GLU A 1 762 ? 28.306 -12.208 -6.819 1.00 80.81 762 GLU A O 1
ATOM 6021 N N . PRO A 1 763 ? 28.715 -14.418 -6.928 1.00 78.62 763 PRO A N 1
ATOM 6022 C CA . PRO A 1 763 ? 30.109 -14.292 -6.522 1.00 78.62 763 PRO A CA 1
ATOM 6023 C C . PRO A 1 763 ? 30.906 -13.382 -7.468 1.00 78.62 763 PRO A C 1
ATOM 6025 O O . PRO A 1 763 ? 30.827 -13.498 -8.685 1.00 78.62 763 PRO A O 1
ATOM 6028 N N . GLY A 1 764 ? 31.715 -12.482 -6.905 1.00 83.69 764 GLY A N 1
ATOM 6029 C CA . GLY A 1 764 ? 32.562 -11.571 -7.684 1.00 83.69 764 GLY A CA 1
ATOM 6030 C C . GLY A 1 764 ? 31.926 -10.223 -8.036 1.00 83.69 764 GLY A C 1
ATOM 6031 O O . GLY A 1 764 ? 32.626 -9.369 -8.574 1.00 83.69 764 GLY A O 1
ATOM 6032 N N . VAL A 1 765 ? 30.663 -9.961 -7.665 1.00 87.12 765 VAL A N 1
ATOM 6033 C CA . VA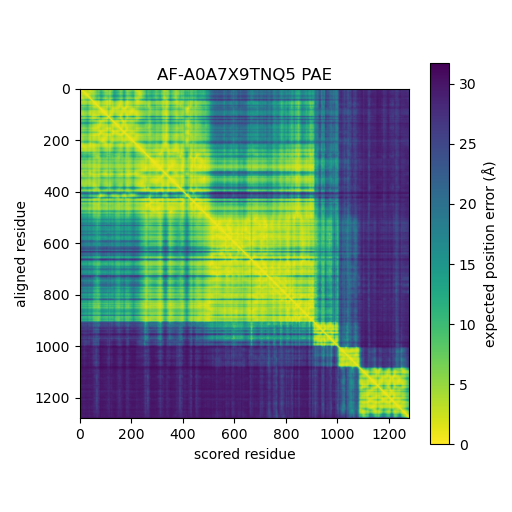L A 1 765 ? 29.996 -8.672 -7.950 1.00 87.12 765 VAL A CA 1
ATOM 6034 C C . VAL A 1 765 ? 30.779 -7.457 -7.430 1.00 87.12 765 VAL A C 1
ATOM 6036 O O . VAL A 1 765 ? 30.829 -6.424 -8.088 1.00 87.12 765 VAL A O 1
ATOM 6039 N N . GLN A 1 766 ? 31.485 -7.606 -6.304 1.00 88.31 766 GLN A N 1
ATOM 6040 C CA . GLN A 1 766 ? 32.333 -6.575 -5.685 1.00 88.31 766 GLN A CA 1
ATOM 6041 C C . GLN A 1 766 ? 33.478 -6.098 -6.600 1.00 88.31 766 GLN A C 1
ATOM 6043 O O . GLN A 1 766 ? 33.987 -4.993 -6.423 1.00 88.31 766 GLN A O 1
ATOM 6048 N N . ALA A 1 767 ? 33.876 -6.900 -7.596 1.00 87.56 767 ALA A N 1
ATOM 6049 C CA . ALA A 1 767 ? 34.875 -6.513 -8.590 1.00 87.56 767 ALA A CA 1
ATOM 6050 C C . ALA A 1 767 ? 34.333 -5.540 -9.655 1.00 87.56 767 ALA A C 1
ATOM 6052 O O . ALA A 1 767 ? 35.120 -4.973 -10.414 1.00 87.56 767 ALA A O 1
ATOM 6053 N N . CYS A 1 768 ? 33.020 -5.278 -9.693 1.00 91.12 768 CYS A N 1
ATOM 6054 C CA . CYS A 1 768 ? 32.387 -4.301 -10.585 1.00 91.12 768 CYS A CA 1
ATOM 6055 C C . CYS A 1 768 ? 32.632 -2.846 -10.131 1.00 91.12 768 CYS A C 1
ATOM 6057 O O . CYS A 1 768 ? 31.712 -2.034 -10.059 1.00 91.12 768 CYS A O 1
ATOM 6059 N N . THR A 1 769 ? 33.881 -2.495 -9.820 1.00 87.94 769 THR A N 1
ATOM 6060 C CA . THR A 1 769 ? 34.266 -1.197 -9.238 1.00 87.94 769 THR A CA 1
ATOM 6061 C C . THR A 1 769 ? 34.087 -0.013 -10.183 1.00 87.94 769 THR A C 1
ATOM 6063 O O . THR A 1 769 ? 34.028 1.123 -9.726 1.00 87.94 769 THR A O 1
ATOM 6066 N N . GLN A 1 770 ? 33.988 -0.271 -11.491 1.00 90.44 770 GLN A N 1
ATOM 6067 C CA . GLN A 1 770 ? 33.762 0.756 -12.513 1.00 90.44 770 GLN A CA 1
ATOM 6068 C C . GLN A 1 770 ? 32.305 1.226 -12.573 1.00 90.44 770 GLN A C 1
ATOM 6070 O O . GLN A 1 770 ? 32.048 2.298 -13.118 1.00 90.44 770 GLN A O 1
ATOM 6075 N N . LEU A 1 771 ? 31.362 0.452 -12.016 1.00 95.12 771 LEU A N 1
ATOM 6076 C CA . LEU A 1 771 ? 29.973 0.883 -11.930 1.00 95.12 771 LEU A CA 1
ATOM 6077 C C . LEU A 1 771 ? 29.892 2.143 -11.070 1.00 95.12 771 LEU A C 1
ATOM 6079 O O . LEU A 1 771 ? 30.414 2.194 -9.958 1.00 95.12 771 LEU A O 1
ATOM 6083 N N . GLN A 1 772 ? 29.201 3.144 -11.597 1.00 96.31 772 GLN A N 1
ATOM 6084 C CA . GLN A 1 772 ? 28.885 4.391 -10.909 1.00 96.31 772 GLN A CA 1
ATOM 6085 C C . GLN A 1 772 ? 27.384 4.500 -10.657 1.00 96.31 772 GLN A C 1
ATOM 6087 O O . GLN A 1 772 ? 26.964 5.059 -9.647 1.00 96.31 772 GLN A O 1
ATOM 6092 N N . ARG A 1 773 ? 26.563 3.979 -11.581 1.00 97.25 773 ARG A N 1
ATOM 6093 C CA . ARG A 1 773 ? 25.111 4.168 -11.572 1.00 97.25 773 ARG A CA 1
ATOM 6094 C C . ARG A 1 773 ? 24.386 2.867 -11.890 1.00 97.25 773 ARG A C 1
ATOM 6096 O O . ARG A 1 773 ? 24.567 2.290 -12.964 1.00 97.25 773 ARG A O 1
ATOM 6103 N N . ILE A 1 774 ? 23.517 2.451 -10.974 1.00 96.94 774 ILE A N 1
ATOM 6104 C CA . ILE A 1 774 ? 22.521 1.408 -11.213 1.00 96.94 774 ILE A CA 1
ATOM 6105 C C . ILE A 1 774 ? 21.146 2.065 -11.255 1.00 96.94 774 ILE A C 1
ATOM 6107 O O . ILE A 1 774 ? 20.706 2.679 -10.285 1.00 96.94 774 ILE A O 1
ATOM 6111 N N . VAL A 1 775 ? 20.459 1.912 -12.382 1.00 96.12 775 VAL A N 1
ATOM 6112 C CA . VAL A 1 775 ? 19.087 2.393 -12.570 1.00 96.12 775 VAL A CA 1
ATOM 6113 C C . VAL A 1 775 ? 18.145 1.203 -12.492 1.00 96.12 775 VAL A C 1
ATOM 6115 O O . VAL A 1 775 ? 18.282 0.272 -13.276 1.00 96.12 775 VAL A O 1
ATOM 6118 N N . CYS A 1 776 ? 17.185 1.219 -11.576 1.00 87.38 776 CYS A N 1
ATOM 6119 C CA . CYS A 1 776 ? 16.181 0.173 -11.435 1.00 87.38 776 CYS A CA 1
ATOM 6120 C C . CYS A 1 776 ? 14.810 0.663 -11.867 1.00 87.38 776 CYS A C 1
ATOM 6122 O O . CYS A 1 776 ? 14.398 1.739 -11.456 1.00 87.38 776 CYS A O 1
ATOM 6124 N N . SER A 1 777 ? 14.095 -0.128 -12.663 1.00 83.25 777 SER A N 1
ATOM 6125 C CA . SER A 1 777 ? 12.686 0.127 -12.975 1.00 83.25 777 SER A CA 1
ATOM 6126 C C . SER A 1 777 ? 11.985 -1.139 -13.459 1.00 83.25 777 SER A C 1
ATOM 6128 O O . SER A 1 777 ? 12.610 -2.178 -13.681 1.00 83.25 777 SER A O 1
ATOM 6130 N N . GLY A 1 778 ? 10.662 -1.070 -13.597 1.00 71.25 778 GLY A N 1
ATOM 6131 C CA . GLY A 1 778 ? 9.839 -2.172 -14.101 1.00 71.25 778 GLY A CA 1
ATOM 6132 C C . GLY A 1 778 ? 9.141 -2.993 -13.014 1.00 71.25 778 GLY A C 1
ATOM 6133 O O . GLY A 1 778 ? 8.062 -3.506 -13.287 1.00 71.25 778 GLY A O 1
ATOM 6134 N N . GLU A 1 779 ? 9.641 -3.021 -11.774 1.00 71.69 779 GLU A N 1
ATOM 6135 C CA . GLU A 1 779 ? 8.995 -3.640 -10.597 1.00 71.69 779 GLU A CA 1
ATOM 6136 C C . GLU A 1 779 ? 9.160 -2.754 -9.355 1.00 71.69 779 GLU A C 1
ATOM 6138 O O . GLU A 1 779 ? 9.928 -1.794 -9.374 1.00 71.69 779 GLU A O 1
ATOM 6143 N N . ALA A 1 780 ? 8.456 -3.085 -8.269 1.00 73.19 780 ALA A N 1
ATOM 6144 C CA . ALA A 1 780 ? 8.764 -2.508 -6.965 1.00 73.19 780 ALA A CA 1
ATOM 6145 C C . ALA A 1 780 ? 10.167 -2.961 -6.529 1.00 73.19 780 ALA A C 1
ATOM 6147 O O . ALA A 1 780 ? 10.464 -4.155 -6.578 1.00 73.19 780 ALA A O 1
ATOM 6148 N N . LEU A 1 781 ? 11.022 -2.021 -6.120 1.00 76.56 781 LEU A N 1
ATOM 6149 C CA . LEU A 1 781 ? 12.374 -2.313 -5.647 1.00 76.56 781 LEU A CA 1
ATOM 6150 C C . LEU A 1 781 ? 12.327 -2.773 -4.178 1.00 76.56 781 LEU A C 1
ATOM 6152 O O . LEU A 1 781 ? 11.918 -1.993 -3.317 1.00 76.56 781 LEU A O 1
ATOM 6156 N N . PRO A 1 782 ? 12.738 -4.014 -3.856 1.00 74.69 782 PRO A N 1
ATOM 6157 C CA . PRO A 1 782 ? 12.741 -4.484 -2.475 1.00 74.69 782 PRO A CA 1
ATOM 6158 C C . PRO A 1 782 ? 13.822 -3.783 -1.648 1.00 74.69 782 PRO A C 1
ATOM 6160 O O . PRO A 1 782 ? 14.953 -3.633 -2.112 1.00 74.69 782 PRO A O 1
ATOM 6163 N N . LEU A 1 783 ? 13.498 -3.432 -0.400 1.00 73.56 783 LEU A N 1
ATOM 6164 C CA . LEU A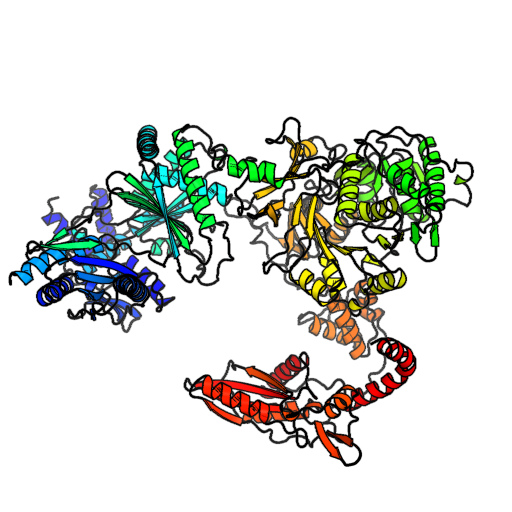 1 783 ? 14.438 -2.785 0.523 1.00 73.56 783 LEU A CA 1
ATOM 6165 C C . LEU A 1 783 ? 15.708 -3.622 0.740 1.00 73.56 783 LEU A C 1
ATOM 6167 O O . LEU A 1 783 ? 16.811 -3.089 0.693 1.00 73.56 783 LEU A O 1
ATOM 6171 N N . ASP A 1 784 ? 15.568 -4.942 0.886 1.00 70.81 784 ASP A N 1
ATOM 6172 C CA . ASP A 1 784 ? 16.714 -5.851 1.009 1.00 70.81 784 ASP A CA 1
ATOM 6173 C C . ASP A 1 784 ? 17.668 -5.738 -0.193 1.00 70.81 784 ASP A C 1
ATOM 6175 O O . ASP A 1 784 ? 18.879 -5.638 -0.018 1.00 70.81 784 ASP A O 1
ATOM 6179 N N . ALA A 1 785 ? 17.141 -5.628 -1.419 1.00 72.62 785 ALA A N 1
ATOM 6180 C CA . ALA A 1 785 ? 17.977 -5.476 -2.608 1.00 72.62 785 ALA A CA 1
ATOM 6181 C C . ALA A 1 785 ? 18.781 -4.163 -2.579 1.00 72.62 785 ALA A C 1
ATOM 6183 O O . ALA A 1 785 ? 19.960 -4.162 -2.929 1.00 72.62 785 ALA A O 1
ATOM 6184 N N . GLN A 1 786 ? 18.170 -3.063 -2.121 1.00 85.94 786 GLN A N 1
ATOM 6185 C CA . GLN A 1 786 ? 18.862 -1.789 -1.903 1.00 85.94 786 GLN A CA 1
ATOM 6186 C C . GLN A 1 786 ? 19.993 -1.936 -0.874 1.00 85.94 786 GLN A C 1
ATOM 6188 O O . GLN A 1 786 ? 21.124 -1.530 -1.148 1.00 85.94 786 GLN A O 1
ATOM 6193 N N . LEU A 1 787 ? 19.711 -2.537 0.286 1.00 84.94 787 LEU A N 1
ATOM 6194 C CA . LEU A 1 787 ? 20.704 -2.727 1.349 1.00 84.94 787 LEU A CA 1
ATOM 6195 C C . LEU A 1 787 ? 21.884 -3.588 0.874 1.00 84.94 787 LEU A C 1
ATOM 6197 O O . LEU A 1 787 ? 23.039 -3.260 1.150 1.00 84.94 787 LEU A O 1
ATOM 6201 N N . GLN A 1 788 ? 21.621 -4.642 0.096 1.00 83.06 788 GLN A N 1
ATOM 6202 C CA . GLN A 1 788 ? 22.669 -5.477 -0.498 1.00 83.06 788 GLN A CA 1
ATOM 6203 C C . GLN A 1 788 ? 23.539 -4.704 -1.500 1.00 83.06 788 GLN A C 1
ATOM 6205 O O . GLN A 1 788 ? 24.756 -4.905 -1.530 1.00 83.06 788 GLN A O 1
ATOM 6210 N N . VAL A 1 789 ? 22.951 -3.807 -2.302 1.00 91.25 789 VAL A N 1
ATOM 6211 C CA . VAL A 1 789 ? 23.718 -2.937 -3.209 1.00 91.25 789 VAL A CA 1
ATOM 6212 C C . VAL A 1 789 ? 24.633 -2.012 -2.416 1.00 91.25 789 VAL A C 1
ATOM 6214 O O . VAL A 1 789 ? 25.827 -1.979 -2.699 1.00 91.25 789 VAL A O 1
ATOM 6217 N N . PHE A 1 790 ? 24.125 -1.334 -1.385 1.00 93.44 790 PHE A N 1
ATOM 6218 C CA . PHE A 1 790 ? 24.952 -0.459 -0.545 1.00 93.44 790 PHE A CA 1
ATOM 6219 C C . PHE A 1 790 ? 26.069 -1.214 0.179 1.00 93.44 790 PHE A C 1
ATOM 6221 O O . PHE A 1 790 ? 27.173 -0.692 0.315 1.00 93.44 790 PHE A O 1
ATOM 6228 N N . ALA A 1 791 ? 25.818 -2.457 0.597 1.00 89.69 791 ALA A N 1
ATOM 6229 C CA . ALA A 1 791 ? 26.819 -3.280 1.264 1.00 89.69 791 ALA A CA 1
ATOM 6230 C C . ALA A 1 791 ? 27.925 -3.775 0.314 1.00 89.69 791 ALA A C 1
ATOM 6232 O O . ALA A 1 791 ? 29.097 -3.797 0.692 1.00 89.69 791 ALA A O 1
ATOM 6233 N N . LYS A 1 792 ? 27.577 -4.207 -0.906 1.00 91.38 792 LYS A N 1
ATOM 6234 C CA . LYS A 1 792 ? 28.532 -4.852 -1.830 1.00 91.38 792 LYS A CA 1
ATOM 6235 C C . LYS A 1 792 ? 29.144 -3.907 -2.863 1.00 91.38 792 LYS A C 1
ATOM 6237 O O . LYS A 1 792 ? 30.207 -4.219 -3.394 1.00 91.38 792 LYS A O 1
ATOM 6242 N N . LEU A 1 793 ? 28.483 -2.790 -3.157 1.00 93.75 793 LEU A N 1
ATOM 6243 C CA . LEU A 1 793 ? 28.886 -1.779 -4.136 1.00 93.75 793 LEU A CA 1
ATOM 6244 C C . LEU A 1 793 ? 28.706 -0.361 -3.549 1.00 93.75 793 LEU A C 1
ATOM 6246 O O . LEU A 1 793 ? 27.941 0.435 -4.092 1.00 93.75 793 LEU A O 1
ATOM 6250 N N . PRO A 1 794 ? 29.396 -0.017 -2.444 1.00 90.44 794 PRO A N 1
ATOM 6251 C CA . PRO A 1 794 ? 29.158 1.226 -1.697 1.00 90.44 794 PRO A CA 1
ATOM 6252 C C . PRO A 1 794 ? 29.424 2.511 -2.497 1.00 90.44 794 PRO A C 1
ATOM 6254 O O . PRO A 1 794 ? 28.921 3.574 -2.145 1.00 90.44 794 PRO A O 1
ATOM 6257 N N . GLN A 1 795 ? 30.215 2.435 -3.567 1.00 89.69 795 GLN A N 1
ATOM 6258 C CA . GLN A 1 795 ? 30.512 3.554 -4.463 1.00 89.69 795 GLN A CA 1
ATOM 6259 C C . GLN A 1 795 ? 29.432 3.804 -5.530 1.00 89.69 795 GLN A C 1
ATOM 6261 O O . GLN A 1 795 ? 29.497 4.809 -6.236 1.00 89.69 795 GLN A O 1
ATOM 6266 N N . VAL A 1 796 ? 28.473 2.886 -5.690 1.00 94.62 796 VAL A N 1
ATOM 6267 C CA . VAL A 1 796 ? 27.452 2.952 -6.739 1.00 94.62 796 VAL A CA 1
ATOM 6268 C C . VAL A 1 796 ? 26.233 3.722 -6.248 1.00 94.62 796 VAL A C 1
ATOM 6270 O O . VAL A 1 796 ? 25.649 3.400 -5.216 1.00 94.62 796 VAL A O 1
ATOM 6273 N N . ALA A 1 797 ? 25.783 4.691 -7.042 1.00 96.00 797 ALA A N 1
ATOM 6274 C CA . ALA A 1 797 ? 24.495 5.331 -6.836 1.00 96.00 797 ALA A CA 1
ATOM 6275 C C . ALA A 1 797 ? 23.364 4.449 -7.393 1.00 96.00 797 ALA A C 1
ATOM 6277 O O . ALA A 1 797 ? 23.371 4.078 -8.572 1.00 96.00 797 ALA A O 1
ATOM 6278 N N . LEU A 1 798 ? 22.389 4.124 -6.541 1.00 96.81 798 LEU A N 1
ATOM 6279 C CA . LEU A 1 798 ? 21.203 3.348 -6.897 1.00 96.81 798 LEU A CA 1
ATOM 6280 C C . LEU A 1 798 ? 20.000 4.277 -7.085 1.00 96.81 798 LEU A C 1
ATOM 6282 O O . LEU A 1 798 ? 19.645 5.046 -6.191 1.00 96.81 798 LEU A O 1
ATOM 6286 N N . PHE A 1 799 ? 19.344 4.179 -8.236 1.00 97.31 799 PHE A N 1
ATOM 6287 C CA . PHE A 1 799 ? 18.170 4.982 -8.566 1.00 97.31 799 PHE A CA 1
ATOM 6288 C C . PHE A 1 799 ? 16.971 4.078 -8.810 1.00 97.31 799 PHE A C 1
ATOM 6290 O O . PHE A 1 799 ? 17.056 3.164 -9.624 1.00 97.31 799 PHE A O 1
ATOM 6297 N N . ASN A 1 800 ? 15.855 4.349 -8.138 1.00 95.25 800 ASN A N 1
ATOM 6298 C CA . ASN A 1 800 ? 14.583 3.698 -8.419 1.00 95.25 800 ASN A CA 1
ATOM 6299 C C . ASN A 1 800 ? 13.755 4.617 -9.318 1.00 95.25 800 ASN A C 1
ATOM 6301 O O . ASN A 1 800 ? 13.401 5.730 -8.926 1.00 95.25 800 ASN A O 1
ATOM 6305 N N . LEU A 1 801 ? 13.489 4.169 -10.536 1.00 96.12 801 LEU A N 1
ATOM 6306 C CA . LEU A 1 801 ? 12.667 4.852 -11.517 1.00 96.12 801 LEU A CA 1
ATOM 6307 C C . LEU A 1 801 ? 11.360 4.101 -11.722 1.00 96.12 801 LEU A C 1
ATOM 6309 O O . LEU A 1 801 ? 11.276 2.876 -11.606 1.00 96.12 801 LEU A O 1
ATOM 6313 N N . TYR A 1 802 ? 10.329 4.857 -12.059 1.00 95.62 802 TYR A N 1
ATOM 6314 C CA . TYR A 1 802 ? 9.023 4.303 -12.350 1.00 95.62 802 TYR A CA 1
ATOM 6315 C C . TYR A 1 802 ? 8.396 5.037 -13.522 1.00 95.62 802 TYR A C 1
ATOM 6317 O O . TYR A 1 802 ? 8.303 6.264 -13.527 1.00 95.62 802 TYR A O 1
ATOM 6325 N N . GLY A 1 803 ? 7.875 4.276 -14.477 1.00 92.69 803 GLY A N 1
ATOM 6326 C CA . GLY A 1 803 ? 6.875 4.756 -15.409 1.00 92.69 803 GLY A CA 1
ATOM 6327 C C . GLY A 1 803 ? 6.258 3.642 -16.247 1.00 92.69 803 GLY A C 1
ATOM 6328 O O . GLY A 1 803 ? 6.783 2.527 -16.312 1.00 92.69 803 GLY A O 1
ATOM 6329 N N . PRO A 1 804 ? 5.079 3.911 -16.823 1.00 93.06 804 PRO A N 1
ATOM 6330 C CA . PRO A 1 804 ? 4.469 3.063 -17.830 1.00 93.06 804 PRO A CA 1
ATOM 6331 C C . PRO A 1 804 ? 4.927 3.467 -19.243 1.00 93.06 804 PRO A C 1
ATOM 6333 O O . PRO A 1 804 ? 5.246 4.628 -19.505 1.00 93.06 804 PRO A O 1
ATOM 6336 N N . THR A 1 805 ? 4.837 2.537 -20.195 1.00 92.12 805 THR A N 1
ATOM 6337 C CA . THR A 1 805 ? 5.146 2.767 -21.622 1.00 92.12 805 THR A CA 1
ATOM 6338 C C . THR A 1 805 ? 4.322 3.883 -22.257 1.00 92.12 805 THR A C 1
ATOM 6340 O O . THR A 1 805 ? 4.752 4.546 -23.202 1.00 92.12 805 THR A O 1
ATOM 6343 N N . GLU A 1 806 ? 3.140 4.139 -21.710 1.00 96.00 806 GLU A N 1
ATOM 6344 C CA . GLU A 1 806 ? 2.250 5.226 -22.097 1.00 96.00 806 GLU A CA 1
ATOM 6345 C C . GLU A 1 806 ? 2.724 6.626 -21.659 1.00 96.00 806 GLU A C 1
ATOM 6347 O O . GLU A 1 806 ? 2.050 7.612 -21.963 1.00 96.00 806 GLU A O 1
ATOM 6352 N N . ALA A 1 807 ? 3.864 6.737 -20.970 1.00 94.81 807 ALA A N 1
ATOM 6353 C CA . ALA A 1 807 ? 4.431 8.005 -20.522 1.00 94.81 807 ALA A CA 1
ATOM 6354 C C . ALA A 1 807 ? 5.967 8.078 -20.674 1.00 94.81 807 ALA A C 1
ATOM 6356 O O . ALA A 1 807 ? 6.669 8.483 -19.751 1.00 94.81 807 ALA A O 1
ATOM 6357 N N . ALA A 1 808 ? 6.479 7.688 -21.848 1.00 93.81 808 ALA A N 1
ATOM 6358 C CA . ALA A 1 808 ? 7.889 7.776 -22.233 1.00 93.81 808 ALA A CA 1
ATOM 6359 C C . ALA A 1 808 ? 8.876 7.249 -21.170 1.00 93.81 808 ALA A C 1
ATOM 6361 O O . ALA A 1 808 ? 9.721 7.982 -20.650 1.00 93.81 808 ALA A O 1
ATOM 6362 N N . ILE A 1 809 ? 8.831 5.929 -20.964 1.00 94.56 809 ILE A N 1
ATOM 6363 C CA . ILE A 1 809 ? 9.785 5.132 -20.179 1.00 94.56 809 ILE A CA 1
ATOM 6364 C C . ILE A 1 809 ? 9.610 5.300 -18.663 1.00 94.56 809 ILE A C 1
ATOM 6366 O O . ILE A 1 809 ? 9.000 4.449 -18.026 1.00 94.56 809 ILE A O 1
ATOM 6370 N N . ASP A 1 810 ? 10.101 6.397 -18.080 1.00 95.62 810 ASP A N 1
ATOM 6371 C CA . ASP A 1 810 ? 10.002 6.654 -16.636 1.00 95.62 810 ASP A CA 1
ATOM 6372 C C . ASP A 1 810 ? 9.519 8.084 -16.381 1.00 95.62 810 ASP A C 1
ATOM 6374 O O . ASP A 1 810 ? 9.955 9.016 -17.053 1.00 95.62 810 ASP A O 1
ATOM 6378 N N . VAL A 1 811 ? 8.650 8.260 -15.388 1.00 97.19 811 VAL A N 1
ATOM 6379 C CA . VAL A 1 811 ? 7.997 9.531 -15.039 1.00 97.19 811 VAL A CA 1
ATOM 6380 C C . VAL A 1 811 ? 8.284 10.009 -13.625 1.00 97.19 811 VAL A C 1
ATOM 6382 O O . VAL A 1 811 ? 8.125 11.199 -13.356 1.00 97.19 811 VAL A O 1
ATOM 6385 N N . THR A 1 812 ? 8.706 9.120 -12.726 1.00 98.00 812 THR A N 1
ATOM 6386 C CA . THR A 1 812 ? 9.166 9.483 -11.385 1.00 98.00 812 THR A CA 1
ATOM 6387 C C . THR A 1 812 ? 10.536 8.895 -11.100 1.00 98.00 812 THR A C 1
ATOM 6389 O O . THR A 1 812 ? 10.937 7.893 -11.699 1.00 98.00 812 THR A O 1
ATOM 6392 N N . HIS A 1 813 ? 11.257 9.535 -10.182 1.00 96.62 813 HIS A N 1
ATOM 6393 C CA . HIS A 1 813 ? 12.574 9.089 -9.761 1.00 96.62 813 HIS A CA 1
ATOM 6394 C C . HIS A 1 813 ? 12.784 9.213 -8.256 1.00 96.62 813 HIS A C 1
ATOM 6396 O O . HIS A 1 813 ? 12.354 10.182 -7.622 1.00 96.62 813 HIS A O 1
ATOM 6402 N N . TRP A 1 814 ? 13.540 8.264 -7.717 1.00 96.75 814 TRP A N 1
ATOM 6403 C CA . TRP A 1 814 ? 14.063 8.269 -6.362 1.00 96.75 814 TRP A CA 1
ATOM 6404 C C . TRP A 1 814 ? 15.554 7.939 -6.371 1.00 96.75 814 TRP A C 1
ATOM 6406 O O . TRP A 1 814 ? 15.983 6.965 -6.992 1.00 96.75 814 TRP A O 1
ATOM 6416 N N . THR A 1 815 ? 16.348 8.748 -5.675 1.00 96.56 815 THR A N 1
ATOM 6417 C CA . THR A 1 815 ? 17.731 8.390 -5.346 1.00 96.56 815 THR A CA 1
ATOM 6418 C C . THR A 1 815 ? 17.685 7.589 -4.060 1.00 96.56 815 THR A C 1
ATOM 6420 O O . THR A 1 815 ? 17.294 8.123 -3.024 1.00 96.56 815 THR A O 1
ATOM 6423 N N . CYS A 1 816 ? 18.039 6.310 -4.139 1.00 94.62 816 CYS A N 1
ATOM 6424 C CA . CYS A 1 816 ? 17.917 5.405 -3.009 1.00 94.62 816 CYS A CA 1
ATOM 6425 C C . CYS A 1 816 ? 18.840 5.856 -1.874 1.00 94.62 816 CYS A C 1
ATOM 6427 O O . CYS A 1 816 ? 20.018 6.140 -2.094 1.00 94.62 816 CYS A O 1
ATOM 6429 N N . ILE A 1 817 ? 18.291 5.890 -0.664 1.00 92.50 817 ILE A N 1
ATOM 6430 C CA . ILE A 1 817 ? 18.974 6.185 0.595 1.00 92.50 817 ILE A CA 1
ATOM 6431 C C . ILE A 1 817 ? 18.393 5.270 1.675 1.00 92.50 817 ILE A C 1
ATOM 6433 O O . ILE A 1 817 ? 17.257 4.807 1.547 1.00 92.50 817 ILE A O 1
ATOM 6437 N N . ASP A 1 818 ? 19.155 5.007 2.733 1.00 83.88 818 ASP A N 1
ATOM 6438 C CA . ASP A 1 818 ? 18.610 4.366 3.930 1.00 83.88 818 ASP A CA 1
ATOM 6439 C C . ASP A 1 818 ? 17.928 5.429 4.804 1.00 83.88 818 ASP A C 1
ATOM 6441 O O . ASP A 1 818 ? 18.585 6.167 5.538 1.00 83.88 818 ASP A O 1
ATOM 6445 N N . GLU A 1 819 ? 16.607 5.562 4.651 1.00 82.06 819 GLU A N 1
ATOM 6446 C CA . GLU A 1 819 ? 15.771 6.461 5.460 1.00 82.06 819 GLU A CA 1
ATOM 6447 C C . GLU A 1 819 ? 15.087 5.746 6.644 1.00 82.06 819 GLU A C 1
ATOM 6449 O O . GLU A 1 819 ? 14.245 6.345 7.310 1.00 82.06 819 GLU A O 1
ATOM 6454 N N . GLY A 1 820 ? 15.433 4.479 6.926 1.00 70.19 820 GLY A N 1
ATOM 6455 C CA . GLY A 1 820 ? 14.810 3.689 7.997 1.00 70.19 820 GLY A CA 1
ATOM 6456 C C . GLY A 1 820 ? 13.340 3.316 7.749 1.00 70.19 820 GLY A C 1
ATOM 6457 O O . GLY A 1 820 ? 12.610 3.061 8.705 1.00 70.19 820 GLY A O 1
ATOM 6458 N N . ALA A 1 821 ? 12.896 3.320 6.488 1.00 69.94 821 ALA A N 1
ATOM 6459 C CA . ALA A 1 821 ? 11.538 2.962 6.073 1.00 69.94 821 ALA A CA 1
ATOM 6460 C C . ALA A 1 821 ? 11.434 1.503 5.595 1.00 69.94 821 ALA A C 1
ATOM 6462 O O . ALA A 1 821 ? 12.419 0.914 5.160 1.00 69.94 821 ALA A O 1
ATOM 6463 N N . ASP A 1 822 ? 10.217 0.949 5.595 1.00 62.25 822 ASP A N 1
ATOM 6464 C CA . ASP A 1 822 ? 9.948 -0.462 5.259 1.00 62.25 822 ASP A CA 1
ATOM 6465 C C . ASP A 1 822 ? 9.883 -0.761 3.744 1.00 62.25 822 ASP A C 1
ATOM 6467 O O . ASP A 1 822 ? 9.752 -1.916 3.333 1.00 62.25 822 ASP A O 1
ATOM 6471 N N . SER A 1 823 ? 9.938 0.260 2.881 1.00 70.88 823 SER A N 1
ATOM 6472 C CA . SER A 1 823 ? 9.838 0.094 1.424 1.00 70.88 823 SER A CA 1
ATOM 6473 C C . SER A 1 823 ? 10.605 1.173 0.662 1.00 70.88 823 SER A C 1
ATOM 6475 O O . SER A 1 823 ? 10.835 2.259 1.188 1.00 70.88 823 SER A O 1
ATOM 6477 N N . VAL A 1 824 ? 10.982 0.884 -0.590 1.00 82.56 824 VAL A N 1
ATOM 6478 C CA . VAL A 1 824 ? 11.650 1.861 -1.460 1.00 82.56 824 VAL A CA 1
ATOM 6479 C C . VAL A 1 824 ? 10.603 2.610 -2.300 1.00 82.56 824 VAL A C 1
ATOM 6481 O O . VAL A 1 824 ? 9.895 1.975 -3.090 1.00 82.56 824 VAL A O 1
ATOM 6484 N N . PRO A 1 825 ? 10.483 3.944 -2.174 1.00 92.50 825 PRO A N 1
ATOM 6485 C CA . PRO A 1 825 ? 9.483 4.715 -2.905 1.00 92.50 825 PRO A CA 1
ATOM 6486 C C . PRO A 1 825 ? 9.818 4.828 -4.399 1.00 92.50 825 PRO A C 1
ATOM 6488 O O . PRO A 1 825 ? 10.960 4.647 -4.826 1.00 92.50 825 PRO A O 1
ATOM 6491 N N . ILE A 1 826 ? 8.813 5.186 -5.203 1.00 94.50 826 ILE A N 1
ATOM 6492 C CA . ILE A 1 826 ? 8.985 5.533 -6.624 1.00 94.50 826 ILE A CA 1
ATOM 6493 C C . ILE A 1 826 ? 9.338 7.015 -6.825 1.00 94.50 826 ILE A C 1
ATOM 6495 O O . ILE A 1 826 ? 9.657 7.438 -7.937 1.00 94.50 826 ILE A O 1
ATOM 6499 N N . GLY A 1 827 ? 9.323 7.799 -5.744 1.00 96.06 827 GLY A N 1
ATOM 6500 C CA . GLY A 1 827 ? 9.943 9.115 -5.688 1.00 96.06 827 GLY A CA 1
ATOM 6501 C C . GLY A 1 827 ? 9.046 10.255 -6.155 1.00 96.06 827 GLY A C 1
ATOM 6502 O O . GLY A 1 827 ? 7.882 10.329 -5.769 1.00 96.06 827 GLY A O 1
ATOM 6503 N N . ARG A 1 828 ? 9.611 11.192 -6.923 1.00 96.88 828 ARG A N 1
ATOM 6504 C CA . ARG A 1 828 ? 8.958 12.445 -7.353 1.00 96.88 828 ARG A CA 1
ATOM 6505 C C . ARG A 1 828 ? 8.898 12.552 -8.878 1.00 96.88 828 ARG A C 1
ATOM 6507 O O . ARG A 1 828 ? 9.742 11.940 -9.536 1.00 96.88 828 ARG A O 1
ATOM 6514 N N . PRO A 1 829 ? 7.950 13.320 -9.450 1.00 97.44 829 PRO A N 1
ATOM 6515 C CA . PRO A 1 829 ? 7.855 13.503 -10.895 1.00 97.44 829 PRO A CA 1
ATOM 6516 C C . PRO A 1 829 ? 9.130 14.105 -11.493 1.00 97.44 829 PRO A C 1
ATOM 6518 O O . PRO A 1 829 ? 9.761 14.986 -10.905 1.00 97.44 829 PRO A O 1
ATOM 6521 N N . ILE A 1 830 ? 9.491 13.640 -12.688 1.00 97.56 830 ILE A N 1
ATOM 6522 C CA . ILE A 1 830 ? 10.584 14.211 -13.477 1.00 97.56 830 ILE A CA 1
ATOM 6523 C C . ILE A 1 830 ? 10.150 15.511 -14.177 1.00 97.56 830 ILE A C 1
ATOM 6525 O O . ILE A 1 830 ? 8.994 15.933 -14.115 1.00 97.56 830 ILE A O 1
ATOM 6529 N N . ALA A 1 831 ? 11.085 16.164 -14.867 1.00 97.81 831 ALA A N 1
ATOM 6530 C CA . ALA A 1 831 ? 10.835 17.440 -15.530 1.00 97.81 831 ALA A CA 1
ATOM 6531 C C . ALA A 1 831 ? 9.670 17.401 -16.543 1.00 97.81 831 ALA A C 1
ATOM 6533 O O . ALA A 1 831 ? 9.546 16.470 -17.344 1.00 97.81 831 ALA A O 1
ATOM 6534 N N . ASN A 1 832 ? 8.864 18.468 -16.540 1.00 97.56 832 ASN A N 1
ATOM 6535 C CA . ASN A 1 832 ? 7.699 18.704 -17.404 1.00 97.56 832 ASN A CA 1
ATOM 6536 C C . ASN A 1 832 ? 6.574 17.658 -17.308 1.00 97.56 832 ASN A C 1
ATOM 6538 O O . ASN A 1 832 ? 5.718 17.575 -18.199 1.00 97.56 832 ASN A O 1
ATOM 6542 N N . LEU A 1 833 ? 6.574 16.868 -16.236 1.00 96.06 833 LEU A N 1
ATOM 6543 C CA . LEU A 1 833 ? 5.546 15.889 -15.907 1.00 96.06 833 LEU A CA 1
ATOM 6544 C C . LEU A 1 833 ? 4.899 16.235 -14.563 1.00 96.06 833 LEU A C 1
ATOM 6546 O O . LEU A 1 833 ? 5.542 16.778 -13.666 1.00 96.06 833 LEU A O 1
ATOM 6550 N N . GLY A 1 834 ? 3.615 15.922 -14.442 1.00 95.56 834 GLY A N 1
ATOM 6551 C CA . GLY A 1 834 ? 2.850 16.015 -13.206 1.00 95.56 834 GLY A CA 1
ATOM 6552 C C . GLY A 1 834 ? 2.340 14.643 -12.787 1.00 95.56 834 GLY A C 1
ATOM 6553 O O . GLY A 1 834 ? 1.942 13.836 -13.628 1.00 95.56 834 GLY A O 1
ATOM 6554 N N . THR A 1 835 ? 2.340 14.391 -11.486 1.00 97.06 835 THR A N 1
ATOM 6555 C CA . THR A 1 835 ? 1.766 13.201 -10.855 1.00 97.06 835 THR A CA 1
ATOM 6556 C C . THR A 1 835 ? 0.630 13.619 -9.942 1.00 97.06 835 THR A C 1
ATOM 6558 O O . THR A 1 835 ? 0.788 14.537 -9.136 1.00 97.06 835 THR A O 1
ATOM 6561 N N . TYR A 1 836 ? -0.498 12.926 -10.044 1.00 97.31 836 TYR A N 1
ATOM 6562 C CA . TYR A 1 836 ? -1.683 13.190 -9.240 1.00 97.31 836 TYR A CA 1
ATOM 6563 C C . TYR A 1 836 ? -2.158 11.882 -8.619 1.00 97.31 836 TYR A C 1
ATOM 6565 O O . TYR A 1 836 ? -2.339 10.897 -9.332 1.00 97.31 836 TYR A O 1
ATOM 6573 N N . VAL A 1 837 ? -2.353 11.866 -7.302 1.00 97.12 837 VAL A N 1
ATOM 6574 C CA . VAL A 1 837 ? -2.942 10.722 -6.597 1.00 97.12 837 VAL A CA 1
ATOM 6575 C C . VAL A 1 837 ? -4.405 11.041 -6.341 1.00 97.12 837 VAL A C 1
ATOM 6577 O O . VAL A 1 837 ? -4.713 11.969 -5.591 1.00 97.12 837 VAL A O 1
ATOM 6580 N N . LEU A 1 838 ? -5.295 10.321 -7.023 1.00 96.00 838 LEU A N 1
ATOM 6581 C CA . LEU A 1 838 ? -6.714 10.660 -7.095 1.00 96.00 838 LEU A CA 1
ATOM 6582 C C . LEU A 1 838 ? -7.608 9.527 -6.582 1.00 96.00 838 LEU A C 1
ATOM 6584 O O . LEU A 1 838 ? -7.254 8.348 -6.658 1.00 96.00 838 LEU A O 1
ATOM 6588 N N . ASP A 1 839 ? -8.790 9.893 -6.093 1.00 92.12 839 ASP A N 1
ATOM 6589 C CA . ASP A 1 839 ? -9.879 8.954 -5.833 1.00 92.12 839 ASP A CA 1
ATOM 6590 C C . ASP A 1 839 ? -10.637 8.589 -7.127 1.00 92.12 839 ASP A C 1
ATOM 6592 O O . ASP A 1 839 ? -10.364 9.092 -8.222 1.00 92.12 839 ASP A O 1
ATOM 6596 N N . ALA A 1 840 ? -11.618 7.691 -7.015 1.00 87.12 840 ALA A N 1
ATOM 6597 C CA . ALA A 1 840 ? -12.415 7.223 -8.151 1.00 87.12 840 ALA A CA 1
ATOM 6598 C C . ALA A 1 840 ? -13.300 8.315 -8.793 1.00 87.12 840 ALA A C 1
ATOM 6600 O O . ALA A 1 840 ? -13.922 8.065 -9.826 1.00 87.12 840 ALA A O 1
ATOM 6601 N N . GLN A 1 841 ? -13.391 9.503 -8.189 1.00 89.56 841 GLN A N 1
ATOM 6602 C CA . GLN A 1 841 ? -14.108 10.669 -8.709 1.00 89.56 841 GLN A CA 1
ATOM 6603 C C . GLN A 1 841 ? -13.150 11.730 -9.278 1.00 89.56 841 GLN A C 1
ATOM 6605 O O . GLN A 1 841 ? -13.598 12.818 -9.628 1.00 89.56 841 GLN A O 1
ATOM 6610 N N . LEU A 1 842 ? -11.859 11.401 -9.431 1.00 92.50 842 LEU A N 1
ATOM 6611 C CA . LEU A 1 842 ? -10.789 12.302 -9.875 1.00 92.50 842 LEU A CA 1
ATOM 6612 C C . LEU A 1 842 ? -10.497 13.455 -8.900 1.00 92.50 842 LEU A C 1
ATOM 6614 O O . LEU A 1 842 ? -9.873 14.443 -9.295 1.00 92.50 842 LEU A O 1
ATOM 6618 N N . ASN A 1 843 ? -10.888 13.336 -7.628 1.00 93.56 843 ASN A N 1
ATOM 6619 C CA . ASN A 1 843 ? -10.465 14.303 -6.621 1.00 93.56 843 ASN A CA 1
ATOM 6620 C C . ASN A 1 843 ? -9.072 13.949 -6.091 1.00 93.56 843 ASN A C 1
ATOM 6622 O O . ASN A 1 843 ? -8.791 12.765 -5.893 1.00 93.56 843 ASN A O 1
ATOM 6626 N N . PRO A 1 844 ? -8.218 14.940 -5.786 1.00 95.62 844 PRO A N 1
ATOM 6627 C CA . PRO A 1 844 ? -6.981 14.689 -5.056 1.00 95.62 844 PRO A CA 1
ATOM 6628 C C . PRO A 1 844 ? -7.271 14.089 -3.675 1.00 95.62 844 PRO A C 1
ATOM 6630 O O . PRO A 1 844 ? -8.195 14.525 -2.983 1.00 95.62 844 PRO A O 1
ATOM 6633 N N . VAL A 1 845 ? -6.475 13.097 -3.273 1.00 95.19 845 VAL A N 1
ATOM 6634 C CA . VAL A 1 845 ? -6.535 12.518 -1.921 1.00 95.19 845 VAL A CA 1
ATOM 6635 C C . VAL A 1 845 ? -5.539 13.216 -0.984 1.00 95.19 845 VAL A C 1
ATOM 6637 O O . VAL A 1 845 ? -4.495 13.672 -1.455 1.00 95.19 845 VAL A O 1
ATOM 6640 N N . PRO A 1 846 ? -5.813 13.300 0.334 1.00 94.19 846 PRO A N 1
ATOM 6641 C CA . PRO A 1 846 ? -4.868 13.867 1.294 1.00 94.19 846 PRO A CA 1
ATOM 6642 C C . PRO A 1 846 ? -3.518 13.142 1.312 1.00 94.19 846 PRO A C 1
ATOM 6644 O O . PRO A 1 846 ? -3.427 11.944 1.036 1.00 94.19 846 PRO A O 1
ATOM 6647 N N . ALA A 1 847 ? -2.469 13.834 1.755 1.00 92.38 847 ALA A N 1
ATOM 6648 C CA . ALA A 1 847 ? -1.176 13.194 1.978 1.00 92.38 847 ALA A CA 1
ATOM 6649 C C . ALA A 1 847 ? -1.279 12.055 3.016 1.00 92.38 847 ALA A C 1
ATOM 6651 O O . ALA A 1 847 ? -1.877 12.214 4.086 1.00 92.38 847 ALA A O 1
ATOM 6652 N N . GLY A 1 848 ? -0.672 10.910 2.700 1.00 87.56 848 GLY A N 1
ATOM 6653 C CA . GLY A 1 848 ? -0.736 9.665 3.469 1.00 87.56 848 GLY A CA 1
ATOM 6654 C C . GLY A 1 848 ? -1.909 8.750 3.096 1.00 87.56 848 GLY A C 1
ATOM 6655 O O . GLY A 1 848 ? -1.928 7.595 3.514 1.00 87.56 848 GLY A O 1
ATOM 6656 N N . VAL A 1 849 ? -2.855 9.210 2.274 1.00 91.62 849 VAL A N 1
ATOM 6657 C CA . VAL A 1 849 ? -3.998 8.410 1.811 1.00 91.62 849 VAL A CA 1
ATOM 6658 C C . VAL A 1 849 ? -3.644 7.666 0.523 1.00 91.62 849 VAL A C 1
ATOM 6660 O O . VAL A 1 849 ? -2.936 8.192 -0.338 1.00 91.62 849 VAL A O 1
ATOM 6663 N N . SER A 1 850 ? -4.119 6.422 0.387 1.00 87.88 850 SER A N 1
ATOM 6664 C CA . SER A 1 850 ? -3.932 5.659 -0.850 1.00 87.88 850 SER A CA 1
ATOM 6665 C C . SER A 1 850 ? -4.927 6.090 -1.926 1.00 87.88 850 SER A C 1
ATOM 6667 O O . SER A 1 850 ? -6.121 6.173 -1.647 1.00 87.88 850 SER A O 1
ATOM 6669 N N . GLY A 1 851 ? -4.462 6.261 -3.159 1.00 92.31 851 GLY A N 1
ATOM 6670 C CA . GLY A 1 851 ? -5.301 6.528 -4.327 1.00 92.31 851 GLY A CA 1
ATOM 6671 C C . GLY A 1 851 ? -4.725 5.913 -5.599 1.00 92.31 851 GLY A C 1
ATOM 6672 O O . GLY A 1 851 ? -3.734 5.180 -5.559 1.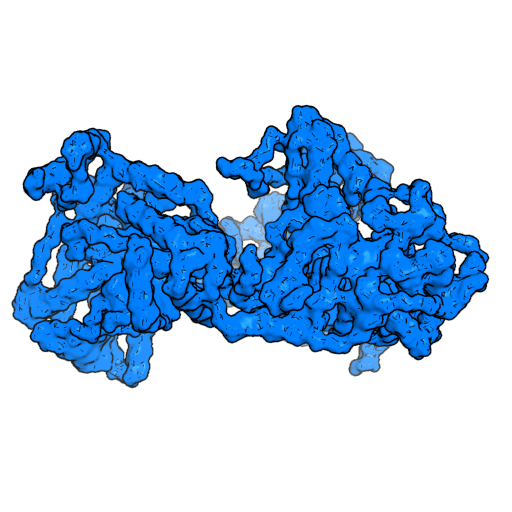00 92.31 851 GLY A O 1
ATOM 6673 N N . GLU A 1 852 ? -5.360 6.192 -6.732 1.00 95.94 852 GLU A N 1
ATOM 6674 C CA . GLU A 1 852 ? -4.868 5.799 -8.053 1.00 95.94 852 GLU A CA 1
ATOM 6675 C C . GLU A 1 852 ? -3.909 6.865 -8.598 1.00 95.94 852 GLU A C 1
ATOM 6677 O O . GLU A 1 852 ? -4.172 8.064 -8.479 1.00 95.94 852 GLU A O 1
ATOM 6682 N N . LEU A 1 853 ? -2.799 6.439 -9.206 1.00 97.69 853 LEU A N 1
ATOM 6683 C CA . LEU A 1 853 ? -1.845 7.352 -9.827 1.00 97.69 853 LEU A CA 1
ATOM 6684 C C . LEU A 1 853 ? -2.290 7.775 -11.236 1.00 97.69 853 LEU A C 1
ATOM 6686 O O . LEU A 1 853 ? -2.596 6.952 -12.102 1.00 97.69 853 LEU A O 1
ATOM 6690 N N . TYR A 1 854 ? -2.247 9.083 -11.480 1.00 98.00 854 TYR A N 1
ATOM 6691 C CA . TYR A 1 854 ? -2.479 9.715 -12.774 1.00 98.00 854 TYR A CA 1
ATOM 6692 C C . TYR A 1 854 ? -1.265 10.541 -13.188 1.00 98.00 854 TYR A C 1
ATOM 6694 O O . TYR A 1 854 ? -0.642 11.218 -12.367 1.00 98.00 854 TYR A O 1
ATOM 6702 N N . LEU A 1 855 ? -0.945 10.506 -14.480 1.00 98.00 855 LEU A N 1
ATOM 6703 C CA . LEU A 1 855 ? 0.223 11.174 -15.053 1.00 98.00 855 LEU A CA 1
ATOM 6704 C C . LEU A 1 855 ? -0.216 12.252 -16.040 1.00 98.00 855 LEU A C 1
ATOM 6706 O O . LEU A 1 855 ? -1.049 11.992 -16.899 1.00 98.00 855 LEU A O 1
ATOM 6710 N N . GLY A 1 856 ? 0.357 13.446 -15.960 1.00 96.19 856 GLY A N 1
ATOM 6711 C CA . GLY A 1 856 ? 0.108 14.550 -16.888 1.00 96.19 856 GLY A CA 1
ATOM 6712 C C . GLY A 1 856 ? 1.406 15.135 -17.436 1.00 96.19 856 GLY A C 1
ATOM 6713 O O . GLY A 1 856 ? 2.461 14.963 -16.837 1.00 96.19 856 GLY A O 1
ATOM 6714 N N . GLY A 1 857 ? 1.335 15.867 -18.549 1.00 95.00 857 GLY A N 1
ATOM 6715 C CA . GLY A 1 857 ? 2.461 16.653 -19.071 1.00 95.00 857 GLY A CA 1
ATOM 6716 C C . GLY A 1 857 ? 3.064 16.141 -20.382 1.00 95.00 857 GLY A C 1
ATOM 6717 O O . GLY A 1 857 ? 2.440 15.388 -21.130 1.00 95.00 857 GLY A O 1
ATOM 6718 N N . ILE A 1 858 ? 4.278 16.607 -20.694 1.00 94.31 858 ILE A N 1
ATOM 6719 C CA . ILE A 1 858 ? 4.904 16.456 -22.024 1.00 94.31 858 ILE A CA 1
ATOM 6720 C C . ILE A 1 858 ? 5.300 15.005 -22.334 1.00 94.31 858 ILE A C 1
ATOM 6722 O O . ILE A 1 858 ? 5.340 14.633 -23.507 1.00 94.31 858 ILE A O 1
ATOM 6726 N N . GLY A 1 859 ? 5.567 14.192 -21.308 1.00 93.69 859 GLY A N 1
ATOM 6727 C CA . GLY A 1 859 ? 5.999 12.800 -21.463 1.00 93.69 859 GLY A CA 1
ATOM 6728 C C . GLY A 1 859 ? 4.892 11.812 -21.840 1.00 93.69 859 GLY A C 1
ATOM 6729 O O . GLY A 1 859 ? 5.201 10.659 -22.106 1.00 93.69 859 GLY A O 1
ATOM 6730 N N . LEU A 1 860 ? 3.619 12.226 -21.883 1.00 97.38 860 LEU A N 1
ATOM 6731 C CA . LEU A 1 860 ? 2.529 11.326 -22.266 1.00 97.38 860 LEU A CA 1
ATOM 6732 C C . LEU A 1 860 ? 2.651 10.862 -23.722 1.00 97.38 860 LEU A C 1
ATOM 6734 O O . LEU A 1 860 ? 2.879 11.666 -24.632 1.00 97.38 860 LEU A O 1
ATOM 6738 N N . ALA A 1 861 ? 2.389 9.575 -23.945 1.00 96.44 861 ALA A N 1
ATOM 6739 C CA . ALA A 1 861 ? 2.240 9.012 -25.275 1.00 96.44 861 ALA A CA 1
ATOM 6740 C C . ALA A 1 861 ? 1.120 9.730 -26.046 1.00 96.44 861 ALA A C 1
ATOM 6742 O O . ALA A 1 861 ? 0.157 10.279 -25.490 1.00 96.44 861 ALA A O 1
ATOM 6743 N N . ARG A 1 862 ? 1.235 9.724 -27.374 1.00 94.50 862 ARG A N 1
ATOM 6744 C CA . ARG A 1 862 ? 0.248 10.353 -28.252 1.00 94.50 862 ARG A CA 1
ATOM 6745 C C . ARG A 1 862 ? -1.106 9.656 -28.111 1.00 94.50 862 ARG A C 1
ATOM 6747 O O . ARG A 1 862 ? -2.114 10.317 -27.845 1.00 94.50 862 ARG A O 1
ATOM 6754 N N . SER A 1 863 ? -1.100 8.332 -28.248 1.00 94.38 863 SER A N 1
ATOM 6755 C CA . SER A 1 863 ? -2.264 7.447 -28.165 1.00 94.38 863 SER A CA 1
ATOM 6756 C C . SER A 1 863 ? -1.823 5.980 -28.148 1.00 94.38 863 SER A C 1
ATOM 6758 O O . SER A 1 863 ? -0.668 5.667 -28.456 1.00 94.38 863 SER A O 1
ATOM 6760 N N . TYR A 1 864 ? -2.769 5.070 -27.911 1.00 95.31 864 TYR A N 1
ATOM 6761 C CA . TYR A 1 864 ? -2.629 3.706 -28.414 1.00 95.31 864 TYR A CA 1
ATOM 6762 C C . TYR A 1 864 ? -2.873 3.701 -29.930 1.00 95.31 864 TYR A C 1
ATOM 6764 O O . TYR A 1 864 ? -3.888 4.222 -30.406 1.00 95.31 864 TYR A O 1
ATOM 6772 N N . HIS A 1 865 ? -1.931 3.159 -30.701 1.00 94.31 865 HIS A N 1
ATOM 6773 C CA . HIS A 1 865 ? -1.991 3.122 -32.163 1.00 94.31 865 HIS A CA 1
ATOM 6774 C C . HIS A 1 865 ? -3.263 2.414 -32.632 1.00 94.31 865 HIS A C 1
ATOM 6776 O O . HIS A 1 865 ? -3.578 1.337 -32.142 1.00 94.31 865 HIS A O 1
ATOM 6782 N N . ARG A 1 866 ? -4.031 3.053 -33.526 1.00 91.94 866 ARG A N 1
ATOM 6783 C CA . ARG A 1 866 ? -5.300 2.533 -34.086 1.00 91.94 866 ARG A CA 1
ATOM 6784 C C . ARG A 1 866 ? -6.332 2.042 -33.044 1.00 91.94 866 ARG A C 1
ATOM 6786 O O . ARG A 1 866 ? -7.224 1.257 -33.363 1.00 91.94 866 ARG A O 1
ATOM 6793 N N . ARG A 1 867 ? -6.277 2.546 -31.802 1.00 91.88 867 ARG A N 1
ATOM 6794 C CA . ARG A 1 867 ? -7.191 2.177 -30.699 1.00 91.88 867 ARG A CA 1
ATOM 6795 C C . ARG A 1 867 ? -7.804 3.423 -30.031 1.00 91.88 867 ARG A C 1
ATOM 6797 O O . ARG A 1 867 ? -7.485 3.723 -28.877 1.00 91.88 867 ARG A O 1
ATOM 6804 N N . PRO A 1 868 ? -8.691 4.172 -30.714 1.00 93.50 868 PRO A N 1
ATOM 6805 C CA . PRO A 1 868 ? -9.240 5.424 -30.184 1.00 93.50 868 PRO A CA 1
ATOM 6806 C C . PRO A 1 868 ? -10.111 5.228 -28.935 1.00 93.50 868 PRO A C 1
ATOM 6808 O O . PRO A 1 868 ? -10.002 6.018 -28.003 1.00 93.50 868 PRO A O 1
ATOM 6811 N N . ALA A 1 869 ? -10.910 4.157 -28.870 1.00 91.25 869 ALA A N 1
ATOM 6812 C CA . ALA A 1 869 ? -11.755 3.866 -27.707 1.00 91.25 869 ALA A CA 1
ATOM 6813 C C . ALA A 1 869 ? -10.921 3.626 -26.435 1.00 91.25 869 ALA A C 1
ATOM 6815 O O . ALA A 1 869 ? -11.126 4.293 -25.427 1.00 91.25 869 ALA A O 1
ATOM 6816 N N . LEU A 1 870 ? -9.913 2.749 -26.516 1.00 90.31 870 LEU A N 1
ATOM 6817 C CA . LEU A 1 870 ? -8.999 2.484 -25.399 1.00 90.31 870 LEU A CA 1
ATOM 6818 C C . LEU A 1 870 ? -8.154 3.719 -25.045 1.00 90.31 870 LEU A C 1
ATOM 6820 O O . LEU A 1 870 ? -7.843 3.955 -23.880 1.00 90.31 870 LEU A O 1
ATOM 6824 N N . THR A 1 871 ? -7.794 4.530 -26.045 1.00 94.31 871 THR A N 1
ATOM 6825 C CA . THR A 1 871 ? -7.112 5.807 -25.803 1.00 94.31 871 THR A CA 1
ATOM 6826 C C . THR A 1 871 ? -7.998 6.749 -24.990 1.00 94.31 871 THR A C 1
ATOM 6828 O O . THR A 1 871 ? -7.516 7.314 -24.021 1.00 94.31 871 THR A O 1
ATOM 6831 N N . ALA A 1 872 ? -9.283 6.890 -25.322 1.00 94.19 872 ALA A N 1
ATOM 6832 C CA . ALA A 1 872 ? -10.202 7.744 -24.567 1.00 94.19 872 ALA A CA 1
ATOM 6833 C C . ALA A 1 872 ? -10.466 7.230 -23.138 1.00 94.19 872 ALA A C 1
ATOM 6835 O O . ALA A 1 872 ? -10.642 8.030 -22.226 1.00 94.19 872 ALA A O 1
ATOM 6836 N N . GLU A 1 873 ? -10.457 5.909 -22.935 1.00 92.38 873 GLU A N 1
ATOM 6837 C CA . GLU A 1 873 ? -10.601 5.290 -21.610 1.00 92.38 873 GLU A CA 1
ATOM 6838 C C . GLU A 1 873 ? -9.403 5.582 -20.691 1.00 92.38 873 GLU A C 1
ATOM 6840 O O . GLU A 1 873 ? -9.579 5.836 -19.499 1.00 92.38 873 GLU A O 1
ATOM 6845 N N . ARG A 1 874 ? -8.175 5.527 -21.228 1.00 93.81 874 ARG A N 1
ATOM 6846 C CA . ARG A 1 874 ? -6.941 5.631 -20.429 1.00 93.81 874 ARG A CA 1
ATOM 6847 C C . ARG A 1 874 ? -6.309 7.019 -20.419 1.00 93.81 874 ARG A C 1
ATOM 6849 O O . ARG A 1 874 ? -5.636 7.348 -19.450 1.00 93.81 874 ARG A O 1
ATOM 6856 N N . PHE A 1 875 ? -6.520 7.831 -21.452 1.00 96.12 875 PHE A N 1
ATOM 6857 C CA . PHE A 1 875 ? -6.047 9.215 -21.543 1.00 96.12 875 PHE A CA 1
ATOM 6858 C C . PHE A 1 875 ? -7.230 10.169 -21.352 1.00 96.12 875 PHE A C 1
ATOM 6860 O O . PHE A 1 875 ? -7.789 10.698 -22.316 1.00 96.12 875 PHE A O 1
ATOM 6867 N N . VAL A 1 876 ? -7.621 10.355 -20.095 1.00 95.81 876 VAL A N 1
ATOM 6868 C CA . VAL A 1 876 ? -8.799 11.129 -19.695 1.00 95.81 876 VAL A CA 1
ATOM 6869 C C . VAL A 1 876 ? -8.516 12.639 -19.703 1.00 95.81 876 VAL A C 1
ATOM 6871 O O . VAL A 1 876 ? -7.356 13.052 -19.605 1.00 95.81 876 VAL A O 1
ATOM 6874 N N . PRO A 1 877 ? -9.542 13.499 -19.811 1.00 95.50 877 PRO A N 1
ATOM 6875 C CA . PRO A 1 877 ? -9.376 14.939 -19.624 1.00 95.50 877 PRO A CA 1
ATOM 6876 C C . PRO A 1 877 ? -8.852 15.272 -18.220 1.00 95.50 877 PRO A C 1
ATOM 6878 O O . PRO A 1 877 ? -9.289 14.678 -17.236 1.00 95.50 877 PRO A O 1
ATOM 6881 N N . SER A 1 878 ? -7.927 16.228 -18.120 1.00 94.94 878 SER A N 1
ATOM 6882 C CA . SER A 1 878 ? -7.442 16.718 -16.827 1.00 94.94 878 SER A CA 1
ATOM 6883 C C . SER A 1 878 ? -8.439 17.705 -16.210 1.00 94.94 878 SER A C 1
ATOM 6885 O O . SER A 1 878 ? -8.772 18.688 -16.871 1.00 94.94 878 SER A O 1
ATOM 6887 N N . PRO A 1 879 ? -8.864 17.530 -14.944 1.00 92.69 879 PRO A N 1
ATOM 6888 C CA . PRO A 1 879 ? -9.638 18.549 -14.233 1.00 92.69 879 PRO A CA 1
ATOM 6889 C C . PRO A 1 879 ? -8.769 19.723 -13.741 1.00 92.69 879 PRO A C 1
ATOM 6891 O O . PRO A 1 879 ? -9.299 20.700 -13.224 1.00 92.69 879 PRO A O 1
ATOM 6894 N N . PHE A 1 880 ? -7.439 19.638 -13.877 1.00 90.38 880 PHE A N 1
ATOM 6895 C CA . PHE A 1 880 ? -6.494 20.596 -13.287 1.00 90.38 880 PHE A CA 1
ATOM 6896 C C . PHE A 1 880 ? -5.921 21.612 -14.283 1.00 90.38 880 PHE A C 1
ATOM 6898 O O . PHE A 1 880 ? -5.260 22.563 -13.869 1.00 90.38 880 PHE A O 1
ATOM 6905 N N . ALA A 1 881 ? -6.113 21.398 -15.587 1.00 86.00 881 ALA A N 1
ATOM 6906 C CA . ALA A 1 881 ? -5.632 22.300 -16.629 1.00 86.00 881 ALA A CA 1
ATOM 6907 C C . ALA A 1 881 ? -6.453 22.155 -17.917 1.00 86.00 881 ALA A C 1
ATOM 6909 O O . ALA A 1 881 ? -6.664 21.042 -18.406 1.00 86.00 881 ALA A O 1
ATOM 6910 N N . ASP A 1 882 ? -6.851 23.288 -18.499 1.00 85.06 882 ASP A N 1
ATOM 6911 C CA . ASP A 1 882 ? -7.661 23.329 -19.717 1.00 85.06 882 ASP A CA 1
ATOM 6912 C C . ASP A 1 882 ? -6.948 22.673 -20.907 1.00 85.06 882 ASP A C 1
ATOM 6914 O O . ASP A 1 882 ? -5.790 22.961 -21.213 1.00 85.06 882 ASP A O 1
ATOM 6918 N N . GLY A 1 883 ? -7.653 21.771 -21.596 1.00 85.44 883 GLY A N 1
ATOM 6919 C CA . GLY A 1 883 ? -7.144 21.062 -22.776 1.00 85.44 883 GLY A CA 1
ATOM 6920 C C . GLY A 1 883 ? -6.041 20.030 -22.495 1.00 85.44 883 GLY A C 1
ATOM 6921 O O . GLY A 1 883 ? -5.574 19.375 -23.429 1.00 85.44 883 GLY A O 1
ATOM 6922 N N . ALA A 1 884 ? -5.629 19.851 -21.235 1.00 92.19 884 ALA A N 1
ATOM 6923 C CA . ALA A 1 884 ? -4.652 18.842 -20.847 1.00 92.19 884 ALA A CA 1
ATOM 6924 C C . ALA A 1 884 ? -5.298 17.457 -20.674 1.00 92.19 884 ALA A C 1
ATOM 6926 O O . ALA A 1 884 ? -6.496 17.319 -20.419 1.00 92.19 884 ALA A O 1
ATOM 6927 N N . ARG A 1 885 ? -4.477 16.409 -20.789 1.00 95.50 885 ARG A N 1
ATOM 6928 C CA . ARG A 1 885 ? -4.874 15.011 -20.564 1.00 95.50 885 ARG A CA 1
ATOM 6929 C C . ARG A 1 885 ? -4.114 14.436 -19.377 1.00 95.50 885 ARG A C 1
ATOM 6931 O O . ARG A 1 885 ? -2.962 14.811 -19.153 1.00 95.50 885 ARG A O 1
ATOM 6938 N N . LEU A 1 886 ? -4.742 13.493 -18.687 1.00 97.44 886 LEU A N 1
ATOM 6939 C CA . LEU A 1 886 ? -4.110 12.617 -17.713 1.00 97.44 886 LEU A CA 1
ATOM 6940 C C . LEU A 1 886 ? -4.123 11.181 -18.233 1.00 97.44 886 LEU A C 1
ATOM 6942 O O . LEU A 1 886 ? -5.134 10.713 -18.748 1.00 97.44 886 LEU A O 1
ATOM 6946 N N . TYR A 1 887 ? -3.015 10.468 -18.078 1.00 97.44 887 TYR A N 1
ATOM 6947 C CA . TYR A 1 887 ? -2.964 9.027 -18.257 1.00 97.44 887 TYR A CA 1
ATOM 6948 C C . TYR A 1 887 ? -3.267 8.326 -16.931 1.00 97.44 887 TYR A C 1
ATOM 6950 O O . TYR A 1 887 ? -2.588 8.558 -15.929 1.00 97.44 887 TYR A O 1
ATOM 6958 N N . ARG A 1 888 ? -4.286 7.468 -16.944 1.00 96.06 888 ARG A N 1
ATOM 6959 C CA . ARG A 1 888 ? -4.738 6.644 -15.823 1.00 96.06 888 ARG A CA 1
ATOM 6960 C C . ARG A 1 888 ? -3.921 5.352 -15.754 1.00 96.06 888 ARG A C 1
ATOM 6962 O O . ARG A 1 888 ? -4.101 4.469 -16.599 1.00 96.06 888 ARG A O 1
ATOM 6969 N N . THR A 1 889 ? -3.037 5.218 -14.763 1.00 93.56 889 THR A N 1
ATOM 6970 C CA . THR A 1 889 ? -2.057 4.118 -14.768 1.00 93.56 889 THR A CA 1
ATOM 6971 C C . THR A 1 889 ? -2.630 2.778 -14.297 1.00 93.56 889 THR A C 1
ATOM 6973 O O . THR A 1 889 ? -2.164 1.728 -14.748 1.00 93.56 889 THR A O 1
ATOM 6976 N N . GLY A 1 890 ? -3.667 2.795 -13.450 1.00 91.38 890 GLY A N 1
ATOM 6977 C CA . GLY A 1 890 ? -4.178 1.605 -12.760 1.00 91.38 890 GLY A CA 1
ATOM 6978 C C . GLY A 1 890 ? -3.375 1.211 -11.515 1.00 91.38 890 GLY A C 1
ATOM 6979 O O . GLY A 1 890 ? -3.664 0.178 -10.907 1.00 91.38 890 GLY A O 1
ATOM 6980 N N . ASP A 1 891 ? -2.372 2.001 -11.124 1.00 91.00 891 ASP A N 1
ATOM 6981 C CA . ASP A 1 891 ? -1.499 1.703 -9.988 1.00 91.00 891 ASP A CA 1
ATOM 6982 C C . ASP A 1 891 ? -2.006 2.388 -8.711 1.00 91.00 891 ASP A C 1
ATOM 6984 O O . ASP A 1 891 ? -2.346 3.574 -8.714 1.00 91.00 891 ASP A O 1
ATOM 6988 N N . ARG A 1 892 ? -2.049 1.627 -7.611 1.00 90.81 892 ARG A N 1
ATOM 6989 C CA . ARG A 1 892 ? -2.388 2.113 -6.270 1.00 90.81 892 ARG A CA 1
ATOM 6990 C C . ARG A 1 892 ? -1.119 2.650 -5.622 1.00 90.81 892 ARG A C 1
ATOM 6992 O O . ARG A 1 892 ? -0.135 1.923 -5.477 1.00 90.81 892 ARG A O 1
ATOM 6999 N N . VAL A 1 893 ? -1.147 3.907 -5.206 1.00 93.69 893 VAL A N 1
ATOM 7000 C CA . VAL A 1 893 ? -0.005 4.589 -4.587 1.00 93.69 893 VAL A CA 1
ATOM 7001 C C . VAL A 1 893 ? -0.439 5.367 -3.352 1.00 93.69 893 VAL A C 1
ATOM 7003 O O . VAL A 1 893 ? -1.624 5.640 -3.163 1.00 93.69 893 VAL A O 1
ATOM 7006 N N . ARG A 1 894 ? 0.530 5.750 -2.524 1.00 89.12 894 ARG A N 1
ATOM 7007 C CA . ARG A 1 894 ? 0.362 6.699 -1.420 1.00 89.12 894 ARG A CA 1
ATOM 7008 C C . ARG A 1 894 ? 1.387 7.812 -1.572 1.00 89.12 894 ARG A C 1
ATOM 7010 O O . ARG A 1 894 ? 2.565 7.534 -1.767 1.00 89.12 894 ARG A O 1
ATOM 7017 N N . GLN A 1 895 ? 0.956 9.066 -1.480 1.00 94.12 895 GLN A N 1
ATOM 7018 C CA . GLN A 1 895 ? 1.872 10.208 -1.495 1.00 94.12 895 GLN A CA 1
ATOM 7019 C C . GLN A 1 895 ? 2.099 10.711 -0.072 1.00 94.12 895 GLN A C 1
ATOM 7021 O O . GLN A 1 895 ? 1.149 11.062 0.624 1.00 94.12 895 GLN A O 1
ATOM 7026 N N . ARG A 1 896 ? 3.354 10.719 0.373 1.00 90.25 896 ARG A N 1
ATOM 7027 C CA . ARG A 1 896 ? 3.767 11.185 1.701 1.00 90.25 896 ARG A CA 1
ATOM 7028 C C . ARG A 1 896 ? 3.625 12.707 1.826 1.00 90.25 896 ARG A C 1
ATOM 7030 O O . ARG A 1 896 ? 3.530 13.424 0.832 1.00 90.25 896 ARG A O 1
ATOM 7037 N N . ALA A 1 897 ? 3.684 13.219 3.056 1.00 87.94 897 ALA A N 1
ATOM 7038 C CA . ALA A 1 897 ? 3.605 14.657 3.338 1.00 87.94 897 ALA A CA 1
ATOM 7039 C C . ALA A 1 897 ? 4.782 15.481 2.773 1.00 87.94 897 ALA A C 1
ATOM 7041 O O . ALA A 1 897 ? 4.677 16.699 2.655 1.00 87.94 897 ALA A O 1
ATOM 7042 N N . ASP A 1 898 ? 5.895 14.841 2.405 1.00 90.19 898 ASP A N 1
ATOM 7043 C CA . ASP A 1 898 ? 7.024 15.482 1.725 1.00 90.19 898 ASP A CA 1
ATOM 7044 C C . ASP A 1 898 ? 6.861 15.524 0.190 1.00 90.19 898 ASP A C 1
ATOM 7046 O O . ASP A 1 898 ? 7.677 16.152 -0.489 1.00 90.19 898 ASP A O 1
ATOM 7050 N N . GLY A 1 899 ? 5.818 14.890 -0.360 1.00 92.44 899 GLY A N 1
ATOM 7051 C CA . GLY A 1 899 ? 5.534 14.781 -1.792 1.00 92.44 899 GLY A CA 1
ATOM 7052 C C . GLY A 1 899 ? 6.127 13.544 -2.474 1.00 92.44 899 GLY A C 1
ATOM 7053 O O . GLY A 1 899 ? 5.920 13.368 -3.676 1.00 92.44 899 GLY A O 1
ATOM 7054 N N . VAL A 1 900 ? 6.849 12.688 -1.742 1.00 95.50 900 VAL A N 1
ATOM 7055 C CA . VAL A 1 900 ? 7.384 11.418 -2.260 1.00 95.50 900 VAL A CA 1
ATOM 7056 C C . VAL A 1 900 ? 6.266 10.387 -2.393 1.00 95.50 900 VAL A C 1
ATOM 7058 O O . VAL A 1 900 ? 5.405 10.268 -1.523 1.00 95.50 900 VAL A O 1
ATOM 7061 N N . ILE A 1 901 ? 6.275 9.640 -3.495 1.00 96.44 901 ILE A N 1
ATOM 7062 C CA . ILE A 1 901 ? 5.241 8.666 -3.836 1.00 96.44 901 ILE A CA 1
ATOM 7063 C C . ILE A 1 901 ? 5.745 7.250 -3.552 1.00 96.44 901 ILE A C 1
ATOM 7065 O O . ILE A 1 901 ? 6.815 6.843 -4.007 1.00 96.44 901 ILE A O 1
ATOM 7069 N N . GLU A 1 902 ? 4.935 6.486 -2.833 1.00 90.38 902 GLU A N 1
ATOM 7070 C CA . GLU A 1 902 ? 5.132 5.078 -2.512 1.00 90.38 902 GLU A CA 1
ATOM 7071 C C . GLU A 1 902 ? 4.180 4.219 -3.344 1.00 90.38 902 GLU A C 1
ATOM 7073 O O . GLU A 1 902 ? 2.985 4.508 -3.450 1.00 90.38 902 GLU A O 1
ATOM 7078 N N . TYR A 1 903 ? 4.700 3.145 -3.930 1.00 87.31 903 TYR A N 1
ATOM 7079 C CA . TYR A 1 903 ? 3.906 2.205 -4.712 1.00 87.31 903 TYR A CA 1
ATOM 7080 C C . TYR A 1 903 ? 3.321 1.115 -3.806 1.00 87.31 903 TYR A C 1
ATOM 7082 O O . TYR A 1 903 ? 4.066 0.435 -3.106 1.00 87.31 903 TYR A O 1
ATOM 7090 N N . LEU A 1 904 ? 1.997 0.933 -3.837 1.00 78.69 904 LEU A N 1
ATOM 7091 C CA . LEU A 1 904 ? 1.279 -0.040 -3.000 1.00 78.69 904 LEU A CA 1
ATOM 7092 C C . LEU A 1 904 ? 0.787 -1.267 -3.780 1.00 78.69 904 LEU A C 1
ATOM 7094 O O . LEU A 1 904 ? 0.372 -2.252 -3.174 1.00 78.69 904 LEU A O 1
ATOM 7098 N N . GLY A 1 905 ? 0.804 -1.221 -5.113 1.00 78.38 905 GLY A N 1
ATOM 7099 C CA . GLY A 1 905 ? 0.334 -2.309 -5.967 1.00 78.38 905 GLY A CA 1
ATOM 7100 C C . GLY A 1 905 ? -0.529 -1.814 -7.121 1.00 78.38 905 GLY A C 1
ATOM 7101 O O . GLY A 1 905 ? -0.434 -0.663 -7.539 1.00 78.38 905 GLY A O 1
ATOM 7102 N N . ARG A 1 906 ? -1.395 -2.691 -7.634 1.00 78.69 906 ARG A N 1
ATOM 7103 C CA . ARG A 1 906 ? -2.324 -2.387 -8.730 1.00 78.69 906 ARG A CA 1
ATOM 7104 C C . ARG A 1 906 ? -3.772 -2.489 -8.282 1.00 78.69 906 ARG A C 1
ATOM 7106 O O . ARG A 1 906 ? -4.095 -3.285 -7.404 1.00 78.69 906 ARG A O 1
ATOM 7113 N N . LEU A 1 907 ? -4.626 -1.670 -8.889 1.00 73.50 907 LEU A N 1
ATOM 7114 C CA . LEU A 1 907 ? -6.077 -1.718 -8.696 1.00 73.50 907 LEU A CA 1
ATOM 7115 C C . LEU A 1 907 ? -6.752 -2.733 -9.628 1.00 73.50 907 LEU A C 1
ATOM 7117 O O . LEU A 1 907 ? -7.841 -3.213 -9.326 1.00 73.50 907 LEU A O 1
ATOM 7121 N N . ASP A 1 908 ? -6.121 -3.050 -10.760 1.00 71.62 908 ASP A N 1
ATOM 7122 C CA . ASP A 1 908 ? -6.607 -4.017 -11.742 1.00 71.62 908 ASP A CA 1
ATOM 7123 C C . ASP A 1 908 ? -5.887 -5.377 -11.638 1.00 71.62 908 ASP A C 1
ATOM 7125 O O . ASP A 1 908 ? -5.122 -5.645 -10.713 1.00 71.62 908 ASP A O 1
ATOM 7129 N N . HIS A 1 909 ? -6.188 -6.288 -12.567 1.00 64.25 909 HIS A N 1
ATOM 7130 C CA . HIS A 1 909 ? -5.636 -7.650 -12.598 1.00 64.25 909 HIS A CA 1
ATOM 7131 C C . HIS A 1 909 ? -4.330 -7.768 -13.382 1.00 64.25 909 HIS A C 1
ATOM 7133 O O . HIS A 1 909 ? -3.859 -8.876 -13.636 1.00 64.25 909 HIS A O 1
ATOM 7139 N N . GLN A 1 910 ? -3.754 -6.643 -13.793 1.00 62.38 910 GLN A N 1
ATOM 7140 C CA . GLN A 1 910 ? -2.445 -6.639 -14.412 1.00 62.38 910 GLN A CA 1
ATOM 7141 C C . GLN A 1 910 ? -1.387 -6.928 -13.348 1.00 62.38 910 GLN A C 1
ATOM 7143 O O . GLN A 1 910 ? -1.483 -6.489 -12.205 1.00 62.38 910 GLN A O 1
ATOM 7148 N N . VAL A 1 911 ? -0.364 -7.682 -13.729 1.00 66.94 911 VAL A N 1
ATOM 7149 C CA . VAL A 1 911 ? 0.737 -8.063 -12.846 1.00 66.94 911 VAL A CA 1
ATOM 7150 C C . VAL A 1 911 ? 2.070 -7.757 -13.518 1.00 66.94 911 VAL A C 1
ATOM 7152 O O . VAL A 1 911 ? 2.183 -7.735 -14.745 1.00 66.94 911 VAL A O 1
ATOM 7155 N N . LYS A 1 912 ? 3.089 -7.497 -12.699 1.00 59.12 912 LYS A N 1
ATOM 7156 C CA . LYS A 1 912 ? 4.484 -7.379 -13.129 1.00 59.12 912 LYS A CA 1
ATOM 7157 C C . LYS A 1 912 ? 5.218 -8.609 -12.618 1.00 59.12 912 LYS A C 1
ATOM 7159 O O . LYS A 1 912 ? 5.327 -8.783 -11.408 1.00 59.12 912 LYS A O 1
ATOM 7164 N N . LEU A 1 913 ? 5.651 -9.477 -13.527 1.00 60.06 913 LEU A N 1
ATOM 7165 C CA . LEU A 1 913 ? 6.340 -10.719 -13.194 1.00 60.06 913 LEU A CA 1
ATOM 7166 C C . LEU A 1 913 ? 7.728 -10.713 -13.833 1.00 60.06 913 LEU A C 1
ATOM 7168 O O . LEU A 1 913 ? 7.839 -10.781 -15.054 1.00 60.06 913 LEU A O 1
ATOM 7172 N N . ARG A 1 914 ? 8.791 -10.636 -13.024 1.00 59.50 914 ARG A N 1
ATOM 7173 C CA . ARG A 1 914 ? 10.188 -10.543 -13.498 1.00 59.50 914 ARG A CA 1
ATOM 7174 C C . ARG A 1 914 ? 10.408 -9.340 -14.431 1.00 59.50 914 ARG A C 1
ATOM 7176 O O . ARG A 1 914 ? 11.137 -9.426 -15.414 1.00 59.50 914 ARG A O 1
ATOM 7183 N N . GLY A 1 915 ? 9.729 -8.230 -14.148 1.00 53.12 915 GLY A N 1
ATOM 7184 C CA . GLY A 1 915 ? 9.726 -6.990 -14.931 1.00 53.12 915 GLY A CA 1
ATOM 7185 C C . GLY A 1 915 ? 8.833 -7.019 -16.164 1.00 53.12 915 GLY A C 1
ATOM 7186 O O . GLY A 1 915 ? 8.686 -5.997 -16.829 1.00 53.12 915 GLY A O 1
ATOM 7187 N N . LEU A 1 916 ? 8.207 -8.159 -16.461 1.00 54.97 916 LEU A N 1
ATOM 7188 C CA . LEU A 1 916 ? 7.320 -8.319 -17.603 1.00 54.97 916 LEU A CA 1
ATOM 7189 C C . LEU A 1 916 ? 5.905 -7.916 -17.199 1.00 54.97 916 LEU A C 1
ATOM 7191 O O . LEU A 1 916 ? 5.348 -8.419 -16.221 1.00 54.97 916 LEU A O 1
ATOM 7195 N N . ARG A 1 917 ? 5.321 -6.996 -17.964 1.00 62.69 917 ARG A N 1
ATOM 7196 C CA . ARG A 1 917 ? 3.929 -6.572 -17.813 1.00 62.69 917 ARG A CA 1
ATOM 7197 C C . ARG A 1 917 ? 3.027 -7.650 -18.419 1.00 62.69 917 ARG A C 1
ATOM 7199 O O . ARG A 1 917 ? 3.133 -7.928 -19.611 1.00 62.69 917 ARG A O 1
ATOM 7206 N N . ILE A 1 918 ? 2.181 -8.263 -17.592 1.00 61.94 918 ILE A N 1
ATOM 7207 C CA . ILE A 1 918 ? 1.287 -9.359 -17.983 1.00 61.94 918 ILE A CA 1
ATOM 7208 C C . ILE A 1 918 ? -0.148 -8.985 -17.617 1.00 61.94 918 ILE A C 1
ATOM 7210 O O . ILE A 1 918 ? -0.446 -8.613 -16.483 1.00 61.94 918 ILE A O 1
ATOM 7214 N N . GLU A 1 919 ? -1.046 -9.095 -18.587 1.00 68.56 919 GLU A N 1
ATOM 7215 C CA . GLU A 1 919 ? -2.490 -9.000 -18.383 1.00 68.56 919 GLU A CA 1
ATOM 7216 C C . GLU A 1 919 ? -3.034 -10.417 -18.197 1.00 68.56 919 GLU A C 1
ATOM 7218 O O . GLU A 1 919 ? -3.034 -11.206 -19.140 1.00 68.56 919 GLU A O 1
ATOM 7223 N N . LEU A 1 920 ? -3.493 -10.764 -16.991 1.00 73.69 920 LEU A N 1
ATOM 7224 C CA . LEU A 1 920 ? -4.020 -12.112 -16.720 1.00 73.69 920 LEU A CA 1
ATOM 7225 C C . LEU A 1 920 ? -5.221 -12.436 -17.623 1.00 73.69 920 LEU A C 1
ATOM 7227 O O . LEU A 1 920 ? -5.333 -13.552 -18.126 1.00 73.69 920 LEU A O 1
ATOM 7231 N N . GLY A 1 921 ? -6.028 -11.417 -17.934 1.00 58.12 921 GLY A N 1
ATOM 7232 C CA . GLY A 1 921 ? -7.138 -11.501 -18.881 1.00 58.12 921 GLY A CA 1
ATOM 7233 C C . GLY A 1 921 ? -6.734 -11.911 -20.304 1.00 58.12 921 GLY A C 1
ATOM 7234 O O . GLY A 1 921 ? -7.534 -12.535 -20.992 1.00 58.12 921 GLY A O 1
ATOM 7235 N N . GLU A 1 922 ? -5.501 -11.628 -20.752 1.00 69.69 922 GLU A N 1
ATOM 7236 C CA . GLU A 1 922 ? -5.011 -12.073 -22.072 1.00 69.69 922 GLU A CA 1
ATOM 7237 C C . GLU A 1 922 ? -4.869 -13.590 -22.134 1.00 69.69 922 GLU A C 1
ATOM 7239 O O . GLU A 1 922 ? -5.252 -14.226 -23.117 1.00 69.69 922 GLU A O 1
ATOM 7244 N N . ILE A 1 923 ? -4.405 -14.174 -21.035 1.00 77.31 923 ILE A N 1
ATOM 7245 C CA . ILE A 1 923 ? -4.245 -15.614 -20.893 1.00 77.31 923 ILE A CA 1
ATOM 7246 C C . ILE A 1 923 ? -5.622 -16.270 -20.724 1.00 77.31 923 ILE A C 1
ATOM 7248 O O . ILE A 1 923 ? -5.911 -17.261 -21.390 1.00 77.31 923 ILE A O 1
ATOM 7252 N N . GLU A 1 924 ? -6.493 -15.692 -19.888 1.00 76.19 924 GLU A N 1
ATOM 7253 C CA . GLU A 1 924 ? -7.877 -16.151 -19.679 1.00 76.19 924 GLU A CA 1
ATOM 7254 C C . GLU A 1 924 ? -8.675 -16.159 -20.990 1.00 76.19 924 GLU A C 1
ATOM 7256 O O . GLU A 1 924 ? -9.279 -17.171 -21.342 1.00 76.19 924 GLU A O 1
ATOM 7261 N N . ALA A 1 925 ? -8.634 -15.064 -21.754 1.00 68.69 925 ALA A N 1
ATOM 7262 C CA . ALA A 1 925 ? -9.332 -14.948 -23.030 1.00 68.69 925 ALA A CA 1
ATOM 7263 C C . ALA A 1 925 ? -8.842 -15.981 -24.047 1.00 68.69 925 ALA A C 1
ATOM 7265 O O . ALA A 1 925 ? -9.648 -16.527 -24.803 1.00 68.69 925 ALA A O 1
ATOM 7266 N N . ARG A 1 926 ? -7.534 -16.270 -24.066 1.00 77.25 926 ARG A N 1
ATOM 7267 C CA . ARG A 1 926 ? -6.998 -17.302 -24.947 1.00 77.25 926 ARG A CA 1
ATOM 7268 C C . ARG A 1 926 ? -7.408 -18.693 -24.478 1.00 77.25 926 ARG A C 1
ATOM 7270 O O . ARG A 1 926 ? -7.911 -19.452 -25.290 1.00 77.25 926 ARG A O 1
ATOM 7277 N N . LEU A 1 927 ? -7.318 -19.005 -23.187 1.00 80.62 927 LEU A N 1
ATOM 7278 C CA . LEU A 1 927 ? -7.817 -20.266 -22.622 1.00 80.62 927 LEU A CA 1
ATOM 7279 C C . LEU A 1 927 ? -9.290 -20.531 -22.982 1.00 80.62 927 LEU A C 1
ATOM 7281 O O . LEU A 1 927 ? -9.618 -21.642 -23.388 1.00 80.62 927 LEU A O 1
ATOM 7285 N N . LEU A 1 928 ? -10.149 -19.509 -22.912 1.00 77.12 928 LEU A N 1
ATOM 7286 C CA . LEU A 1 928 ? -11.576 -19.592 -23.260 1.00 77.12 928 LEU A CA 1
ATOM 7287 C C . LEU A 1 928 ? -11.857 -19.844 -24.753 1.00 77.12 928 LEU A C 1
ATOM 7289 O O . LEU A 1 928 ? -12.971 -20.214 -25.106 1.00 77.12 928 LEU A O 1
ATOM 7293 N N . GLN A 1 929 ? -10.886 -19.640 -25.648 1.00 78.44 929 GLN A N 1
ATOM 7294 C CA . GLN A 1 929 ? -11.048 -19.963 -27.073 1.00 78.44 929 GLN A CA 1
ATOM 7295 C C . GLN A 1 929 ? -10.830 -21.452 -27.373 1.00 78.44 929 GLN A C 1
ATOM 7297 O O . GLN A 1 929 ? -11.110 -21.894 -28.489 1.00 78.44 929 GLN A O 1
ATOM 7302 N N . HIS A 1 930 ? -10.302 -22.228 -26.423 1.00 82.12 930 HIS A N 1
ATOM 7303 C CA . HIS A 1 930 ? -10.113 -23.660 -26.611 1.00 82.12 930 HIS A CA 1
ATOM 7304 C C . HIS A 1 930 ? -11.464 -24.396 -26.460 1.00 82.12 930 HIS A C 1
ATOM 7306 O O . HIS A 1 930 ? -12.095 -24.254 -25.415 1.00 82.12 930 HIS A O 1
ATOM 7312 N N . PRO A 1 931 ? -11.896 -25.250 -27.417 1.00 79.62 931 PRO A N 1
ATOM 7313 C CA . PRO A 1 931 ? -13.244 -25.846 -27.423 1.00 79.62 931 PRO A CA 1
ATOM 7314 C C . PRO A 1 931 ? -13.623 -26.650 -26.172 1.00 79.62 931 PRO A C 1
ATOM 7316 O O . PRO A 1 931 ? -14.793 -26.792 -25.864 1.00 79.62 931 PRO A O 1
ATOM 7319 N N . SER A 1 932 ? -12.640 -27.210 -25.466 1.00 83.19 932 SER A N 1
ATOM 7320 C CA . SER A 1 932 ? -12.867 -27.990 -24.240 1.00 83.19 932 SER A CA 1
ATOM 7321 C C . SER A 1 932 ? -12.948 -27.149 -22.955 1.00 83.19 932 SER A C 1
ATOM 7323 O O . SER A 1 932 ? -13.162 -27.728 -21.892 1.00 83.19 932 SER A O 1
ATOM 7325 N N . VAL A 1 933 ? -12.726 -25.828 -23.007 1.00 81.50 933 VAL A N 1
ATOM 7326 C CA . VAL A 1 933 ? -12.651 -24.939 -21.832 1.00 81.50 933 VAL A CA 1
ATOM 7327 C C . VAL A 1 933 ? -13.904 -24.063 -21.759 1.00 81.50 933 VAL A C 1
ATOM 7329 O O . VAL A 1 933 ? -14.112 -23.199 -22.601 1.00 81.50 933 VAL A O 1
ATOM 7332 N N . ARG A 1 934 ? -14.714 -24.254 -20.713 1.00 80.44 934 ARG A N 1
ATOM 7333 C CA . ARG A 1 934 ? -15.951 -23.497 -20.462 1.00 80.44 934 ARG A CA 1
ATOM 7334 C C . ARG A 1 934 ? -15.698 -22.197 -19.701 1.00 80.44 934 ARG A C 1
ATOM 7336 O O . ARG A 1 934 ? -16.284 -21.166 -20.010 1.00 80.44 934 ARG A O 1
ATOM 7343 N N . GLU A 1 935 ? -14.852 -22.254 -18.675 1.00 79.62 935 GLU A N 1
ATOM 7344 C CA . GLU A 1 935 ? -14.490 -21.109 -17.832 1.00 79.62 935 GLU A CA 1
ATOM 7345 C C . GLU A 1 935 ? -12.985 -21.152 -17.539 1.00 79.62 935 GLU A C 1
ATOM 7347 O O . GLU A 1 935 ? -12.423 -22.235 -17.355 1.00 79.62 935 GLU A O 1
ATOM 7352 N N . ALA A 1 936 ? -12.331 -19.991 -17.467 1.00 83.31 936 ALA A N 1
ATOM 7353 C CA . ALA A 1 936 ? -10.909 -19.886 -17.160 1.00 83.31 936 ALA A CA 1
ATOM 7354 C C . ALA A 1 936 ? -10.616 -18.661 -16.288 1.00 83.31 936 ALA A C 1
ATOM 7356 O O . ALA A 1 936 ? -11.151 -17.580 -16.527 1.00 83.31 936 ALA A O 1
ATOM 7357 N N . VAL A 1 937 ? -9.742 -18.838 -15.300 1.00 82.44 937 VAL A N 1
ATOM 7358 C CA . VAL A 1 937 ? -9.204 -17.774 -14.441 1.00 82.44 937 VAL A CA 1
ATOM 7359 C C . VAL A 1 937 ? -7.707 -17.971 -14.318 1.00 82.44 937 VAL A C 1
ATOM 7361 O O . VAL A 1 937 ? -7.262 -19.093 -14.089 1.00 82.44 937 VAL A O 1
ATOM 7364 N N . VAL A 1 938 ? -6.924 -16.901 -14.402 1.00 82.62 938 VAL A N 1
ATOM 7365 C CA . VAL A 1 938 ? -5.474 -16.953 -14.201 1.00 82.62 938 VAL A CA 1
ATOM 7366 C C . VAL A 1 938 ? -5.084 -16.042 -13.044 1.00 82.62 938 VAL A C 1
ATOM 7368 O O . VAL A 1 938 ? -5.558 -14.916 -12.930 1.00 82.62 938 VAL A O 1
ATOM 7371 N N . LEU A 1 939 ? -4.221 -16.538 -12.159 1.00 82.44 939 LEU A N 1
ATOM 7372 C CA . LEU A 1 939 ? -3.714 -15.820 -10.988 1.00 82.44 939 LEU A CA 1
ATOM 7373 C C . LEU A 1 939 ? -2.189 -15.906 -10.933 1.00 82.44 939 LEU A C 1
ATOM 7375 O O . LEU A 1 939 ? -1.592 -16.825 -11.496 1.00 82.44 939 LEU A O 1
ATOM 7379 N N . VAL A 1 940 ? -1.570 -15.009 -10.164 1.00 73.62 940 VAL A N 1
ATOM 7380 C CA . VAL A 1 940 ? -0.186 -15.190 -9.713 1.00 73.62 940 VAL A CA 1
ATOM 7381 C C . VAL A 1 940 ? -0.192 -15.796 -8.311 1.00 73.62 940 VAL A C 1
ATOM 7383 O O . VAL A 1 940 ? -0.708 -15.181 -7.381 1.00 73.62 940 VAL A O 1
ATOM 7386 N N . GLN A 1 941 ? 0.401 -16.978 -8.151 1.00 72.38 941 GLN A N 1
ATOM 7387 C CA . GLN A 1 941 ? 0.619 -17.625 -6.854 1.00 72.38 941 GLN A CA 1
ATOM 7388 C C . GLN A 1 941 ? 2.055 -17.402 -6.360 1.00 72.38 941 GLN A C 1
ATOM 7390 O O . GLN A 1 941 ? 3.000 -17.300 -7.151 1.00 72.38 941 GLN A O 1
ATOM 7395 N N . GLY A 1 942 ? 2.210 -17.246 -5.038 1.00 59.84 942 GLY A N 1
ATOM 7396 C CA . GLY A 1 942 ? 3.503 -16.990 -4.381 1.00 59.84 942 GLY A CA 1
ATOM 7397 C C . GLY A 1 942 ? 4.236 -15.727 -4.862 1.00 59.84 942 GLY A C 1
ATOM 7398 O O . GLY A 1 942 ? 5.449 -15.619 -4.691 1.00 59.84 942 GLY A O 1
ATOM 7399 N N . GLY A 1 943 ? 3.529 -14.808 -5.534 1.00 55.84 943 GLY A N 1
ATOM 7400 C CA . GLY A 1 943 ? 4.095 -13.612 -6.169 1.00 55.84 943 GLY A CA 1
ATOM 7401 C C . GLY A 1 943 ? 5.021 -13.887 -7.362 1.00 55.84 943 GLY A C 1
ATOM 7402 O O . GLY A 1 943 ? 5.678 -12.962 -7.833 1.00 55.84 943 GLY A O 1
ATOM 7403 N N . LYS A 1 944 ? 5.126 -15.141 -7.832 1.00 63.22 944 LYS A N 1
ATOM 7404 C CA . LYS A 1 944 ? 6.194 -15.560 -8.759 1.00 63.22 944 LYS A CA 1
ATOM 7405 C C . LYS A 1 944 ? 5.772 -16.522 -9.879 1.00 63.22 944 LYS A C 1
ATOM 7407 O O . LYS A 1 944 ? 6.583 -16.751 -10.777 1.00 63.22 944 LYS A O 1
ATOM 7412 N N . GLN A 1 945 ? 4.562 -17.091 -9.858 1.00 73.69 945 GLN A N 1
ATOM 7413 C CA . GLN A 1 945 ? 4.135 -18.110 -10.832 1.00 73.69 945 GLN A CA 1
ATOM 7414 C C . GLN A 1 945 ? 2.706 -17.886 -11.330 1.00 73.69 945 GLN A C 1
ATOM 7416 O O . GLN A 1 945 ? 1.821 -17.588 -10.534 1.00 73.69 945 GLN A O 1
ATOM 7421 N N . LEU A 1 946 ? 2.475 -18.076 -12.633 1.00 76.69 946 LEU A N 1
ATOM 7422 C CA . LEU A 1 946 ? 1.138 -18.045 -13.232 1.00 76.69 946 LEU A CA 1
ATOM 7423 C C . LEU A 1 946 ? 0.441 -19.399 -13.045 1.00 76.69 946 LEU A C 1
ATOM 7425 O O . LEU A 1 946 ? 0.993 -20.441 -13.400 1.00 76.69 946 LEU A O 1
ATOM 7429 N N . VAL A 1 947 ? -0.788 -19.383 -12.535 1.00 88.44 947 VAL A N 1
ATOM 7430 C CA . VAL A 1 947 ? -1.636 -20.569 -12.350 1.00 88.44 947 VAL A CA 1
ATOM 7431 C C . VAL A 1 947 ? -2.969 -20.341 -13.050 1.00 88.44 947 VAL A C 1
ATOM 7433 O O . VAL A 1 947 ? -3.628 -19.337 -12.787 1.00 88.44 947 VAL A O 1
ATOM 7436 N N . ALA A 1 948 ? -3.368 -21.268 -13.922 1.00 87.50 948 ALA A N 1
ATOM 7437 C CA . ALA A 1 948 ? -4.671 -21.262 -14.580 1.00 87.50 948 ALA A CA 1
ATOM 7438 C C . ALA A 1 948 ? -5.633 -22.243 -13.912 1.00 87.50 948 ALA A C 1
ATOM 7440 O O . ALA A 1 948 ? -5.299 -23.403 -13.695 1.00 87.50 948 ALA A O 1
ATOM 7441 N N . TYR A 1 949 ? -6.848 -21.786 -13.644 1.00 86.94 949 TYR A N 1
ATOM 7442 C CA . TYR A 1 949 ? -7.953 -22.557 -13.097 1.00 86.94 949 TYR A CA 1
ATOM 7443 C C . TYR A 1 949 ? -9.025 -22.689 -14.166 1.00 86.94 949 TYR A C 1
ATOM 7445 O O . TYR A 1 949 ? -9.547 -21.679 -14.637 1.00 86.94 949 TYR A O 1
ATOM 7453 N N . LEU A 1 950 ? -9.333 -23.921 -14.560 1.00 88.19 950 LEU A N 1
ATOM 7454 C CA . LEU A 1 950 ? -10.204 -24.209 -15.694 1.00 88.19 950 LEU A CA 1
ATOM 7455 C C . LEU A 1 950 ? -11.421 -25.007 -15.261 1.00 88.19 950 LEU A C 1
ATOM 7457 O O . LEU A 1 950 ? -11.304 -25.952 -14.482 1.00 88.19 950 LEU A O 1
ATOM 7461 N N . VAL A 1 951 ? -12.568 -24.684 -15.847 1.00 81.12 951 VAL A N 1
ATOM 7462 C CA . VAL A 1 951 ? -13.726 -25.574 -15.877 1.00 81.12 951 VAL A CA 1
ATOM 7463 C C . VAL A 1 951 ? -13.884 -26.065 -17.301 1.00 81.12 951 VAL A C 1
ATOM 7465 O O . VAL A 1 951 ? -13.950 -25.264 -18.232 1.00 81.12 951 VAL A O 1
ATOM 7468 N N . LEU A 1 952 ? -13.904 -27.381 -17.472 1.00 85.44 952 LEU A N 1
ATOM 7469 C CA . LEU A 1 952 ? -13.956 -28.006 -18.786 1.00 85.44 952 LEU A CA 1
ATOM 7470 C C . LEU A 1 952 ? -15.392 -28.354 -19.175 1.00 85.44 952 LEU A C 1
ATOM 7472 O O . LEU A 1 952 ? -16.234 -28.617 -18.315 1.00 85.44 952 LEU A O 1
ATOM 7476 N N . GLU A 1 953 ? -15.655 -28.349 -20.476 1.00 76.19 953 GLU A N 1
ATOM 7477 C CA . GLU A 1 953 ? -16.931 -28.788 -21.049 1.00 76.19 953 GLU A CA 1
ATOM 7478 C C . GLU A 1 953 ? -16.961 -30.318 -21.239 1.00 76.19 953 GLU A C 1
ATOM 7480 O O . GLU A 1 953 ? -17.985 -30.944 -20.984 1.00 76.19 953 GLU A O 1
ATOM 7485 N N . ASP A 1 954 ? -15.804 -30.912 -21.569 1.00 73.50 954 ASP A N 1
ATOM 7486 C CA . ASP A 1 954 ? -15.572 -32.349 -21.796 1.00 73.50 954 ASP A CA 1
ATOM 7487 C C . ASP A 1 954 ? -14.225 -32.803 -21.164 1.00 73.50 954 ASP A C 1
ATOM 7489 O O . ASP A 1 954 ? -13.737 -32.202 -20.204 1.00 73.50 954 ASP A O 1
ATOM 7493 N N . GLN A 1 955 ? -13.605 -33.890 -21.654 1.00 72.31 955 GLN A N 1
ATOM 7494 C CA . GLN A 1 955 ? -12.306 -34.374 -21.165 1.00 72.31 955 GLN A CA 1
ATOM 7495 C C . GLN A 1 955 ? -11.176 -33.340 -21.318 1.00 72.31 955 GLN A C 1
ATOM 7497 O O . GLN A 1 955 ? -11.155 -32.526 -22.241 1.00 72.31 955 GLN A O 1
ATOM 7502 N N . ALA A 1 956 ? -10.193 -33.433 -20.417 1.00 65.44 956 ALA A N 1
ATOM 7503 C CA . ALA A 1 956 ? -8.988 -32.613 -20.416 1.00 65.44 956 ALA A CA 1
ATOM 7504 C C . ALA A 1 956 ? -8.243 -32.673 -21.764 1.00 65.44 956 ALA A C 1
ATOM 7506 O O . ALA A 1 956 ? -7.900 -33.770 -22.215 1.00 65.44 956 ALA A O 1
ATOM 7507 N N . PRO A 1 957 ? -7.948 -31.525 -22.400 1.00 71.38 957 PRO A N 1
ATOM 7508 C CA . PRO A 1 957 ? -7.167 -31.507 -23.629 1.00 71.38 957 PRO A CA 1
ATOM 7509 C C . PRO A 1 957 ? -5.753 -32.035 -23.378 1.00 71.38 957 PRO A C 1
ATOM 7511 O O . PRO A 1 957 ? -5.083 -31.628 -22.430 1.00 71.38 957 PRO A O 1
ATOM 7514 N N . ALA A 1 958 ? -5.279 -32.918 -24.259 1.00 59.72 958 ALA A N 1
ATOM 7515 C CA . ALA A 1 958 ? -4.035 -33.658 -24.057 1.00 59.72 958 ALA A CA 1
ATOM 7516 C C . ALA A 1 958 ? -2.756 -32.791 -24.061 1.00 59.72 958 ALA A C 1
ATOM 7518 O O . ALA A 1 958 ? -1.709 -33.316 -23.709 1.00 59.72 958 ALA A O 1
ATOM 7519 N N . ASN A 1 959 ? -2.811 -31.501 -24.445 1.00 74.88 959 ASN A N 1
ATOM 7520 C CA . ASN A 1 959 ? -1.646 -30.597 -24.501 1.00 74.88 959 ASN A CA 1
ATOM 7521 C C . ASN A 1 959 ? -2.014 -29.090 -24.485 1.00 74.88 959 ASN A C 1
ATOM 7523 O O . ASN A 1 959 ? -1.635 -28.332 -25.378 1.00 74.88 959 ASN A O 1
ATOM 7527 N N . LEU A 1 960 ? -2.735 -28.616 -23.462 1.00 80.56 960 LEU A N 1
ATOM 7528 C CA . LEU A 1 960 ? -3.161 -27.204 -23.392 1.00 80.56 960 LEU A CA 1
ATOM 7529 C C . LEU A 1 960 ? -1.995 -26.198 -23.309 1.00 80.56 960 LEU A C 1
ATOM 7531 O O . LEU A 1 960 ? -2.081 -25.117 -23.882 1.00 80.56 960 LEU A O 1
ATOM 7535 N N . LYS A 1 961 ? -0.884 -26.554 -22.645 1.00 75.88 961 LYS A N 1
ATOM 7536 C CA . LYS A 1 961 ? 0.324 -25.705 -22.582 1.00 75.88 961 LYS A CA 1
ATOM 7537 C C . LYS A 1 961 ? 0.936 -25.477 -23.970 1.00 75.88 961 LYS A C 1
ATOM 7539 O O . LYS A 1 961 ? 1.276 -24.346 -24.293 1.00 75.88 961 LYS A O 1
ATOM 7544 N N . ALA A 1 962 ? 1.034 -26.526 -24.793 1.00 73.75 962 ALA A N 1
ATOM 7545 C CA . ALA A 1 962 ? 1.549 -26.411 -26.160 1.00 73.75 962 ALA A CA 1
ATOM 7546 C C . ALA A 1 962 ? 0.648 -25.512 -27.019 1.00 73.75 962 ALA A C 1
ATOM 7548 O O . ALA A 1 962 ? 1.139 -24.635 -27.713 1.00 73.75 962 ALA A O 1
ATOM 7549 N N . TRP A 1 963 ? -0.670 -25.654 -26.875 1.00 77.56 963 TRP A N 1
ATOM 7550 C CA . TRP A 1 963 ? -1.636 -24.808 -27.573 1.00 77.56 963 TRP A CA 1
ATOM 7551 C C . TRP A 1 963 ? -1.548 -23.324 -27.175 1.00 77.56 963 TRP A C 1
ATOM 7553 O O . TRP A 1 963 ? -1.691 -22.436 -28.013 1.00 77.56 963 TRP A O 1
ATOM 7563 N N . LEU A 1 964 ? -1.287 -23.026 -25.896 1.00 74.75 964 LEU A N 1
ATOM 7564 C CA . LEU A 1 964 ? -1.044 -21.648 -25.462 1.00 74.75 964 LEU A CA 1
ATOM 7565 C C . LEU A 1 964 ? 0.252 -21.091 -26.060 1.00 74.75 964 LEU A C 1
ATOM 7567 O O . LEU A 1 964 ? 0.250 -19.944 -26.499 1.00 74.75 964 LEU A O 1
ATOM 7571 N N . LEU A 1 965 ? 1.319 -21.894 -26.125 1.00 73.81 965 LEU A N 1
ATOM 7572 C CA . LEU A 1 965 ? 2.617 -21.501 -26.694 1.00 73.81 965 LEU A CA 1
ATOM 7573 C C . LEU A 1 965 ? 2.556 -21.153 -28.190 1.00 73.81 965 LEU A C 1
ATOM 7575 O O . LEU A 1 965 ? 3.381 -20.368 -28.652 1.00 73.81 965 LEU A O 1
ATOM 7579 N N . ASP A 1 966 ? 1.568 -21.662 -28.932 1.00 69.81 966 ASP A N 1
ATOM 7580 C CA . ASP A 1 966 ? 1.370 -21.298 -30.344 1.00 69.81 966 ASP A CA 1
ATOM 7581 C C . ASP A 1 966 ? 1.024 -19.804 -30.521 1.00 69.81 966 ASP A C 1
ATOM 7583 O O . ASP A 1 966 ? 1.342 -19.201 -31.547 1.00 69.81 966 ASP A O 1
ATOM 7587 N N . SER A 1 967 ? 0.415 -19.187 -29.499 1.00 62.25 967 SER A N 1
ATOM 7588 C CA . SER A 1 967 ? -0.207 -17.854 -29.592 1.00 62.25 967 SER A CA 1
ATOM 7589 C C . SER A 1 967 ? 0.236 -16.851 -28.519 1.00 62.25 967 SER A C 1
ATOM 7591 O O . SER A 1 967 ? 0.150 -15.638 -28.724 1.00 62.25 967 SER A O 1
ATOM 7593 N N . LEU A 1 968 ? 0.733 -17.331 -27.377 1.00 65.31 968 LEU A N 1
ATOM 7594 C CA . LEU A 1 968 ? 1.222 -16.526 -26.262 1.00 65.31 968 LEU A CA 1
ATOM 7595 C C . LEU A 1 968 ? 2.741 -16.689 -26.105 1.00 65.31 968 LEU A C 1
ATOM 7597 O O . LEU A 1 968 ? 3.259 -17.791 -26.285 1.00 65.31 968 LEU A O 1
ATOM 7601 N N . PRO A 1 969 ? 3.473 -15.629 -25.712 1.00 55.19 969 PRO A N 1
ATOM 7602 C CA . PRO A 1 969 ? 4.867 -15.759 -25.301 1.00 55.19 969 PRO A CA 1
ATOM 7603 C C . PRO A 1 969 ? 5.036 -16.762 -24.157 1.00 55.19 969 PRO A C 1
ATOM 7605 O O . PRO A 1 969 ? 4.175 -16.854 -23.282 1.00 55.19 969 PRO A O 1
ATOM 7608 N N . GLU A 1 970 ? 6.192 -17.427 -24.100 1.00 66.62 970 GLU A N 1
ATOM 7609 C CA . GLU A 1 970 ? 6.503 -18.444 -23.083 1.00 66.62 970 GLU A CA 1
ATOM 7610 C C . GLU A 1 970 ? 6.255 -17.947 -21.648 1.00 66.62 970 GLU A C 1
ATOM 7612 O O . GLU A 1 970 ? 5.649 -18.645 -20.838 1.00 66.62 970 GLU A O 1
ATOM 7617 N N . TYR A 1 971 ? 6.630 -16.701 -21.342 1.00 60.28 971 TYR A N 1
ATOM 7618 C CA . TYR A 1 971 ? 6.457 -16.109 -20.011 1.00 60.28 971 TYR A CA 1
ATOM 7619 C C . TYR A 1 971 ? 4.993 -15.836 -19.613 1.00 60.28 971 TYR A C 1
ATOM 7621 O O . TYR A 1 971 ? 4.733 -15.543 -18.447 1.00 60.28 971 TYR A O 1
ATOM 7629 N N . MET A 1 972 ? 4.047 -15.888 -20.558 1.00 64.69 972 MET A N 1
ATOM 7630 C CA . MET A 1 972 ? 2.606 -15.738 -20.309 1.00 64.69 972 MET A CA 1
ATOM 7631 C C . MET A 1 972 ? 1.893 -17.087 -20.162 1.00 64.69 972 MET A C 1
ATOM 7633 O O . MET A 1 972 ? 0.715 -17.113 -19.810 1.00 64.69 972 MET A O 1
ATOM 7637 N N . VAL A 1 973 ? 2.568 -18.211 -20.418 1.00 78.50 973 VAL A N 1
ATOM 7638 C CA . VAL A 1 973 ? 1.955 -19.537 -20.302 1.00 78.50 973 VAL A CA 1
ATOM 7639 C C . VAL A 1 973 ? 1.922 -19.976 -18.827 1.00 78.50 973 VAL A C 1
ATOM 7641 O O . VAL A 1 973 ? 2.968 -19.997 -18.173 1.00 78.50 973 VAL A O 1
ATOM 7644 N N . PRO A 1 974 ? 0.746 -20.335 -18.268 1.00 82.38 974 PRO A N 1
ATOM 7645 C CA . PRO A 1 974 ? 0.619 -20.779 -16.882 1.00 82.38 974 PRO A CA 1
ATOM 7646 C C . PRO A 1 974 ? 1.493 -21.993 -16.563 1.00 82.38 974 PRO A C 1
ATOM 7648 O O . PRO A 1 974 ? 1.476 -23.007 -17.265 1.00 82.38 974 PRO A O 1
ATOM 7651 N N . THR A 1 975 ? 2.225 -21.908 -15.454 1.00 79.00 975 THR A N 1
ATOM 7652 C CA . THR A 1 975 ? 3.096 -22.978 -14.957 1.00 79.00 975 THR A CA 1
ATOM 7653 C C . THR A 1 975 ? 2.271 -24.173 -14.477 1.00 79.00 975 THR A C 1
ATOM 7655 O O . THR A 1 975 ? 2.617 -25.322 -14.763 1.00 79.00 975 THR A O 1
ATOM 7658 N N . HIS A 1 976 ? 1.129 -23.901 -13.836 1.00 81.44 976 HIS A N 1
ATOM 7659 C CA . HIS A 1 976 ? 0.172 -24.906 -13.376 1.00 81.44 976 HIS A CA 1
ATOM 7660 C C . HIS A 1 976 ? -1.206 -24.688 -14.003 1.00 81.44 976 HIS A C 1
ATOM 7662 O O . HIS A 1 976 ? -1.646 -23.551 -14.182 1.00 81.44 976 HIS A O 1
ATOM 7668 N N . ILE A 1 977 ? -1.888 -25.793 -14.307 1.00 85.25 977 ILE A N 1
ATOM 7669 C CA . ILE A 1 977 ? -3.263 -25.814 -14.804 1.00 85.25 977 ILE A CA 1
ATOM 7670 C C . ILE A 1 977 ? -4.072 -26.704 -13.857 1.00 85.25 977 ILE A C 1
ATOM 7672 O O . ILE A 1 977 ? -3.805 -27.898 -13.746 1.00 85.25 977 ILE A O 1
ATOM 7676 N N . VAL A 1 978 ? -5.030 -26.114 -13.150 1.00 87.31 978 VAL A N 1
ATOM 7677 C CA . VAL A 1 978 ? -5.865 -26.771 -12.143 1.00 87.31 978 VAL A CA 1
ATOM 7678 C C . VAL A 1 978 ? -7.281 -26.896 -12.684 1.00 87.31 978 VAL A C 1
ATOM 7680 O O . VAL A 1 978 ? -7.893 -25.905 -13.078 1.00 87.31 978 VAL A O 1
ATOM 7683 N N . HIS A 1 979 ? -7.817 -28.114 -12.710 1.00 86.94 979 HIS A N 1
ATOM 7684 C CA . HIS A 1 979 ? -9.169 -28.365 -13.205 1.00 86.94 979 HIS A CA 1
ATOM 7685 C C . HIS A 1 979 ? -10.161 -28.361 -12.048 1.00 86.94 979 HIS A C 1
ATOM 7687 O O . HIS A 1 979 ? -9.977 -29.062 -11.053 1.00 86.94 979 HIS A O 1
ATOM 7693 N N . LEU A 1 980 ? -11.229 -27.586 -12.193 1.00 82.06 980 LEU A N 1
ATOM 7694 C CA . LEU A 1 980 ? -12.292 -27.451 -11.211 1.00 82.06 980 LEU A CA 1
ATOM 7695 C C . LEU A 1 980 ? -13.619 -27.891 -11.825 1.00 82.06 980 LEU A C 1
ATOM 7697 O O . LEU A 1 980 ? -13.898 -27.639 -12.993 1.00 82.06 980 LEU A O 1
ATOM 7701 N N . ALA A 1 981 ? -14.475 -28.516 -11.015 1.00 79.56 981 ALA A N 1
ATOM 7702 C CA . ALA A 1 981 ? -15.837 -28.846 -11.443 1.00 79.56 981 ALA A CA 1
ATOM 7703 C C . ALA A 1 981 ? -16.682 -27.579 -11.699 1.00 79.56 981 ALA A C 1
ATOM 7705 O O . ALA A 1 981 ? -17.590 -27.574 -12.529 1.00 79.56 981 ALA A O 1
ATOM 7706 N N . LYS A 1 982 ? -16.385 -26.503 -10.963 1.00 78.31 982 LYS A N 1
ATOM 7707 C CA . LYS A 1 982 ? -16.930 -25.152 -11.125 1.00 78.31 982 LYS A CA 1
ATOM 7708 C C . LYS A 1 982 ? -15.954 -24.146 -10.522 1.00 78.31 982 LYS A C 1
ATOM 7710 O O . LYS A 1 982 ? -15.255 -24.493 -9.566 1.00 78.31 982 LYS A O 1
ATOM 7715 N N . LEU A 1 983 ? -15.940 -22.913 -11.020 1.00 73.94 983 LEU A N 1
ATOM 7716 C CA . LEU A 1 983 ? -15.212 -21.847 -10.343 1.00 73.94 983 LEU A CA 1
ATOM 7717 C C . LEU A 1 983 ? -15.888 -21.537 -8.992 1.00 73.94 983 LEU A C 1
ATOM 7719 O O . LEU A 1 983 ? -17.122 -21.481 -8.924 1.00 73.94 983 LEU A O 1
ATOM 7723 N N . PRO A 1 984 ? -15.119 -21.374 -7.899 1.00 71.25 984 PRO A N 1
ATOM 7724 C CA . PRO A 1 984 ? -15.665 -20.916 -6.634 1.00 71.25 984 PRO A CA 1
ATOM 7725 C C . PRO A 1 984 ? -16.181 -19.494 -6.823 1.00 71.25 984 PRO A C 1
ATOM 7727 O O . PRO A 1 984 ? -15.487 -18.617 -7.332 1.00 71.25 984 PRO A O 1
ATOM 7730 N N . VAL A 1 985 ? -17.426 -19.275 -6.432 1.00 49.47 985 VAL A N 1
ATOM 7731 C CA . VAL A 1 985 ? -18.062 -17.963 -6.471 1.00 49.47 985 VAL A CA 1
ATOM 7732 C C . VAL A 1 985 ? -18.470 -17.583 -5.058 1.00 49.47 985 VAL A C 1
ATOM 7734 O O . VAL A 1 985 ? -18.871 -18.444 -4.273 1.00 49.47 985 VAL A O 1
ATOM 7737 N N . THR A 1 986 ? -18.369 -16.300 -4.734 1.00 42.34 986 THR A N 1
ATOM 7738 C CA . THR A 1 986 ? -18.927 -15.731 -3.513 1.00 42.34 986 THR A CA 1
ATOM 7739 C C . THR A 1 986 ? -20.450 -15.881 -3.526 1.00 42.34 986 THR A C 1
ATOM 7741 O O . THR A 1 986 ? -21.059 -16.154 -4.566 1.00 42.34 986 THR A O 1
ATOM 7744 N N . ALA A 1 987 ? -21.101 -15.652 -2.385 1.00 35.91 987 ALA A N 1
ATOM 7745 C CA . ALA A 1 987 ? -22.563 -15.690 -2.278 1.00 35.91 987 ALA A CA 1
ATOM 7746 C C . ALA A 1 987 ? -23.278 -14.756 -3.285 1.00 35.91 987 ALA A C 1
ATOM 7748 O O . ALA A 1 987 ? -24.416 -15.011 -3.668 1.00 35.91 987 ALA A O 1
ATOM 7749 N N . ASN A 1 988 ? -22.577 -13.729 -3.787 1.00 31.41 988 ASN A N 1
ATOM 7750 C CA . ASN A 1 988 ? -23.060 -12.771 -4.786 1.00 31.41 988 ASN A CA 1
ATOM 7751 C C . ASN A 1 988 ? -22.803 -13.198 -6.247 1.00 31.41 988 ASN A C 1
ATOM 7753 O O . ASN A 1 988 ? -22.964 -12.391 -7.163 1.00 31.41 988 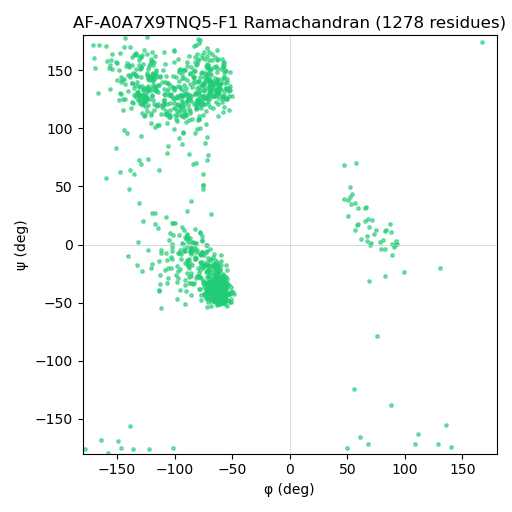ASN A O 1
ATOM 7757 N N . GLY A 1 989 ? -22.350 -14.433 -6.485 1.00 31.27 989 GLY A N 1
ATOM 7758 C CA . GLY A 1 989 ? -22.101 -14.970 -7.826 1.00 31.27 989 GLY A CA 1
ATOM 7759 C C . GLY A 1 989 ? -20.854 -14.412 -8.524 1.00 31.27 989 GLY A C 1
ATOM 7760 O O . GLY A 1 989 ? -20.656 -14.675 -9.708 1.00 31.27 989 GLY A O 1
ATOM 7761 N N . LYS A 1 990 ? -20.004 -13.652 -7.818 1.00 36.91 990 LYS A N 1
ATOM 7762 C CA . LYS A 1 990 ? -18.695 -13.198 -8.317 1.00 36.91 990 LYS A CA 1
ATOM 7763 C C . LYS A 1 990 ? -17.639 -14.253 -8.022 1.00 36.91 990 LYS A C 1
ATOM 7765 O O . LYS A 1 990 ? -17.711 -14.903 -6.992 1.00 36.91 990 LYS A O 1
ATOM 7770 N N . LEU A 1 991 ? -16.637 -14.392 -8.881 1.00 52.12 991 LEU A N 1
ATOM 7771 C CA . LEU A 1 991 ? -15.508 -15.297 -8.659 1.00 52.12 991 LEU A CA 1
ATOM 7772 C C . LEU A 1 991 ? -14.798 -15.012 -7.321 1.00 52.12 991 LEU A C 1
ATOM 7774 O O . LEU A 1 991 ? -14.315 -13.901 -7.100 1.00 52.12 991 LEU A O 1
ATOM 7778 N N . ASP A 1 992 ? -14.671 -16.031 -6.473 1.00 66.44 992 ASP A N 1
ATOM 7779 C CA . ASP A 1 992 ? -13.888 -15.977 -5.240 1.00 66.44 992 ASP A CA 1
ATOM 7780 C C . ASP A 1 992 ? -12.464 -16.480 -5.498 1.00 66.44 992 ASP A C 1
ATOM 7782 O O . ASP A 1 992 ? -12.176 -17.677 -5.487 1.00 66.44 992 ASP A O 1
ATOM 7786 N N . ARG A 1 993 ? -11.546 -15.540 -5.736 1.00 73.50 993 ARG A N 1
ATOM 7787 C CA . ARG A 1 993 ? -10.145 -15.860 -6.035 1.00 73.50 993 ARG A CA 1
ATOM 7788 C C . ARG A 1 993 ? -9.364 -16.381 -4.830 1.00 73.50 993 ARG A C 1
ATOM 7790 O O . ARG A 1 993 ? -8.354 -17.047 -5.032 1.00 73.50 993 ARG A O 1
ATOM 7797 N N . LYS A 1 994 ? -9.803 -16.082 -3.602 1.00 68.44 994 LYS A N 1
ATOM 7798 C CA . LYS A 1 994 ? -9.147 -16.561 -2.375 1.00 68.44 994 LYS A CA 1
ATOM 7799 C C . LYS A 1 994 ? -9.522 -18.011 -2.074 1.00 68.44 994 LYS A C 1
ATOM 7801 O O . LYS A 1 994 ? -8.722 -18.728 -1.487 1.00 68.44 994 LYS A O 1
ATOM 7806 N N . ALA A 1 995 ? -10.704 -18.440 -2.515 1.00 73.62 995 ALA A N 1
ATOM 7807 C CA . ALA A 1 995 ? -11.165 -19.822 -2.415 1.00 73.62 995 ALA A CA 1
ATOM 7808 C C . ALA A 1 995 ? -10.632 -20.745 -3.528 1.00 73.62 995 ALA A C 1
ATOM 7810 O O . ALA A 1 995 ? -10.924 -21.943 -3.521 1.00 73.62 995 ALA A O 1
ATOM 7811 N N . LEU A 1 996 ? -9.874 -20.219 -4.501 1.00 79.56 996 LEU A N 1
ATOM 7812 C CA . LEU A 1 996 ? -9.225 -21.049 -5.515 1.00 79.56 996 LEU A CA 1
ATOM 7813 C C . LEU A 1 996 ? -8.121 -21.893 -4.855 1.00 79.56 996 LEU A C 1
ATOM 7815 O O . LEU A 1 996 ? -7.286 -21.342 -4.135 1.00 79.56 996 LEU A O 1
ATOM 7819 N N . PRO A 1 997 ? -8.098 -23.220 -5.077 1.00 79.56 997 PRO A N 1
ATOM 7820 C CA . PRO A 1 997 ? -7.153 -24.095 -4.400 1.00 79.56 997 PRO A CA 1
ATOM 7821 C C . PRO A 1 997 ? -5.718 -23.741 -4.788 1.00 79.56 997 PRO A C 1
ATOM 7823 O O . PRO A 1 997 ? -5.412 -23.475 -5.952 1.00 79.56 997 PRO A O 1
ATOM 7826 N N . VAL A 1 998 ? -4.814 -23.747 -3.817 1.00 74.38 998 VAL A N 1
ATOM 7827 C CA . VAL A 1 998 ? -3.383 -23.663 -4.116 1.00 74.38 998 VAL A CA 1
ATOM 7828 C C . VAL A 1 998 ? -2.989 -24.984 -4.790 1.00 74.38 998 VAL A C 1
ATOM 7830 O O . VAL A 1 998 ? -3.390 -26.034 -4.287 1.00 74.38 998 VAL A O 1
ATOM 7833 N N . PRO A 1 999 ? -2.282 -24.976 -5.936 1.00 65.38 999 PRO A N 1
ATOM 7834 C CA . PRO A 1 999 ? -1.866 -26.217 -6.580 1.00 65.38 999 PRO A CA 1
ATOM 7835 C C . PRO A 1 999 ? -1.001 -27.041 -5.621 1.00 65.38 999 PRO A C 1
ATOM 7837 O O . PRO A 1 999 ? 0.032 -26.556 -5.160 1.00 65.38 999 PRO A O 1
ATOM 7840 N N . ASP A 1 1000 ? -1.403 -28.280 -5.333 1.00 50.53 1000 ASP A N 1
ATOM 7841 C CA . ASP A 1 1000 ? -0.516 -29.239 -4.677 1.00 50.53 1000 ASP A CA 1
ATOM 7842 C C . ASP A 1 1000 ? 0.667 -29.513 -5.616 1.00 50.53 1000 ASP A C 1
ATOM 7844 O O . ASP A 1 1000 ? 0.473 -29.768 -6.807 1.00 50.53 1000 ASP A O 1
ATOM 7848 N N . ALA A 1 1001 ? 1.895 -29.505 -5.094 1.00 46.41 1001 ALA A N 1
ATOM 7849 C CA . ALA A 1 1001 ? 3.129 -29.772 -5.846 1.00 46.41 1001 ALA A CA 1
ATOM 7850 C C . ALA A 1 1001 ? 3.267 -31.242 -6.323 1.00 46.41 1001 ALA A C 1
ATOM 7852 O O . ALA A 1 1001 ? 4.372 -31.748 -6.501 1.00 46.41 1001 ALA A O 1
ATOM 7853 N N . THR A 1 1002 ? 2.149 -31.952 -6.509 1.00 39.25 1002 THR A N 1
ATOM 7854 C CA . THR A 1 1002 ? 2.109 -33.368 -6.887 1.00 39.25 1002 THR A CA 1
ATOM 7855 C C . THR A 1 1002 ? 1.356 -33.519 -8.214 1.00 39.25 1002 THR A C 1
ATOM 7857 O O . THR A 1 1002 ? 0.127 -33.428 -8.231 1.00 39.25 1002 THR A O 1
ATOM 7860 N N . PRO A 1 1003 ? 2.042 -33.744 -9.348 1.00 41.44 1003 PRO A N 1
ATOM 7861 C CA . PRO A 1 1003 ? 1.377 -33.979 -10.624 1.00 41.44 1003 PRO A CA 1
ATOM 7862 C C . PRO A 1 1003 ? 0.631 -35.323 -10.635 1.00 41.44 1003 PRO A C 1
ATOM 7864 O O . PRO A 1 1003 ? 1.171 -36.359 -10.247 1.00 41.44 1003 PRO A O 1
ATOM 7867 N N . GLN A 1 1004 ? -0.599 -35.330 -11.155 1.00 39.56 1004 GLN A N 1
ATOM 7868 C CA . GLN A 1 1004 ? -1.310 -36.538 -11.590 1.00 39.56 1004 GLN A CA 1
ATOM 7869 C C . GLN A 1 1004 ? -0.685 -37.077 -12.893 1.00 39.56 1004 GLN A C 1
ATOM 7871 O O . GLN A 1 1004 ? -1.268 -36.964 -13.968 1.00 39.56 1004 GLN A O 1
ATOM 7876 N N . GLN A 1 1005 ? 0.505 -37.673 -12.820 1.00 46.41 1005 GLN A N 1
ATOM 7877 C CA . GLN A 1 1005 ? 0.996 -38.600 -13.847 1.00 46.41 1005 GLN A CA 1
ATOM 7878 C C . GLN A 1 1005 ? 1.093 -40.007 -13.250 1.00 46.41 1005 GLN A C 1
ATOM 7880 O O . GLN A 1 1005 ? 1.358 -40.185 -12.062 1.00 46.41 1005 GLN A O 1
ATOM 7885 N N . ALA A 1 1006 ? 0.799 -41.031 -14.057 1.00 50.22 1006 ALA A N 1
ATOM 7886 C CA . ALA A 1 1006 ? 0.852 -42.419 -13.614 1.00 50.22 1006 ALA A CA 1
ATOM 7887 C C . ALA A 1 1006 ? 2.290 -42.775 -13.198 1.00 50.22 1006 ALA A C 1
ATOM 7889 O O . ALA A 1 1006 ? 3.181 -42.858 -14.038 1.00 50.22 1006 ALA A O 1
ATOM 7890 N N . TYR A 1 1007 ? 2.505 -42.974 -11.896 1.00 63.44 1007 TYR A N 1
ATOM 7891 C CA . TYR A 1 1007 ? 3.812 -43.271 -11.312 1.00 63.44 1007 TYR A CA 1
ATOM 7892 C C . TYR A 1 1007 ? 4.496 -44.467 -11.999 1.00 63.44 1007 TYR A C 1
ATOM 7894 O O . TYR A 1 1007 ? 4.032 -45.606 -11.897 1.00 63.44 1007 TYR A O 1
ATOM 7902 N N . ALA A 1 1008 ? 5.633 -44.209 -12.647 1.00 74.38 1008 ALA A N 1
ATOM 7903 C CA . ALA A 1 1008 ? 6.538 -45.221 -13.185 1.00 74.38 1008 ALA A CA 1
ATOM 7904 C C . ALA A 1 1008 ? 7.829 -45.242 -12.353 1.00 74.38 1008 ALA A C 1
ATOM 7906 O O . ALA A 1 1008 ? 8.540 -44.244 -12.285 1.00 74.38 1008 ALA A O 1
ATOM 7907 N N . ALA A 1 1009 ? 8.140 -46.357 -11.690 1.00 78.25 1009 ALA A N 1
ATOM 7908 C CA . ALA A 1 1009 ? 9.268 -46.420 -10.759 1.00 78.25 1009 ALA A CA 1
ATOM 7909 C C . ALA A 1 1009 ? 10.638 -46.400 -11.479 1.00 78.25 1009 ALA A C 1
ATOM 7911 O O . ALA A 1 1009 ? 10.780 -47.061 -12.507 1.00 78.25 1009 ALA A O 1
ATOM 7912 N N . PRO A 1 1010 ? 11.671 -45.726 -10.929 1.00 83.25 1010 PRO A N 1
ATOM 7913 C CA . PRO A 1 1010 ? 13.044 -45.789 -11.436 1.00 83.25 1010 PRO A CA 1
ATOM 7914 C C . PRO A 1 1010 ? 13.576 -47.227 -11.536 1.00 83.25 1010 PRO A C 1
ATOM 7916 O O . PRO A 1 1010 ? 13.597 -47.965 -10.548 1.00 83.25 1010 PRO A O 1
ATOM 7919 N N . GLU A 1 1011 ? 14.042 -47.632 -12.718 1.00 81.38 1011 GLU A N 1
ATOM 7920 C CA . GLU A 1 1011 ? 14.377 -49.033 -13.005 1.00 81.38 1011 GLU A CA 1
ATOM 7921 C C . GLU A 1 1011 ? 15.848 -49.349 -12.686 1.00 81.38 1011 GLU A C 1
ATOM 7923 O O . GLU A 1 1011 ? 16.146 -50.295 -11.946 1.00 81.38 1011 GLU A O 1
ATOM 7928 N N . ASN A 1 1012 ? 16.780 -48.535 -13.194 1.00 81.50 1012 ASN A N 1
ATOM 7929 C CA . ASN A 1 1012 ? 18.224 -48.777 -13.089 1.00 81.50 1012 ASN A CA 1
ATOM 7930 C C . ASN A 1 1012 ? 18.916 -47.947 -11.985 1.00 81.50 1012 ASN A C 1
ATOM 7932 O O . ASN A 1 1012 ? 18.336 -47.023 -11.418 1.00 81.50 1012 ASN A O 1
ATOM 7936 N N . ALA A 1 1013 ? 20.162 -48.300 -11.643 1.00 77.81 1013 ALA A N 1
ATOM 7937 C CA . ALA A 1 1013 ? 20.900 -47.690 -10.528 1.00 77.81 1013 ALA A CA 1
ATOM 7938 C C . ALA A 1 1013 ? 21.109 -46.171 -10.688 1.00 77.81 1013 ALA A C 1
ATOM 7940 O O . ALA A 1 1013 ? 20.975 -45.435 -9.715 1.00 77.81 1013 ALA A O 1
ATOM 7941 N N . LEU A 1 1014 ? 21.362 -45.701 -11.915 1.00 83.00 1014 LEU A N 1
ATOM 7942 C CA . LEU A 1 1014 ? 21.499 -44.278 -12.233 1.00 83.00 1014 LEU A CA 1
ATOM 7943 C C . LEU A 1 1014 ? 20.169 -43.533 -12.052 1.00 83.00 1014 LEU A C 1
ATOM 7945 O O . LEU A 1 1014 ? 20.129 -42.488 -11.413 1.00 83.00 1014 LEU A O 1
ATOM 7949 N N . GLN A 1 1015 ? 19.069 -44.092 -12.560 1.00 90.00 1015 GLN A N 1
ATOM 7950 C CA . GLN A 1 1015 ? 17.729 -43.525 -12.397 1.00 90.00 1015 GLN A CA 1
ATOM 7951 C C . GLN A 1 1015 ? 17.314 -43.484 -10.924 1.00 90.00 1015 GLN A C 1
ATOM 7953 O O . GLN A 1 1015 ? 16.757 -42.487 -10.482 1.00 90.00 1015 GLN A O 1
ATOM 7958 N N . LYS A 1 1016 ? 17.618 -44.532 -10.148 1.00 86.50 1016 LYS A N 1
ATOM 7959 C CA . LYS A 1 1016 ? 17.361 -44.575 -8.699 1.00 86.50 1016 LYS A CA 1
ATOM 7960 C C . LYS A 1 1016 ? 18.177 -43.527 -7.944 1.00 86.50 1016 LYS A C 1
ATOM 7962 O O . LYS A 1 1016 ? 17.637 -42.884 -7.053 1.00 86.50 1016 LYS A O 1
ATOM 7967 N N . ALA A 1 1017 ? 19.440 -43.325 -8.320 1.00 82.75 1017 ALA A N 1
ATOM 7968 C CA . ALA A 1 1017 ? 20.294 -42.301 -7.725 1.00 82.75 1017 ALA A CA 1
ATOM 7969 C C . ALA A 1 1017 ? 19.806 -40.880 -8.053 1.00 82.75 1017 ALA A C 1
ATOM 7971 O O . ALA A 1 1017 ? 19.690 -40.054 -7.154 1.00 82.75 1017 ALA A O 1
ATOM 7972 N N . LEU A 1 1018 ? 19.449 -40.602 -9.312 1.00 87.69 1018 LEU A N 1
ATOM 7973 C CA . LEU A 1 1018 ? 18.880 -39.309 -9.711 1.00 87.69 1018 LEU A CA 1
ATOM 7974 C C . LEU A 1 1018 ? 17.526 -39.047 -9.038 1.00 87.69 1018 LEU A C 1
ATOM 7976 O O . LEU A 1 1018 ? 17.295 -37.947 -8.545 1.00 87.69 1018 LEU A O 1
ATOM 7980 N N . ALA A 1 1019 ? 16.666 -40.065 -8.954 1.00 88.19 1019 ALA A N 1
ATOM 7981 C CA . ALA A 1 1019 ? 15.379 -39.971 -8.272 1.00 88.19 1019 ALA A CA 1
ATOM 7982 C C . ALA A 1 1019 ? 15.538 -39.728 -6.763 1.00 88.19 1019 ALA A C 1
ATOM 7984 O O . ALA A 1 1019 ? 14.775 -38.951 -6.200 1.00 88.19 1019 ALA A O 1
ATOM 7985 N N . ALA A 1 1020 ? 16.540 -40.331 -6.113 1.00 84.06 1020 ALA A N 1
ATOM 7986 C CA . ALA A 1 1020 ? 16.858 -40.055 -4.711 1.00 84.06 1020 ALA A CA 1
ATOM 7987 C C . ALA A 1 1020 ? 17.358 -38.614 -4.515 1.00 84.06 1020 ALA A C 1
ATOM 7989 O O . ALA A 1 1020 ? 16.867 -37.912 -3.638 1.00 84.06 1020 ALA A O 1
ATOM 7990 N N . ILE A 1 1021 ? 18.251 -38.134 -5.390 1.00 85.88 1021 ILE A N 1
ATOM 7991 C CA . ILE A 1 1021 ? 18.740 -36.745 -5.351 1.00 85.88 1021 ILE A CA 1
ATOM 7992 C C . ILE A 1 1021 ? 17.582 -35.752 -5.497 1.00 85.88 1021 ILE A C 1
ATOM 7994 O O . ILE A 1 1021 ? 17.541 -34.750 -4.785 1.00 85.88 1021 ILE A O 1
ATOM 7998 N N . TRP A 1 1022 ? 16.642 -36.020 -6.406 1.00 87.75 1022 TRP A N 1
ATOM 7999 C CA . TRP A 1 1022 ? 15.453 -35.187 -6.584 1.00 87.75 1022 TRP A CA 1
ATOM 8000 C C . TRP A 1 1022 ? 14.507 -35.275 -5.391 1.00 87.75 1022 TRP A C 1
ATOM 8002 O O . TRP A 1 1022 ? 14.030 -34.243 -4.938 1.00 87.75 1022 TRP A O 1
ATOM 8012 N N . SER A 1 1023 ? 14.277 -36.472 -4.849 1.00 82.75 1023 SER A N 1
ATOM 8013 C CA . SER A 1 1023 ? 13.436 -36.673 -3.663 1.00 82.75 1023 SER A CA 1
ATOM 8014 C C . SER A 1 1023 ? 13.941 -35.839 -2.482 1.00 82.75 1023 SER A C 1
ATOM 8016 O O . SER A 1 1023 ? 13.168 -35.091 -1.884 1.00 82.75 1023 SER A O 1
ATOM 8018 N N . ASP A 1 1024 ? 15.252 -35.869 -2.225 1.00 75.75 1024 ASP A N 1
ATOM 8019 C CA . ASP A 1 1024 ? 15.881 -35.151 -1.112 1.00 75.75 1024 ASP A CA 1
ATOM 8020 C C . ASP A 1 1024 ? 15.892 -33.626 -1.290 1.00 75.75 1024 ASP A C 1
ATOM 8022 O O . ASP A 1 1024 ? 15.940 -32.888 -0.307 1.00 75.75 1024 ASP A O 1
ATOM 8026 N N . LEU A 1 1025 ? 15.927 -33.138 -2.533 1.00 75.75 1025 LEU A N 1
ATOM 8027 C CA . LEU A 1 1025 ? 16.001 -31.705 -2.837 1.00 75.75 1025 LEU A CA 1
ATOM 8028 C C . LEU A 1 1025 ? 14.626 -31.055 -2.994 1.00 75.75 1025 LEU A C 1
ATOM 8030 O O . LEU A 1 1025 ? 14.456 -29.898 -2.623 1.00 75.75 1025 LEU A O 1
ATOM 8034 N N . LEU A 1 1026 ? 13.660 -31.793 -3.535 1.00 72.06 1026 LEU A N 1
ATOM 8035 C CA . LEU A 1 1026 ? 12.310 -31.307 -3.822 1.00 72.06 1026 LEU A CA 1
ATOM 8036 C C . LEU A 1 1026 ? 11.324 -31.605 -2.684 1.00 72.06 1026 LEU A C 1
ATOM 8038 O O . LEU A 1 1026 ? 10.190 -31.142 -2.714 1.00 72.06 1026 LEU A O 1
ATOM 8042 N N . GLY A 1 1027 ? 11.733 -32.385 -1.675 1.00 67.00 1027 GLY A N 1
ATOM 8043 C CA . GLY A 1 1027 ? 10.877 -32.754 -0.544 1.00 67.00 1027 GLY A CA 1
ATOM 8044 C C . GLY A 1 1027 ? 9.730 -33.702 -0.918 1.00 67.00 1027 GLY A C 1
ATOM 8045 O O . GLY A 1 1027 ? 8.791 -33.866 -0.140 1.00 67.00 1027 GLY A O 1
ATOM 8046 N N . ALA A 1 1028 ? 9.793 -34.333 -2.096 1.00 73.06 1028 ALA A N 1
ATOM 8047 C CA . ALA A 1 1028 ? 8.780 -35.264 -2.580 1.00 73.06 1028 ALA A CA 1
ATOM 8048 C C . ALA A 1 1028 ? 9.149 -36.719 -2.218 1.00 73.06 1028 ALA A C 1
ATOM 8050 O O . ALA A 1 1028 ? 10.210 -37.199 -2.621 1.00 73.06 1028 ALA A O 1
ATOM 8051 N N . PRO A 1 1029 ? 8.283 -37.473 -1.511 1.00 64.50 1029 PRO A N 1
ATOM 8052 C CA . PRO A 1 1029 ? 8.607 -38.808 -0.990 1.00 64.50 1029 PRO A CA 1
ATOM 8053 C C . PRO A 1 1029 ? 8.712 -39.905 -2.066 1.00 64.50 1029 PRO A C 1
ATOM 8055 O O . PRO A 1 1029 ? 9.213 -40.994 -1.784 1.00 64.50 1029 PRO A O 1
ATOM 8058 N N . ARG A 1 1030 ? 8.221 -39.661 -3.290 1.00 77.75 1030 ARG A N 1
ATOM 8059 C CA . ARG A 1 1030 ? 8.353 -40.567 -4.443 1.00 77.75 1030 ARG A CA 1
ATOM 8060 C C . ARG A 1 1030 ? 8.545 -39.757 -5.724 1.00 77.75 1030 ARG A C 1
ATOM 8062 O O . ARG A 1 1030 ? 7.694 -38.937 -6.033 1.00 77.75 1030 ARG A O 1
ATOM 8069 N N . ILE A 1 1031 ? 9.616 -40.050 -6.465 1.00 84.38 1031 ILE A N 1
ATOM 8070 C CA . ILE A 1 1031 ? 9.900 -39.492 -7.796 1.00 84.38 1031 ILE A CA 1
ATOM 8071 C C . ILE A 1 1031 ? 9.737 -40.607 -8.837 1.00 84.38 1031 ILE A C 1
ATOM 8073 O O . ILE A 1 1031 ? 10.388 -41.655 -8.745 1.00 84.38 1031 ILE A O 1
ATOM 8077 N N . GLY A 1 1032 ? 8.840 -40.408 -9.794 1.00 81.12 1032 GLY A N 1
ATOM 8078 C CA . GLY A 1 1032 ? 8.635 -41.244 -10.970 1.00 81.12 1032 GLY A CA 1
ATOM 8079 C C . GLY A 1 1032 ? 9.644 -40.960 -12.090 1.00 81.12 1032 GLY A C 1
ATOM 8080 O O . GLY A 1 1032 ? 10.338 -39.948 -12.109 1.00 81.12 1032 GLY A O 1
ATOM 8081 N N . LEU A 1 1033 ? 9.747 -41.882 -13.048 1.00 80.94 1033 LEU A N 1
ATOM 8082 C CA . LEU A 1 1033 ? 10.644 -41.781 -14.204 1.00 80.94 1033 LEU A CA 1
ATOM 8083 C C . LEU A 1 1033 ? 10.311 -40.603 -15.118 1.00 80.94 1033 LEU A C 1
ATOM 8085 O O . LEU A 1 1033 ? 11.223 -40.010 -15.694 1.00 80.94 1033 LEU A O 1
ATOM 8089 N N . ASP A 1 1034 ? 9.024 -40.313 -15.268 1.00 76.75 1034 ASP A N 1
ATOM 8090 C CA . ASP A 1 1034 ? 8.496 -39.317 -16.199 1.00 76.75 1034 ASP A CA 1
ATOM 8091 C C . ASP A 1 1034 ? 8.116 -38.003 -15.497 1.00 76.75 1034 ASP A C 1
ATOM 8093 O O . ASP A 1 1034 ? 7.765 -37.036 -16.169 1.00 76.75 1034 ASP A O 1
ATOM 8097 N N . ASP A 1 1035 ? 8.269 -37.943 -14.168 1.00 72.38 1035 ASP A N 1
ATOM 8098 C CA . ASP A 1 1035 ? 8.000 -36.742 -13.385 1.00 72.38 1035 ASP A CA 1
ATOM 8099 C C . ASP A 1 1035 ? 8.920 -35.603 -13.831 1.00 72.38 1035 ASP A C 1
ATOM 8101 O O . ASP A 1 1035 ? 10.134 -35.781 -13.992 1.00 72.38 1035 ASP A O 1
ATOM 8105 N N . ASN A 1 1036 ? 8.336 -34.421 -14.018 1.00 79.88 1036 ASN A N 1
ATOM 8106 C CA . ASN A 1 1036 ? 9.066 -33.246 -14.461 1.00 79.88 1036 ASN A CA 1
ATOM 8107 C C . ASN A 1 1036 ? 9.707 -32.508 -13.273 1.00 79.88 1036 ASN A C 1
ATOM 8109 O O . ASN A 1 1036 ? 9.025 -32.136 -12.319 1.00 79.88 1036 ASN A O 1
ATOM 8113 N N . PHE A 1 1037 ? 11.011 -32.241 -13.368 1.00 71.12 1037 PHE A N 1
ATOM 8114 C CA . PHE A 1 1037 ? 11.814 -31.556 -12.354 1.00 71.12 1037 PHE A CA 1
ATOM 8115 C C . PHE A 1 1037 ? 11.199 -30.236 -11.877 1.00 71.12 1037 PHE A C 1
ATOM 8117 O O . PHE A 1 1037 ? 11.139 -29.967 -10.680 1.00 71.12 1037 PHE A O 1
ATOM 8124 N N . PHE A 1 1038 ? 10.751 -29.410 -12.823 1.00 61.75 1038 PHE A N 1
ATOM 8125 C CA . PHE A 1 1038 ? 10.248 -28.067 -12.552 1.00 61.75 1038 PHE A CA 1
ATOM 8126 C C . PHE A 1 1038 ? 8.795 -28.092 -12.071 1.00 61.75 1038 PHE A C 1
ATOM 8128 O O . PHE A 1 1038 ? 8.394 -27.243 -11.279 1.00 61.75 1038 PHE A O 1
ATOM 8135 N N . GLU A 1 1039 ? 8.010 -29.089 -12.492 1.00 65.50 1039 GLU A N 1
ATOM 8136 C CA . GLU A 1 1039 ? 6.640 -29.278 -11.990 1.00 65.50 1039 GLU A CA 1
ATOM 8137 C C . GLU A 1 1039 ? 6.616 -29.774 -10.538 1.00 65.50 1039 GLU A C 1
ATOM 8139 O O . GLU A 1 1039 ? 5.684 -29.456 -9.805 1.00 65.50 1039 GLU A O 1
ATOM 8144 N N . LEU A 1 1040 ? 7.667 -30.478 -10.104 1.00 63.50 1040 LEU A N 1
ATOM 8145 C CA . LEU A 1 1040 ? 7.875 -30.921 -8.722 1.00 63.50 1040 LEU A CA 1
ATOM 8146 C C . LEU A 1 1040 ? 8.474 -29.837 -7.802 1.00 63.50 1040 LEU A C 1
ATOM 8148 O O . LEU A 1 1040 ? 8.935 -30.140 -6.704 1.00 63.50 1040 LEU A O 1
ATOM 8152 N N . GLY A 1 1041 ? 8.489 -28.574 -8.237 1.00 53.44 1041 GLY A N 1
ATOM 8153 C CA . GLY A 1 1041 ? 9.004 -27.454 -7.444 1.00 53.44 1041 GLY A CA 1
ATOM 8154 C C . GLY A 1 1041 ? 10.505 -27.203 -7.595 1.00 53.44 1041 GLY A C 1
ATOM 8155 O O . GLY A 1 1041 ? 11.065 -26.414 -6.838 1.00 53.44 1041 GLY A O 1
ATOM 8156 N N . GLY A 1 1042 ? 11.165 -27.837 -8.569 1.00 60.38 1042 GLY A N 1
ATOM 8157 C CA . GLY A 1 1042 ? 12.543 -27.524 -8.926 1.00 60.38 1042 GLY A CA 1
ATOM 8158 C C . GLY A 1 1042 ? 12.651 -26.143 -9.568 1.00 60.38 1042 GLY A C 1
ATOM 8159 O O . GLY A 1 1042 ? 11.872 -25.788 -10.447 1.00 60.38 1042 GLY A O 1
ATOM 8160 N N . ASP A 1 1043 ? 13.637 -25.354 -9.154 1.00 54.47 1043 ASP A N 1
ATOM 8161 C CA . ASP A 1 1043 ? 13.972 -24.068 -9.766 1.00 54.47 1043 ASP A CA 1
ATOM 8162 C C . ASP A 1 1043 ? 15.436 -24.049 -10.241 1.00 54.47 1043 ASP A C 1
ATOM 8164 O O . ASP A 1 1043 ? 16.149 -25.057 -10.186 1.00 54.47 1043 ASP A O 1
ATOM 8168 N N . SER A 1 1044 ? 15.908 -22.911 -10.752 1.00 40.59 1044 SER A N 1
ATOM 8169 C CA . SER A 1 1044 ? 17.291 -22.756 -11.216 1.00 40.59 1044 SER A CA 1
ATOM 8170 C C . SER A 1 1044 ? 18.332 -22.913 -10.096 1.00 40.59 1044 SER A C 1
ATOM 8172 O O . SER A 1 1044 ? 19.449 -23.344 -10.377 1.00 40.59 1044 SER A O 1
ATOM 8174 N N . ILE A 1 1045 ? 17.978 -22.639 -8.836 1.00 46.16 1045 ILE A N 1
ATOM 8175 C CA . ILE A 1 1045 ? 18.850 -22.808 -7.663 1.00 46.16 1045 ILE A CA 1
ATOM 8176 C C . ILE A 1 1045 ? 18.925 -24.290 -7.288 1.00 46.16 1045 ILE A C 1
ATOM 8178 O O . ILE A 1 1045 ? 20.018 -24.845 -7.144 1.00 46.16 1045 ILE A O 1
ATOM 8182 N N . ILE A 1 1046 ? 17.779 -24.965 -7.209 1.00 65.12 1046 ILE A N 1
ATOM 8183 C CA . ILE A 1 1046 ? 17.690 -26.407 -6.971 1.00 65.12 1046 ILE A CA 1
ATOM 8184 C C . ILE A 1 1046 ? 18.363 -27.161 -8.126 1.00 65.12 1046 ILE A C 1
ATOM 8186 O O . ILE A 1 1046 ? 19.043 -28.151 -7.887 1.00 65.12 1046 ILE A O 1
ATOM 8190 N N . SER A 1 1047 ? 18.299 -26.660 -9.364 1.00 53.56 1047 SER A N 1
ATOM 8191 C CA . SER A 1 1047 ? 18.999 -27.252 -10.515 1.00 53.56 1047 SER A CA 1
ATOM 8192 C C . SER A 1 1047 ? 20.518 -27.295 -10.316 1.00 53.56 1047 SER A C 1
ATOM 8194 O O . SER A 1 1047 ? 21.163 -28.304 -10.606 1.00 53.56 1047 SER A O 1
ATOM 8196 N N . ILE A 1 1048 ? 21.100 -26.220 -9.773 1.00 50.06 1048 ILE A N 1
ATOM 8197 C CA . ILE A 1 1048 ? 22.530 -26.156 -9.433 1.00 50.06 1048 ILE A CA 1
ATOM 8198 C C . ILE A 1 1048 ? 22.848 -27.139 -8.297 1.00 50.06 1048 ILE A C 1
ATOM 8200 O O . ILE A 1 1048 ? 23.876 -27.820 -8.333 1.00 50.06 1048 ILE A O 1
ATOM 8204 N N . GLN A 1 1049 ? 21.950 -27.274 -7.319 1.00 56.50 1049 GLN A N 1
ATOM 8205 C CA . GLN A 1 1049 ? 22.093 -28.239 -6.227 1.00 56.50 1049 GLN A CA 1
ATOM 8206 C C . GLN A 1 1049 ? 21.975 -29.692 -6.705 1.00 56.50 1049 GLN A C 1
ATOM 8208 O O . GLN A 1 1049 ? 22.759 -30.527 -6.256 1.00 56.50 1049 GLN A O 1
ATOM 8213 N N . VAL A 1 1050 ? 21.080 -29.996 -7.650 1.00 74.69 1050 VAL A N 1
ATOM 8214 C CA . VAL A 1 1050 ? 20.974 -31.314 -8.294 1.00 74.69 1050 VAL A CA 1
ATOM 8215 C C . VAL A 1 1050 ? 22.265 -31.640 -9.020 1.00 74.69 1050 VAL A C 1
ATOM 8217 O O . VAL A 1 1050 ? 22.794 -32.727 -8.837 1.00 74.69 1050 VAL A O 1
ATOM 8220 N N . VAL A 1 1051 ? 22.809 -30.707 -9.803 1.00 70.62 1051 VAL A N 1
ATOM 8221 C CA . VAL A 1 1051 ? 24.085 -30.906 -10.505 1.00 70.62 1051 VAL A CA 1
ATOM 8222 C C . VAL A 1 1051 ? 25.231 -31.132 -9.519 1.00 70.62 1051 VAL A C 1
ATOM 8224 O O . VAL A 1 1051 ? 26.067 -32.011 -9.730 1.00 70.62 1051 VAL A O 1
ATOM 8227 N N . SER A 1 1052 ? 25.253 -30.379 -8.420 1.00 54.59 1052 SER A N 1
ATOM 8228 C CA . SER A 1 1052 ? 26.249 -30.526 -7.358 1.00 54.59 1052 SER A CA 1
ATOM 8229 C C . SER A 1 1052 ? 26.149 -31.888 -6.654 1.00 54.59 1052 SER A C 1
ATOM 8231 O O . SER A 1 1052 ? 27.145 -32.605 -6.558 1.00 54.59 1052 SER A O 1
ATOM 8233 N N . ARG A 1 1053 ? 24.945 -32.307 -6.238 1.00 72.56 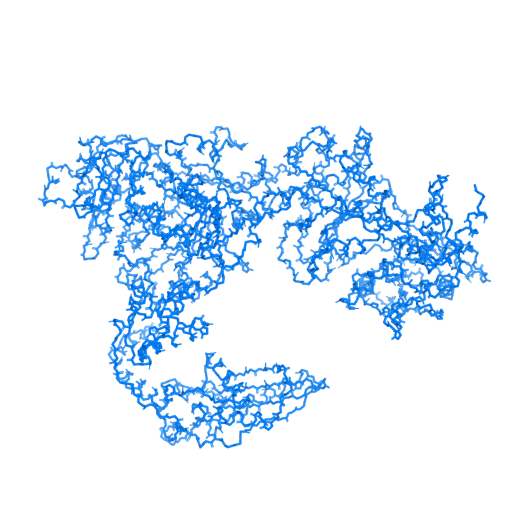1053 ARG A N 1
ATOM 8234 C CA . ARG A 1 1053 ? 24.701 -33.602 -5.575 1.00 72.56 1053 ARG A CA 1
ATOM 8235 C C . ARG A 1 1053 ? 24.857 -34.792 -6.519 1.00 72.56 1053 ARG A C 1
ATOM 8237 O O . ARG A 1 1053 ? 25.400 -35.816 -6.122 1.00 72.56 1053 ARG A O 1
ATOM 8244 N N . ALA A 1 1054 ? 24.464 -34.650 -7.782 1.00 77.00 1054 ALA A N 1
ATOM 8245 C CA . ALA A 1 1054 ? 24.738 -35.637 -8.820 1.00 77.00 1054 ALA A CA 1
ATOM 8246 C C . ALA A 1 1054 ? 26.246 -35.823 -8.986 1.00 77.00 1054 ALA A C 1
ATOM 8248 O O . ALA A 1 1054 ? 26.721 -36.956 -8.945 1.00 77.00 1054 ALA A O 1
ATOM 8249 N N . ARG A 1 1055 ? 27.018 -34.729 -9.045 1.00 67.69 1055 ARG A N 1
ATOM 8250 C CA . ARG A 1 1055 ? 28.484 -34.796 -9.111 1.00 67.69 1055 ARG A CA 1
ATOM 8251 C C . ARG A 1 1055 ? 29.080 -35.493 -7.882 1.00 67.69 1055 ARG A C 1
ATOM 8253 O O . ARG A 1 1055 ? 30.005 -36.283 -8.041 1.00 67.69 1055 ARG A O 1
ATOM 8260 N N . GLN A 1 1056 ? 28.536 -35.258 -6.686 1.00 60.47 1056 GLN A N 1
ATOM 8261 C CA . GLN A 1 1056 ? 28.936 -35.960 -5.455 1.00 60.47 1056 GLN A CA 1
ATOM 8262 C C . GLN A 1 1056 ? 28.607 -37.461 -5.492 1.00 60.47 1056 GLN A C 1
ATOM 8264 O O . GLN A 1 1056 ? 29.390 -38.269 -5.004 1.00 60.47 1056 GLN A O 1
ATOM 8269 N N . ALA A 1 1057 ? 27.503 -37.846 -6.135 1.00 68.88 1057 ALA A N 1
ATOM 8270 C CA . ALA A 1 1057 ? 27.132 -39.239 -6.389 1.00 68.88 1057 ALA A CA 1
ATOM 8271 C C . ALA A 1 1057 ? 27.902 -39.880 -7.567 1.00 68.88 1057 ALA A C 1
ATOM 8273 O O . ALA A 1 1057 ? 27.541 -40.963 -8.029 1.00 68.88 1057 ALA A O 1
ATOM 8274 N N . GLY A 1 1058 ? 28.949 -39.219 -8.077 1.00 66.62 1058 GLY A N 1
ATOM 8275 C CA . GLY A 1 1058 ? 29.747 -39.686 -9.211 1.00 66.62 1058 GLY A CA 1
ATOM 8276 C C . GLY A 1 1058 ? 29.057 -39.527 -10.567 1.00 66.62 1058 GLY A C 1
ATOM 8277 O O . GLY A 1 1058 ? 29.531 -40.085 -11.547 1.00 66.62 1058 GLY A O 1
ATOM 8278 N N . ILE A 1 1059 ? 27.951 -38.783 -10.650 1.00 84.12 1059 ILE A N 1
ATOM 8279 C CA . ILE A 1 1059 ? 27.141 -38.563 -11.853 1.00 84.12 1059 ILE A CA 1
ATOM 8280 C C . ILE A 1 1059 ? 27.420 -37.153 -12.396 1.00 84.12 1059 ILE A C 1
ATOM 8282 O O . ILE A 1 1059 ? 27.019 -36.147 -11.814 1.00 84.12 1059 ILE A O 1
ATOM 8286 N N . ARG A 1 1060 ? 28.093 -37.039 -13.543 1.00 73.94 1060 ARG A N 1
ATOM 8287 C CA . ARG A 1 1060 ? 28.260 -35.752 -14.230 1.00 73.94 1060 ARG A CA 1
ATOM 8288 C C . ARG A 1 1060 ? 26.987 -35.373 -14.974 1.00 73.94 1060 ARG A C 1
ATOM 8290 O O . ARG A 1 1060 ? 26.548 -36.084 -15.876 1.00 73.94 1060 ARG A O 1
ATOM 8297 N N . LEU A 1 1061 ? 26.478 -34.204 -14.613 1.00 76.81 1061 LEU A N 1
ATOM 8298 C CA . LEU A 1 1061 ? 25.421 -33.463 -15.286 1.00 76.81 1061 LEU A CA 1
ATOM 8299 C C . LEU A 1 1061 ? 25.864 -32.003 -15.397 1.00 76.81 1061 LEU A C 1
ATOM 8301 O O . LEU A 1 1061 ? 26.624 -31.517 -14.555 1.00 76.81 1061 LEU A O 1
ATOM 8305 N N . SER A 1 1062 ? 25.400 -31.297 -16.419 1.00 60.78 1062 SER A N 1
ATOM 8306 C CA . SER A 1 1062 ? 25.452 -29.839 -16.470 1.00 60.78 1062 SER A CA 1
ATOM 8307 C C . SER A 1 1062 ? 24.082 -29.255 -16.104 1.00 60.78 1062 SER A C 1
ATOM 8309 O O . SER A 1 1062 ? 23.065 -29.927 -16.277 1.00 60.78 1062 SER A O 1
ATOM 8311 N N . PRO A 1 1063 ? 24.006 -27.996 -15.635 1.00 50.59 1063 PRO A N 1
ATOM 8312 C CA . PRO A 1 1063 ? 22.718 -27.339 -15.413 1.00 50.59 1063 PRO A CA 1
ATOM 8313 C C . PRO A 1 1063 ? 21.860 -27.329 -16.683 1.00 50.59 1063 PRO A C 1
ATOM 8315 O O . PRO A 1 1063 ? 20.662 -27.578 -16.614 1.00 50.59 1063 PRO A O 1
ATOM 8318 N N . ARG A 1 1064 ? 22.490 -27.160 -17.855 1.00 51.34 1064 ARG A N 1
ATOM 8319 C CA . ARG A 1 1064 ? 21.837 -27.240 -19.170 1.00 51.34 1064 ARG A CA 1
ATOM 8320 C C . ARG A 1 1064 ? 21.106 -28.568 -19.386 1.00 51.34 1064 ARG A C 1
ATOM 8322 O O . ARG A 1 1064 ? 20.012 -28.560 -19.945 1.00 51.34 1064 ARG A O 1
ATOM 8329 N N . ASP A 1 1065 ? 21.669 -29.682 -18.921 1.00 66.38 1065 ASP A N 1
ATOM 8330 C CA . ASP A 1 1065 ? 21.057 -31.003 -19.084 1.00 66.38 1065 ASP A CA 1
ATOM 8331 C C . ASP A 1 1065 ? 19.745 -31.126 -18.300 1.00 66.38 1065 ASP A C 1
ATOM 8333 O O . ASP A 1 1065 ? 18.802 -31.730 -18.798 1.00 66.38 1065 ASP A O 1
ATOM 8337 N N . LEU A 1 1066 ? 19.635 -30.497 -17.123 1.00 68.75 1066 LEU A N 1
ATOM 8338 C CA . LEU A 1 1066 ? 18.393 -30.487 -16.339 1.00 68.75 1066 LEU A CA 1
ATOM 8339 C C . LEU A 1 1066 ? 17.275 -29.684 -17.016 1.00 68.75 1066 LEU A C 1
ATOM 8341 O O . LEU A 1 1066 ? 16.116 -30.089 -16.988 1.00 68.75 1066 LEU A O 1
ATOM 8345 N N . PHE A 1 1067 ? 17.626 -28.561 -17.648 1.00 52.00 1067 PHE A N 1
ATOM 8346 C CA . PHE A 1 1067 ? 16.668 -27.719 -18.372 1.00 52.00 1067 PHE A CA 1
ATOM 8347 C C . PHE A 1 1067 ? 16.190 -28.358 -19.678 1.00 52.00 1067 PHE A C 1
ATOM 8349 O O . PHE A 1 1067 ? 15.032 -28.190 -20.058 1.00 52.00 1067 PHE A O 1
ATOM 8356 N N . GLN A 1 1068 ? 17.067 -29.101 -20.355 1.00 56.59 1068 GLN A N 1
ATOM 8357 C CA . GLN A 1 1068 ? 16.760 -29.755 -21.626 1.00 56.59 1068 GLN A CA 1
ATOM 8358 C C . GLN A 1 1068 ? 16.093 -31.129 -21.444 1.00 56.59 1068 GLN A C 1
ATOM 8360 O O . GLN A 1 1068 ? 15.253 -31.520 -22.253 1.00 56.59 1068 GLN A O 1
ATOM 8365 N N . TYR A 1 1069 ? 16.444 -31.861 -20.385 1.00 74.75 1069 TYR A N 1
ATOM 8366 C CA . TYR A 1 1069 ? 16.000 -33.230 -20.130 1.00 74.75 1069 TYR A CA 1
ATOM 8367 C C . TYR A 1 1069 ? 15.317 -33.319 -18.764 1.00 74.75 1069 TYR A C 1
ATOM 8369 O O . TYR A 1 1069 ? 15.846 -33.877 -17.807 1.00 74.75 1069 TYR A O 1
ATOM 8377 N N . GLN A 1 1070 ? 14.099 -32.786 -18.710 1.00 77.69 1070 GLN A N 1
ATOM 8378 C CA . GLN A 1 1070 ? 13.389 -32.421 -17.481 1.00 77.69 1070 GLN A CA 1
ATOM 8379 C C . GLN A 1 1070 ? 12.778 -33.589 -16.689 1.00 77.69 1070 GLN A C 1
ATOM 8381 O O . GLN A 1 1070 ? 12.120 -33.338 -15.692 1.00 77.69 1070 GLN A O 1
ATOM 8386 N N . SER A 1 1071 ? 12.974 -34.846 -17.094 1.00 84.69 1071 SER A N 1
ATOM 8387 C CA . SER A 1 1071 ? 12.529 -36.046 -16.359 1.00 84.69 1071 SER A CA 1
ATOM 8388 C C . SER A 1 1071 ? 13.707 -36.948 -15.992 1.00 84.69 1071 SER A C 1
ATOM 8390 O O . SER A 1 1071 ? 14.727 -36.942 -16.688 1.00 84.69 1071 SER A O 1
ATOM 8392 N N . ILE A 1 1072 ? 13.566 -37.793 -14.964 1.00 87.75 1072 ILE A N 1
ATOM 8393 C CA . ILE A 1 1072 ? 14.589 -38.795 -14.606 1.00 87.75 1072 ILE A CA 1
ATOM 8394 C C . ILE A 1 1072 ? 14.915 -39.699 -15.803 1.00 87.75 1072 ILE A C 1
ATOM 8396 O O . ILE A 1 1072 ? 16.084 -40.011 -16.050 1.00 87.75 1072 ILE A O 1
ATOM 8400 N N . ARG A 1 1073 ? 13.903 -40.086 -16.593 1.00 84.75 1073 ARG A N 1
ATOM 8401 C CA . ARG A 1 1073 ? 14.067 -40.909 -17.796 1.00 84.75 1073 ARG A CA 1
ATOM 8402 C C . ARG A 1 1073 ? 14.935 -40.217 -18.838 1.00 84.75 1073 ARG A C 1
ATOM 8404 O O . ARG A 1 1073 ? 15.830 -40.852 -19.394 1.00 84.75 1073 ARG A O 1
ATOM 8411 N N . SER A 1 1074 ? 14.676 -38.943 -19.125 1.00 79.50 1074 SER A N 1
ATOM 8412 C CA . SER A 1 1074 ? 15.444 -38.187 -20.115 1.00 79.50 1074 SER A CA 1
ATOM 8413 C C . SER A 1 1074 ? 16.840 -37.827 -19.606 1.00 79.50 1074 SER A C 1
ATOM 8415 O O . SER A 1 1074 ? 17.806 -37.937 -20.357 1.00 79.50 1074 SER A O 1
ATOM 8417 N N . LEU A 1 1075 ? 16.963 -37.467 -18.328 1.00 82.44 1075 LEU A N 1
ATOM 8418 C CA . LEU A 1 1075 ? 18.213 -37.025 -17.716 1.00 82.44 1075 LEU A CA 1
ATOM 8419 C C . LEU A 1 1075 ? 19.220 -38.173 -17.582 1.00 82.44 1075 LEU A C 1
ATOM 8421 O O . LEU A 1 1075 ? 20.406 -38.012 -17.862 1.00 82.44 1075 LEU A O 1
ATOM 8425 N N . ALA A 1 1076 ? 18.739 -39.375 -17.255 1.00 84.50 1076 ALA A N 1
ATOM 8426 C CA . ALA A 1 1076 ? 19.571 -40.572 -17.191 1.00 84.50 1076 ALA A CA 1
ATOM 8427 C C . ALA A 1 1076 ? 20.207 -40.954 -18.544 1.00 84.50 1076 ALA A C 1
ATOM 8429 O O . ALA A 1 1076 ? 21.178 -41.705 -18.557 1.00 84.50 1076 ALA A O 1
ATOM 8430 N N . ARG A 1 1077 ? 19.696 -40.457 -19.683 1.00 82.81 1077 ARG A N 1
ATOM 8431 C CA . ARG A 1 1077 ? 20.279 -40.727 -21.014 1.00 82.81 1077 ARG A CA 1
ATOM 8432 C C . ARG A 1 1077 ? 21.527 -39.897 -21.305 1.00 82.81 1077 ARG A C 1
ATOM 8434 O O . ARG A 1 1077 ? 22.297 -40.288 -22.177 1.00 82.81 1077 ARG A O 1
ATOM 8441 N N . VAL A 1 1078 ? 21.702 -38.768 -20.617 1.00 79.88 1078 VAL A N 1
ATOM 8442 C CA . VAL A 1 1078 ? 22.795 -37.810 -20.860 1.00 79.88 1078 VAL A CA 1
ATOM 8443 C C . VAL A 1 1078 ? 23.820 -37.752 -19.726 1.00 79.88 1078 VAL A C 1
ATOM 8445 O O . VAL A 1 1078 ? 24.864 -37.126 -19.879 1.00 79.88 1078 VAL A O 1
ATOM 8448 N N . ALA A 1 1079 ? 23.561 -38.433 -18.607 1.00 81.81 1079 ALA A N 1
ATOM 8449 C CA . ALA A 1 1079 ? 24.461 -38.466 -17.461 1.00 81.81 1079 ALA A CA 1
ATOM 8450 C C . ALA A 1 1079 ? 25.634 -39.453 -17.652 1.00 81.81 1079 ALA A C 1
ATOM 8452 O O . ALA A 1 1079 ? 25.439 -40.575 -18.121 1.00 81.81 1079 ALA A O 1
ATOM 8453 N N . THR A 1 1080 ? 26.847 -39.075 -17.230 1.00 72.25 1080 THR A N 1
ATOM 8454 C CA . THR A 1 1080 ? 28.054 -39.937 -17.279 1.00 72.25 1080 THR A CA 1
ATOM 8455 C C . THR A 1 1080 ? 28.620 -40.196 -15.880 1.00 72.25 1080 THR A C 1
ATOM 8457 O O . THR A 1 1080 ? 28.726 -39.248 -15.105 1.00 72.25 1080 THR A O 1
ATOM 8460 N N . CYS A 1 1081 ? 29.023 -41.431 -15.551 1.00 65.12 1081 CYS A N 1
ATOM 8461 C CA . CYS A 1 1081 ? 29.541 -41.780 -14.217 1.00 65.12 1081 CYS A CA 1
ATOM 8462 C C . CYS A 1 1081 ? 31.082 -41.854 -14.141 1.00 65.12 1081 CYS A C 1
ATOM 8464 O O . CYS A 1 1081 ? 31.697 -42.518 -14.973 1.00 65.12 1081 CYS A O 1
ATOM 8466 N N . GLU A 1 1082 ? 31.691 -41.261 -13.107 1.00 50.69 1082 GLU A N 1
ATOM 8467 C CA . GLU A 1 1082 ? 33.103 -41.453 -12.709 1.00 50.69 1082 GLU A CA 1
ATOM 8468 C C . GLU A 1 1082 ? 33.171 -42.018 -11.265 1.00 50.69 1082 GLU A C 1
ATOM 8470 O O . GLU A 1 1082 ? 32.320 -41.674 -10.442 1.00 50.69 1082 GLU A O 1
ATOM 8475 N N . PRO A 1 1083 ? 34.136 -42.900 -10.921 1.00 42.19 1083 PRO A N 1
ATOM 8476 C CA . PRO A 1 1083 ? 34.190 -43.540 -9.602 1.00 42.19 1083 PRO A CA 1
ATOM 8477 C C . PRO A 1 1083 ? 34.576 -42.555 -8.482 1.00 42.19 1083 PRO A C 1
ATOM 8479 O O . PRO A 1 1083 ? 35.565 -41.831 -8.587 1.00 42.19 1083 PRO A O 1
ATOM 8482 N N . ALA A 1 1084 ? 33.794 -42.550 -7.397 1.00 44.84 1084 ALA A N 1
ATOM 8483 C CA . ALA A 1 1084 ? 33.968 -41.670 -6.241 1.00 44.84 1084 ALA A CA 1
ATOM 8484 C C . ALA A 1 1084 ? 35.230 -41.998 -5.414 1.00 44.84 1084 ALA A C 1
ATOM 8486 O O . ALA A 1 1084 ? 35.558 -43.164 -5.191 1.00 44.84 1084 ALA A O 1
ATOM 8487 N N . SER A 1 1085 ? 35.914 -40.956 -4.924 1.00 48.66 1085 SER A N 1
ATOM 8488 C CA . SER A 1 1085 ? 37.027 -41.066 -3.969 1.00 48.66 1085 SER A CA 1
ATOM 8489 C C . SER A 1 1085 ? 36.522 -41.551 -2.605 1.00 48.66 1085 SER A C 1
ATOM 8491 O O . SER A 1 1085 ? 35.545 -41.017 -2.080 1.00 48.66 1085 SER A O 1
ATOM 8493 N N . VAL A 1 1086 ? 37.179 -42.556 -2.022 1.00 53.62 1086 VAL A N 1
ATOM 8494 C CA . VAL A 1 1086 ? 36.825 -43.107 -0.704 1.00 53.62 1086 VAL A CA 1
ATOM 8495 C C . VAL A 1 1086 ? 37.358 -42.173 0.386 1.00 53.62 1086 VAL A C 1
ATOM 8497 O O . VAL A 1 1086 ? 38.568 -42.073 0.581 1.00 53.62 1086 VAL A O 1
ATOM 8500 N N . ILE A 1 1087 ? 36.457 -41.487 1.091 1.00 62.47 1087 ILE A N 1
ATOM 8501 C CA . ILE A 1 1087 ? 36.783 -40.613 2.228 1.00 62.47 1087 ILE A CA 1
ATOM 8502 C C . ILE A 1 1087 ? 36.661 -41.420 3.525 1.00 62.47 1087 ILE A C 1
ATOM 8504 O O . ILE A 1 1087 ? 35.590 -41.960 3.817 1.00 62.47 1087 ILE A O 1
ATOM 8508 N N . ASP A 1 1088 ? 37.744 -41.485 4.304 1.00 63.56 1088 ASP A N 1
ATOM 8509 C CA . ASP A 1 1088 ? 37.760 -42.128 5.624 1.00 63.56 1088 ASP A CA 1
ATOM 8510 C C . ASP A 1 1088 ? 36.817 -41.399 6.598 1.00 63.56 1088 ASP A C 1
ATOM 8512 O O . ASP A 1 1088 ? 36.843 -40.175 6.726 1.00 63.56 1088 ASP A O 1
ATOM 8516 N N . GLN A 1 1089 ? 35.957 -42.167 7.263 1.00 75.88 1089 GLN A N 1
ATOM 8517 C CA . GLN A 1 1089 ? 34.921 -41.679 8.175 1.00 75.88 1089 GLN A CA 1
ATOM 8518 C C . GLN A 1 1089 ? 35.376 -41.685 9.646 1.00 75.88 1089 GLN A C 1
ATOM 8520 O O . GLN A 1 1089 ? 34.640 -41.224 10.522 1.00 75.88 1089 GLN A O 1
ATOM 8525 N N . GLY A 1 1090 ? 36.577 -42.200 9.935 1.00 74.31 1090 GLY A N 1
ATOM 8526 C CA . GLY A 1 1090 ? 37.156 -42.225 11.276 1.00 74.31 1090 GLY A CA 1
ATOM 8527 C C . GLY A 1 1090 ? 37.516 -40.835 11.834 1.00 74.31 1090 GLY A C 1
ATOM 8528 O O . GLY A 1 1090 ? 37.577 -39.842 11.101 1.00 74.31 1090 GLY A O 1
ATOM 8529 N N . PRO A 1 1091 ? 37.740 -40.716 13.157 1.00 71.81 1091 PRO A N 1
ATOM 8530 C CA . PRO A 1 1091 ? 38.268 -39.497 13.758 1.00 71.81 1091 PRO A CA 1
ATOM 8531 C C . PRO A 1 1091 ? 39.717 -39.273 13.319 1.00 71.81 1091 PRO A C 1
ATOM 8533 O O . PRO A 1 1091 ? 40.573 -40.143 13.474 1.00 71.81 1091 PRO A O 1
ATOM 8536 N N . VAL A 1 1092 ? 40.002 -38.080 12.802 1.00 79.75 1092 VAL A N 1
ATOM 8537 C CA . VAL A 1 1092 ? 41.341 -37.732 12.311 1.00 79.75 1092 VAL A CA 1
ATOM 8538 C C . VAL A 1 1092 ? 42.271 -37.446 13.494 1.00 79.75 1092 VAL A C 1
ATOM 8540 O O . VAL A 1 1092 ? 41.881 -36.782 14.462 1.00 79.75 1092 VAL A O 1
ATOM 8543 N N . THR A 1 1093 ? 43.502 -37.955 13.430 1.00 81.12 1093 THR A N 1
ATOM 8544 C CA . THR A 1 1093 ? 44.540 -37.784 14.460 1.00 81.12 1093 THR A CA 1
ATOM 8545 C C . THR A 1 1093 ? 45.850 -37.304 13.845 1.00 81.12 1093 THR A C 1
ATOM 8547 O O . THR A 1 1093 ? 46.148 -37.641 12.702 1.00 81.12 1093 THR A O 1
ATOM 8550 N N . GLY A 1 1094 ? 46.663 -36.587 14.622 1.00 83.06 1094 GLY A N 1
ATOM 8551 C CA . GLY A 1 1094 ? 48.006 -36.163 14.218 1.00 83.06 1094 GLY A CA 1
ATOM 8552 C C . GLY A 1 1094 ? 48.131 -34.664 13.945 1.00 83.06 1094 GLY A C 1
ATOM 8553 O O . GLY A 1 1094 ? 47.225 -33.880 14.245 1.00 83.06 1094 GLY A O 1
ATOM 8554 N N . GLU A 1 1095 ? 49.292 -34.283 13.413 1.00 83.94 1095 GLU A N 1
ATOM 8555 C CA . GLU A 1 1095 ? 49.651 -32.898 13.100 1.00 83.94 1095 GLU A CA 1
ATOM 8556 C C . GLU A 1 1095 ? 48.850 -32.344 11.920 1.00 83.94 1095 GLU A C 1
ATOM 8558 O O . GLU A 1 1095 ? 48.630 -33.007 10.900 1.00 83.94 1095 GLU A O 1
ATOM 8563 N N . VAL A 1 1096 ? 48.424 -31.092 12.069 1.00 87.38 1096 VAL A N 1
ATOM 8564 C CA . VAL A 1 1096 ? 47.720 -30.327 11.045 1.00 87.38 1096 VAL A CA 1
ATOM 8565 C C . VAL A 1 1096 ? 48.502 -29.055 10.794 1.00 87.38 1096 VAL A C 1
ATOM 8567 O O . VAL A 1 1096 ? 48.958 -28.390 11.720 1.00 87.38 1096 VAL A O 1
ATOM 8570 N N . MET A 1 1097 ? 48.651 -28.706 9.526 1.00 87.69 1097 MET A N 1
ATOM 8571 C CA . MET A 1 1097 ? 49.320 -27.467 9.167 1.00 87.69 1097 MET A CA 1
ATOM 8572 C C . MET A 1 1097 ? 48.434 -26.286 9.547 1.00 87.69 1097 MET A C 1
ATOM 8574 O O . MET A 1 1097 ? 47.230 -26.293 9.283 1.00 87.69 1097 MET A O 1
ATOM 8578 N N . LEU A 1 1098 ? 49.047 -25.274 10.155 1.00 89.56 1098 LEU A N 1
ATOM 8579 C CA . LEU A 1 1098 ? 48.377 -24.009 10.405 1.00 89.56 1098 LEU A CA 1
ATOM 8580 C C . LEU A 1 1098 ? 47.989 -23.381 9.067 1.00 89.56 1098 LEU A C 1
ATOM 8582 O O . LEU A 1 1098 ? 48.793 -23.259 8.142 1.00 89.56 1098 LEU A O 1
ATOM 8586 N N . THR A 1 1099 ? 46.741 -22.955 8.967 1.00 88.62 1099 THR A N 1
ATOM 8587 C CA . THR A 1 1099 ? 46.274 -22.186 7.814 1.00 88.62 1099 THR A CA 1
ATOM 8588 C C . THR A 1 1099 ? 46.822 -20.755 7.860 1.00 88.62 1099 THR A C 1
ATOM 8590 O O . THR A 1 1099 ? 47.163 -20.256 8.939 1.00 88.62 1099 THR A O 1
ATOM 8593 N N . PRO A 1 1100 ? 46.861 -20.028 6.726 1.00 84.50 1100 PRO A N 1
ATOM 8594 C CA . PRO A 1 1100 ? 47.350 -18.646 6.701 1.00 84.50 1100 PRO A CA 1
ATOM 8595 C C . PRO A 1 1100 ? 46.651 -17.709 7.704 1.00 84.50 1100 PRO A C 1
ATOM 8597 O O . PRO A 1 1100 ? 47.281 -16.824 8.281 1.00 84.50 1100 PRO A O 1
ATOM 8600 N N . VAL A 1 1101 ? 45.354 -17.918 7.963 1.00 84.06 1101 VAL A N 1
ATOM 8601 C CA . VAL A 1 1101 ? 44.596 -17.118 8.941 1.00 84.06 1101 VAL A CA 1
ATOM 8602 C C . VAL A 1 1101 ? 44.974 -17.451 10.388 1.00 84.06 1101 VAL A C 1
ATOM 8604 O O . VAL A 1 1101 ? 45.081 -16.544 11.211 1.00 84.06 1101 VAL A O 1
ATOM 8607 N N . GLN A 1 1102 ? 45.251 -18.722 10.695 1.00 90.62 1102 GLN A N 1
ATOM 8608 C CA . GLN A 1 1102 ? 45.744 -19.132 12.012 1.00 90.62 1102 GLN A CA 1
ATOM 8609 C C . GLN A 1 1102 ? 47.158 -18.601 12.266 1.00 90.62 1102 GLN A C 1
ATOM 8611 O O . GLN A 1 1102 ? 47.426 -18.108 13.360 1.00 90.62 1102 GLN A O 1
ATOM 8616 N N . HIS A 1 1103 ? 48.033 -18.614 11.252 1.00 88.00 1103 HIS A N 1
ATOM 8617 C CA . HIS A 1 1103 ? 49.347 -17.968 11.333 1.00 88.00 1103 HIS A CA 1
ATOM 8618 C C . HIS A 1 1103 ? 49.218 -16.490 11.726 1.00 88.00 1103 HIS A C 1
ATOM 8620 O O . HIS A 1 1103 ? 49.761 -16.080 12.753 1.00 88.00 1103 HIS A O 1
ATOM 8626 N N . ARG A 1 1104 ? 48.394 -15.722 10.999 1.00 85.88 1104 ARG A N 1
ATOM 8627 C CA . ARG A 1 1104 ? 48.137 -14.306 11.309 1.00 85.88 1104 ARG A CA 1
ATOM 8628 C C . ARG A 1 1104 ? 47.572 -14.105 12.723 1.00 85.88 1104 ARG A C 1
ATOM 8630 O O . ARG A 1 1104 ? 47.982 -13.182 13.422 1.00 85.88 1104 ARG A O 1
ATOM 8637 N N . PHE A 1 1105 ? 46.641 -14.954 13.162 1.00 90.69 1105 PHE A N 1
ATOM 8638 C CA . PHE A 1 1105 ? 46.037 -14.866 14.498 1.00 90.69 1105 PHE A CA 1
ATOM 8639 C C . PHE A 1 1105 ? 47.072 -15.024 15.625 1.00 90.69 1105 PHE A C 1
ATOM 8641 O O . PHE A 1 1105 ? 47.039 -14.299 16.624 1.00 90.69 1105 PHE A O 1
ATOM 8648 N N . PHE A 1 1106 ? 48.020 -15.950 15.469 1.00 90.31 1106 PHE A N 1
ATOM 8649 C CA . PHE A 1 1106 ? 49.061 -16.175 16.470 1.00 90.31 1106 PHE A CA 1
ATOM 8650 C C . PHE A 1 1106 ? 50.202 -15.147 16.421 1.00 90.31 1106 PHE A C 1
ATOM 8652 O O . PHE A 1 1106 ? 50.826 -14.899 17.457 1.00 90.31 1106 PHE A O 1
ATOM 8659 N N . GLU A 1 1107 ? 50.440 -14.510 15.271 1.00 87.56 1107 GLU A N 1
ATOM 8660 C CA . GLU A 1 1107 ? 51.388 -13.395 15.112 1.00 87.56 1107 GLU A CA 1
ATOM 8661 C C . GLU A 1 1107 ? 50.914 -12.110 15.811 1.00 87.56 1107 GLU A C 1
ATOM 8663 O O . GLU A 1 1107 ? 51.720 -11.370 16.378 1.00 87.56 1107 GLU A O 1
ATOM 8668 N N . GLN A 1 1108 ? 49.605 -11.848 15.831 1.00 83.56 1108 GLN A N 1
ATOM 8669 C CA . GLN A 1 1108 ? 49.030 -10.658 16.465 1.00 83.56 1108 GLN A CA 1
ATOM 8670 C C . GLN A 1 1108 ? 49.030 -10.761 17.989 1.00 83.56 1108 GLN A C 1
ATOM 8672 O O . GLN A 1 1108 ? 48.550 -11.751 18.534 1.00 83.56 1108 GLN A O 1
ATOM 8677 N N . ALA A 1 1109 ? 49.492 -9.728 18.699 1.00 82.06 1109 ALA A N 1
ATOM 8678 C CA . ALA A 1 1109 ? 49.494 -9.674 20.163 1.00 82.06 1109 ALA A CA 1
ATOM 8679 C C . ALA A 1 1109 ? 48.081 -9.456 20.746 1.00 82.06 1109 ALA A C 1
ATOM 8681 O O . ALA A 1 1109 ? 47.677 -8.331 21.020 1.00 82.06 1109 ALA A O 1
ATOM 8682 N N . ILE A 1 1110 ? 47.337 -10.543 20.961 1.00 85.44 1110 ILE A N 1
ATOM 8683 C CA . ILE A 1 1110 ? 45.990 -10.517 21.551 1.00 85.44 1110 ILE A CA 1
ATOM 8684 C C . ILE A 1 1110 ? 46.076 -10.890 23.053 1.00 85.44 1110 ILE A C 1
ATOM 8686 O O . ILE A 1 1110 ? 46.486 -12.015 23.367 1.00 85.44 1110 ILE A O 1
ATOM 8690 N N . PRO A 1 1111 ? 45.694 -9.989 23.987 1.00 73.50 1111 PRO A N 1
ATOM 8691 C CA . PRO A 1 1111 ? 45.872 -10.167 25.439 1.00 73.50 1111 PRO A CA 1
ATOM 8692 C C . PRO A 1 1111 ? 45.112 -11.342 26.079 1.00 73.50 1111 PRO A C 1
ATOM 8694 O O . PRO A 1 1111 ? 45.496 -11.788 27.154 1.00 73.50 1111 PRO A O 1
ATOM 8697 N N . ALA A 1 1112 ? 44.075 -11.876 25.424 1.00 85.00 1112 ALA A N 1
ATOM 8698 C CA . ALA A 1 1112 ? 43.305 -13.033 25.892 1.00 85.00 1112 ALA A CA 1
ATOM 8699 C C . ALA A 1 1112 ? 42.801 -13.879 24.707 1.00 85.00 1112 ALA A C 1
ATOM 8701 O O . ALA A 1 1112 ? 41.600 -13.994 24.482 1.00 85.00 1112 ALA A O 1
ATOM 8702 N N . ARG A 1 1113 ? 43.727 -14.451 23.915 1.00 89.25 1113 ARG A N 1
ATOM 8703 C CA . ARG A 1 1113 ? 43.397 -15.199 22.676 1.00 89.25 1113 ARG A CA 1
ATOM 8704 C C . ARG A 1 1113 ? 42.327 -16.267 22.874 1.00 89.25 1113 ARG A C 1
ATOM 8706 O O . ARG A 1 1113 ? 41.493 -16.416 22.003 1.00 89.25 1113 ARG A O 1
ATOM 8713 N N . GLN A 1 1114 ? 42.331 -16.932 24.025 1.00 87.75 1114 GLN A N 1
ATOM 8714 C CA . GLN A 1 1114 ? 41.368 -17.965 24.413 1.00 87.75 1114 GLN A CA 1
ATOM 8715 C C . GLN A 1 1114 ? 39.899 -17.488 24.443 1.00 87.75 1114 GLN A C 1
ATOM 8717 O O . GLN A 1 1114 ? 38.992 -18.274 24.185 1.00 87.75 1114 GLN A O 1
ATOM 8722 N N . HIS A 1 1115 ? 39.655 -16.196 24.694 1.00 90.31 1115 HIS A N 1
ATOM 8723 C CA . HIS A 1 1115 ? 38.312 -15.600 24.717 1.00 90.31 1115 HIS A CA 1
ATOM 8724 C C . HIS A 1 1115 ? 37.802 -15.201 23.318 1.00 90.31 1115 HIS A C 1
ATOM 8726 O O . HIS A 1 1115 ? 36.727 -14.622 23.184 1.00 90.31 1115 HIS A O 1
ATOM 8732 N N . TRP A 1 1116 ? 38.567 -15.460 22.252 1.00 92.25 1116 TRP A N 1
ATOM 8733 C CA . TRP A 1 1116 ? 38.171 -15.131 20.882 1.00 92.25 1116 TRP A CA 1
ATOM 8734 C C . TRP A 1 1116 ? 37.218 -16.206 20.326 1.00 92.25 1116 TRP A C 1
ATOM 8736 O O . TRP A 1 1116 ? 37.575 -17.019 19.469 1.00 92.25 1116 TRP A O 1
ATOM 8746 N N . ASN A 1 1117 ? 35.995 -16.244 20.856 1.00 93.75 1117 ASN A N 1
ATOM 8747 C CA . ASN A 1 1117 ? 34.990 -17.271 20.578 1.00 93.75 1117 ASN A CA 1
ATOM 8748 C C . ASN A 1 1117 ? 33.642 -16.698 20.116 1.00 93.75 1117 ASN A C 1
ATOM 8750 O O . ASN A 1 1117 ? 33.389 -15.500 20.199 1.00 93.75 1117 ASN A O 1
ATOM 8754 N N . GLN A 1 1118 ? 32.802 -17.597 19.606 1.00 93.75 1118 GLN A N 1
ATOM 8755 C CA . GLN A 1 1118 ? 31.380 -17.378 19.370 1.00 93.75 1118 GLN A CA 1
ATOM 8756 C C . GLN A 1 1118 ? 30.588 -18.166 20.412 1.00 93.75 1118 GLN A C 1
ATOM 8758 O O . GLN A 1 1118 ? 30.983 -19.281 20.766 1.00 93.75 1118 GLN A O 1
ATOM 8763 N N . SER A 1 1119 ? 29.455 -17.629 20.863 1.00 93.56 1119 SER A N 1
ATOM 8764 C CA . SER A 1 1119 ? 28.580 -18.310 21.815 1.00 93.56 1119 SER A CA 1
ATOM 8765 C C . SER A 1 1119 ? 27.102 -18.212 21.428 1.00 93.56 1119 SER A C 1
ATOM 8767 O O . SER A 1 1119 ? 26.665 -17.223 20.844 1.00 93.56 1119 SER A O 1
ATOM 8769 N N . LEU A 1 1120 ? 26.333 -19.260 21.737 1.00 94.81 1120 LEU A N 1
ATOM 8770 C CA . LEU A 1 1120 ? 24.886 -19.335 21.531 1.00 94.81 1120 LEU A CA 1
ATOM 8771 C C . LEU A 1 1120 ? 24.199 -19.791 22.815 1.00 94.81 1120 LEU A C 1
ATOM 8773 O O . LEU A 1 1120 ? 24.515 -20.861 23.332 1.00 94.81 1120 LEU A O 1
ATOM 8777 N N . LEU A 1 1121 ? 23.234 -19.006 23.295 1.00 95.56 1121 LEU A N 1
ATOM 8778 C CA . LEU A 1 1121 ? 22.380 -19.355 24.427 1.00 95.56 1121 LEU A CA 1
ATOM 8779 C C . LEU A 1 1121 ? 21.019 -19.841 23.916 1.00 95.56 1121 LEU A C 1
ATOM 8781 O O . LEU A 1 1121 ? 20.279 -19.094 23.280 1.00 95.56 1121 LEU A O 1
ATOM 8785 N N . LEU A 1 1122 ? 20.688 -21.095 24.200 1.00 95.56 1122 LEU A N 1
ATOM 8786 C CA . LEU A 1 1122 ? 19.507 -21.777 23.685 1.00 95.56 1122 LEU A CA 1
ATOM 8787 C C . LEU A 1 1122 ? 18.498 -22.037 24.806 1.00 95.56 1122 LEU A C 1
ATOM 8789 O O . LEU A 1 1122 ? 18.867 -22.458 25.902 1.00 95.56 1122 LEU A O 1
ATOM 8793 N N . ALA A 1 1123 ? 17.214 -21.848 24.508 1.00 93.38 1123 ALA A N 1
ATOM 8794 C CA . ALA A 1 1123 ? 16.111 -22.328 25.335 1.00 93.38 1123 ALA A CA 1
ATOM 8795 C C . ALA A 1 1123 ? 15.599 -23.657 24.743 1.00 93.38 1123 ALA A C 1
ATOM 8797 O O . ALA A 1 1123 ? 14.987 -23.646 23.669 1.00 93.38 1123 ALA A O 1
ATOM 8798 N N . PRO A 1 1124 ? 15.884 -24.812 25.369 1.00 91.50 1124 PRO A N 1
ATOM 8799 C CA . PRO A 1 1124 ? 15.430 -26.093 24.856 1.00 91.50 1124 PRO A CA 1
ATOM 8800 C C . PRO A 1 1124 ? 13.908 -26.226 25.015 1.00 91.50 1124 PRO A C 1
ATOM 8802 O O . PRO A 1 1124 ? 13.327 -25.775 25.998 1.00 91.50 1124 PRO A O 1
ATOM 8805 N N . ARG A 1 1125 ? 13.255 -26.848 24.025 1.00 87.75 1125 ARG A N 1
ATOM 8806 C CA . ARG A 1 1125 ? 11.795 -27.084 24.030 1.00 87.75 1125 ARG A CA 1
ATOM 8807 C C . ARG A 1 1125 ? 11.369 -28.213 24.972 1.00 87.75 1125 ARG A C 1
ATOM 8809 O O . ARG A 1 1125 ? 10.205 -28.293 25.340 1.00 87.75 1125 ARG A O 1
ATOM 8816 N N . GLU A 1 1126 ? 12.309 -29.078 25.326 1.00 88.25 1126 GLU A N 1
ATOM 8817 C CA . GLU A 1 1126 ? 12.140 -30.214 26.228 1.00 88.25 1126 GLU A CA 1
ATOM 8818 C C . GLU A 1 1126 ? 13.259 -30.163 27.271 1.00 88.25 1126 GLU A C 1
ATOM 8820 O O . GLU A 1 1126 ? 14.347 -29.659 26.984 1.00 88.25 1126 GLU A O 1
ATOM 8825 N N . ALA A 1 1127 ? 13.005 -30.678 28.475 1.00 91.25 1127 ALA A N 1
ATOM 8826 C CA . ALA A 1 1127 ? 14.039 -30.771 29.497 1.00 91.25 1127 ALA A CA 1
ATOM 8827 C C . ALA A 1 1127 ? 15.167 -31.698 29.014 1.00 91.25 1127 ALA A C 1
ATOM 8829 O O . ALA A 1 1127 ? 14.943 -32.867 28.702 1.00 91.25 1127 ALA A O 1
ATOM 8830 N N . LEU A 1 1128 ? 16.382 -31.163 28.945 1.00 94.81 1128 LEU A N 1
ATOM 8831 C CA . LEU A 1 1128 ? 17.578 -31.884 28.556 1.00 94.81 1128 LEU A CA 1
ATOM 8832 C C . LEU A 1 1128 ? 18.113 -32.689 29.740 1.00 94.81 1128 LEU A C 1
ATOM 8834 O O . LEU A 1 1128 ? 18.436 -32.153 30.802 1.00 94.81 1128 LEU A O 1
ATOM 8838 N N . GLU A 1 1129 ? 18.256 -33.990 29.518 1.00 94.00 1129 GLU A N 1
ATOM 8839 C CA . GLU A 1 1129 ? 18.986 -34.907 30.386 1.00 94.00 1129 GLU A CA 1
ATOM 8840 C C . GLU A 1 1129 ? 20.507 -34.710 30.224 1.00 94.00 1129 GLU A C 1
ATOM 8842 O O . GLU A 1 1129 ? 21.020 -34.904 29.112 1.00 94.00 1129 GLU A O 1
ATOM 8847 N N . PRO A 1 1130 ? 21.251 -34.378 31.300 1.00 93.19 1130 PRO A N 1
ATOM 8848 C CA . PRO A 1 1130 ? 22.683 -34.087 31.215 1.00 93.19 1130 PRO A CA 1
ATOM 8849 C C . PRO A 1 1130 ? 23.523 -35.233 30.638 1.00 93.19 1130 PRO A C 1
ATOM 8851 O O . PRO A 1 1130 ? 24.312 -35.011 29.729 1.00 93.19 1130 PRO A O 1
ATOM 8854 N N . VAL A 1 1131 ? 23.288 -36.475 31.078 1.00 92.06 1131 VAL A N 1
ATOM 8855 C CA . VAL A 1 1131 ? 24.040 -37.664 30.619 1.00 92.06 1131 VAL A CA 1
ATOM 8856 C C . VAL A 1 1131 ? 23.884 -37.882 29.111 1.00 92.06 1131 VAL A C 1
ATOM 8858 O O . VAL A 1 1131 ? 24.826 -38.237 28.403 1.00 92.06 1131 VAL A O 1
ATOM 8861 N N . ARG A 1 1132 ? 22.676 -37.642 28.596 1.00 93.19 1132 ARG A N 1
ATOM 8862 C CA . ARG A 1 1132 ? 22.369 -37.767 27.171 1.00 93.19 1132 ARG A CA 1
ATOM 8863 C C . ARG A 1 1132 ? 23.005 -36.642 26.359 1.00 93.19 1132 ARG A C 1
ATOM 8865 O O . ARG A 1 1132 ? 23.451 -36.868 25.236 1.00 93.19 1132 ARG A O 1
ATOM 8872 N N . LEU A 1 1133 ? 23.073 -35.443 26.936 1.00 94.50 1133 LEU A N 1
ATOM 8873 C CA . LEU A 1 1133 ? 23.708 -34.285 26.317 1.00 94.50 1133 LEU A CA 1
ATOM 8874 C C . LEU A 1 1133 ? 25.228 -34.454 26.255 1.00 94.50 1133 LEU A C 1
ATOM 8876 O O . LEU A 1 1133 ? 25.821 -34.180 25.218 1.00 94.50 1133 LEU A O 1
ATOM 8880 N N . GLU A 1 1134 ? 25.843 -34.979 27.313 1.00 94.56 1134 GLU A N 1
ATOM 8881 C CA . GLU A 1 1134 ? 27.264 -35.340 27.339 1.00 94.56 1134 GLU A CA 1
ATOM 8882 C C . GLU A 1 1134 ? 27.601 -36.370 26.251 1.00 94.56 1134 GLU A C 1
ATOM 8884 O O . GLU A 1 1134 ? 28.551 -36.180 25.494 1.00 94.56 1134 GLU A O 1
ATOM 8889 N N . ALA A 1 1135 ? 26.792 -37.422 26.093 1.00 92.19 1135 ALA A N 1
ATOM 8890 C CA . ALA A 1 1135 ? 26.995 -38.406 25.027 1.00 92.19 1135 ALA A CA 1
ATOM 8891 C C . ALA A 1 1135 ? 26.884 -37.781 23.621 1.00 92.19 1135 ALA A C 1
ATOM 8893 O O . ALA A 1 1135 ? 27.714 -38.048 22.748 1.00 92.19 1135 ALA A O 1
ATOM 8894 N N . ALA A 1 1136 ? 25.896 -36.904 23.416 1.00 94.19 1136 ALA A N 1
ATOM 8895 C CA . ALA A 1 1136 ? 25.690 -36.208 22.149 1.00 94.19 1136 ALA A CA 1
ATOM 8896 C C . ALA A 1 1136 ? 26.846 -35.255 21.809 1.00 94.19 1136 ALA A C 1
ATOM 8898 O O . ALA A 1 1136 ? 27.326 -35.234 20.676 1.00 94.19 1136 ALA A O 1
ATOM 8899 N N . LEU A 1 1137 ? 27.337 -34.509 22.801 1.00 94.69 1137 LEU A N 1
ATOM 8900 C CA . LEU A 1 1137 ? 28.499 -33.634 22.663 1.00 94.69 1137 LEU A CA 1
ATOM 8901 C C . LEU A 1 1137 ? 29.766 -34.439 22.338 1.00 94.69 1137 LEU A C 1
ATOM 8903 O O . LEU A 1 1137 ? 30.552 -34.014 21.495 1.00 94.69 1137 LEU A O 1
ATOM 8907 N N . ALA A 1 1138 ? 29.947 -35.624 22.931 1.00 92.62 1138 ALA A N 1
ATOM 8908 C CA . ALA A 1 1138 ? 31.080 -36.501 22.628 1.00 92.62 1138 ALA A CA 1
ATOM 8909 C C . ALA A 1 1138 ? 31.061 -36.927 21.153 1.00 92.62 1138 ALA A C 1
ATOM 8911 O O . ALA A 1 1138 ? 32.075 -36.862 20.454 1.00 92.62 1138 ALA A O 1
ATOM 8912 N N . GLN A 1 1139 ? 29.885 -37.332 20.667 1.00 91.94 1139 GLN A N 1
ATOM 8913 C CA . GLN A 1 1139 ? 29.683 -37.731 19.279 1.00 91.94 1139 GLN A CA 1
ATOM 8914 C C . GLN A 1 1139 ? 29.931 -36.557 18.324 1.00 91.94 1139 GLN A C 1
ATOM 8916 O O . GLN A 1 1139 ? 30.662 -36.719 17.348 1.00 91.94 1139 GLN A O 1
ATOM 8921 N N . LEU A 1 1140 ? 29.402 -35.371 18.640 1.00 93.25 1140 LEU A N 1
ATOM 8922 C CA . LEU A 1 1140 ? 29.580 -34.154 17.848 1.00 93.25 1140 LEU A CA 1
ATOM 8923 C C . LEU A 1 1140 ? 31.059 -33.746 17.740 1.00 93.25 1140 LEU A C 1
ATOM 8925 O O . LEU A 1 1140 ? 31.557 -33.522 16.639 1.00 93.25 1140 LEU A O 1
ATOM 8929 N N . ILE A 1 1141 ? 31.777 -33.697 18.868 1.00 92.44 1141 ILE A N 1
ATOM 8930 C CA . ILE A 1 1141 ? 33.194 -33.300 18.922 1.00 92.44 1141 ILE A CA 1
ATOM 8931 C C . ILE A 1 1141 ? 34.081 -34.289 18.151 1.00 92.44 1141 ILE A C 1
ATOM 8933 O O . ILE A 1 1141 ? 35.041 -33.891 17.492 1.00 92.44 1141 ILE A O 1
ATOM 8937 N N . ASN A 1 1142 ? 33.775 -35.585 18.207 1.00 90.06 1142 ASN A N 1
ATOM 8938 C CA . ASN A 1 1142 ? 34.541 -36.600 17.479 1.00 90.06 1142 ASN A CA 1
ATOM 8939 C C . ASN A 1 1142 ? 34.203 -36.656 15.988 1.00 90.06 1142 ASN A C 1
ATOM 8941 O O . ASN A 1 1142 ? 35.052 -37.044 15.182 1.00 90.06 1142 ASN A O 1
ATOM 8945 N N . HIS A 1 1143 ? 32.979 -36.281 15.623 1.00 90.12 1143 HIS A N 1
ATOM 8946 C CA . HIS A 1 1143 ? 32.553 -36.198 14.236 1.00 90.12 1143 HIS A CA 1
ATOM 8947 C C . HIS A 1 1143 ? 33.188 -34.992 13.533 1.00 90.12 1143 HIS A C 1
ATOM 8949 O O . HIS A 1 1143 ? 33.779 -35.133 12.464 1.00 90.12 1143 HIS A O 1
ATOM 8955 N N . HIS A 1 1144 ? 33.164 -33.825 14.175 1.00 90.94 1144 HIS A N 1
ATOM 8956 C CA . HIS A 1 1144 ? 33.731 -32.591 13.638 1.00 90.94 1144 HIS A CA 1
ATOM 8957 C C . HIS A 1 1144 ? 35.167 -32.395 14.119 1.00 90.94 1144 HIS A C 1
ATOM 8959 O O . HIS A 1 1144 ? 35.424 -31.715 15.110 1.00 90.94 1144 HIS A O 1
ATOM 8965 N N . ASP A 1 1145 ? 36.121 -32.983 13.392 1.00 87.56 1145 ASP A N 1
ATOM 8966 C CA . ASP A 1 1145 ? 37.530 -33.072 13.812 1.00 87.56 1145 ASP A CA 1
ATOM 8967 C C . ASP A 1 1145 ? 38.166 -31.710 14.156 1.00 87.56 1145 ASP A C 1
ATOM 8969 O O . ASP A 1 1145 ? 39.010 -31.636 15.048 1.00 87.56 1145 ASP A O 1
ATOM 8973 N N . ALA A 1 1146 ? 37.718 -30.620 13.521 1.00 90.88 1146 ALA A N 1
ATOM 8974 C CA . ALA A 1 1146 ? 38.186 -29.266 13.816 1.00 90.88 1146 ALA A CA 1
ATOM 8975 C C . ALA A 1 1146 ? 37.950 -28.853 15.284 1.00 90.88 1146 ALA A C 1
ATOM 8977 O O . ALA A 1 1146 ? 38.793 -28.180 15.870 1.00 90.88 1146 ALA A O 1
ATOM 8978 N N . LEU A 1 1147 ? 36.869 -29.312 15.926 1.00 92.88 1147 LEU A N 1
ATOM 8979 C CA . LEU A 1 1147 ? 36.575 -29.004 17.334 1.00 92.88 1147 LEU A CA 1
ATOM 8980 C C . LEU A 1 1147 ? 37.620 -29.585 18.296 1.00 92.88 1147 LEU A C 1
ATOM 8982 O O . LEU A 1 1147 ? 37.776 -29.101 19.417 1.00 92.88 1147 LEU A O 1
ATOM 8986 N N . ARG A 1 1148 ? 38.364 -30.607 17.858 1.00 92.00 1148 ARG A N 1
ATOM 8987 C CA . ARG A 1 1148 ? 39.439 -31.248 18.623 1.00 92.00 1148 ARG A CA 1
ATOM 8988 C C . ARG A 1 1148 ? 40.804 -30.606 18.394 1.00 92.00 1148 ARG A C 1
ATOM 8990 O O . ARG A 1 1148 ? 41.791 -31.128 18.898 1.00 92.00 1148 ARG A O 1
ATOM 8997 N N . LEU A 1 1149 ? 40.912 -29.518 17.641 1.00 92.56 1149 LEU A N 1
ATOM 8998 C CA . LEU A 1 1149 ? 42.208 -28.891 17.394 1.00 92.56 1149 LEU A CA 1
ATOM 8999 C C . LEU A 1 1149 ? 42.794 -28.264 18.664 1.00 92.56 1149 LEU A C 1
ATOM 9001 O O . LEU A 1 1149 ? 42.093 -27.640 19.456 1.00 92.56 1149 LEU A O 1
ATOM 9005 N N . ARG A 1 1150 ? 44.105 -28.427 18.832 1.00 92.31 1150 ARG A N 1
ATOM 9006 C CA . ARG A 1 1150 ? 44.928 -27.838 19.890 1.00 92.31 1150 ARG A CA 1
ATOM 9007 C C . ARG A 1 1150 ? 46.061 -27.054 19.260 1.00 92.31 1150 ARG A C 1
ATOM 9009 O O . ARG A 1 1150 ? 46.612 -27.471 18.243 1.00 92.31 1150 ARG A O 1
ATOM 9016 N N . PHE A 1 1151 ? 46.433 -25.963 19.906 1.00 92.81 1151 PHE A N 1
ATOM 9017 C CA . PHE A 1 1151 ? 47.448 -25.023 19.473 1.00 92.81 1151 PHE A CA 1
ATOM 9018 C C . PHE A 1 1151 ? 48.466 -24.831 20.592 1.00 92.81 1151 PHE A C 1
ATOM 9020 O O . PHE A 1 1151 ? 48.162 -24.242 21.630 1.00 92.81 1151 PHE A O 1
ATOM 9027 N N . VAL A 1 1152 ? 49.684 -25.325 20.385 1.00 90.12 1152 VAL A N 1
ATOM 9028 C CA . VAL A 1 1152 ? 50.760 -25.267 21.381 1.00 90.12 1152 VAL A CA 1
ATOM 9029 C C . VAL A 1 1152 ? 51.907 -24.435 20.829 1.00 90.12 1152 VAL A C 1
ATOM 9031 O O . VAL A 1 1152 ? 52.291 -24.563 19.666 1.00 90.12 1152 VAL A O 1
ATOM 9034 N N . ARG A 1 1153 ? 52.455 -23.550 21.665 1.00 87.06 1153 ARG A N 1
ATOM 9035 C CA . ARG A 1 1153 ? 53.620 -22.742 21.311 1.00 87.06 1153 ARG A CA 1
ATOM 9036 C C . ARG A 1 1153 ? 54.901 -23.515 21.617 1.00 87.06 1153 ARG A C 1
ATOM 9038 O O . ARG A 1 1153 ? 55.218 -23.749 22.780 1.00 87.06 1153 ARG A O 1
ATOM 9045 N N . HIS A 1 1154 ? 55.649 -23.846 20.575 1.00 84.19 1154 HIS A N 1
ATOM 9046 C CA . HIS A 1 1154 ? 56.983 -24.435 20.641 1.00 84.19 1154 HIS A CA 1
ATOM 9047 C C . HIS A 1 1154 ? 58.068 -23.367 20.392 1.00 84.19 1154 HIS A C 1
ATOM 9049 O O . HIS A 1 1154 ? 57.749 -22.261 19.943 1.00 84.19 1154 HIS A O 1
ATOM 9055 N N . PRO A 1 1155 ? 59.356 -23.665 20.665 1.00 77.69 1155 PRO A N 1
ATOM 9056 C CA . PRO A 1 1155 ? 60.464 -22.746 20.382 1.00 77.69 1155 PRO A CA 1
ATOM 9057 C C . PRO A 1 1155 ? 60.540 -22.296 18.913 1.00 77.69 1155 PRO A C 1
ATOM 9059 O O . PRO A 1 1155 ? 60.981 -21.184 18.642 1.00 77.69 1155 PRO A O 1
ATOM 9062 N N . GLU A 1 1156 ? 60.078 -23.139 17.984 1.00 78.06 1156 GLU A N 1
ATOM 9063 C CA . GLU A 1 1156 ? 60.102 -22.902 16.533 1.00 78.06 1156 GLU A CA 1
ATOM 9064 C C . GLU A 1 1156 ? 58.825 -22.230 15.989 1.00 78.06 1156 GLU A C 1
ATOM 9066 O O . GLU A 1 1156 ? 58.778 -21.860 14.819 1.00 78.06 1156 GLU A O 1
ATOM 9071 N N . GLY A 1 1157 ? 57.791 -22.036 16.818 1.00 84.44 1157 GLY A N 1
ATOM 9072 C CA . GLY A 1 1157 ? 56.519 -21.440 16.404 1.00 84.44 1157 GLY A CA 1
ATOM 9073 C C . GLY A 1 1157 ? 55.299 -22.112 17.030 1.00 84.44 1157 GLY A C 1
ATOM 9074 O O . GLY A 1 1157 ? 55.411 -22.972 17.903 1.00 84.44 1157 GLY A O 1
ATOM 9075 N N . TRP A 1 1158 ? 54.109 -21.699 16.603 1.00 90.31 1158 TRP A N 1
ATOM 9076 C CA . TRP A 1 1158 ? 52.871 -22.381 16.980 1.00 90.31 1158 TRP A CA 1
ATOM 9077 C C . TRP A 1 1158 ? 52.692 -23.645 16.143 1.00 90.31 1158 TRP A C 1
ATOM 9079 O O . TRP A 1 1158 ? 52.977 -23.643 14.949 1.00 90.31 1158 TRP A O 1
ATOM 9089 N N . GLN A 1 1159 ? 52.207 -24.710 16.768 1.00 89.69 1159 GLN A N 1
ATOM 9090 C CA . GLN A 1 1159 ? 51.857 -25.960 16.101 1.00 89.69 1159 GLN A CA 1
ATOM 9091 C C . GLN A 1 1159 ? 50.399 -26.302 16.377 1.00 89.69 1159 GLN A C 1
ATOM 9093 O O . GLN A 1 1159 ? 49.896 -26.039 17.472 1.00 89.69 1159 GLN A O 1
ATOM 9098 N N . GLN A 1 1160 ? 49.740 -26.897 15.383 1.00 92.12 1160 GLN A N 1
ATOM 9099 C CA . GLN A 1 1160 ? 48.361 -27.352 15.476 1.00 92.12 1160 GLN A CA 1
ATOM 9100 C C . GLN A 1 1160 ? 48.293 -28.878 15.372 1.00 92.12 1160 GLN A C 1
ATOM 9102 O O . GLN A 1 1160 ? 48.865 -29.493 14.475 1.00 92.12 1160 GLN A O 1
ATOM 9107 N N . THR A 1 1161 ? 47.566 -29.506 16.290 1.00 91.12 1161 THR A N 1
ATOM 9108 C CA . THR A 1 1161 ? 47.371 -30.963 16.325 1.00 91.12 1161 THR A CA 1
ATOM 9109 C C . THR A 1 1161 ? 45.931 -31.294 16.686 1.00 91.12 1161 THR A C 1
ATOM 9111 O O . THR A 1 1161 ? 45.255 -30.508 17.347 1.00 91.12 1161 THR A O 1
ATOM 9114 N N . HIS A 1 1162 ? 45.441 -32.460 16.273 1.00 89.00 1162 HIS A N 1
ATOM 9115 C CA . HIS A 1 1162 ? 44.182 -32.979 16.804 1.00 89.00 1162 HIS A CA 1
ATOM 9116 C C . HIS A 1 1162 ? 44.393 -33.598 18.193 1.00 89.00 1162 HIS A C 1
ATOM 9118 O O . HIS A 1 1162 ? 45.259 -34.455 18.376 1.00 89.00 1162 HIS A O 1
ATOM 9124 N N . ALA A 1 1163 ? 43.546 -33.223 19.149 1.00 85.50 1163 ALA A N 1
ATOM 9125 C CA . ALA A 1 1163 ? 43.354 -33.910 20.419 1.00 85.50 1163 ALA A CA 1
ATOM 9126 C C . ALA A 1 1163 ? 42.944 -35.372 20.208 1.00 85.50 1163 ALA A C 1
ATOM 9128 O O . ALA A 1 1163 ? 42.323 -35.713 19.198 1.00 85.50 1163 ALA A O 1
ATOM 9129 N N . ALA A 1 1164 ? 43.188 -36.221 21.209 1.00 86.00 1164 ALA A N 1
ATOM 9130 C CA . ALA A 1 1164 ? 42.574 -37.545 21.252 1.00 86.00 1164 ALA A CA 1
ATOM 9131 C C . ALA A 1 1164 ? 41.030 -37.437 21.202 1.00 86.00 1164 ALA A C 1
ATOM 9133 O O . ALA A 1 1164 ? 40.481 -36.445 21.693 1.00 86.00 1164 ALA A O 1
ATOM 9134 N N . PRO A 1 1165 ? 40.325 -38.424 20.616 1.00 87.19 1165 PRO A N 1
ATOM 9135 C CA . PRO A 1 1165 ? 38.867 -38.475 20.655 1.00 87.19 1165 PRO A CA 1
ATOM 9136 C C . PRO A 1 1165 ? 38.325 -38.338 22.082 1.00 87.19 1165 PRO A C 1
ATOM 9138 O O . PRO A 1 1165 ? 38.847 -38.942 23.020 1.00 87.19 1165 PRO A O 1
ATOM 9141 N N . VAL A 1 1166 ? 37.278 -37.536 22.240 1.00 86.31 1166 VAL A N 1
ATOM 9142 C CA . VAL A 1 1166 ? 36.663 -37.230 23.532 1.00 86.31 1166 VAL A CA 1
ATOM 9143 C C . VAL A 1 1166 ? 35.681 -38.337 23.896 1.00 86.31 1166 VAL A C 1
ATOM 9145 O O . VAL A 1 1166 ? 34.730 -38.591 23.163 1.00 86.31 1166 VAL A O 1
ATOM 9148 N N . THR A 1 1167 ? 35.892 -38.994 25.034 1.00 81.00 1167 THR A N 1
ATOM 9149 C CA . THR A 1 1167 ? 34.957 -39.998 25.571 1.00 81.00 1167 THR A CA 1
ATOM 9150 C C . THR A 1 1167 ? 33.927 -39.391 26.521 1.00 81.00 1167 THR A C 1
ATOM 9152 O O . THR A 1 1167 ? 32.811 -39.887 26.608 1.00 81.00 1167 THR A O 1
ATOM 9155 N N . THR A 1 1168 ? 34.300 -38.320 27.222 1.00 77.88 1168 THR A N 1
ATOM 9156 C CA . THR A 1 1168 ? 33.484 -37.616 28.223 1.00 77.88 1168 THR A CA 1
ATOM 9157 C C . THR A 1 1168 ? 33.735 -36.113 28.079 1.00 77.88 1168 THR A C 1
ATOM 9159 O O . THR A 1 1168 ? 34.766 -35.637 28.565 1.00 77.88 1168 THR A O 1
ATOM 9162 N N . PRO A 1 1169 ? 32.889 -35.370 27.347 1.00 83.50 1169 PRO A N 1
ATOM 9163 C CA . PRO A 1 1169 ? 33.048 -33.930 27.196 1.00 83.50 1169 PRO A CA 1
ATOM 9164 C C . PRO A 1 1169 ? 32.678 -33.218 28.493 1.00 83.50 1169 PRO A C 1
ATOM 9166 O O . PRO A 1 1169 ? 31.873 -33.708 29.283 1.00 83.50 1169 PRO A O 1
ATOM 9169 N N . GLU A 1 1170 ? 33.259 -32.044 28.700 1.00 82.12 1170 GLU A N 1
ATOM 9170 C CA . GLU A 1 1170 ? 32.956 -31.220 29.861 1.00 82.12 1170 GLU A CA 1
ATOM 9171 C C . GLU A 1 1170 ? 31.633 -30.469 29.629 1.00 82.12 1170 GLU A C 1
ATOM 9173 O O . GLU A 1 1170 ? 31.558 -29.555 28.807 1.00 82.12 1170 GLU A O 1
ATOM 9178 N N . LEU A 1 1171 ? 30.573 -30.889 30.328 1.00 92.69 1171 LEU A N 1
ATOM 9179 C CA . LEU A 1 1171 ? 29.294 -30.184 30.399 1.00 92.69 1171 LEU A CA 1
ATOM 9180 C C . LEU A 1 1171 ? 29.168 -29.533 31.776 1.00 92.69 1171 LEU A C 1
ATOM 9182 O O . LEU A 1 1171 ? 29.031 -30.214 32.793 1.00 92.69 1171 LEU A O 1
ATOM 9186 N N . TRP A 1 1172 ? 29.176 -28.207 31.823 1.00 93.81 1172 TRP A N 1
ATOM 9187 C CA . TRP A 1 1172 ? 28.958 -27.486 33.071 1.00 93.81 1172 TRP A CA 1
ATOM 9188 C C . TRP A 1 1172 ? 27.479 -27.495 33.422 1.00 93.81 1172 TRP A C 1
ATOM 9190 O O . TRP A 1 1172 ? 26.647 -27.049 32.638 1.00 93.81 1172 TRP A O 1
ATOM 9200 N N . GLN A 1 1173 ? 27.146 -27.976 34.613 1.00 94.50 1173 GLN A N 1
ATOM 9201 C CA . GLN A 1 1173 ? 25.788 -27.921 35.140 1.00 94.50 1173 GLN A CA 1
ATOM 9202 C C . GLN A 1 1173 ? 25.736 -26.862 36.235 1.00 94.50 1173 GLN A C 1
ATOM 9204 O O . GLN A 1 1173 ? 26.480 -26.940 37.212 1.00 94.50 1173 GLN A O 1
ATOM 9209 N N . ALA A 1 1174 ? 24.880 -25.860 36.062 1.00 94.50 1174 ALA A N 1
ATOM 9210 C CA . ALA A 1 1174 ? 24.759 -24.746 36.995 1.00 94.50 1174 ALA A CA 1
ATOM 9211 C C . ALA A 1 1174 ? 23.292 -24.417 37.283 1.00 94.50 1174 ALA A C 1
ATOM 9213 O O . ALA A 1 1174 ? 22.390 -24.818 36.548 1.00 94.50 1174 ALA A O 1
ATOM 9214 N N . GLN A 1 1175 ? 23.058 -23.666 38.355 1.00 93.56 1175 GLN A N 1
ATOM 9215 C CA . GLN A 1 1175 ? 21.762 -23.056 38.633 1.00 93.56 1175 GLN A CA 1
ATOM 9216 C C . GLN A 1 1175 ? 21.905 -21.539 38.648 1.00 93.56 1175 GLN A C 1
ATOM 9218 O O . GLN A 1 1175 ? 22.946 -21.032 39.064 1.00 93.56 1175 GLN A O 1
ATOM 9223 N N . ALA A 1 1176 ? 20.872 -20.838 38.188 1.00 94.88 1176 ALA A N 1
ATOM 9224 C CA . ALA A 1 1176 ? 20.818 -19.381 38.213 1.00 94.88 1176 ALA A CA 1
ATOM 9225 C C . ALA A 1 1176 ? 19.464 -18.909 38.754 1.00 94.88 1176 ALA A C 1
ATOM 9227 O O . ALA A 1 1176 ? 18.407 -19.316 38.264 1.00 94.88 1176 ALA A O 1
ATOM 9228 N N . ALA A 1 1177 ? 19.494 -18.026 39.751 1.00 90.25 1177 ALA A N 1
ATOM 9229 C CA . ALA A 1 1177 ? 18.295 -17.444 40.349 1.00 90.25 1177 ALA A CA 1
ATOM 9230 C C . ALA A 1 1177 ? 17.622 -16.389 39.449 1.00 90.25 1177 ALA A C 1
ATOM 9232 O O . ALA A 1 1177 ? 16.448 -16.078 39.632 1.00 90.25 1177 ALA A O 1
ATOM 9233 N N . GLY A 1 1178 ? 18.351 -15.856 38.464 1.00 88.88 1178 GLY A N 1
ATOM 9234 C CA . GLY A 1 1178 ? 17.861 -14.872 37.502 1.00 88.88 1178 GLY A CA 1
ATOM 9235 C C . GLY A 1 1178 ? 18.921 -14.490 36.467 1.00 88.88 1178 GLY A C 1
ATOM 9236 O O . GLY A 1 1178 ? 20.032 -15.025 36.460 1.00 88.88 1178 GLY A O 1
ATOM 9237 N N . ASP A 1 1179 ? 18.585 -13.536 35.601 1.00 89.75 1179 ASP A N 1
ATOM 9238 C CA . ASP A 1 1179 ? 19.377 -13.213 34.405 1.00 89.75 1179 ASP A CA 1
ATOM 9239 C C . ASP A 1 1179 ? 20.800 -12.715 34.705 1.00 89.75 1179 ASP A C 1
ATOM 9241 O O . ASP A 1 1179 ? 21.718 -12.972 33.930 1.00 89.75 1179 ASP A O 1
ATOM 9245 N N . ALA A 1 1180 ? 21.020 -12.049 35.843 1.00 91.69 1180 ALA A N 1
ATOM 9246 C CA . ALA A 1 1180 ? 22.348 -11.566 36.231 1.00 91.69 1180 ALA A CA 1
ATOM 9247 C C . ALA A 1 1180 ? 23.329 -12.715 36.536 1.00 91.69 1180 ALA A C 1
ATOM 9249 O O . ALA A 1 1180 ? 24.494 -12.666 36.138 1.00 91.69 1180 ALA A O 1
ATOM 9250 N N . GLU A 1 1181 ? 22.858 -13.769 37.207 1.00 93.50 1181 GLU A N 1
ATOM 9251 C CA . GLU A 1 1181 ? 23.664 -14.964 37.485 1.00 93.50 1181 GLU A CA 1
ATOM 9252 C C . GLU A 1 1181 ? 23.885 -15.786 36.213 1.00 93.50 1181 GLU A C 1
ATOM 9254 O O . GLU A 1 1181 ? 24.993 -16.265 35.971 1.00 93.50 1181 GLU A O 1
ATOM 9259 N N . LEU A 1 1182 ? 22.864 -15.879 35.353 1.00 93.94 1182 LEU A N 1
ATOM 9260 C CA . LEU A 1 1182 ? 22.976 -16.515 34.041 1.00 93.94 1182 LEU A CA 1
ATOM 9261 C C . LEU A 1 1182 ? 24.024 -15.812 33.165 1.00 93.94 1182 LEU A C 1
ATOM 9263 O O . LEU A 1 1182 ? 24.865 -16.480 32.563 1.00 93.94 1182 LEU A O 1
ATOM 9267 N N . ALA A 1 1183 ? 24.017 -14.478 33.128 1.00 93.38 1183 ALA A N 1
ATOM 9268 C CA . ALA A 1 1183 ? 25.003 -13.694 32.394 1.00 93.38 1183 ALA A CA 1
ATOM 9269 C C . ALA A 1 1183 ? 26.426 -13.950 32.915 1.00 93.38 1183 ALA A C 1
ATOM 9271 O O . ALA A 1 1183 ? 27.323 -14.208 32.117 1.00 93.38 1183 ALA A O 1
ATOM 9272 N N . ALA A 1 1184 ? 26.626 -13.977 34.239 1.00 92.88 1184 ALA A N 1
ATOM 9273 C CA . ALA A 1 1184 ? 27.926 -14.277 34.844 1.00 92.88 1184 ALA A CA 1
ATOM 9274 C C . ALA A 1 1184 ? 28.427 -15.696 34.509 1.00 92.88 1184 ALA A C 1
ATOM 9276 O O . ALA A 1 1184 ? 29.611 -15.887 34.223 1.00 92.88 1184 ALA A O 1
ATOM 9277 N N . LEU A 1 1185 ? 27.532 -16.691 34.496 1.00 94.00 1185 LEU A N 1
ATOM 9278 C CA . LEU A 1 1185 ? 27.850 -18.057 34.065 1.00 94.00 1185 LEU A CA 1
ATOM 9279 C C . LEU A 1 1185 ? 28.264 -18.103 32.588 1.00 94.00 1185 LEU A C 1
ATOM 9281 O O . LEU A 1 1185 ? 29.254 -18.756 32.253 1.00 94.00 1185 LEU A O 1
ATOM 9285 N N . CYS A 1 1186 ? 27.556 -17.379 31.717 1.00 93.75 1186 CYS A N 1
ATOM 9286 C CA . CYS A 1 1186 ? 27.884 -17.313 30.292 1.00 93.75 1186 CYS A CA 1
ATOM 9287 C C . CYS A 1 1186 ? 29.245 -16.658 30.039 1.00 93.75 1186 CYS A C 1
ATOM 9289 O O . CYS A 1 1186 ? 30.035 -17.123 29.218 1.00 93.75 1186 CYS A O 1
ATOM 9291 N N . ASP A 1 1187 ? 29.538 -15.600 30.781 1.00 92.38 1187 ASP A N 1
ATOM 9292 C CA . ASP A 1 1187 ? 30.808 -14.885 30.755 1.00 92.38 1187 ASP A CA 1
ATOM 9293 C C . ASP A 1 1187 ? 31.986 -15.765 31.202 1.00 92.38 1187 ASP A C 1
ATOM 9295 O O . ASP A 1 1187 ? 33.058 -15.753 30.594 1.00 92.38 1187 ASP A O 1
ATOM 9299 N N . ASN A 1 1188 ? 31.792 -16.568 32.250 1.00 92.62 1188 ASN A N 1
ATOM 9300 C CA . ASN A 1 1188 ? 32.802 -17.515 32.720 1.00 92.62 1188 ASN A CA 1
ATOM 9301 C C . ASN A 1 1188 ? 33.051 -18.635 31.704 1.00 92.62 1188 ASN A C 1
ATOM 9303 O O . ASN A 1 1188 ? 34.201 -18.993 31.456 1.00 92.62 1188 ASN A O 1
ATOM 9307 N N . ALA A 1 1189 ? 31.995 -19.145 31.069 1.00 92.06 1189 ALA A N 1
ATOM 9308 C CA . ALA A 1 1189 ? 32.106 -20.177 30.043 1.00 92.06 1189 ALA A CA 1
ATOM 9309 C C . ALA A 1 1189 ? 32.848 -19.684 28.798 1.00 92.06 1189 ALA A C 1
ATOM 9311 O O . ALA A 1 1189 ? 33.697 -20.392 28.260 1.00 92.06 1189 ALA A O 1
ATOM 9312 N N . GLN A 1 1190 ? 32.622 -18.437 28.383 1.00 93.31 1190 GLN A N 1
ATOM 9313 C CA . GLN A 1 1190 ? 33.378 -17.821 27.290 1.00 93.31 1190 GLN A CA 1
ATOM 9314 C C . GLN A 1 1190 ? 34.867 -17.643 27.627 1.00 93.31 1190 GLN A C 1
ATOM 9316 O O . GLN A 1 1190 ? 35.713 -17.677 26.737 1.00 93.31 1190 GLN A O 1
ATOM 9321 N N . ARG A 1 1191 ? 35.236 -17.523 28.905 1.00 91.19 1191 ARG A N 1
ATOM 9322 C CA . ARG A 1 1191 ? 36.642 -17.444 29.352 1.00 91.19 1191 ARG A CA 1
ATOM 9323 C C . ARG A 1 1191 ? 37.309 -18.804 29.564 1.00 91.19 1191 ARG A C 1
ATOM 9325 O O . ARG A 1 1191 ? 38.490 -18.830 29.890 1.00 91.19 1191 ARG A O 1
ATOM 9332 N N . SER A 1 1192 ? 36.582 -19.906 29.381 1.00 89.00 1192 SER A N 1
ATOM 9333 C CA . SER A 1 1192 ? 37.027 -21.247 29.787 1.00 89.00 1192 SER A CA 1
ATOM 9334 C C . SER A 1 1192 ? 37.847 -22.021 28.752 1.00 89.00 1192 SER A C 1
ATOM 9336 O O . SER A 1 1192 ? 38.517 -22.985 29.113 1.00 89.00 1192 SER A O 1
ATOM 9338 N N . LEU A 1 1193 ? 37.801 -21.630 27.474 1.00 92.31 1193 LEU A N 1
ATOM 9339 C CA . LEU A 1 1193 ? 38.424 -22.406 26.400 1.00 92.31 1193 LEU A CA 1
ATOM 9340 C C . LEU A 1 1193 ? 39.954 -22.368 26.483 1.00 92.31 1193 LEU A C 1
ATOM 9342 O O . LEU A 1 1193 ? 40.550 -21.300 26.410 1.00 92.31 1193 LEU A O 1
ATOM 9346 N N . ASP A 1 1194 ? 40.607 -23.529 2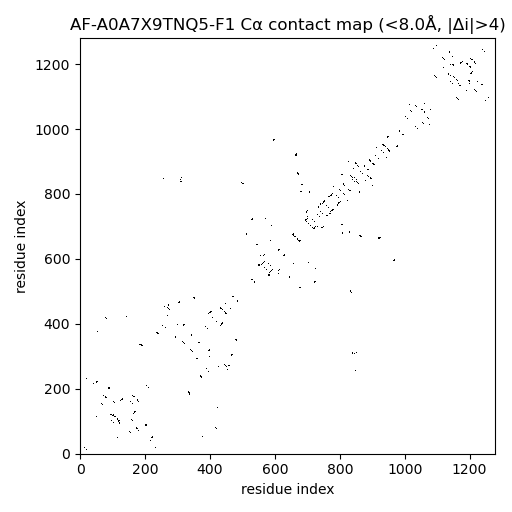6.508 1.00 90.88 1194 ASP A N 1
ATOM 9347 C CA . ASP A 1 1194 ? 42.069 -23.619 26.473 1.00 90.88 1194 ASP A CA 1
ATOM 9348 C C . ASP A 1 1194 ? 42.576 -24.052 25.090 1.00 90.88 1194 ASP A C 1
ATOM 9350 O O . ASP A 1 1194 ? 42.432 -25.205 24.675 1.00 90.88 1194 ASP A O 1
ATOM 9354 N N . LEU A 1 1195 ? 43.240 -23.121 24.398 1.00 91.69 1195 LEU A N 1
ATOM 9355 C CA . LEU A 1 1195 ? 43.868 -23.360 23.099 1.00 91.69 1195 LEU A CA 1
ATOM 9356 C C . LEU A 1 1195 ? 44.885 -24.509 23.112 1.00 91.69 1195 LEU A C 1
ATOM 9358 O O . LEU A 1 1195 ? 44.993 -25.201 22.106 1.00 91.69 1195 LEU A O 1
ATOM 9362 N N . ALA A 1 1196 ? 45.603 -24.749 24.213 1.00 88.81 1196 ALA A N 1
ATOM 9363 C CA . ALA A 1 1196 ? 46.626 -25.793 24.285 1.00 88.81 1196 ALA A CA 1
ATOM 9364 C C . ALA A 1 1196 ? 46.044 -27.194 24.533 1.00 88.81 1196 ALA A C 1
ATOM 9366 O O . ALA A 1 1196 ? 46.653 -28.189 24.136 1.00 88.81 1196 ALA A O 1
ATOM 9367 N N . GLN A 1 1197 ? 44.877 -27.279 25.178 1.00 84.56 1197 GLN A N 1
ATOM 9368 C CA . GLN A 1 1197 ? 44.289 -28.546 25.619 1.00 84.56 1197 GLN A CA 1
ATOM 9369 C C . GLN A 1 1197 ? 43.087 -28.984 24.787 1.00 84.56 1197 GLN A C 1
ATOM 9371 O O . GLN A 1 1197 ? 42.911 -30.183 24.600 1.00 84.56 1197 GLN A O 1
ATOM 9376 N N . GLY A 1 1198 ? 42.267 -28.075 24.254 1.00 78.25 1198 GLY A N 1
ATOM 9377 C CA . GLY A 1 1198 ? 41.004 -28.433 23.597 1.00 78.25 1198 GLY A CA 1
ATOM 9378 C C . GLY A 1 1198 ? 40.106 -29.388 24.429 1.00 78.25 1198 GLY A C 1
ATOM 9379 O O . GLY A 1 1198 ? 40.442 -29.751 25.556 1.00 78.25 1198 GLY A O 1
ATOM 9380 N N . PRO A 1 1199 ? 38.973 -29.868 23.888 1.00 89.00 1199 PRO A N 1
ATOM 9381 C CA . PRO A 1 1199 ? 38.327 -29.404 22.662 1.00 89.00 1199 PRO A CA 1
ATOM 9382 C C . PRO A 1 1199 ? 37.985 -27.912 22.740 1.00 89.00 1199 PRO A C 1
ATOM 9384 O O . PRO A 1 1199 ? 37.777 -27.361 23.816 1.00 89.00 1199 PRO A O 1
ATOM 9387 N N . LEU A 1 1200 ? 37.926 -27.237 21.595 1.00 93.25 1200 LEU A N 1
ATOM 9388 C CA . LEU A 1 1200 ? 37.620 -25.803 21.522 1.00 93.25 1200 LEU A CA 1
ATOM 9389 C C . LEU A 1 1200 ? 36.116 -25.533 21.492 1.00 93.25 1200 LEU A C 1
ATOM 9391 O O . LEU A 1 1200 ? 35.660 -24.625 20.799 1.00 93.25 1200 LEU A O 1
ATOM 9395 N N . LEU A 1 1201 ? 35.376 -26.340 22.253 1.00 94.00 1201 LEU A N 1
ATOM 9396 C CA . LEU A 1 1201 ? 33.945 -26.258 22.487 1.00 94.00 1201 LEU A CA 1
ATOM 9397 C C . LEU A 1 1201 ? 33.692 -26.417 23.990 1.00 94.00 1201 LEU A C 1
ATOM 9399 O O . LEU A 1 1201 ? 34.121 -27.406 24.578 1.00 94.00 1201 LEU A O 1
ATOM 9403 N N . GLY A 1 1202 ? 32.964 -25.472 24.578 1.00 93.00 1202 GLY A N 1
ATOM 9404 C CA . GLY A 1 1202 ? 32.435 -25.534 25.937 1.00 93.00 1202 GLY A CA 1
ATOM 9405 C C . GLY A 1 1202 ? 30.909 -25.535 25.917 1.00 93.00 1202 GLY A C 1
ATOM 9406 O O . GLY A 1 1202 ? 30.296 -24.874 25.076 1.00 93.00 1202 GLY A O 1
ATOM 9407 N N . ALA A 1 1203 ? 30.291 -26.275 26.835 1.00 95.69 1203 ALA A N 1
ATOM 9408 C CA . ALA A 1 1203 ? 28.841 -26.346 26.966 1.00 95.69 1203 ALA A CA 1
ATOM 9409 C C . ALA A 1 1203 ? 28.414 -26.136 28.424 1.00 95.69 1203 ALA A C 1
ATOM 9411 O O . ALA A 1 1203 ? 29.007 -26.712 29.335 1.00 95.69 1203 ALA A O 1
ATOM 9412 N N . VAL A 1 1204 ? 27.364 -25.341 28.641 1.00 96.62 1204 VAL A N 1
ATOM 9413 C CA . VAL A 1 1204 ? 26.783 -25.100 29.970 1.00 96.62 1204 VAL A CA 1
ATOM 9414 C C . VAL A 1 1204 ? 25.283 -25.335 29.930 1.00 96.62 1204 VAL A C 1
ATOM 9416 O O . VAL A 1 1204 ? 24.570 -24.652 29.199 1.00 96.62 1204 VAL A O 1
ATOM 9419 N N . LEU A 1 1205 ? 24.794 -26.263 30.743 1.00 97.06 1205 LEU A N 1
ATOM 9420 C CA . LEU A 1 1205 ? 23.378 -26.451 31.015 1.00 97.06 1205 LEU A CA 1
ATOM 9421 C C . LEU A 1 1205 ? 23.025 -25.758 32.337 1.00 97.06 1205 LEU A C 1
ATOM 9423 O O . LEU A 1 1205 ? 23.450 -26.183 33.412 1.00 97.06 1205 LEU A O 1
ATOM 9427 N N . VAL A 1 1206 ? 22.244 -24.685 32.258 1.00 96.81 1206 VAL A N 1
ATOM 9428 C CA . VAL A 1 1206 ? 21.792 -23.907 33.415 1.00 96.81 1206 VAL A CA 1
ATOM 9429 C C . VAL A 1 1206 ? 20.332 -24.225 33.704 1.00 96.81 1206 VAL A C 1
ATOM 9431 O O . VAL A 1 1206 ? 19.496 -24.134 32.807 1.00 96.81 1206 VAL A O 1
ATOM 9434 N N . VAL A 1 1207 ? 20.014 -24.575 34.950 1.00 96.25 1207 VAL A N 1
ATOM 9435 C CA . VAL A 1 1207 ? 18.633 -24.686 35.441 1.00 96.25 1207 VAL A CA 1
ATOM 9436 C C . VAL A 1 1207 ? 18.265 -23.384 36.153 1.00 96.25 1207 VAL A C 1
ATOM 9438 O O . VAL A 1 1207 ? 18.917 -22.985 37.117 1.00 96.25 1207 VAL A O 1
ATOM 9441 N N . MET A 1 1208 ? 17.237 -22.706 35.661 1.00 95.00 1208 MET A N 1
ATOM 9442 C CA . MET A 1 1208 ? 16.730 -21.453 36.215 1.00 95.00 1208 MET A CA 1
ATOM 9443 C C . MET A 1 1208 ? 15.846 -21.721 37.445 1.00 95.00 1208 MET A C 1
ATOM 9445 O O . MET A 1 1208 ? 15.321 -22.824 37.612 1.00 95.00 1208 MET A O 1
ATOM 9449 N N . ALA A 1 1209 ? 15.639 -20.714 38.300 1.00 90.19 1209 ALA A N 1
ATOM 9450 C CA . ALA A 1 1209 ? 14.795 -20.834 39.500 1.00 90.19 1209 ALA A CA 1
ATOM 9451 C C . ALA A 1 1209 ? 13.335 -21.245 39.220 1.00 90.19 1209 ALA A C 1
ATOM 9453 O O . ALA A 1 1209 ? 12.692 -21.836 40.084 1.00 90.19 1209 ALA A O 1
ATOM 9454 N N . ASP A 1 1210 ? 12.822 -20.965 38.019 1.00 89.56 1210 ASP A N 1
ATOM 9455 C CA . ASP A 1 1210 ? 11.488 -21.375 37.558 1.00 89.56 1210 ASP A CA 1
ATOM 9456 C C . ASP A 1 1210 ? 11.437 -22.824 37.027 1.00 89.56 1210 ASP A C 1
ATOM 9458 O O . ASP A 1 1210 ? 10.391 -23.292 36.581 1.00 89.56 1210 ASP A O 1
ATOM 9462 N N . GLY A 1 1211 ? 12.563 -23.544 37.063 1.00 88.19 1211 GLY A N 1
ATOM 9463 C CA . GLY A 1 1211 ? 12.707 -24.900 36.536 1.00 88.19 1211 GLY A CA 1
ATOM 9464 C C . GLY A 1 1211 ? 12.966 -24.972 35.028 1.00 88.19 1211 GLY A C 1
ATOM 9465 O O . GLY A 1 1211 ? 13.213 -26.066 34.516 1.00 88.19 1211 GLY A O 1
ATOM 9466 N N . SER A 1 1212 ? 12.956 -23.846 34.305 1.00 92.62 1212 SER A N 1
ATOM 9467 C CA . SER A 1 1212 ? 13.336 -23.811 32.891 1.00 92.62 1212 SER A CA 1
ATOM 9468 C C . SER A 1 1212 ? 14.845 -24.011 32.719 1.00 92.62 1212 SER A C 1
ATOM 9470 O O . SER A 1 1212 ? 15.639 -23.719 33.611 1.00 92.62 1212 SER A O 1
ATOM 9472 N N . GLN A 1 1213 ? 15.270 -24.521 31.563 1.00 96.50 1213 GLN A N 1
ATOM 9473 C CA . GLN A 1 1213 ? 16.688 -24.739 31.270 1.00 96.50 1213 GLN A CA 1
ATOM 9474 C C . GLN A 1 1213 ? 17.209 -23.748 30.228 1.00 96.50 1213 GLN A C 1
ATOM 9476 O O . GLN A 1 1213 ? 16.452 -23.226 29.405 1.00 96.50 1213 GLN A O 1
ATOM 9481 N N . ARG A 1 1214 ? 18.516 -23.492 30.245 1.00 97.00 1214 ARG A N 1
ATOM 9482 C CA . ARG A 1 1214 ? 19.258 -22.807 29.183 1.00 97.00 1214 ARG A CA 1
ATOM 9483 C C . ARG A 1 1214 ? 20.496 -23.622 28.833 1.00 97.00 1214 ARG A C 1
ATOM 9485 O O . ARG A 1 1214 ? 21.190 -24.084 29.731 1.00 97.00 1214 ARG A O 1
ATOM 9492 N N . LEU A 1 1215 ? 20.772 -23.796 27.544 1.00 96.94 1215 LEU A N 1
ATOM 9493 C CA . LEU A 1 1215 ? 21.985 -24.444 27.051 1.00 96.94 1215 LEU A CA 1
ATOM 9494 C C . LEU A 1 1215 ? 22.858 -23.407 26.350 1.00 96.94 1215 LEU A C 1
ATOM 9496 O O . LEU A 1 1215 ? 22.493 -22.910 25.289 1.00 96.94 1215 LEU A O 1
ATOM 9500 N N . LEU A 1 1216 ? 24.007 -23.091 26.931 1.00 97.00 1216 LEU A N 1
ATOM 9501 C CA . LEU A 1 1216 ? 25.034 -22.285 26.291 1.00 97.00 1216 LEU A CA 1
ATOM 9502 C C . LEU A 1 1216 ? 26.027 -23.196 25.570 1.00 97.00 1216 LEU A C 1
ATOM 9504 O O . LEU A 1 1216 ? 26.545 -24.133 26.174 1.00 97.00 1216 LEU A O 1
ATOM 9508 N N . LEU A 1 1217 ? 26.340 -22.881 24.317 1.00 96.94 1217 LEU A N 1
ATOM 9509 C CA . LEU A 1 1217 ? 27.457 -23.461 23.574 1.00 96.94 1217 LEU A CA 1
ATOM 9510 C C . LEU A 1 1217 ? 28.457 -22.356 23.250 1.00 96.94 1217 LEU A C 1
ATOM 9512 O O . LEU A 1 1217 ? 28.066 -21.302 22.761 1.00 96.94 1217 LEU A O 1
ATOM 9516 N N . VAL A 1 1218 ? 29.738 -22.598 23.501 1.00 96.00 1218 VAL A N 1
ATOM 9517 C CA . VAL A 1 1218 ? 30.839 -21.662 23.248 1.00 96.00 1218 VAL A CA 1
ATOM 9518 C C . VAL A 1 1218 ? 31.875 -22.371 22.390 1.00 96.00 1218 VAL A C 1
ATOM 9520 O O . VAL A 1 1218 ? 32.353 -23.428 22.782 1.00 96.00 1218 VAL A O 1
ATOM 9523 N N . VAL A 1 1219 ? 32.255 -21.809 21.244 1.00 96.06 1219 VAL A N 1
ATOM 9524 C CA . VAL A 1 1219 ? 33.235 -22.426 20.336 1.00 96.06 1219 VAL A CA 1
ATOM 9525 C C . VAL A 1 1219 ? 34.242 -21.387 19.846 1.00 96.06 1219 VAL A C 1
ATOM 9527 O O . VAL A 1 1219 ? 33.874 -20.277 19.461 1.00 96.06 1219 VAL A O 1
ATOM 9530 N N . HIS A 1 1220 ? 35.534 -21.722 19.857 1.00 95.12 1220 HIS A N 1
ATOM 9531 C CA . HIS A 1 1220 ? 36.580 -20.777 19.458 1.00 95.12 1220 HIS A CA 1
ATOM 9532 C C . HIS A 1 1220 ? 36.520 -20.466 17.954 1.00 95.12 1220 HIS A C 1
ATOM 9534 O O . HIS A 1 1220 ? 36.461 -21.377 17.130 1.00 95.12 1220 HIS A O 1
ATOM 9540 N N . HIS A 1 1221 ? 36.692 -19.201 17.560 1.00 92.56 1221 HIS A N 1
ATOM 9541 C CA . HIS A 1 1221 ? 36.696 -18.764 16.148 1.00 92.56 1221 HIS A CA 1
ATOM 9542 C C . HIS A 1 1221 ? 37.781 -19.414 15.268 1.00 92.56 1221 HIS A C 1
ATOM 9544 O O . HIS A 1 1221 ? 37.783 -19.231 14.056 1.00 92.56 1221 HIS A O 1
ATOM 9550 N N . LEU A 1 1222 ? 38.724 -20.157 15.856 1.00 92.31 1222 LEU A N 1
ATOM 9551 C CA . LEU A 1 1222 ? 39.757 -20.867 15.096 1.00 92.31 1222 LEU A CA 1
ATOM 9552 C C . LEU A 1 1222 ? 39.222 -22.148 14.448 1.00 92.31 1222 LEU A C 1
ATOM 9554 O O . LEU A 1 1222 ? 39.895 -22.707 13.584 1.00 92.31 1222 LEU A O 1
ATOM 9558 N N . VAL A 1 1223 ? 38.053 -22.617 14.894 1.00 91.69 1223 VAL A N 1
ATOM 9559 C CA . VAL A 1 1223 ? 37.471 -23.905 14.500 1.00 91.69 1223 VAL A CA 1
ATOM 9560 C C . VAL A 1 1223 ? 35.998 -23.798 14.097 1.00 91.69 1223 VAL A C 1
ATOM 9562 O O . VAL A 1 1223 ? 35.388 -24.814 13.780 1.00 91.69 1223 VAL A O 1
ATOM 9565 N N . VAL A 1 1224 ? 35.427 -22.587 14.109 1.00 91.06 1224 VAL A N 1
ATOM 9566 C CA . VAL A 1 1224 ? 34.020 -22.334 13.775 1.00 91.06 1224 VAL A CA 1
ATOM 9567 C C . VAL A 1 1224 ? 33.835 -20.978 13.091 1.00 91.06 1224 VAL A C 1
ATOM 9569 O O . VAL A 1 1224 ? 34.474 -19.986 13.455 1.00 91.06 1224 VAL A O 1
ATOM 9572 N N . ASP A 1 1225 ? 32.908 -20.927 12.138 1.00 85.00 1225 ASP A N 1
ATOM 9573 C CA . ASP A 1 1225 ? 32.406 -19.709 11.500 1.00 85.00 1225 ASP A CA 1
ATOM 9574 C C . ASP A 1 1225 ? 30.872 -19.597 11.634 1.00 85.00 1225 ASP A C 1
ATOM 9576 O O . ASP A 1 1225 ? 30.217 -20.462 12.217 1.00 85.00 1225 ASP A O 1
ATOM 9580 N N . GLY A 1 1226 ? 30.283 -18.515 11.114 1.00 72.62 1226 GLY A N 1
ATOM 9581 C CA . GLY A 1 1226 ? 28.837 -18.279 11.217 1.00 72.62 1226 GLY A CA 1
ATOM 9582 C C . GLY A 1 1226 ? 27.966 -19.316 10.489 1.00 72.62 1226 GLY A C 1
ATOM 9583 O O . GLY A 1 1226 ? 26.814 -19.511 10.868 1.00 72.62 1226 GLY A O 1
ATOM 9584 N N . VAL A 1 1227 ? 28.501 -20.008 9.475 1.00 77.50 1227 VAL A N 1
ATOM 9585 C CA . VAL A 1 1227 ? 27.769 -21.025 8.695 1.00 77.50 1227 VAL A CA 1
ATOM 9586 C C . VAL A 1 1227 ? 27.794 -22.380 9.410 1.00 77.50 1227 VAL A C 1
ATOM 9588 O O . VAL A 1 1227 ? 26.814 -23.126 9.376 1.00 77.50 1227 VAL A O 1
ATOM 9591 N N . SER A 1 1228 ? 28.888 -22.668 10.117 1.00 87.06 1228 SER A N 1
ATOM 9592 C CA . SER A 1 1228 ? 29.123 -23.914 10.852 1.00 87.06 1228 SER A CA 1
ATOM 9593 C C . SER A 1 1228 ? 28.066 -24.190 11.928 1.00 87.06 1228 SER A C 1
ATOM 9595 O O . SER A 1 1228 ? 27.729 -25.347 12.172 1.00 87.06 1228 SER A O 1
ATOM 9597 N N . TRP A 1 1229 ? 27.490 -23.152 12.547 1.00 90.00 1229 TRP A N 1
ATOM 9598 C CA . TRP A 1 1229 ? 26.495 -23.305 13.617 1.00 90.00 1229 TRP A CA 1
ATOM 9599 C C . TRP A 1 1229 ? 25.253 -24.084 13.201 1.00 90.00 1229 TRP A C 1
ATOM 9601 O O . TRP A 1 1229 ? 24.746 -24.876 13.993 1.00 90.00 1229 TRP A O 1
ATOM 9611 N N . ARG A 1 1230 ? 24.773 -23.906 11.966 1.00 83.06 1230 ARG A N 1
ATOM 9612 C CA . ARG A 1 1230 ? 23.602 -24.645 11.482 1.00 83.06 1230 ARG A CA 1
ATOM 9613 C C . ARG A 1 1230 ? 23.866 -26.151 11.480 1.00 83.06 1230 ARG A C 1
ATOM 9615 O O . ARG A 1 1230 ? 23.039 -26.910 11.970 1.00 83.06 1230 ARG A O 1
ATOM 9622 N N . ILE A 1 1231 ? 25.040 -26.549 10.993 1.00 88.12 1231 ILE A N 1
ATOM 9623 C CA . ILE A 1 1231 ? 25.472 -27.950 10.930 1.00 88.12 1231 ILE A CA 1
ATOM 9624 C C . ILE A 1 1231 ? 25.651 -28.499 12.349 1.00 88.12 1231 ILE A C 1
ATOM 9626 O O . ILE A 1 1231 ? 25.092 -29.537 12.682 1.00 88.12 1231 ILE A O 1
ATOM 9630 N N . LEU A 1 1232 ? 26.360 -27.768 13.218 1.00 93.00 1232 LEU A N 1
ATOM 9631 C CA . LEU A 1 1232 ? 26.617 -28.205 14.593 1.00 93.00 1232 LEU A CA 1
ATOM 9632 C C . LEU A 1 1232 ? 25.333 -28.379 15.416 1.00 93.00 1232 LEU A C 1
ATOM 9634 O O . LEU A 1 1232 ? 25.253 -29.310 16.211 1.00 93.00 1232 LEU A O 1
ATOM 9638 N N . LEU A 1 1233 ? 24.329 -27.512 15.240 1.00 93.69 1233 LEU A N 1
ATOM 9639 C CA . LEU A 1 1233 ? 23.051 -27.616 15.951 1.00 93.69 1233 LEU A CA 1
ATOM 9640 C C . LEU A 1 1233 ? 22.172 -28.753 15.413 1.00 93.69 1233 LEU A C 1
ATOM 9642 O O . LEU A 1 1233 ? 21.583 -29.483 16.212 1.00 93.69 1233 LEU A O 1
ATOM 9646 N N . GLU A 1 1234 ? 22.094 -28.919 14.087 1.00 90.94 1234 GLU A N 1
ATOM 9647 C CA . GLU A 1 1234 ? 21.372 -30.032 13.455 1.00 90.94 1234 GLU A CA 1
ATOM 9648 C C . GLU A 1 1234 ? 21.982 -31.382 13.880 1.00 90.94 1234 GLU A C 1
ATOM 9650 O O . GLU A 1 1234 ? 21.262 -32.276 14.334 1.00 90.94 1234 GLU A O 1
ATOM 9655 N N . ASP A 1 1235 ? 23.309 -31.498 13.848 1.00 93.69 1235 ASP A N 1
ATOM 9656 C CA . ASP A 1 1235 ? 24.029 -32.705 14.255 1.00 93.69 1235 ASP A CA 1
ATOM 9657 C C . ASP A 1 1235 ? 23.947 -32.951 15.766 1.00 93.69 1235 ASP A C 1
ATOM 9659 O O . ASP A 1 1235 ? 23.744 -34.087 16.190 1.00 93.69 1235 ASP A O 1
ATOM 9663 N N . LEU A 1 1236 ? 24.033 -31.911 16.607 1.00 94.12 1236 LEU A N 1
ATOM 9664 C CA . LEU A 1 1236 ? 23.849 -32.059 18.055 1.00 94.12 1236 LEU A CA 1
ATOM 9665 C C . LEU A 1 1236 ? 22.445 -32.581 18.373 1.00 94.12 1236 LEU A C 1
ATOM 9667 O O . LEU A 1 1236 ? 22.288 -33.452 19.227 1.00 94.12 1236 LEU A O 1
ATOM 9671 N N . GLN A 1 1237 ? 21.423 -32.090 17.668 1.00 92.25 1237 GLN A N 1
ATOM 9672 C CA . GLN A 1 1237 ? 20.052 -32.567 17.821 1.00 92.25 1237 GLN A CA 1
ATOM 9673 C C . GLN A 1 1237 ? 19.901 -34.034 17.383 1.00 92.25 1237 GLN A C 1
ATOM 9675 O O . GLN A 1 1237 ? 19.204 -34.803 18.052 1.00 92.25 1237 GLN A O 1
ATOM 9680 N N . GLN A 1 1238 ? 20.551 -34.442 16.289 1.00 90.81 1238 GLN A N 1
ATOM 9681 C CA . GLN A 1 1238 ? 20.564 -35.835 15.828 1.00 90.81 1238 GLN A CA 1
ATOM 9682 C C . GLN A 1 1238 ? 21.298 -36.756 16.809 1.00 90.81 1238 GLN A C 1
ATOM 9684 O O . GLN A 1 1238 ? 20.740 -37.776 17.221 1.00 90.81 1238 GLN A O 1
ATOM 9689 N N . ALA A 1 1239 ? 22.495 -36.365 17.248 1.00 91.62 1239 ALA A N 1
ATOM 9690 C CA . ALA A 1 1239 ? 23.285 -37.090 18.237 1.00 91.62 1239 ALA A CA 1
ATOM 9691 C C . ALA A 1 1239 ? 22.526 -37.224 19.566 1.00 91.62 1239 ALA A C 1
ATOM 9693 O O . ALA A 1 1239 ? 22.444 -38.311 20.134 1.00 91.62 1239 ALA A O 1
ATOM 9694 N N . TYR A 1 1240 ? 21.853 -36.160 20.018 1.00 93.31 1240 TYR A N 1
ATOM 9695 C CA . TYR A 1 1240 ? 20.998 -36.207 21.207 1.00 93.31 1240 TYR A CA 1
ATOM 9696 C C . TYR A 1 1240 ? 19.845 -37.197 21.039 1.00 93.31 1240 TYR A C 1
ATOM 9698 O O . TYR A 1 1240 ? 19.502 -37.935 21.959 1.00 93.31 1240 TYR A O 1
ATOM 9706 N N . ARG A 1 1241 ? 19.273 -37.312 19.839 1.00 90.50 1241 ARG A N 1
ATOM 9707 C CA . ARG A 1 1241 ? 18.250 -38.319 19.512 1.00 90.50 1241 ARG A CA 1
ATOM 9708 C C . ARG A 1 1241 ? 18.803 -39.734 19.311 1.00 90.50 1241 ARG A C 1
ATOM 9710 O O . ARG A 1 1241 ? 18.013 -40.634 19.045 1.00 90.50 1241 ARG A O 1
ATOM 9717 N N . ASN A 1 1242 ? 20.105 -39.943 19.509 1.00 84.25 1242 ASN A N 1
ATOM 9718 C CA . ASN A 1 1242 ? 20.807 -41.201 19.259 1.00 84.25 1242 ASN A CA 1
ATOM 9719 C C . ASN A 1 1242 ? 20.693 -41.657 17.788 1.00 84.25 1242 ASN A C 1
ATOM 9721 O O . ASN A 1 1242 ? 20.631 -42.851 17.495 1.00 84.25 1242 ASN A O 1
ATOM 9725 N N . ALA A 1 1243 ? 20.610 -40.693 16.863 1.00 82.69 1243 ALA A N 1
ATOM 9726 C CA . ALA A 1 1243 ? 20.624 -40.928 15.424 1.00 82.69 1243 ALA A CA 1
ATOM 9727 C C . ALA A 1 1243 ? 22.065 -40.909 14.882 1.00 82.69 1243 ALA A C 1
ATOM 9729 O O . ALA A 1 1243 ? 22.964 -40.287 15.456 1.00 82.69 1243 ALA A O 1
ATOM 9730 N N . ALA A 1 1244 ? 22.292 -41.606 13.767 1.00 79.12 1244 ALA A N 1
ATOM 9731 C CA . ALA A 1 1244 ? 23.580 -41.584 13.084 1.00 79.12 1244 ALA A CA 1
ATOM 9732 C C . ALA A 1 1244 ? 23.815 -40.211 12.436 1.00 79.12 1244 ALA A C 1
ATOM 9734 O O . ALA A 1 1244 ? 22.930 -39.702 11.752 1.00 79.12 1244 ALA A O 1
ATOM 9735 N N . LEU A 1 1245 ? 25.009 -39.650 12.636 1.00 85.25 1245 LEU A N 1
ATOM 9736 C CA . LEU A 1 1245 ? 25.432 -38.412 11.978 1.00 85.25 1245 LEU A CA 1
ATOM 9737 C C . LEU A 1 1245 ? 25.714 -38.655 10.484 1.00 85.25 1245 LEU A C 1
ATOM 9739 O O . LEU A 1 1245 ? 26.090 -39.776 10.116 1.00 85.25 1245 LEU A O 1
ATOM 9743 N N . PRO A 1 1246 ? 25.549 -37.633 9.623 1.00 81.06 1246 PRO A N 1
ATOM 9744 C CA . PRO A 1 1246 ? 25.853 -37.735 8.195 1.00 81.06 1246 PRO A CA 1
ATOM 9745 C C . PRO A 1 1246 ? 27.325 -38.099 7.942 1.00 81.06 1246 PRO A C 1
ATOM 9747 O O . PRO A 1 1246 ? 28.181 -37.916 8.797 1.00 81.06 1246 PRO A O 1
ATOM 9750 N N . ALA A 1 1247 ? 27.646 -38.630 6.760 1.00 77.94 1247 ALA A N 1
ATOM 9751 C CA . ALA A 1 1247 ? 29.031 -38.960 6.414 1.00 77.94 1247 ALA A CA 1
ATOM 9752 C C . ALA A 1 1247 ? 29.896 -37.693 6.253 1.00 77.94 1247 ALA A C 1
ATOM 9754 O O . ALA A 1 1247 ? 29.468 -36.706 5.650 1.00 77.94 1247 ALA A O 1
ATOM 9755 N N . LYS A 1 1248 ? 31.148 -37.745 6.724 1.00 74.50 1248 LYS A N 1
ATOM 9756 C CA . LYS A 1 1248 ? 32.154 -36.697 6.525 1.00 74.50 1248 LYS A CA 1
ATOM 9757 C C . LYS A 1 1248 ? 32.453 -36.535 5.035 1.00 74.50 1248 LYS A C 1
ATOM 9759 O O . LYS A 1 1248 ? 32.756 -37.512 4.346 1.00 74.50 1248 LYS A O 1
ATOM 9764 N N . THR A 1 1249 ? 32.425 -35.293 4.559 1.00 72.50 1249 THR A N 1
ATOM 9765 C CA . THR A 1 1249 ? 32.706 -34.928 3.160 1.00 72.50 1249 THR A CA 1
ATOM 9766 C C . THR A 1 1249 ? 34.194 -34.684 2.891 1.00 72.50 1249 THR A C 1
ATOM 9768 O O . THR A 1 1249 ? 34.652 -34.881 1.771 1.00 72.50 1249 THR A O 1
ATOM 9771 N N . SER A 1 1250 ? 34.959 -34.260 3.901 1.00 77.69 1250 SER A N 1
ATOM 9772 C CA . SER A 1 1250 ? 36.426 -34.175 3.891 1.00 77.69 1250 SER A CA 1
ATOM 9773 C C . SER A 1 1250 ? 36.941 -33.897 5.307 1.00 77.69 1250 SER A C 1
ATOM 9775 O O . SER A 1 1250 ? 36.273 -33.235 6.098 1.00 77.69 1250 SER A O 1
ATOM 9777 N N . ALA A 1 1251 ? 38.160 -34.336 5.618 1.00 81.12 1251 ALA A N 1
ATOM 9778 C CA . ALA A 1 1251 ? 38.856 -33.945 6.841 1.00 81.12 1251 ALA A CA 1
ATOM 9779 C C . ALA A 1 1251 ? 39.374 -32.498 6.757 1.00 81.12 1251 ALA A C 1
ATOM 9781 O O . ALA A 1 1251 ? 39.885 -32.083 5.710 1.00 81.12 1251 ALA A O 1
ATOM 9782 N N . TYR A 1 1252 ? 39.355 -31.762 7.876 1.00 84.31 1252 TYR A N 1
ATOM 9783 C CA . TYR A 1 1252 ? 39.963 -30.423 7.972 1.00 84.31 1252 TYR A CA 1
ATOM 9784 C C . TYR A 1 1252 ? 41.459 -30.447 7.613 1.00 84.31 1252 TYR A C 1
ATOM 9786 O O . TYR A 1 1252 ? 41.956 -29.551 6.938 1.00 84.31 1252 TYR A O 1
ATOM 9794 N N . GLN A 1 1253 ? 42.170 -31.514 7.993 1.00 84.44 1253 GLN A N 1
ATOM 9795 C CA . GLN A 1 1253 ? 43.576 -31.718 7.630 1.00 84.44 1253 GLN A CA 1
ATOM 9796 C C . GLN A 1 1253 ? 43.787 -31.773 6.112 1.00 84.44 1253 GLN A C 1
ATOM 9798 O O . GLN A 1 1253 ? 44.724 -31.163 5.601 1.00 84.44 1253 GLN A O 1
ATOM 9803 N N . HIS A 1 1254 ? 42.905 -32.470 5.391 1.00 82.62 1254 HIS A N 1
ATOM 9804 C CA . HIS A 1 1254 ? 42.980 -32.556 3.936 1.00 82.62 1254 HIS A CA 1
ATOM 9805 C C . HIS A 1 1254 ? 42.696 -31.196 3.294 1.00 82.62 1254 HIS A C 1
ATOM 9807 O O . HIS A 1 1254 ? 43.397 -30.779 2.376 1.00 82.62 1254 HIS A O 1
ATOM 9813 N N . TRP A 1 1255 ? 41.718 -30.462 3.829 1.00 84.06 1255 TRP A N 1
ATOM 9814 C CA . TRP A 1 1255 ? 41.427 -29.105 3.382 1.00 84.06 1255 TRP A CA 1
ATOM 9815 C C . TRP A 1 1255 ? 42.610 -28.152 3.607 1.00 84.06 1255 TRP A C 1
ATOM 9817 O O . TRP A 1 1255 ? 42.992 -27.442 2.682 1.00 84.06 1255 TRP A O 1
ATOM 9827 N N . ALA A 1 1256 ? 43.256 -28.186 4.778 1.00 83.69 1256 ALA A N 1
ATOM 9828 C CA . ALA A 1 1256 ? 44.437 -27.369 5.066 1.00 83.69 1256 ALA A CA 1
ATOM 9829 C C . ALA A 1 1256 ? 45.614 -27.681 4.117 1.00 83.69 1256 ALA A C 1
ATOM 9831 O O . ALA A 1 1256 ? 46.293 -26.766 3.650 1.00 83.69 1256 ALA A O 1
ATOM 9832 N N . GLN A 1 1257 ? 45.820 -28.958 3.771 1.00 84.12 1257 GLN A N 1
ATOM 9833 C CA . GLN A 1 1257 ? 46.821 -29.379 2.781 1.00 84.12 1257 GLN A CA 1
ATOM 9834 C C . GLN A 1 1257 ? 46.513 -28.845 1.380 1.00 84.12 1257 GLN A C 1
ATOM 9836 O O . GLN A 1 1257 ? 47.389 -28.270 0.734 1.00 84.12 1257 GLN A O 1
ATOM 9841 N N . GLN A 1 1258 ? 45.268 -28.994 0.920 1.00 84.25 1258 GLN A N 1
ATOM 9842 C CA . GLN A 1 1258 ? 44.843 -28.483 -0.385 1.00 84.25 1258 GLN A CA 1
ATOM 9843 C C . GLN A 1 1258 ? 44.912 -26.958 -0.444 1.00 84.25 1258 GLN A C 1
ATOM 9845 O O . GLN A 1 1258 ? 45.326 -26.403 -1.456 1.00 84.25 1258 GLN A O 1
ATOM 9850 N N . LEU A 1 1259 ? 44.571 -26.274 0.651 1.00 82.06 1259 LEU A N 1
ATOM 9851 C CA . LEU A 1 1259 ? 44.670 -24.824 0.750 1.00 82.06 1259 LEU A CA 1
ATOM 9852 C C . LEU A 1 1259 ? 46.119 -24.352 0.590 1.00 82.06 1259 LEU A C 1
ATOM 9854 O O . LEU A 1 1259 ? 46.364 -23.392 -0.134 1.00 82.06 1259 LEU A O 1
ATOM 9858 N N . GLN A 1 1260 ? 47.084 -25.030 1.215 1.00 80.25 1260 GLN A N 1
ATOM 9859 C CA . GLN A 1 1260 ? 48.497 -24.687 1.053 1.00 80.25 1260 GLN A CA 1
ATOM 9860 C C . GLN A 1 1260 ? 49.014 -25.004 -0.355 1.00 80.25 1260 GLN A C 1
ATOM 9862 O O . GLN A 1 1260 ? 49.708 -24.179 -0.948 1.00 80.25 1260 GLN A O 1
ATOM 9867 N N . ALA A 1 1261 ? 48.657 -26.167 -0.910 1.00 81.44 1261 ALA A N 1
ATOM 9868 C CA . ALA A 1 1261 ? 49.018 -26.525 -2.280 1.00 81.44 1261 ALA A CA 1
ATOM 9869 C C . ALA A 1 1261 ? 48.445 -25.513 -3.285 1.00 81.44 1261 ALA A C 1
ATOM 9871 O O . ALA A 1 1261 ? 49.135 -25.078 -4.204 1.00 81.44 1261 ALA A O 1
ATOM 9872 N N . HIS A 1 1262 ? 47.205 -25.073 -3.071 1.00 79.50 1262 HIS A N 1
ATOM 9873 C CA . HIS A 1 1262 ? 46.588 -24.033 -3.877 1.00 79.50 1262 HIS A CA 1
ATOM 9874 C C . HIS A 1 1262 ? 47.259 -22.673 -3.669 1.00 79.50 1262 HIS A C 1
ATOM 9876 O O . HIS A 1 1262 ? 47.513 -21.982 -4.651 1.00 79.50 1262 HIS A O 1
ATOM 9882 N N . ALA A 1 1263 ? 47.626 -22.304 -2.439 1.00 74.88 1263 ALA A N 1
ATOM 9883 C CA . ALA A 1 1263 ? 48.322 -21.048 -2.165 1.00 74.88 1263 ALA A CA 1
ATOM 9884 C C . ALA A 1 1263 ? 49.626 -20.914 -2.975 1.00 74.88 1263 ALA A C 1
ATOM 9886 O O . ALA A 1 1263 ? 49.891 -19.843 -3.511 1.00 74.88 1263 ALA A O 1
ATOM 9887 N N . GLN A 1 1264 ? 50.376 -22.005 -3.171 1.00 74.56 1264 GLN A N 1
ATOM 9888 C CA . GLN A 1 1264 ? 51.577 -22.014 -4.025 1.00 74.56 1264 GLN A CA 1
ATOM 9889 C C . GLN A 1 1264 ? 51.269 -21.695 -5.499 1.00 74.56 1264 GLN A C 1
ATOM 9891 O O . GLN A 1 1264 ? 52.096 -21.118 -6.200 1.00 74.56 1264 GLN A O 1
ATOM 9896 N N . THR A 1 1265 ? 50.064 -22.012 -5.984 1.00 79.62 1265 THR A N 1
ATOM 9897 C CA . THR A 1 1265 ? 49.631 -21.646 -7.348 1.00 79.62 1265 THR A CA 1
ATOM 9898 C C . THR A 1 1265 ? 49.282 -20.161 -7.493 1.00 79.62 1265 THR A C 1
ATOM 9900 O O . THR A 1 1265 ? 49.095 -19.681 -8.611 1.00 79.62 1265 THR A O 1
ATOM 9903 N N . LEU A 1 1266 ? 49.222 -19.419 -6.381 1.00 73.62 1266 LEU A N 1
ATOM 9904 C CA . LEU A 1 1266 ? 48.852 -18.004 -6.332 1.00 73.62 1266 LEU A CA 1
ATOM 9905 C C . LEU A 1 1266 ? 50.064 -17.067 -6.185 1.00 73.62 1266 LEU A C 1
ATOM 9907 O O . LEU A 1 1266 ? 49.878 -15.851 -6.199 1.00 73.62 1266 LEU A O 1
ATOM 9911 N N . ASP A 1 1267 ? 51.297 -17.585 -6.122 1.00 72.62 1267 ASP A N 1
ATOM 9912 C CA . ASP A 1 1267 ? 52.523 -16.774 -5.980 1.00 72.62 1267 ASP A CA 1
ATOM 9913 C C . ASP A 1 1267 ? 52.692 -15.737 -7.103 1.00 72.62 1267 ASP A C 1
ATOM 9915 O O . ASP A 1 1267 ? 53.186 -14.633 -6.872 1.00 72.62 1267 ASP A O 1
ATOM 9919 N N . ALA A 1 1268 ? 52.200 -16.033 -8.311 1.00 74.62 1268 ALA A N 1
ATOM 9920 C CA . ALA A 1 1268 ? 52.198 -15.089 -9.433 1.00 74.62 1268 ALA A CA 1
ATOM 9921 C C . ALA A 1 1268 ? 51.348 -13.828 -9.171 1.00 74.62 1268 ALA A C 1
ATOM 9923 O O . ALA A 1 1268 ? 51.520 -12.816 -9.849 1.00 74.62 1268 ALA A O 1
ATOM 9924 N N . GLN A 1 1269 ? 50.445 -13.872 -8.187 1.00 74.19 1269 GLN A N 1
ATOM 9925 C CA . GLN A 1 1269 ? 49.610 -12.744 -7.777 1.00 74.19 1269 GLN A CA 1
ATOM 9926 C C . GLN A 1 1269 ? 50.276 -11.888 -6.691 1.00 74.19 1269 GLN A C 1
ATOM 9928 O O . GLN A 1 1269 ? 49.866 -10.748 -6.476 1.00 74.19 1269 GLN A O 1
ATOM 9933 N N . LEU A 1 1270 ? 51.314 -12.388 -6.010 1.00 69.31 1270 LEU A N 1
ATOM 9934 C CA . LEU A 1 1270 ? 51.972 -11.670 -4.916 1.00 69.31 1270 LEU A CA 1
ATOM 9935 C C . LEU A 1 1270 ? 52.566 -10.309 -5.346 1.00 69.31 1270 LEU A C 1
ATOM 9937 O O . LEU A 1 1270 ? 52.345 -9.341 -4.617 1.00 69.31 1270 LEU A O 1
ATOM 9941 N N . PRO A 1 1271 ? 53.218 -10.160 -6.524 1.00 74.75 1271 PRO A N 1
ATOM 9942 C CA . PRO A 1 1271 ? 53.698 -8.857 -6.996 1.00 74.75 1271 PRO A CA 1
ATOM 9943 C C . PRO A 1 1271 ? 52.567 -7.850 -7.224 1.00 74.75 1271 PRO A C 1
ATOM 9945 O O . PRO A 1 1271 ? 52.735 -6.663 -6.956 1.00 74.75 1271 PRO A O 1
ATOM 9948 N N . TYR A 1 1272 ? 51.405 -8.325 -7.688 1.00 74.50 1272 TYR A N 1
ATOM 9949 C CA . TYR A 1 1272 ? 50.219 -7.488 -7.851 1.00 74.50 1272 TYR A CA 1
ATOM 9950 C C . TYR A 1 1272 ? 49.739 -6.970 -6.492 1.00 74.50 1272 TYR A C 1
ATOM 9952 O O . TYR A 1 1272 ? 49.591 -5.763 -6.323 1.00 74.50 1272 TYR A O 1
ATOM 9960 N N . TRP A 1 1273 ? 49.577 -7.854 -5.502 1.00 62.75 1273 TRP A N 1
ATOM 9961 C CA . TRP A 1 1273 ? 49.123 -7.463 -4.164 1.00 62.75 1273 TRP A CA 1
ATOM 9962 C C . TRP A 1 1273 ? 50.133 -6.566 -3.429 1.00 62.75 1273 TRP A C 1
ATOM 9964 O O . TRP A 1 1273 ? 49.730 -5.600 -2.785 1.00 62.75 1273 TRP A O 1
ATOM 9974 N N . GLN A 1 1274 ? 51.439 -6.810 -3.579 1.00 68.06 1274 GLN A N 1
ATOM 9975 C CA . GLN A 1 1274 ? 52.491 -5.959 -3.005 1.00 68.06 1274 GLN A CA 1
ATOM 9976 C C . GLN A 1 1274 ? 52.534 -4.561 -3.641 1.00 68.06 1274 GLN A C 1
ATOM 9978 O O . GLN A 1 1274 ? 52.742 -3.575 -2.929 1.00 68.06 1274 GLN A O 1
ATOM 9983 N N . ALA A 1 1275 ? 52.285 -4.451 -4.952 1.00 73.25 1275 ALA A N 1
ATOM 9984 C CA . ALA A 1 1275 ? 52.184 -3.161 -5.637 1.00 73.25 1275 ALA A CA 1
ATOM 9985 C C . ALA A 1 1275 ? 51.008 -2.314 -5.117 1.00 73.25 1275 ALA A C 1
ATOM 9987 O O . ALA A 1 1275 ? 51.130 -1.092 -5.049 1.00 73.25 1275 ALA A O 1
ATOM 9988 N N . GLN A 1 1276 ? 49.911 -2.949 -4.684 1.00 63.97 1276 GLN A N 1
ATOM 9989 C CA . GLN A 1 1276 ? 48.771 -2.247 -4.079 1.00 63.97 1276 GLN A CA 1
ATOM 9990 C C . GLN A 1 1276 ? 49.075 -1.716 -2.668 1.00 63.97 1276 GLN A C 1
ATOM 9992 O O . GLN A 1 1276 ? 48.504 -0.712 -2.259 1.00 63.97 1276 GLN A O 1
ATOM 9997 N N . THR A 1 1277 ? 49.986 -2.347 -1.920 1.00 50.53 1277 THR A N 1
ATOM 9998 C CA . THR A 1 1277 ? 50.367 -1.894 -0.568 1.00 50.53 1277 THR A CA 1
ATOM 9999 C C . THR A 1 1277 ? 51.511 -0.875 -0.545 1.00 50.53 1277 THR A C 1
ATOM 10001 O O . THR A 1 1277 ? 51.723 -0.236 0.476 1.00 50.53 1277 THR A O 1
ATOM 10004 N N . ALA A 1 1278 ? 52.243 -0.690 -1.651 1.00 47.12 1278 ALA A N 1
ATOM 10005 C CA . ALA A 1 1278 ? 53.384 0.233 -1.739 1.00 47.12 1278 ALA A CA 1
ATOM 10006 C C . ALA A 1 1278 ? 52.997 1.714 -1.964 1.00 47.12 1278 ALA A C 1
ATOM 10008 O O . ALA A 1 1278 ? 53.875 2.566 -2.085 1.00 47.12 1278 ALA A O 1
ATOM 10009 N N . THR A 1 1279 ? 51.701 2.032 -2.025 1.00 49.56 1279 THR A N 1
ATOM 10010 C CA . THR A 1 1279 ? 51.176 3.413 -2.091 1.00 49.56 1279 THR A CA 1
ATOM 10011 C C . THR A 1 1279 ? 50.312 3.786 -0.878 1.00 49.56 1279 THR A C 1
ATOM 10013 O O . THR A 1 1279 ? 49.456 4.664 -0.984 1.00 49.56 1279 THR A O 1
ATOM 10016 N N . ALA A 1 1280 ? 50.555 3.148 0.275 1.00 39.81 1280 ALA A N 1
ATOM 10017 C CA . ALA A 1 1280 ? 49.977 3.520 1.570 1.00 39.81 1280 ALA A CA 1
ATOM 10018 C C . ALA A 1 1280 ? 51.035 4.110 2.512 1.00 39.81 1280 ALA A C 1
ATOM 10020 O O . ALA A 1 1280 ? 52.117 3.489 2.642 1.00 39.81 1280 ALA A O 1
#

Sequence (1280 aa):
MNAEDSLKLARRFIGLPLEKRQLFLQALQKEGVDFSRFPIPAGVEVEDRQAPSYAQQRMWVLWQLDPASGAYNLPGAVRLKGRLDLGALEQAFASLVARHETLRTVFRHQADERLMQVALEPSLGVEHLDLSALAAREREQAVSEAATRQSLLPFDLENGPLLRVQLLKLAAQEHVLLLTLHHIVSDGWSMNVLIDEFIRCYDAHERNAEPQLPTLPIQYGDYALWQRRWLEAGEQARQLDYWQARLGDEHPVLELPTDRPRPAVPSYRGTRHNFAIDPQLAAQLRTCAQKHNVTLFMLLLGAFNVLLHRYTGQGDIRVGVPIANRNRTEVEGLIGFFVNTQVLRTELTGQTRVNELLQSIKEHALGAQAHQELPFERLVEALKVERNLSHTPLFQVMYNHQPVVADIASVSTASGLELALVEWQARTTQFDLTLDTYEKSGTLHAALTYATDLFDAASIQRMAGHWLSLLQAMVADGEQRIGELPMLAPDEQQVLVHAWNQTARTYPTERGIHHLIEDQVHATPDAPALVFGATTLTYAQLDMRANRLAHALREEGVGPDVLVGICVERSVDMVVGLLAILKAGGAYVPLDPEYPRERLAYMIEDSGIQLLLSQRSLLPLLPVDDVEVLALDQPHGWLDSYSTQSPDVSLHALNLAYVIYTSGSTGKPKGAGNSHRALVNRLCWMQQAYGLDASDAVLQKTPFSFDVSVWEFFWPLMTGARLVVAAPGEHREPARLIETIAQQRITTLHFVPSMLQAFIHEPGVQACTQLQRIVCSGEALPLDAQLQVFAKLPQVALFNLYGPTEAAIDVTHWTCIDEGADSVPIGRPIANLGTYVLDAQLNPVPAGVSGELYLGGIGLARSYHRRPALTAERFVPSPFADGARLYRTGDRVRQRADGVIEYLGRLDHQVKLRGLRIELGEIEARLLQHPSVREAVVLVQGGKQLVAYLVLEDQAPANLKAWLLDSLPEYMVPTHIVHLAKLPVTANGKLDRKALPVPDATPQQAYAAPENALQKALAAIWSDLLGAPRIGLDDNFFELGGDSIISIQVVSRARQAGIRLSPRDLFQYQSIRSLARVATCEPASVIDQGPVTGEVMLTPVQHRFFEQAIPARQHWNQSLLLAPREALEPVRLEAALAQLINHHDALRLRFVRHPEGWQQTHAAPVTTPELWQAQAAGDAELAALCDNAQRSLDLAQGPLLGAVLVVMADGSQRLLLVVHHLVVDGVSWRILLEDLQQAYRNAALPAKTSAYQHWAQQLQAHAQTLDAQLPYWQAQTATA

Solvent-accessible surface area (backbone atoms only — not comparable to full-atom values): 69643 Å² total; per-residue (Å²): 132,58,75,67,60,38,36,54,50,34,46,51,48,68,76,42,58,65,74,58,31,31,55,50,52,54,52,34,52,76,72,73,45,66,69,90,77,45,54,82,50,53,87,67,91,50,91,60,35,37,33,58,32,70,58,37,50,48,46,50,54,56,36,72,76,43,55,71,50,26,71,56,44,48,62,47,41,34,34,37,41,36,81,78,58,67,68,18,50,56,52,16,52,53,51,50,35,65,71,36,60,40,58,32,38,24,46,43,68,46,100,83,68,49,61,30,49,44,70,53,80,74,75,84,74,74,45,79,43,84,41,52,90,49,56,75,73,54,36,58,50,49,51,53,51,50,53,52,50,58,35,45,54,50,65,55,58,62,76,43,69,48,57,47,41,35,40,36,32,56,47,96,39,32,34,37,42,38,39,35,31,38,44,61,40,27,37,82,68,24,53,56,50,51,52,55,52,38,50,50,25,25,53,19,38,68,68,75,42,80,60,90,70,83,82,74,72,49,53,59,43,38,53,22,36,50,52,50,58,50,32,74,37,45,54,41,58,60,38,46,55,50,50,47,69,70,56,53,92,69,73,74,79,76,66,70,63,53,79,38,74,80,52,73,61,67,86,34,40,17,43,72,51,77,49,77,50,55,69,67,57,50,55,46,46,50,51,45,17,58,74,71,74,42,50,58,68,46,50,56,50,45,38,48,52,52,45,52,26,72,45,46,74,51,39,79,44,42,34,32,32,71,42,67,72,64,91,44,81,72,50,66,82,46,58,30,52,49,62,37,52,44,77,52,71,45,77,54,54,55,78,40,30,42,53,59,51,44,50,53,46,46,54,49,52,54,53,45,63,78,45,60,81,56,47,46,61,63,52,47,64,72,67,62,63,81,87,52,73,50,56,62,78,77,32,47,33,35,47,43,76,38,87,67,51,83,83,58,73,62,49,66,43,92,88,58,33,33,36,26,68,53,90,71,86,64,57,56,35,94,43,58,35,31,43,41,35,37,24,49,97,91,39,49,34,38,31,43,36,30,22,58,68,30,47,48,72,69,60,52,52,50,51,52,50,29,41,52,35,34,48,53,37,48,59,75,43,47,74,43,34,58,54,73,50,58,41,72,52,74,69,57,48,44,39,62,68,45,61,72,35,72,25,79,68,93,68,79,29,67,42,50,60,61,59,45,26,48,55,28,27,74,73,43,34,82,44,61,31,42,35,45,88,94,47,73,34,26,26,45,56,47,48,30,54,12,18,13,50,11,49,55,41,37,74,74,67,39,26,72,61,35,51,33,34,38,39,60,69,87,51,70,63,46,58,32,49,57,50,9,36,48,48,25,30,13,11,42,29,54,41,60,77,88,52,36,51,54,46,52,34,48,51,45,60,70,69,60,42,56,40,32,39,31,35,73,88,50,53,88,70,53,71,50,93,90,39,49,73,51,54,73,75,57,70,91,64,79,55,68,86,40,56,59,57,76,62,96,62,91,71,60,25,77,34,36,47,34,35,45,61,40,65,21,72,87,44,50,71,44,35,30,27,29,20,17,26,14,46,35,44,45,45,54,43,47,40,73,75,69,58,73,38,65,91,37,21,32,50,35,54,57,63,70,51,40,58,69,25,53,52,42,62,47,49,29,48,45,46,50,10,21,31,33,49,53,60,87,72,38,73,79,37,48,66,54,43,48,50,49,32,54,74,68,48,29,19,35,41,75,32,34,40,65,54,42,46,53,36,70,69,36,86,68,47,63,68,47,69,56,37,44,37,40,40,30,34,59,49,84,49,53,48,67,51,53,53,51,42,52,73,55,39,69,78,40,48,46,30,32,35,33,52,52,68,59,27,39,38,51,43,22,43,25,78,68,72,92,79,89,65,95,61,53,45,35,22,37,56,37,65,39,25,32,63,42,49,20,45,100,77,71,44,78,53,61,67,52,27,68,24,39,38,32,40,33,52,59,32,48,30,79,41,39,60,98,32,68,69,63,28,55,72,35,48,32,80,36,95,87,41,92,96,39,50,24,38,59,70,52,33,29,28,30,36,40,88,88,56,41,28,33,75,76,54,59,76,58,76,57,45,65,56,88,46,40,69,42,30,35,46,24,48,23,54,52,49,47,69,39,91,44,33,71,41,53,45,50,48,71,48,94,82,76,40,43,35,31,42,33,21,58,72,58,74,81,71,94,54,60,68,62,60,42,47,56,62,39,52,72,92,65,54,54,80,42,79,46,82,36,98,58,82,52,52,42,99,85,73,45,77,32,75,84,72,52,78,78,82,70,68,66,78,97,63,86,80,41,75,50,83,49,73,65,32,42,50,53,31,48,55,45,21,75,72,49,74,39,97,74,53,33,25,77,46,43,46,57,68,42,68,40,46,78,68,50,40,50,48,49,30,51,51,33,44,72,72,20,29,46,58,53,59,67,47,51,73,74,25,42,19,43,58,53,33,54,74,73,50,46,78,54,88,70,82,89,68,80,76,69,69,67,74,51,81,34,74,73,44,76,68,54,50,53,57,70,71,48,92,59,96,59,62,51,53,52,51,48,75,48,81,39,74,65,97,60,90,79,54,65,73,51,47,35,54,10,49,17,52,44,42,37,69,42,47,51,34,22,38,20,46,43,82,50,99,92,42,78,45,35,31,37,40,78,81,52,86,75,49,75,64,44,77,48,75,23,86,46,71,71,51,45,50,53,52,51,54,51,52,47,62,62,42,43,52,65,65,35,51,36,58,43,38,37,44,32,39,36,74,87,69,50,57,36,41,36,42,30,35,32,51,90,57,50,57,89,72,49,52,60,55,53,51,55,44,36,53,34,32,53,70,72,43,86,75,81,83,66,89,72,57,65,60,58,51,42,52,51,50,52,60,50,51,66,74,45,58,85,48,48,66,61,58,51,59,66,56,73,80,113

Radius of gyration: 39.73 Å; Cα contacts (8 Å, |Δi|>4): 2390; chains: 1; bounding box: 113×78×116 Å

Foldseek 3Di:
DDLVVLQVVLLVLLPDDLVVNLVSVVVCVVVVHDNVPRDQHADNDDPCLFAAAPQLVVLVVVCVVPVQFLQQKDKFKKKKFFQDDPQLLVQLVLVVLVQAQLQQWAWDADPVRGIGTDRDDRDADEAEAEPQPDDPVVLVVVVQVVRQVVSGGGADRHPDSQKYWYWYHNDNGIIMIMIMGGLQSFDPLLVVLSVVSSLQSSLQVVVPHHRDDDRQNHHVSSVSSSLVSNCSSCLVVVLLVLLCVVLDLDQDEQPALFPADQDQAAPQFKFKDKDFFPLVLVVLLCVLCVVLVHHSLLLLVLLVQLLSCQQRVDQWAKAKEKDQQCPDPSCSSHGGNRIAIDIQIGGADLQQFLSNSSVSSRVRVVSCVVSVSNHPVSNCVVSVFDDGNRADTRYQEYEYEEAEDDCPCWDARPNGITIHTDDHIHGGHPHQWYWYWYDDPNTIMIMIMHRPNTHDPVVVVLSVQLSSQSSVQCSVDRGDRSNPRDRDDPVLQCCQFPVLFPQADDFPLQDFLLVLLVVLCVVFVQAFAEDDDPDTDGSLRLLLLLQLLLQVVVVVVQAFQQEEEEEEAFDSLSLSVLSSSVLVNYAYEYDYLLAFQQLQVLSCVLLVHQEYEYAPVSVVRHPDPRHHYDHSPDPPDPSVPGDSDGDDGDYGSATFNYWAWAQDLQQHIWTFTFGSSLQRQVLVLVCVVPPDALVAEAEQQDRPSDLQSVCLSRNCSSHNHYRYYDHPPLSVPLVSVLVCCLVVLHAEYEFAQVVLVVNLPDPPSLVSQSHAEYEYELDFHAPVSVVSCCVSHVNHWYKYFYDDPQQRRGFAIDGDDPPVDRGDFNFGGHHFKDKAFAAPSRHGRGASRKGWIKMWGRRGTPATRPCVPVRCVQFDDHPSDPPTTIGGDQWIWGQHPVRTIHTDGGNDQWARASSGTANQSSVQVQQCVPQQFPGWGWHDPPSHFIEIETETPDDDDPCVQVVCSNNDPPRHRGPYYHYDPDFDADPVRHGDPVPPDDDDLDDPDDAAAQDDPQLVQLQVLLCVLLVPVGAGQADFSVSSVHDLVSLVVSQVVCVQVQKHDDSVLCVVQGGSNSSSVPIDGDDHDDADQFQDWWWFDQAPVSQVLQVDDDPQLLLQKDKDKDFDPDDDDPVLLQQLVLVLCRRQQLLQWAWDQDPVGITITGHDRDPGDDEAEEEDADDVRVVVVLVVQSSPAHRHGDSQKYWYWYQYPVRTIMIMIMGHPSRDDPVVVVLSVVSSVCSSVVHDRDGDPHHPRVVSVVSVVVVVVCVVCVVVVVVVVVVD

Mean predicted aligned error: 16.58 Å

pLDDT: mean 86.4, std 11.76, range [31.27, 98.69]

Secondary structure (DSSP, 8-state):
--HHHHHHHHHHHHTS-HHHHHHHHHHHHHTT--GGGSPPPP----GGGGSPPHHHHHHHHHHHH-TT--TTEEEEEEEEES---HHHHHHHHHHHHHH-GGGGEEEEE-TTS-EEEEEPP---PEEEEE-TTS-HHHHHHHHHHHHHHHHHSPP-TTT--SEEEEEEEEETTEEEEEEEEETTT--HHHHHHHHHHHHHHHHHHHTT-----PPPS--HHHHHHHHHHHIIIIIHHHHHHHHHHHH-S---------SSPPPSS---BEEEEEEEPPHHHHHHHHHHHHHTT--HHHHHHHHHHHHHHHHH--SEEEEEEEE----SHHHHT--S---EEEEEEEE--TT-BHHHHHHHHHHHHHHHHTTTTS-HHHHHHHHTPPP-TTS-SS-SEEEEEES-----S-EE-TTS-EEEE------B-SSSEEEEEEEETTEEEEEEEEETTT--HHHHHHHHHHHHHHHHHHHH-TTSBGGGS--S-HHHHHHHHTGGG-------TTS-HHHHHHHHHHH-TTSEEEEETTEEEEHHHHHHHHHHHHHHHHHTT--TT-EEEEE--SSHHHHHHHHHHHHHT-EEEE--TTS-HHHHHHHHHHHT-SEEEE-TTTGGGS--TTSEEEETTPSTTTTTTS-SSPP-----TTSEEEEEEE--TTSS-EEEEEEHHHHHHHHHHHHHHH---TT-EEEE-S-TTSTHHHHHHHHHHTTTPEEEEPPTTGGG-HHHHHHHHHHHT--EEEE-HHHHHHHHHSTTGGG-TT--EEEE-SSPPPHHHHHHHHHH-TTPEEEEEE--GGGSS--EEEE----S-SS---BEE-TTEEEEEE-TTSPBPPTT-EEEEEEEETTS-SEETT-HHHHHHHEEEPSSSTT-EEEEEEEEEEE-TTS-EEEEEESSSEEEETTEEEEHHHHHHHHTTSTTEEEEEEEEETTTEEEEEEEESSSPPTTHHHHHHTTS-GGGS-SEEEE-SS--B-TTSSB-SSSSPPPPS----------SHHHHHHHHHHHHHHT-S---SS-BTTTTT--HHHHHHHHHHHHHTTEE--HHHHHHS-BHHHHTTT-EE-PPP----SPP-EEEPPPHHHHHHHHS--TTGGG-EEEEEE--SSPPPHHHHHHHHHHHHHHSGGGGEEEEEETTEEEEEEPPPPSS--EEEEEESSHHHHHHHHHHHHT---TTT--SEEEEEEEETTS-EEEEEEEETTT--TTHHHHHHHHHHHHHTTPPPPPPS--HHHHHHHHHHHHHTTGGGHHHHHHHHTT-